Protein AF-A0AAN8TDJ2-F1 (afdb_monomer_lite)

Organism: Solanum bulbocastanum (NCBI:txid147425)

Structure (mmCIF, N/CA/C/O backbone):
data_AF-A0AAN8TDJ2-F1
#
_entry.id   AF-A0AAN8TDJ2-F1
#
loop_
_atom_site.group_PDB
_atom_site.id
_atom_site.type_symbol
_atom_site.label_atom_id
_atom_site.label_alt_id
_atom_site.label_comp_id
_atom_site.label_asym_id
_atom_site.label_entity_id
_atom_site.label_seq_id
_atom_site.pdbx_PDB_ins_code
_atom_site.Cartn_x
_atom_site.Cartn_y
_atom_site.Cartn_z
_atom_site.occupancy
_atom_site.B_iso_or_equiv
_atom_site.auth_seq_id
_atom_site.auth_comp_id
_atom_site.auth_asym_id
_atom_site.auth_atom_id
_atom_site.pdbx_PDB_model_num
ATOM 1 N N . MET A 1 1 ? -3.466 -28.073 26.979 1.00 55.12 1 MET A N 1
ATOM 2 C CA . MET A 1 1 ? -4.035 -28.440 25.653 1.00 55.12 1 MET A CA 1
ATOM 3 C C . MET A 1 1 ? -2.978 -29.235 24.890 1.00 55.12 1 MET A C 1
ATOM 5 O O . MET A 1 1 ? -1.844 -28.772 24.885 1.00 55.12 1 MET A O 1
ATOM 9 N N . PRO A 1 2 ? -3.258 -30.414 24.308 1.00 76.38 2 PRO A N 1
ATOM 10 C CA . PRO A 1 2 ? -2.240 -31.095 23.515 1.00 76.38 2 PRO A CA 1
ATOM 11 C C . PRO A 1 2 ? -1.930 -30.268 22.259 1.00 76.38 2 PRO A C 1
ATOM 13 O O . PRO A 1 2 ? -2.853 -29.804 21.584 1.00 76.38 2 PRO A O 1
ATOM 16 N N . CYS A 1 3 ? -0.644 -30.079 21.960 1.00 87.62 3 CYS A N 1
ATOM 17 C CA . CYS A 1 3 ? -0.206 -29.550 20.671 1.00 87.62 3 CYS A CA 1
ATOM 18 C C . CYS A 1 3 ? -0.767 -30.402 19.519 1.00 87.62 3 CYS A C 1
ATOM 20 O O . CYS A 1 3 ? -1.090 -31.581 19.679 1.00 87.62 3 CYS A O 1
ATOM 22 N N . ASN A 1 4 ? -0.879 -29.799 18.341 1.00 92.19 4 ASN A N 1
ATOM 23 C CA . ASN A 1 4 ? -1.311 -30.450 17.110 1.00 92.19 4 ASN A CA 1
ATOM 24 C C . ASN A 1 4 ? -0.548 -29.864 15.909 1.00 92.19 4 ASN A C 1
ATOM 26 O O . ASN A 1 4 ? 0.346 -29.041 16.072 1.00 92.19 4 ASN A O 1
ATOM 30 N N . ASN A 1 5 ? -0.934 -30.232 14.685 1.00 91.75 5 ASN A N 1
ATOM 31 C CA . ASN A 1 5 ? -0.284 -29.744 13.459 1.00 91.75 5 ASN A CA 1
ATOM 32 C C . ASN A 1 5 ? -0.527 -28.250 13.160 1.00 91.75 5 ASN A C 1
ATOM 34 O O . ASN A 1 5 ? -0.135 -27.763 12.107 1.00 91.75 5 ASN A O 1
ATOM 38 N N . LYS A 1 6 ? -1.223 -27.521 14.038 1.00 93.44 6 LYS A N 1
ATOM 39 C CA . LYS A 1 6 ? -1.426 -26.075 13.944 1.00 93.44 6 LYS A CA 1
ATOM 40 C C . LYS A 1 6 ? -0.721 -25.347 15.082 1.00 93.44 6 LYS A C 1
ATOM 42 O O . LYS A 1 6 ? 0.087 -24.468 14.812 1.00 93.44 6 LYS A O 1
ATOM 47 N N . LEU A 1 7 ? -1.034 -25.707 16.325 1.00 94.19 7 LEU A N 1
ATOM 48 C CA . LEU A 1 7 ? -0.336 -25.263 17.529 1.00 94.19 7 LEU A CA 1
ATOM 49 C C . LEU A 1 7 ? 0.739 -26.301 17.854 1.00 94.19 7 LEU A C 1
ATOM 51 O O . LEU A 1 7 ? 0.450 -27.296 18.515 1.00 94.19 7 LEU A O 1
ATOM 55 N N . ILE A 1 8 ? 1.949 -26.094 17.341 1.00 95.81 8 ILE A N 1
ATOM 56 C CA . ILE A 1 8 ? 3.032 -27.088 17.386 1.00 95.81 8 ILE A CA 1
ATOM 57 C C . ILE A 1 8 ? 3.870 -26.998 18.667 1.00 95.81 8 ILE A C 1
ATOM 59 O O . ILE A 1 8 ? 4.519 -27.969 19.046 1.00 95.81 8 ILE A O 1
ATOM 63 N N . GLY A 1 9 ? 3.818 -25.864 19.366 1.00 92.94 9 GLY A N 1
ATOM 64 C CA . GLY A 1 9 ? 4.548 -25.633 20.610 1.00 92.94 9 GLY A CA 1
ATOM 65 C C . GLY A 1 9 ? 3.781 -24.715 21.554 1.00 92.94 9 GLY A C 1
ATOM 66 O O . GLY A 1 9 ? 3.108 -23.783 21.114 1.00 92.94 9 GLY A O 1
ATOM 67 N N . ALA A 1 10 ? 3.881 -24.977 22.854 1.00 92.56 10 ALA A N 1
ATOM 68 C CA . ALA A 1 10 ? 3.325 -24.127 23.900 1.00 92.56 10 ALA A CA 1
ATOM 69 C C . ALA A 1 10 ? 4.236 -24.172 25.134 1.00 92.56 10 ALA A C 1
ATOM 71 O O . ALA A 1 10 ? 4.507 -25.248 25.668 1.00 92.56 10 ALA A O 1
ATOM 72 N N . ARG A 1 11 ? 4.725 -23.012 25.576 1.00 90.81 11 ARG A N 1
ATOM 73 C CA . ARG A 1 11 ? 5.632 -22.854 26.724 1.00 90.81 11 ARG A CA 1
ATOM 74 C C . ARG A 1 11 ? 5.194 -21.671 27.594 1.00 90.81 11 ARG A C 1
ATOM 76 O O . ARG A 1 11 ? 4.566 -20.740 27.091 1.00 90.81 11 ARG A O 1
ATOM 83 N N . VAL A 1 12 ? 5.540 -21.694 28.882 1.00 90.31 12 VAL A N 1
ATOM 84 C CA . VAL A 1 12 ? 5.234 -20.630 29.858 1.00 90.31 12 VAL A CA 1
ATOM 85 C C . VAL A 1 12 ? 6.494 -20.182 30.601 1.00 90.31 12 VAL A C 1
ATOM 87 O O . VAL A 1 12 ? 7.366 -21.004 30.896 1.00 90.31 12 VAL A O 1
ATOM 90 N N . PHE A 1 13 ? 6.582 -18.887 30.903 1.00 89.06 13 PHE A N 1
ATOM 91 C CA . PHE A 1 13 ? 7.725 -18.247 31.550 1.00 89.06 13 PHE A CA 1
ATOM 92 C C . PHE A 1 13 ? 7.243 -17.339 32.699 1.00 89.06 13 PHE A C 1
ATOM 94 O O . PHE A 1 13 ? 6.367 -16.506 32.457 1.00 89.06 13 PHE A O 1
ATOM 101 N N . PRO A 1 14 ? 7.776 -17.503 33.931 1.00 80.88 14 PRO A N 1
ATOM 102 C CA . PRO A 1 14 ? 8.751 -18.515 34.338 1.00 80.88 14 PRO A CA 1
ATOM 103 C C . PRO A 1 14 ? 8.125 -19.918 34.359 1.00 80.88 14 PRO A C 1
ATOM 105 O O . PRO A 1 14 ? 6.919 -20.078 34.570 1.00 80.88 14 PRO A O 1
ATOM 108 N N . ASN A 1 15 ? 8.952 -20.947 34.156 1.00 70.81 15 ASN A N 1
ATOM 109 C CA . ASN A 1 15 ? 8.496 -22.335 34.197 1.00 70.81 15 ASN A CA 1
ATOM 110 C C . ASN A 1 15 ? 8.088 -22.710 35.633 1.00 70.81 15 ASN A C 1
ATOM 112 O O . ASN A 1 15 ? 8.917 -23.087 36.458 1.00 70.81 15 ASN A O 1
ATOM 116 N N . SER A 1 16 ? 6.803 -22.543 35.930 1.00 65.38 16 SER A N 1
ATOM 117 C CA . SER A 1 16 ? 6.200 -22.670 37.262 1.00 65.38 16 SER A CA 1
ATOM 118 C C . SER A 1 16 ? 5.351 -23.938 37.410 1.00 65.38 16 SER A C 1
ATOM 120 O O . SER A 1 16 ? 4.666 -24.105 38.415 1.00 65.38 16 SER A O 1
ATOM 122 N N . GLY A 1 17 ? 5.371 -24.835 36.415 1.00 62.50 17 GLY A N 1
ATOM 123 C CA . GLY A 1 17 ? 4.481 -26.001 36.363 1.00 62.50 17 GLY A CA 1
ATOM 124 C C . GLY A 1 17 ? 3.017 -25.654 36.059 1.00 62.50 17 GLY A C 1
ATOM 125 O O . GLY A 1 17 ? 2.156 -26.525 36.156 1.00 62.50 17 GLY A O 1
ATOM 126 N N . ILE A 1 18 ? 2.737 -24.397 35.699 1.00 66.06 18 ILE A N 1
ATOM 127 C CA . ILE A 1 18 ? 1.418 -23.922 35.276 1.00 66.06 18 ILE A CA 1
ATOM 128 C C . ILE A 1 18 ? 1.216 -24.247 33.795 1.00 66.06 18 ILE A C 1
ATOM 130 O O . ILE A 1 18 ? 2.132 -24.181 32.977 1.00 66.06 18 ILE A O 1
ATOM 134 N N . ASP A 1 19 ? -0.008 -24.615 33.461 1.00 73.31 19 ASP A N 1
ATOM 135 C CA . ASP A 1 19 ? -0.418 -25.016 32.125 1.00 73.31 19 ASP A CA 1
ATOM 136 C C . ASP A 1 19 ? -0.459 -23.758 31.208 1.00 73.31 19 ASP A C 1
ATOM 138 O O . ASP A 1 19 ? -0.897 -22.695 31.658 1.00 73.31 19 ASP A O 1
ATOM 142 N N . PRO A 1 20 ? 0.002 -23.796 29.939 1.00 80.56 20 PRO A N 1
ATOM 143 C CA . PRO A 1 20 ? 0.210 -22.598 29.103 1.00 80.56 20 PRO A CA 1
ATOM 144 C C . PRO A 1 20 ? -1.097 -21.994 28.546 1.00 80.56 20 PRO A C 1
ATOM 146 O O . PRO A 1 20 ? -1.116 -21.434 27.451 1.00 80.56 20 PRO A O 1
ATOM 149 N N . TRP A 1 21 ? -2.205 -22.131 29.274 1.00 84.56 21 TRP A N 1
ATOM 150 C CA . TRP A 1 21 ? -3.518 -21.637 28.876 1.00 84.56 21 TRP A CA 1
ATOM 151 C C . TRP A 1 21 ? -3.586 -20.116 28.912 1.00 84.56 21 TRP A C 1
ATOM 153 O O . TRP A 1 21 ? -3.010 -19.460 29.783 1.00 84.56 21 TRP A O 1
ATOM 163 N N . ASP A 1 22 ? -4.315 -19.568 27.948 1.00 88.00 22 ASP A N 1
ATOM 164 C CA . ASP A 1 22 ? -4.668 -18.159 27.921 1.00 88.00 22 ASP A CA 1
ATOM 165 C C . ASP A 1 22 ? -5.945 -17.935 28.738 1.00 88.00 22 ASP A C 1
ATOM 167 O O . ASP A 1 22 ? -7.011 -18.451 28.399 1.00 88.00 22 ASP A O 1
ATOM 171 N N . GLU A 1 23 ? -5.803 -17.194 29.832 1.00 86.19 23 GLU A N 1
ATOM 172 C CA . GLU A 1 23 ? -6.876 -16.851 30.775 1.00 86.19 23 GLU A CA 1
ATOM 173 C C . GLU A 1 23 ? -7.343 -15.397 30.603 1.00 86.19 23 GLU A C 1
ATOM 175 O O . GLU A 1 23 ? -8.301 -14.981 31.244 1.00 86.19 23 GLU A O 1
ATOM 180 N N . ASP A 1 24 ? -6.668 -14.631 29.741 1.00 87.44 24 ASP A N 1
ATOM 181 C CA . ASP A 1 24 ? -6.963 -13.225 29.459 1.00 87.44 24 ASP A CA 1
ATOM 182 C C . ASP A 1 24 ? -7.689 -13.078 28.110 1.00 87.44 24 ASP A C 1
ATOM 184 O O . ASP A 1 24 ? -8.724 -12.419 27.998 1.00 87.44 24 ASP A O 1
ATOM 188 N N . GLY A 1 25 ? -7.202 -13.775 27.082 1.00 90.62 25 GLY A N 1
ATOM 189 C CA . GLY A 1 25 ? -7.736 -13.762 25.722 1.00 90.62 25 GLY A CA 1
ATOM 190 C C . GLY A 1 25 ? -6.860 -13.019 24.715 1.00 90.62 25 GLY A C 1
ATOM 191 O O . GLY A 1 25 ? -6.967 -13.297 23.516 1.00 90.62 25 GLY A O 1
ATOM 192 N N . HIS A 1 26 ? -5.975 -12.114 25.148 1.00 92.81 26 HIS A N 1
ATOM 193 C CA . HIS A 1 26 ? -5.108 -11.340 24.249 1.00 92.81 26 HIS A CA 1
ATOM 194 C C . HIS A 1 26 ? -4.184 -12.227 23.407 1.00 92.81 26 HIS A C 1
ATOM 196 O O . HIS A 1 26 ? -4.068 -12.030 22.193 1.00 92.81 26 HIS A O 1
ATOM 202 N N . GLY A 1 27 ? -3.585 -13.258 24.010 1.00 94.06 27 GLY A N 1
ATOM 203 C CA . GLY A 1 27 ? -2.731 -14.214 23.300 1.00 94.06 27 GLY A CA 1
ATOM 204 C C . GLY A 1 27 ? -3.499 -14.997 22.230 1.00 94.06 27 GLY A C 1
ATOM 205 O O . GLY A 1 27 ? -3.040 -15.133 21.096 1.00 94.06 27 GLY A O 1
ATOM 206 N N . THR A 1 28 ? -4.708 -15.452 22.556 1.00 95.19 28 THR A N 1
ATOM 207 C CA . THR A 1 28 ? -5.609 -16.159 21.633 1.00 95.19 28 THR A CA 1
ATOM 208 C C . THR A 1 28 ? -6.032 -15.259 20.471 1.00 95.19 28 THR A C 1
ATOM 210 O O . THR A 1 28 ? -6.020 -15.682 19.308 1.00 95.19 28 THR A O 1
ATOM 213 N N . HIS A 1 29 ? -6.362 -14.000 20.759 1.00 96.62 29 HIS A N 1
ATOM 214 C CA . HIS A 1 29 ? -6.791 -13.020 19.760 1.00 96.62 29 HIS A CA 1
ATOM 215 C C . HIS A 1 29 ? -5.660 -12.676 18.785 1.00 96.62 29 HIS A C 1
ATOM 217 O O . HIS A 1 29 ? -5.823 -12.765 17.566 1.00 96.62 29 HIS A O 1
ATOM 223 N N . THR A 1 30 ? -4.469 -12.386 19.308 1.00 97.81 30 THR A N 1
ATOM 224 C CA . THR A 1 30 ? -3.296 -12.048 18.489 1.00 97.81 30 THR A CA 1
ATOM 225 C C . THR A 1 30 ? -2.797 -13.237 17.664 1.00 97.81 30 THR A C 1
ATOM 227 O O . THR A 1 30 ? -2.572 -13.091 16.461 1.00 97.81 30 THR A O 1
ATOM 230 N N . ALA A 1 31 ? -2.705 -14.436 18.248 1.00 97.38 31 ALA A N 1
ATOM 231 C CA . ALA A 1 31 ? -2.293 -15.641 17.526 1.00 97.38 31 ALA A CA 1
ATOM 232 C C . ALA A 1 31 ? -3.275 -16.009 16.400 1.00 97.38 31 ALA A C 1
ATOM 234 O O . ALA A 1 31 ? -2.857 -16.358 15.292 1.00 97.38 31 ALA A O 1
ATOM 235 N N . SER A 1 32 ? -4.584 -15.893 16.652 1.00 97.44 32 SER A N 1
ATOM 236 C CA . SER A 1 32 ? -5.606 -16.148 15.630 1.00 97.44 32 SER A CA 1
ATOM 237 C C . SER A 1 32 ? -5.664 -15.063 14.550 1.00 97.44 32 SER A C 1
ATOM 239 O O . SER A 1 32 ? -5.959 -15.384 13.402 1.00 97.44 32 SER A O 1
ATOM 241 N N . THR A 1 33 ? -5.297 -13.818 14.858 1.00 98.31 33 THR A N 1
ATOM 242 C CA . THR A 1 33 ? -5.145 -12.751 13.852 1.00 98.31 33 THR A CA 1
ATOM 243 C C . THR A 1 33 ? -3.961 -13.016 12.915 1.00 98.31 33 THR A C 1
ATOM 245 O O . THR A 1 33 ? -4.073 -12.857 11.701 1.00 98.31 33 THR A O 1
ATOM 248 N N . ALA A 1 34 ? -2.823 -13.472 13.447 1.00 98.00 34 ALA A N 1
ATOM 249 C CA . ALA A 1 34 ? -1.651 -13.775 12.625 1.00 98.00 34 ALA A CA 1
ATOM 250 C C . ALA A 1 34 ? -1.865 -15.030 11.769 1.00 98.00 34 ALA A C 1
ATOM 252 O O . ALA A 1 34 ? -1.608 -15.021 10.565 1.00 98.00 34 ALA A O 1
ATOM 253 N N . ALA A 1 35 ? -2.350 -16.108 12.388 1.00 97.56 35 ALA A N 1
ATOM 254 C CA . ALA A 1 35 ? -2.364 -17.430 11.778 1.00 97.56 35 ALA A CA 1
ATOM 255 C C . ALA A 1 35 ? -3.585 -18.273 12.180 1.00 97.56 35 ALA A C 1
ATOM 257 O O . ALA A 1 35 ? -3.498 -19.490 12.217 1.00 97.56 35 ALA A O 1
ATOM 258 N N . GLY A 1 36 ? -4.746 -17.707 12.492 1.00 94.31 36 GLY A N 1
ATOM 259 C CA . GLY A 1 36 ? -5.968 -18.493 12.704 1.00 94.31 36 GLY A CA 1
ATOM 260 C C . GLY A 1 36 ? -6.357 -19.300 11.459 1.00 94.31 36 GLY A C 1
ATOM 261 O O . GLY A 1 36 ? -6.170 -18.842 10.334 1.00 94.31 36 GLY A O 1
ATOM 262 N N . ARG A 1 37 ? -6.900 -20.511 11.639 1.00 90.75 37 ARG A N 1
ATOM 263 C CA . ARG A 1 37 ? -7.517 -21.255 10.522 1.00 90.75 37 ARG A CA 1
ATOM 264 C C . ARG A 1 37 ? -8.856 -20.614 10.145 1.00 90.75 37 ARG A C 1
ATOM 266 O O . ARG A 1 37 ? -9.408 -19.839 10.918 1.00 90.75 37 ARG A O 1
ATOM 273 N N . PHE A 1 38 ? -9.394 -21.006 8.995 1.00 87.81 38 PHE A N 1
ATOM 274 C CA . PHE A 1 38 ? -10.742 -20.635 8.579 1.00 87.81 38 PHE A CA 1
ATOM 275 C C . PHE A 1 38 ? -11.792 -21.161 9.569 1.00 87.81 38 PHE A C 1
ATOM 277 O O . PHE A 1 38 ? -11.887 -22.370 9.791 1.00 87.81 38 PHE A O 1
ATOM 284 N N . VAL A 1 39 ? -12.590 -20.259 10.138 1.00 88.06 39 VAL A N 1
ATOM 285 C CA . VAL A 1 39 ? -13.716 -20.575 11.026 1.00 88.06 39 VAL A CA 1
ATOM 286 C C . VAL A 1 39 ? -14.962 -19.868 10.508 1.00 88.06 39 VAL A C 1
ATOM 288 O O . VAL A 1 39 ? -15.050 -18.642 10.546 1.00 88.06 39 VAL A O 1
ATOM 291 N N . GLN A 1 40 ? -15.915 -20.645 9.997 1.00 87.19 40 GLN A N 1
ATOM 292 C CA . GLN A 1 40 ? -17.191 -20.134 9.492 1.00 87.19 40 GLN A CA 1
ATOM 293 C C . GLN A 1 40 ? -18.125 -19.721 10.636 1.00 87.19 40 GLN A C 1
ATOM 295 O O . GLN A 1 40 ? -18.081 -20.301 11.720 1.00 87.19 40 GLN A O 1
ATOM 300 N N . GLY A 1 41 ? -18.997 -18.746 10.371 1.00 83.75 41 GLY A N 1
ATOM 301 C CA . GLY A 1 41 ? -19.978 -18.250 11.340 1.00 83.75 41 GLY A CA 1
ATOM 302 C C . GLY A 1 41 ? -19.363 -17.420 12.468 1.00 83.75 41 GLY A C 1
ATOM 303 O O . GLY A 1 41 ? -19.991 -17.245 13.511 1.00 83.75 41 GLY A O 1
ATOM 304 N N . ALA A 1 42 ? -18.139 -16.922 12.284 1.00 90.31 42 ALA A N 1
ATOM 305 C CA . ALA A 1 42 ? -17.484 -16.048 13.243 1.00 90.31 42 ALA A CA 1
ATOM 306 C C . ALA A 1 42 ? -18.203 -14.698 13.286 1.00 90.31 42 ALA A C 1
ATOM 308 O O . ALA A 1 42 ? -18.409 -14.074 12.247 1.00 90.31 42 ALA A O 1
ATOM 309 N N . ASN A 1 43 ? -18.599 -14.267 14.482 1.00 91.12 43 ASN A N 1
ATOM 310 C CA . ASN A 1 43 ? -19.332 -13.026 14.707 1.00 91.12 43 ASN A CA 1
ATOM 311 C C . ASN A 1 43 ? -19.220 -12.596 16.179 1.00 91.12 43 ASN A C 1
ATOM 313 O O . ASN A 1 43 ? -18.917 -13.422 17.043 1.00 91.12 43 ASN A O 1
ATOM 317 N N . ILE A 1 44 ? -19.516 -11.327 16.457 1.00 88.75 44 ILE A N 1
ATOM 318 C CA . ILE A 1 44 ? -19.731 -10.802 17.811 1.00 88.75 44 ILE A CA 1
ATOM 319 C C . ILE A 1 44 ? -21.180 -10.315 17.923 1.00 88.75 44 ILE A C 1
ATOM 321 O O . ILE A 1 44 ? -21.561 -9.378 17.229 1.00 88.75 44 ILE A O 1
ATOM 325 N N . PHE A 1 45 ? -22.013 -10.971 18.737 1.00 87.44 45 PHE A N 1
ATOM 326 C CA . PHE A 1 45 ? -23.452 -10.672 18.852 1.00 87.44 45 PHE A CA 1
ATOM 327 C C . PHE A 1 45 ? -24.193 -10.582 17.495 1.00 87.44 45 PHE A C 1
ATOM 329 O O . PHE A 1 45 ? -25.061 -9.734 17.303 1.00 87.44 45 PHE A O 1
ATOM 336 N N . GLY A 1 46 ? -23.821 -11.411 16.514 1.00 87.81 46 GLY A N 1
ATOM 337 C CA . GLY A 1 46 ? -24.359 -11.385 15.146 1.00 87.81 46 GLY A CA 1
ATOM 338 C C . GLY A 1 46 ? -23.712 -10.359 14.203 1.00 87.81 46 GLY A C 1
ATOM 339 O O . GLY A 1 46 ? -23.899 -10.446 12.989 1.00 87.81 46 GLY A O 1
ATOM 340 N N . ASN A 1 47 ? -22.901 -9.434 14.721 1.00 91.06 47 ASN A N 1
ATOM 341 C CA . ASN A 1 47 ? -22.153 -8.454 13.937 1.00 91.06 47 ASN A CA 1
ATOM 342 C C . ASN A 1 47 ? -20.837 -9.020 13.388 1.00 91.06 47 ASN A C 1
ATOM 344 O O . ASN A 1 47 ? -20.251 -9.950 13.943 1.00 91.06 47 ASN A O 1
ATOM 348 N N . ALA A 1 48 ? -20.363 -8.431 12.287 1.00 90.62 48 ALA A N 1
ATOM 349 C CA . ALA A 1 48 ? -19.192 -8.865 11.528 1.00 90.62 48 ALA A CA 1
ATOM 350 C C . ALA A 1 48 ? -19.242 -10.354 11.131 1.00 90.62 48 ALA A C 1
ATOM 352 O O . ALA A 1 48 ? -18.205 -11.011 11.064 1.00 90.62 48 ALA A O 1
ATOM 353 N N . ASN A 1 49 ? -20.450 -10.871 10.875 1.00 90.25 49 ASN A N 1
ATOM 354 C CA . ASN A 1 49 ? -20.670 -12.276 10.564 1.00 90.25 49 ASN A CA 1
ATOM 355 C C . ASN A 1 49 ? -19.959 -12.687 9.268 1.00 90.25 49 ASN A C 1
ATOM 357 O O . ASN A 1 49 ? -20.141 -12.064 8.220 1.00 90.25 49 ASN A O 1
ATOM 361 N N . GLY A 1 50 ? -19.172 -13.757 9.331 1.00 89.38 50 GLY A N 1
ATOM 362 C CA . GLY A 1 50 ? -18.451 -14.273 8.178 1.00 89.38 50 GLY A CA 1
ATOM 363 C C . GLY A 1 50 ? -17.530 -15.438 8.517 1.00 89.38 50 GLY A C 1
ATOM 364 O O . GLY A 1 50 ? -17.792 -16.229 9.423 1.00 89.38 50 GLY A O 1
ATOM 365 N N . THR A 1 51 ? -16.445 -15.559 7.752 1.00 87.75 51 THR A N 1
ATOM 366 C CA . THR A 1 51 ? -15.378 -16.528 8.025 1.00 87.75 51 THR A CA 1
ATOM 367 C C . THR A 1 51 ? -14.185 -15.795 8.622 1.00 87.75 51 THR A C 1
ATOM 369 O O . THR A 1 51 ? -13.565 -14.983 7.938 1.00 87.75 51 THR A O 1
ATOM 372 N N . ALA A 1 52 ? -13.850 -16.082 9.879 1.00 89.88 52 ALA A N 1
ATOM 373 C CA . ALA A 1 52 ? -12.619 -15.582 10.481 1.00 89.88 52 ALA A CA 1
ATOM 374 C C . ALA A 1 52 ? -11.424 -16.405 9.993 1.00 89.88 52 ALA A C 1
ATOM 376 O O . ALA A 1 52 ? -11.508 -17.627 9.866 1.00 89.88 52 ALA A O 1
ATOM 377 N N . THR A 1 53 ? -10.308 -15.733 9.733 1.00 94.75 53 THR A N 1
ATOM 378 C CA . THR A 1 53 ? -9.027 -16.349 9.383 1.00 94.75 53 THR A CA 1
ATOM 379 C C . THR A 1 53 ? -7.901 -15.436 9.839 1.00 94.75 53 THR A C 1
ATOM 381 O O . THR A 1 53 ? -8.066 -14.216 9.857 1.00 94.75 53 THR A O 1
ATOM 384 N N . GLY A 1 54 ? -6.754 -16.018 10.177 1.00 92.50 54 GLY A N 1
ATOM 385 C CA . GLY A 1 54 ? -5.530 -15.238 10.276 1.00 92.50 54 GLY A CA 1
ATOM 386 C C . GLY A 1 54 ? -5.012 -14.862 8.895 1.00 92.50 54 GLY A C 1
ATOM 387 O O . GLY A 1 54 ? -5.429 -15.445 7.890 1.00 92.50 54 GLY A O 1
ATOM 388 N N . VAL A 1 55 ? -4.071 -13.924 8.857 1.00 94.44 55 VAL A N 1
ATOM 389 C CA . VAL A 1 55 ? -3.411 -13.504 7.611 1.00 94.44 55 VAL A CA 1
ATOM 390 C C . VAL A 1 55 ? -2.645 -14.667 6.964 1.00 94.44 55 VAL A C 1
ATOM 392 O O . VAL A 1 55 ? -2.713 -14.835 5.751 1.00 94.44 55 VAL A O 1
ATOM 395 N N . ALA A 1 56 ? -1.992 -15.522 7.758 1.00 94.81 56 ALA A N 1
ATOM 396 C CA . ALA A 1 56 ? -1.287 -16.723 7.302 1.00 94.81 56 ALA A CA 1
ATOM 397 C C . ALA A 1 56 ? -1.961 -18.014 7.833 1.00 94.81 56 ALA A C 1
ATOM 399 O O . ALA A 1 56 ? -1.460 -18.655 8.764 1.00 94.81 56 ALA A O 1
ATOM 400 N N . PRO A 1 57 ? -3.106 -18.447 7.270 1.00 90.88 57 PRO A N 1
ATOM 401 C CA . PRO A 1 57 ? -3.927 -19.518 7.850 1.00 90.88 57 PRO A CA 1
ATOM 402 C C . PRO A 1 57 ? -3.260 -20.896 7.880 1.00 90.88 57 PRO A C 1
ATOM 404 O O . PRO A 1 57 ? -3.663 -21.759 8.669 1.00 90.88 57 PRO A O 1
ATOM 407 N N . LEU A 1 58 ? -2.238 -21.114 7.050 1.00 91.25 58 LEU A N 1
ATOM 408 C CA . LEU A 1 58 ? -1.488 -22.369 6.974 1.00 91.25 58 LEU A CA 1
ATOM 409 C C . LEU A 1 58 ? -0.189 -22.363 7.795 1.00 91.25 58 LEU A C 1
ATOM 411 O O . LEU A 1 58 ? 0.398 -23.423 7.972 1.00 91.25 58 LEU A O 1
ATOM 415 N N . ALA A 1 59 ? 0.232 -21.220 8.348 1.00 95.69 59 ALA A N 1
ATOM 416 C CA . ALA A 1 59 ? 1.435 -21.149 9.177 1.00 95.69 59 ALA A CA 1
ATOM 417 C C . ALA A 1 59 ? 1.270 -21.943 10.483 1.00 95.69 59 ALA A C 1
ATOM 419 O O . ALA A 1 59 ? 0.187 -21.958 11.075 1.00 95.69 59 ALA A O 1
ATOM 420 N N . HIS A 1 60 ? 2.331 -22.585 10.964 1.00 97.44 60 HIS A N 1
ATOM 421 C CA . HIS A 1 60 ? 2.328 -23.162 12.306 1.00 97.44 60 HIS A CA 1
ATOM 422 C C . HIS A 1 60 ? 2.411 -22.061 13.371 1.00 97.44 60 HIS A C 1
ATOM 424 O O . HIS A 1 60 ? 2.940 -20.980 13.130 1.00 97.44 60 HIS A O 1
ATOM 430 N N . VAL A 1 61 ? 1.880 -22.341 14.559 1.00 97.38 61 VAL A N 1
ATOM 431 C CA . VAL A 1 61 ? 1.902 -21.440 15.712 1.00 97.38 61 VAL A CA 1
ATOM 432 C C . VAL A 1 61 ? 2.649 -22.120 16.851 1.00 97.38 61 VAL A C 1
ATOM 434 O O . VAL A 1 61 ? 2.336 -23.255 17.214 1.00 97.38 61 VAL A O 1
ATOM 437 N N . ALA A 1 62 ? 3.608 -21.409 17.435 1.00 96.81 62 ALA A N 1
ATOM 438 C CA . ALA A 1 62 ? 4.228 -21.753 18.706 1.00 96.81 62 ALA A CA 1
ATOM 439 C C . ALA A 1 62 ? 3.960 -20.615 19.700 1.00 96.81 62 ALA A C 1
ATOM 441 O O . ALA A 1 62 ? 4.195 -19.447 19.392 1.00 96.81 62 ALA A O 1
ATOM 442 N N . VAL A 1 63 ? 3.408 -20.946 20.867 1.00 95.12 63 VAL A N 1
ATOM 443 C CA . VAL A 1 63 ? 3.015 -19.970 21.891 1.00 95.12 63 VAL A CA 1
ATOM 444 C C . VAL A 1 63 ? 4.041 -19.952 23.015 1.00 95.12 63 VAL A C 1
ATOM 446 O O . VAL A 1 63 ? 4.346 -20.985 23.608 1.00 95.12 63 VAL A O 1
ATOM 449 N N . TYR A 1 64 ? 4.512 -18.754 23.350 1.00 94.62 64 TYR A N 1
ATOM 450 C CA . TYR A 1 64 ? 5.432 -18.508 24.457 1.00 94.62 64 TYR A CA 1
ATOM 451 C C . TYR A 1 64 ? 4.774 -17.510 25.415 1.00 94.62 64 TYR A C 1
ATOM 453 O O . TYR A 1 64 ? 4.815 -16.299 25.204 1.00 94.62 64 TYR A O 1
ATOM 461 N N . LYS A 1 65 ? 4.100 -18.022 26.449 1.00 92.62 65 LYS A N 1
ATOM 462 C CA . LYS A 1 65 ? 3.387 -17.208 27.441 1.00 92.62 65 LYS A CA 1
ATOM 463 C C . LYS A 1 65 ? 4.395 -16.576 28.403 1.00 92.62 65 LYS A C 1
ATOM 465 O O . LYS A 1 65 ? 4.918 -17.261 29.274 1.00 92.62 65 LYS A O 1
ATOM 470 N N . ALA A 1 66 ? 4.641 -15.279 28.238 1.00 91.69 66 ALA A N 1
ATOM 471 C CA . ALA A 1 66 ? 5.533 -14.471 29.082 1.00 91.69 66 ALA A CA 1
ATOM 472 C C . ALA A 1 66 ? 4.789 -13.457 29.976 1.00 91.69 66 ALA A C 1
ATOM 474 O O . ALA A 1 66 ? 5.409 -12.621 30.632 1.00 91.69 66 ALA A O 1
ATOM 475 N N . CYS A 1 67 ? 3.456 -13.498 29.957 1.00 85.81 67 CYS A N 1
ATOM 476 C CA . CYS A 1 67 ? 2.585 -12.612 30.719 1.00 85.81 67 CYS A CA 1
ATOM 477 C C . CYS A 1 67 ? 1.668 -13.430 31.631 1.00 85.81 67 CYS A C 1
ATOM 479 O O . CYS A 1 67 ? 1.142 -14.474 31.225 1.00 85.81 67 CYS A O 1
ATOM 481 N N . SER A 1 68 ? 1.463 -12.935 32.848 1.00 77.88 68 SER A N 1
ATOM 482 C CA . SER A 1 68 ? 0.342 -13.306 33.711 1.00 77.88 68 SER A CA 1
ATOM 483 C C . SER A 1 68 ? -0.841 -12.355 33.475 1.00 77.88 68 SER A C 1
ATOM 485 O O . SER A 1 68 ? -0.744 -11.451 32.646 1.00 77.88 68 SER A O 1
ATOM 487 N N . ALA A 1 69 ? -1.947 -12.552 34.201 1.00 68.88 69 ALA A N 1
ATOM 488 C CA . ALA A 1 69 ? -3.134 -11.696 34.103 1.00 68.88 69 ALA A CA 1
ATOM 489 C C . ALA A 1 69 ? -2.835 -10.203 34.362 1.00 68.88 69 ALA A C 1
ATOM 491 O O . ALA A 1 69 ? -3.461 -9.341 33.757 1.00 68.88 69 ALA A O 1
ATOM 492 N N . ASP A 1 70 ? -1.844 -9.902 35.209 1.00 66.31 70 ASP A N 1
ATOM 493 C CA . ASP A 1 70 ? -1.593 -8.532 35.675 1.00 66.31 70 ASP A CA 1
ATOM 494 C C . ASP A 1 70 ? -0.247 -7.951 35.212 1.00 66.31 70 ASP A C 1
ATOM 496 O O . ASP A 1 70 ? -0.008 -6.749 35.352 1.00 66.31 70 ASP A O 1
ATOM 500 N N . PHE A 1 71 ? 0.679 -8.781 34.711 1.00 79.50 71 PHE A N 1
ATOM 501 C CA . PHE A 1 71 ? 2.055 -8.341 34.483 1.00 79.50 71 PHE A CA 1
ATOM 502 C C . PHE A 1 71 ? 2.820 -9.183 33.456 1.00 79.50 71 PHE A C 1
ATOM 504 O O . PHE A 1 71 ? 2.735 -10.409 33.429 1.00 79.50 71 PHE A O 1
ATOM 511 N N . CYS A 1 72 ? 3.661 -8.513 32.666 1.00 86.62 72 CYS A N 1
ATOM 512 C CA . CYS A 1 72 ? 4.651 -9.148 31.799 1.00 86.62 72 CYS A CA 1
ATOM 513 C C . CYS A 1 72 ? 6.052 -8.722 32.252 1.00 86.62 72 CYS A C 1
ATOM 515 O O . CYS A 1 72 ? 6.438 -7.563 32.069 1.00 86.62 72 CYS A O 1
ATOM 517 N N . SER A 1 73 ? 6.829 -9.635 32.839 1.00 90.19 73 SER A N 1
ATOM 518 C CA . SER A 1 73 ? 8.195 -9.315 33.262 1.00 90.19 73 SER A CA 1
ATOM 519 C C . SER A 1 73 ? 9.131 -9.212 32.063 1.00 90.19 73 SER A C 1
ATOM 521 O O . SER A 1 73 ? 9.141 -10.079 31.191 1.00 90.19 73 SER A O 1
ATOM 523 N N . GLY A 1 74 ? 10.010 -8.206 32.057 1.00 89.75 74 GLY A N 1
ATOM 524 C CA . GLY A 1 74 ? 11.069 -8.100 31.051 1.00 89.75 74 GLY A CA 1
ATOM 525 C C . GLY A 1 74 ? 12.009 -9.314 31.032 1.00 89.75 74 GLY A C 1
ATOM 526 O O . GLY A 1 74 ? 12.545 -9.636 29.973 1.00 89.75 74 GLY A O 1
ATOM 527 N N . SER A 1 75 ? 12.196 -10.001 32.166 1.00 91.75 75 SER A N 1
ATOM 528 C CA . SER A 1 75 ? 12.980 -11.244 32.231 1.00 91.75 75 SER A CA 1
ATOM 529 C C . SER A 1 75 ? 12.281 -12.404 31.528 1.00 91.75 75 SER A C 1
ATOM 531 O O . SER A 1 75 ? 12.923 -13.143 30.789 1.00 91.75 75 SER A O 1
ATOM 533 N N . ASP A 1 76 ? 10.969 -12.536 31.723 1.00 93.06 76 ASP A N 1
ATOM 534 C CA . ASP A 1 76 ? 10.180 -13.641 31.174 1.00 93.06 76 ASP A CA 1
ATOM 535 C C . ASP A 1 76 ? 9.960 -13.455 29.674 1.00 93.06 76 ASP A C 1
ATOM 537 O O . ASP A 1 76 ? 10.029 -14.420 28.919 1.00 93.06 76 ASP A O 1
ATOM 541 N N . ILE A 1 77 ? 9.788 -12.204 29.226 1.00 94.19 77 ILE A N 1
ATOM 542 C CA . ILE A 1 77 ? 9.763 -11.854 27.801 1.00 94.19 77 ILE A CA 1
ATOM 543 C C . ILE A 1 77 ? 11.091 -12.234 27.143 1.00 94.19 77 ILE A C 1
ATOM 545 O O . ILE A 1 77 ? 11.086 -12.877 26.098 1.00 94.19 77 ILE A O 1
ATOM 549 N N . LEU A 1 78 ? 12.226 -11.867 27.747 1.00 94.81 78 LEU A N 1
ATOM 550 C CA . LEU A 1 78 ? 13.534 -12.194 27.181 1.00 94.81 78 LEU A CA 1
ATOM 551 C C . LEU A 1 78 ? 13.770 -13.711 27.148 1.00 94.81 78 LEU A C 1
ATOM 553 O O . LEU A 1 78 ? 14.173 -14.231 26.114 1.00 94.81 78 LEU A O 1
ATOM 557 N N . ALA A 1 79 ? 13.430 -14.429 28.223 1.00 95.00 79 ALA A N 1
ATOM 558 C CA . ALA A 1 79 ? 13.533 -15.889 28.279 1.00 95.00 79 ALA A CA 1
ATOM 559 C C . ALA A 1 79 ? 12.630 -16.587 27.245 1.00 95.00 79 ALA A C 1
ATOM 561 O O . ALA A 1 79 ? 13.037 -17.568 26.622 1.00 95.00 79 ALA A O 1
ATOM 562 N N . ALA A 1 80 ? 11.419 -16.067 27.030 1.00 95.62 80 ALA A N 1
ATOM 563 C CA . ALA A 1 80 ? 10.512 -16.544 25.994 1.00 95.62 80 ALA A CA 1
ATOM 564 C C . ALA A 1 80 ? 11.084 -16.327 24.587 1.00 95.62 80 ALA A C 1
ATOM 566 O O . ALA A 1 80 ? 11.000 -17.226 23.753 1.00 95.62 80 ALA A O 1
ATOM 567 N N . MET A 1 81 ? 11.687 -15.161 24.328 1.00 97.50 81 MET A N 1
ATOM 568 C CA . MET A 1 81 ? 12.342 -14.869 23.051 1.00 97.50 81 MET A CA 1
ATOM 569 C C . MET A 1 81 ? 13.559 -15.767 22.820 1.00 97.50 81 MET A C 1
ATOM 571 O O . MET A 1 81 ? 13.680 -16.321 21.732 1.00 97.50 81 MET A O 1
ATOM 575 N N . ASP A 1 82 ? 14.416 -15.957 23.824 1.00 96.94 82 ASP A N 1
ATOM 576 C CA . ASP A 1 82 ? 15.583 -16.841 23.723 1.00 96.94 82 ASP A CA 1
ATOM 577 C C . ASP A 1 82 ? 15.157 -18.279 23.395 1.00 96.94 82 ASP A C 1
ATOM 579 O O . ASP A 1 82 ? 15.666 -18.871 22.444 1.00 96.94 82 ASP A O 1
ATOM 583 N N . MET A 1 83 ? 14.146 -18.806 24.093 1.00 96.38 83 MET A N 1
ATOM 584 C CA . MET A 1 83 ? 13.617 -20.142 23.810 1.00 96.38 83 MET A CA 1
ATOM 585 C C . MET A 1 83 ? 12.977 -20.238 22.419 1.00 96.38 83 MET A C 1
ATOM 587 O O . MET A 1 83 ? 13.138 -21.245 21.739 1.00 96.38 83 MET A O 1
ATOM 591 N N . ALA A 1 84 ? 12.267 -19.203 21.964 1.00 97.56 84 ALA A N 1
ATOM 592 C CA . ALA A 1 84 ? 11.695 -19.192 20.619 1.00 97.56 84 ALA A CA 1
ATOM 593 C C . ALA A 1 84 ? 12.779 -19.185 19.527 1.00 97.56 84 ALA A C 1
ATOM 595 O O . ALA A 1 84 ? 12.643 -19.863 18.509 1.00 97.56 84 ALA A O 1
ATOM 596 N N . ILE A 1 85 ? 13.878 -18.460 19.750 1.00 97.81 85 ILE A N 1
ATOM 597 C CA . ILE A 1 85 ? 15.042 -18.457 18.856 1.00 97.81 85 ILE A CA 1
ATOM 598 C C . ILE A 1 85 ? 15.695 -19.847 18.815 1.00 97.81 85 ILE A C 1
ATOM 600 O O . ILE A 1 85 ? 16.064 -20.310 17.737 1.00 97.81 85 ILE A O 1
ATOM 604 N N . GLU A 1 86 ? 15.833 -20.514 19.962 1.00 97.31 86 GLU A N 1
ATOM 605 C CA . GLU A 1 86 ? 16.379 -21.877 20.055 1.00 97.31 86 GLU A CA 1
ATOM 606 C C . GLU A 1 86 ? 15.480 -22.924 19.389 1.00 97.31 86 GLU A C 1
ATOM 608 O O . GLU A 1 86 ? 15.983 -23.804 18.690 1.00 97.31 86 GLU A O 1
ATOM 613 N N . ASP A 1 87 ? 14.161 -22.798 19.549 1.00 97.31 87 ASP A N 1
ATOM 614 C CA . ASP A 1 87 ? 13.164 -23.651 18.895 1.00 97.31 87 ASP A CA 1
ATOM 615 C C . ASP A 1 87 ? 13.122 -23.441 17.362 1.00 97.31 87 ASP A C 1
ATOM 617 O O . ASP A 1 87 ? 12.521 -24.245 16.649 1.00 97.31 87 ASP A O 1
ATOM 621 N N . GLY A 1 88 ? 13.774 -22.393 16.841 1.00 95.94 88 GLY A N 1
ATOM 622 C CA . GLY A 1 88 ? 13.933 -22.156 15.406 1.00 95.94 88 GLY A CA 1
ATOM 623 C C . GLY A 1 88 ? 12.710 -21.538 14.730 1.00 95.94 88 GLY A C 1
ATOM 624 O O . GLY A 1 88 ? 12.422 -21.871 13.583 1.00 95.94 88 GLY A O 1
ATOM 625 N N . VAL A 1 89 ? 11.976 -20.660 15.421 1.00 97.88 89 VAL A N 1
ATOM 626 C CA . VAL A 1 89 ? 10.840 -19.942 14.814 1.00 97.88 89 VAL A CA 1
ATOM 627 C C . VAL A 1 89 ? 11.292 -19.024 13.672 1.00 97.88 89 VAL A C 1
ATOM 629 O O . VAL A 1 89 ? 12.348 -18.405 13.747 1.00 97.88 89 VAL A O 1
ATOM 632 N N . ASP A 1 90 ? 10.462 -18.859 12.641 1.00 97.62 90 ASP A N 1
ATOM 633 C CA . ASP A 1 90 ? 10.766 -17.959 11.517 1.00 97.62 90 ASP A CA 1
ATOM 634 C C . ASP A 1 90 ? 10.455 -16.484 11.823 1.00 97.62 90 ASP A C 1
ATOM 636 O O . ASP A 1 90 ? 11.177 -15.571 11.408 1.00 97.62 90 ASP A O 1
ATOM 640 N N . ILE A 1 91 ? 9.355 -16.251 12.547 1.00 98.31 91 ILE A N 1
ATOM 641 C CA . ILE A 1 91 ? 8.773 -14.934 12.819 1.00 98.31 91 ILE A CA 1
ATOM 642 C C . ILE A 1 91 ? 8.365 -14.850 14.296 1.00 98.31 91 ILE A C 1
ATOM 644 O O . ILE A 1 91 ? 7.675 -15.730 14.809 1.00 98.31 91 ILE A O 1
ATOM 648 N N . LEU A 1 92 ? 8.718 -13.752 14.963 1.00 98.56 92 LEU A N 1
ATOM 649 C CA . LEU A 1 92 ? 8.231 -13.377 16.290 1.00 98.56 92 LEU A CA 1
ATOM 650 C C . LEU A 1 92 ? 7.183 -12.264 16.171 1.00 98.56 92 LEU A C 1
ATOM 652 O O . LEU A 1 92 ? 7.476 -11.168 15.692 1.00 98.56 92 LEU A O 1
ATOM 656 N N . SER A 1 93 ? 5.969 -12.547 16.646 1.00 98.44 93 SER A N 1
ATOM 657 C CA . SER A 1 93 ? 4.856 -11.594 16.748 1.00 98.44 93 SER A CA 1
ATOM 658 C C . SER A 1 93 ? 4.681 -11.164 18.202 1.00 98.44 93 SER A C 1
ATOM 660 O O . SER A 1 93 ? 4.107 -11.907 18.998 1.00 98.44 93 SER A O 1
ATOM 662 N N . ILE A 1 94 ? 5.158 -9.973 18.564 1.00 97.44 94 ILE A N 1
ATOM 663 C CA . ILE A 1 94 ? 5.202 -9.516 19.959 1.00 97.44 94 ILE A CA 1
ATOM 664 C C . ILE A 1 94 ? 4.297 -8.301 20.134 1.00 97.44 94 ILE A C 1
ATOM 666 O O . ILE A 1 94 ? 4.642 -7.161 19.838 1.00 97.44 94 ILE A O 1
ATOM 670 N N . SER A 1 95 ? 3.103 -8.543 20.661 1.00 96.56 95 SER A N 1
ATOM 671 C CA . SER A 1 95 ? 2.107 -7.496 20.927 1.00 96.56 95 SER A CA 1
ATOM 672 C C . SER A 1 95 ? 2.233 -6.911 22.335 1.00 96.56 95 SER A C 1
ATOM 674 O O . SER A 1 95 ? 1.230 -6.650 22.998 1.00 96.56 95 SER A O 1
ATOM 676 N N . LEU A 1 96 ? 3.480 -6.744 22.777 1.00 92.25 96 LEU A N 1
ATOM 677 C CA . LEU A 1 96 ? 3.894 -6.244 24.084 1.00 92.25 96 LEU A CA 1
ATOM 678 C C . LEU A 1 96 ? 4.851 -5.068 23.886 1.00 92.25 96 LEU A C 1
ATOM 680 O O . LEU A 1 96 ? 5.516 -4.960 22.856 1.00 92.25 96 LEU A O 1
ATOM 684 N N . GLY A 1 97 ? 4.963 -4.197 24.880 1.00 84.56 97 GLY A N 1
ATOM 685 C CA . GLY A 1 97 ? 5.907 -3.089 24.850 1.00 84.56 97 GLY A CA 1
ATOM 686 C C . GLY A 1 97 ? 6.026 -2.426 26.212 1.00 84.56 97 GLY A C 1
ATOM 687 O O . GLY A 1 97 ? 5.102 -2.471 27.020 1.00 84.56 97 GLY A O 1
ATOM 688 N N . SER A 1 98 ? 7.176 -1.812 26.459 1.00 81.69 98 SER A N 1
ATOM 689 C CA . SER A 1 98 ? 7.407 -0.951 27.617 1.00 81.69 98 SER A CA 1
ATOM 690 C C . SER A 1 98 ? 7.559 0.499 27.169 1.00 81.69 98 SER A C 1
ATOM 692 O O . SER A 1 98 ? 7.682 0.785 25.974 1.00 81.69 98 SER A O 1
ATOM 694 N N . LEU A 1 99 ? 7.636 1.415 28.135 1.00 79.44 99 LEU A N 1
ATOM 695 C CA . LEU A 1 99 ? 8.135 2.763 27.873 1.00 79.44 99 LEU A CA 1
ATOM 696 C C . LEU A 1 99 ? 9.508 2.702 27.187 1.00 79.44 99 LEU A C 1
ATOM 698 O O . LEU A 1 99 ? 10.299 1.776 27.425 1.00 79.44 99 LEU A O 1
ATOM 702 N N . SER A 1 100 ? 9.766 3.685 26.329 1.00 80.56 100 SER A N 1
ATOM 703 C CA . SER A 1 100 ? 11.034 3.804 25.620 1.00 80.56 100 SER A CA 1
ATOM 704 C C . SER A 1 100 ? 12.186 4.055 26.582 1.00 80.56 100 SER A C 1
ATOM 706 O O . SER A 1 100 ? 12.130 4.921 27.447 1.00 80.56 100 SER A O 1
ATOM 708 N N . ASN A 1 101 ? 13.242 3.267 26.401 1.00 83.38 101 ASN A N 1
ATOM 709 C CA . ASN A 1 101 ? 14.492 3.301 27.148 1.00 83.38 101 ASN A CA 1
ATOM 710 C C . ASN A 1 101 ? 15.642 3.083 26.157 1.00 83.38 101 ASN A C 1
ATOM 712 O O . ASN A 1 101 ? 15.419 2.653 25.022 1.00 83.38 101 ASN A O 1
ATOM 716 N N . ALA A 1 102 ? 16.880 3.324 26.587 1.00 86.62 102 ALA A N 1
ATOM 717 C CA . ALA A 1 102 ? 18.042 2.945 25.789 1.00 86.62 102 ALA A CA 1
ATOM 718 C C . ALA A 1 102 ? 17.999 1.442 25.446 1.00 86.62 102 ALA A C 1
ATOM 720 O O . ALA A 1 102 ? 17.642 0.621 26.293 1.00 86.62 102 ALA A O 1
ATOM 721 N N . PHE A 1 103 ? 18.375 1.069 24.216 1.00 89.69 103 PHE A N 1
ATOM 722 C CA . PHE A 1 103 ? 18.155 -0.292 23.700 1.00 89.69 103 PHE A CA 1
ATOM 723 C C . PHE A 1 103 ? 18.805 -1.395 24.546 1.00 89.69 103 PHE A C 1
ATOM 725 O O . PHE A 1 103 ? 18.231 -2.470 24.680 1.00 89.69 103 PHE A O 1
ATOM 732 N N . TYR A 1 104 ? 19.956 -1.126 25.167 1.00 88.06 104 TYR A N 1
ATOM 733 C CA . TYR A 1 104 ? 20.635 -2.085 26.046 1.00 88.06 104 TYR A CA 1
ATOM 734 C C . TYR A 1 104 ? 19.886 -2.361 27.362 1.00 88.06 104 TYR A C 1
ATOM 736 O O . TYR A 1 104 ? 20.196 -3.331 28.043 1.00 88.06 104 TYR A O 1
ATOM 744 N N . GLY A 1 105 ? 18.933 -1.506 27.739 1.00 88.25 105 GLY A N 1
ATOM 745 C CA . GLY A 1 105 ? 18.080 -1.667 28.918 1.00 88.25 105 GLY A CA 1
ATOM 746 C C . GLY A 1 105 ? 16.666 -2.147 28.587 1.00 88.25 105 GLY A C 1
ATOM 747 O O . GLY A 1 105 ? 15.814 -2.163 29.471 1.00 88.25 105 GLY A O 1
ATOM 748 N N . ASN A 1 106 ? 16.385 -2.497 27.327 1.00 90.75 106 ASN A N 1
ATOM 749 C CA . ASN A 1 106 ? 15.068 -2.940 26.883 1.00 90.75 106 ASN A CA 1
ATOM 750 C C . ASN A 1 106 ? 15.112 -4.417 26.459 1.00 90.75 106 ASN A C 1
ATOM 752 O O . ASN A 1 106 ? 15.737 -4.763 25.457 1.00 90.75 106 ASN A O 1
ATOM 756 N N . SER A 1 107 ? 14.412 -5.281 27.201 1.00 93.19 107 SER A N 1
ATOM 757 C CA . SER A 1 107 ? 14.386 -6.729 26.955 1.00 93.19 107 SER A CA 1
ATOM 758 C C . SER A 1 107 ? 13.908 -7.108 25.554 1.00 93.19 107 SER A C 1
ATOM 760 O O . SER A 1 107 ? 14.512 -7.970 24.923 1.00 93.19 107 SER A O 1
ATOM 762 N N . VAL A 1 108 ? 12.864 -6.447 25.038 1.00 95.00 108 VAL A N 1
ATOM 763 C CA . VAL A 1 108 ? 12.346 -6.718 23.686 1.00 95.00 108 VAL A CA 1
ATOM 764 C C . VAL A 1 108 ? 13.384 -6.321 22.638 1.00 95.00 108 VAL A C 1
ATOM 766 O O . VAL A 1 108 ? 13.620 -7.071 21.697 1.00 95.00 108 VAL A O 1
ATOM 769 N N . ALA A 1 109 ? 14.058 -5.180 22.811 1.00 94.44 109 ALA A N 1
ATOM 770 C CA . ALA A 1 109 ? 15.111 -4.745 21.896 1.00 94.44 109 ALA A CA 1
ATOM 771 C C . ALA A 1 109 ? 16.303 -5.716 21.886 1.00 94.44 109 ALA A C 1
ATOM 773 O O . ALA A 1 109 ? 16.781 -6.067 20.806 1.00 94.44 109 ALA A O 1
ATOM 774 N N . LEU A 1 110 ? 16.749 -6.178 23.060 1.00 95.12 110 LEU A N 1
ATOM 775 C CA . LEU A 1 110 ? 17.831 -7.158 23.196 1.00 95.12 110 LEU A CA 1
ATOM 776 C C . LEU A 1 110 ? 17.469 -8.505 22.560 1.00 95.12 110 LEU A C 1
ATOM 778 O O . LEU A 1 110 ? 18.208 -8.988 21.702 1.00 95.12 110 LEU A O 1
ATOM 782 N N . GLY A 1 111 ? 16.314 -9.072 22.917 1.00 96.19 111 GLY A N 1
ATOM 783 C CA . GLY A 1 111 ? 15.839 -10.328 22.336 1.00 96.19 111 GLY A CA 1
ATOM 784 C C . GLY A 1 111 ? 15.651 -10.216 20.822 1.00 96.19 111 GLY A C 1
ATOM 785 O O . GLY A 1 111 ? 16.058 -11.101 20.073 1.00 96.19 111 GLY A O 1
ATOM 786 N N . ALA A 1 112 ? 15.116 -9.090 20.337 1.00 96.69 112 ALA A N 1
ATOM 787 C CA . ALA A 1 112 ? 14.905 -8.876 18.908 1.00 96.69 112 ALA A CA 1
ATOM 788 C C . ALA A 1 112 ? 16.224 -8.749 18.139 1.00 96.69 112 ALA A C 1
ATOM 790 O O . ALA A 1 112 ? 16.312 -9.161 16.985 1.00 96.69 112 ALA A O 1
ATOM 791 N N . PHE A 1 113 ? 17.268 -8.210 18.772 1.00 94.62 113 PHE A N 1
ATOM 792 C CA . PHE A 1 113 ? 18.600 -8.155 18.179 1.00 94.62 113 PHE A CA 1
ATOM 793 C C . PHE A 1 113 ? 19.215 -9.556 18.050 1.00 94.62 113 PHE A C 1
ATOM 795 O O . PHE A 1 113 ? 19.826 -9.872 17.027 1.00 94.62 113 PHE A O 1
ATOM 802 N N . SER A 1 114 ? 19.020 -10.416 19.055 1.00 96.62 114 SER A N 1
ATOM 803 C CA . SER A 1 114 ? 19.417 -11.830 18.997 1.00 96.62 114 SER A CA 1
ATOM 804 C C . SER A 1 114 ? 18.658 -12.593 17.907 1.00 96.62 114 SER A C 1
ATOM 806 O O . SER A 1 114 ? 19.283 -13.314 17.128 1.00 96.62 114 SER A O 1
ATOM 808 N N . ALA A 1 115 ? 17.345 -12.375 17.787 1.00 97.06 115 ALA A N 1
ATOM 809 C CA . ALA A 1 115 ? 16.508 -12.954 16.737 1.00 97.06 115 ALA A CA 1
ATOM 810 C C . ALA A 1 115 ? 16.978 -12.531 15.333 1.00 97.06 115 ALA A C 1
ATOM 812 O O . ALA A 1 115 ? 17.208 -13.380 14.469 1.00 97.06 115 ALA A O 1
ATOM 813 N N . LEU A 1 116 ? 17.243 -11.234 15.130 1.00 91.75 116 LEU A N 1
ATOM 814 C CA . LEU A 1 116 ? 17.754 -10.700 13.864 1.00 91.75 116 LEU A CA 1
ATOM 815 C C . LEU A 1 116 ? 19.045 -11.403 13.421 1.00 91.75 116 LEU A C 1
ATOM 817 O O . LEU A 1 116 ? 19.175 -11.778 12.256 1.00 91.75 116 LEU A O 1
ATOM 821 N N . LYS A 1 117 ? 19.995 -11.614 14.344 1.00 92.50 117 LYS A N 1
ATOM 822 C CA . LYS A 1 117 ? 21.270 -12.302 14.061 1.00 92.50 117 LYS A CA 1
ATOM 823 C C . LYS A 1 117 ? 21.091 -13.747 13.597 1.00 92.50 117 LYS A C 1
ATOM 825 O O . LYS A 1 117 ? 21.991 -14.290 12.963 1.00 92.50 117 LYS A O 1
ATOM 830 N N . ARG A 1 118 ? 19.956 -14.368 13.922 1.00 94.88 118 ARG A N 1
ATOM 831 C CA . ARG A 1 118 ? 19.576 -15.718 13.490 1.00 94.88 118 ARG A CA 1
ATOM 832 C C . ARG A 1 118 ? 18.666 -15.715 12.257 1.00 94.88 118 ARG A C 1
ATOM 834 O O . ARG A 1 118 ? 18.224 -16.776 11.843 1.00 94.88 118 ARG A O 1
ATOM 841 N N . GLY A 1 119 ? 18.415 -14.551 11.652 1.00 91.06 119 GLY A N 1
ATOM 842 C CA . GLY A 1 119 ? 17.554 -14.424 10.475 1.00 91.06 119 GLY A CA 1
ATOM 843 C C . GLY A 1 119 ? 16.055 -14.479 10.785 1.00 91.06 119 GLY A C 1
ATOM 844 O O . GLY A 1 119 ? 15.266 -14.651 9.859 1.00 91.06 119 GLY A O 1
ATOM 845 N N . ILE A 1 120 ? 15.671 -14.307 12.053 1.00 98.12 120 ILE A N 1
ATOM 846 C CA . ILE A 1 120 ? 14.284 -14.353 12.529 1.00 98.12 120 ILE A CA 1
ATOM 847 C C . ILE A 1 120 ? 13.689 -12.946 12.471 1.00 98.12 120 ILE A C 1
ATOM 849 O O . ILE A 1 120 ? 14.280 -11.984 12.973 1.00 98.12 120 ILE A O 1
ATOM 853 N N . PHE A 1 121 ? 12.524 -12.807 11.842 1.00 98.06 121 PHE A N 1
ATOM 854 C CA . PHE A 1 121 ? 11.830 -11.523 11.741 1.00 98.06 121 PHE A CA 1
ATOM 855 C C . PHE A 1 121 ? 11.106 -11.186 13.040 1.00 98.06 121 PHE A C 1
ATOM 857 O O . PHE A 1 121 ? 10.480 -12.058 13.634 1.00 98.06 121 PHE A O 1
ATOM 864 N N . VAL A 1 122 ? 11.126 -9.919 13.459 1.00 98.50 122 VAL A N 1
ATOM 865 C CA . VAL A 1 122 ? 10.426 -9.476 14.674 1.00 98.50 122 VAL A CA 1
ATOM 866 C C . VAL A 1 122 ? 9.486 -8.322 14.354 1.00 98.50 122 VAL A C 1
ATOM 868 O O . VAL A 1 122 ? 9.923 -7.238 13.963 1.00 98.50 122 VAL A O 1
ATOM 871 N N . SER A 1 123 ? 8.194 -8.563 14.557 1.00 98.25 123 SER A N 1
ATOM 872 C CA . SER A 1 123 ? 7.138 -7.555 14.507 1.00 98.25 123 SER A CA 1
ATOM 873 C C . SER A 1 123 ? 6.707 -7.213 15.926 1.00 98.25 123 SER A C 1
ATOM 875 O O . SER A 1 123 ? 6.416 -8.115 16.719 1.00 98.25 123 SER A O 1
ATOM 877 N N . CYS A 1 124 ? 6.640 -5.922 16.241 1.00 98.06 124 CYS A N 1
ATOM 878 C CA . CYS A 1 124 ? 6.135 -5.449 17.520 1.00 98.06 124 CYS A CA 1
ATOM 879 C C . CYS A 1 124 ? 5.093 -4.342 17.358 1.00 98.06 124 CYS A C 1
ATOM 881 O O . CYS A 1 124 ? 5.163 -3.497 16.465 1.00 98.06 124 CYS A O 1
ATOM 883 N N . SER A 1 125 ? 4.153 -4.292 18.296 1.00 97.56 125 SER A N 1
ATOM 884 C CA . SER A 1 125 ? 3.180 -3.203 18.410 1.00 97.56 125 SER A CA 1
ATOM 885 C C . SER A 1 125 ? 3.854 -1.872 18.775 1.00 97.56 125 SER A C 1
ATOM 887 O O . SER A 1 125 ? 4.729 -1.847 19.642 1.00 97.56 125 SER A O 1
ATOM 889 N N . GLY A 1 126 ? 3.425 -0.761 18.170 1.00 95.62 126 GLY A N 1
ATOM 890 C CA . GLY A 1 126 ? 3.949 0.585 18.447 1.00 95.62 126 GLY A CA 1
ATOM 891 C C . GLY A 1 126 ? 3.506 1.208 19.776 1.00 95.62 126 GLY A C 1
ATOM 892 O O . GLY A 1 126 ? 4.092 2.198 20.198 1.00 95.62 126 GLY A O 1
ATOM 893 N N . GLY A 1 127 ? 2.518 0.635 20.465 1.00 95.69 127 GLY A N 1
ATOM 894 C CA . GLY A 1 127 ? 1.978 1.167 21.720 1.00 95.69 127 GLY A CA 1
ATOM 895 C C . GLY A 1 127 ? 0.654 1.914 21.536 1.00 95.69 127 GLY A C 1
ATOM 896 O O . GLY A 1 127 ? 0.278 2.294 20.426 1.00 95.69 127 GLY A O 1
ATOM 897 N N . ASN A 1 128 ? -0.080 2.078 22.641 1.00 95.44 128 ASN A N 1
ATOM 898 C CA . ASN A 1 128 ? -1.446 2.619 22.656 1.00 95.44 128 ASN A CA 1
ATOM 899 C C . ASN A 1 128 ? -1.561 3.931 23.468 1.00 95.44 128 ASN A C 1
ATOM 901 O O . ASN A 1 128 ? -2.611 4.216 24.046 1.00 95.44 128 ASN A O 1
ATOM 905 N N . SER A 1 129 ? -0.475 4.705 23.544 1.00 94.25 129 SER A N 1
ATOM 906 C CA . SER A 1 129 ? -0.362 5.937 24.348 1.00 94.25 129 SER A CA 1
ATOM 907 C C . SER A 1 129 ? -0.433 7.221 23.509 1.00 94.25 129 SER A C 1
ATOM 909 O O . SER A 1 129 ? -0.076 8.297 23.992 1.00 94.25 129 SER A O 1
ATOM 911 N N . GLY A 1 130 ? -0.874 7.117 22.253 1.00 93.94 130 GLY A N 1
ATOM 912 C CA . GLY A 1 130 ? -1.127 8.259 21.379 1.00 93.94 130 GLY A CA 1
ATOM 913 C C . GLY A 1 130 ? -2.256 9.176 21.885 1.00 93.94 130 GLY A C 1
ATOM 914 O O . GLY A 1 130 ? -2.928 8.868 22.879 1.00 93.94 130 GLY A O 1
ATOM 915 N N . PRO A 1 131 ? -2.480 10.321 21.216 1.00 94.69 131 PRO A N 1
ATOM 916 C CA . PRO A 1 131 ? -1.889 10.728 19.932 1.00 94.69 131 PRO A CA 1
ATOM 917 C C . PRO A 1 131 ? -0.643 11.622 20.069 1.00 94.69 131 PRO A C 1
ATOM 919 O O . PRO A 1 131 ? -0.156 12.174 19.087 1.00 94.69 131 PRO A O 1
ATOM 922 N N . TYR A 1 132 ? -0.122 11.807 21.283 1.00 90.75 132 TYR A N 1
ATOM 923 C CA . TYR A 1 132 ? 0.992 12.725 21.531 1.00 90.75 132 TYR A CA 1
ATOM 924 C C . TYR A 1 132 ? 2.312 12.214 20.937 1.00 90.75 132 TYR A C 1
ATOM 926 O O . TYR A 1 132 ? 2.562 11.007 20.920 1.00 90.75 132 TYR A O 1
ATOM 934 N N . SER A 1 133 ? 3.181 13.124 20.491 1.00 89.81 133 SER A N 1
ATOM 935 C CA . SER A 1 133 ? 4.542 12.789 20.046 1.00 89.81 133 SER A CA 1
ATOM 936 C C . SER A 1 133 ? 5.353 12.105 21.153 1.00 89.81 133 SER A C 1
ATOM 938 O O . SER A 1 133 ? 5.120 12.356 22.335 1.00 89.81 133 SER A O 1
ATOM 940 N N . PHE A 1 134 ? 6.339 11.288 20.769 1.00 87.38 134 PHE A N 1
ATOM 941 C CA . PHE A 1 134 ? 7.210 10.535 21.693 1.00 87.38 134 PHE A CA 1
ATOM 942 C C . PHE A 1 134 ? 6.459 9.562 22.620 1.00 87.38 134 PHE A C 1
ATOM 944 O O . PHE A 1 134 ? 6.870 9.321 23.753 1.00 87.38 134 PHE A O 1
ATOM 951 N N . SER A 1 135 ? 5.344 9.000 22.154 1.00 92.19 135 SER A N 1
ATOM 952 C CA . SER A 1 135 ? 4.519 8.066 22.937 1.00 92.19 135 SER A CA 1
ATOM 953 C C . SER A 1 135 ? 4.737 6.598 22.568 1.00 92.19 135 SER A C 1
ATOM 955 O O . SER A 1 135 ? 4.037 5.719 23.075 1.00 92.19 135 SER A O 1
ATOM 957 N N . MET A 1 136 ? 5.654 6.323 21.644 1.00 89.44 136 MET A N 1
ATOM 958 C CA . MET A 1 136 ? 5.854 5.005 21.049 1.00 89.44 136 MET A CA 1
ATOM 959 C C . MET A 1 136 ? 6.713 4.078 21.887 1.00 89.44 136 MET A C 1
ATOM 961 O O . MET A 1 136 ? 7.496 4.502 22.725 1.00 89.44 136 MET A O 1
ATOM 965 N N . SER A 1 137 ? 6.528 2.789 21.631 1.00 91.50 137 SER A N 1
ATOM 966 C CA . SER A 1 137 ? 7.282 1.679 22.194 1.00 91.50 137 SER A CA 1
ATOM 967 C C . SER A 1 137 ? 7.957 0.883 21.075 1.00 91.50 137 SER A C 1
ATOM 969 O O . SER A 1 137 ? 7.630 1.026 19.897 1.00 91.50 137 SER A O 1
ATOM 971 N N . ASN A 1 138 ? 8.883 -0.005 21.452 1.00 94.56 138 ASN A N 1
ATOM 972 C CA . ASN A 1 138 ? 9.549 -0.938 20.532 1.00 94.56 138 ASN A CA 1
ATOM 973 C C . ASN A 1 138 ? 10.269 -0.245 19.367 1.00 94.56 138 ASN A C 1
ATOM 975 O O . ASN A 1 138 ? 10.202 -0.681 18.224 1.00 94.56 138 ASN A O 1
ATOM 979 N N . GLU A 1 139 ? 10.979 0.840 19.659 1.00 91.00 139 GLU A N 1
ATOM 980 C CA . GLU A 1 139 ? 11.560 1.748 18.664 1.00 91.00 139 GLU A CA 1
ATOM 981 C C . GLU A 1 139 ? 12.860 1.241 18.014 1.00 91.00 139 GLU A C 1
ATOM 983 O O . GLU A 1 139 ? 13.489 1.968 17.245 1.00 91.00 139 GLU A O 1
ATOM 988 N N . ALA A 1 140 ? 13.306 0.022 18.332 1.00 92.44 140 ALA A N 1
ATOM 989 C CA . ALA A 1 140 ? 14.586 -0.479 17.849 1.00 92.44 140 ALA A CA 1
ATOM 990 C C . ALA A 1 140 ? 14.600 -0.586 16.306 1.00 92.44 140 ALA A C 1
ATOM 992 O O . ALA A 1 140 ? 13.613 -1.036 15.708 1.00 92.44 140 ALA A O 1
ATOM 993 N N . PRO A 1 141 ? 15.706 -0.223 15.627 1.00 86.50 141 PRO A N 1
ATOM 994 C CA . PRO A 1 141 ? 15.763 -0.216 14.159 1.00 86.50 141 PRO A CA 1
ATOM 995 C C . PRO A 1 141 ? 15.510 -1.583 13.515 1.00 86.50 141 PRO A C 1
ATOM 997 O O . PRO A 1 141 ? 14.926 -1.669 12.433 1.00 86.50 141 PRO A O 1
ATOM 1000 N N . TRP A 1 142 ? 15.923 -2.649 14.203 1.00 91.69 142 TRP A N 1
ATOM 1001 C CA . TRP A 1 142 ? 15.790 -4.040 13.765 1.00 91.69 142 TRP A CA 1
ATOM 1002 C C . TRP A 1 142 ? 14.416 -4.669 14.035 1.00 91.69 142 TRP A C 1
ATOM 1004 O O . TRP A 1 142 ? 14.193 -5.812 13.650 1.00 91.69 142 TRP A O 1
ATOM 1014 N N . ILE A 1 143 ? 13.499 -3.939 14.670 1.00 96.19 143 ILE A N 1
ATOM 1015 C CA . ILE A 1 143 ? 12.104 -4.349 14.869 1.00 96.19 143 ILE A CA 1
ATOM 1016 C C . ILE A 1 143 ? 11.243 -3.688 13.790 1.00 96.19 143 ILE A C 1
ATOM 1018 O O . ILE A 1 143 ? 11.465 -2.515 13.473 1.00 96.19 143 ILE A O 1
ATOM 1022 N N . LEU A 1 144 ? 10.259 -4.403 13.241 1.00 97.62 144 LEU A N 1
ATOM 1023 C CA . LEU A 1 144 ? 9.133 -3.781 12.540 1.00 97.62 144 LEU A CA 1
ATOM 1024 C C . LEU A 1 144 ? 8.124 -3.280 13.586 1.00 97.62 144 LEU A C 1
ATOM 1026 O O . LEU A 1 144 ? 7.436 -4.074 14.219 1.00 97.62 144 LEU A O 1
ATOM 1030 N N . THR A 1 145 ? 8.049 -1.968 13.783 1.00 97.44 145 THR A N 1
ATOM 1031 C CA . THR A 1 145 ? 7.151 -1.311 14.741 1.00 97.44 145 THR A CA 1
ATOM 1032 C C . THR A 1 145 ? 5.875 -0.880 14.037 1.00 97.44 145 THR A C 1
ATOM 1034 O O . THR A 1 145 ? 5.918 -0.031 13.143 1.00 97.44 145 THR A O 1
ATOM 1037 N N . VAL A 1 146 ? 4.746 -1.442 14.461 1.00 98.31 146 VAL A N 1
ATOM 1038 C CA . VAL A 1 146 ? 3.467 -1.324 13.753 1.00 98.31 146 VAL A CA 1
ATOM 1039 C C . VAL A 1 146 ? 2.494 -0.418 14.509 1.00 98.31 146 VAL A C 1
ATOM 1041 O O . VAL A 1 146 ? 2.108 -0.716 15.642 1.00 98.31 146 VAL A O 1
ATOM 1044 N N . GLY A 1 147 ? 2.074 0.681 13.880 1.00 98.00 147 GLY A N 1
ATOM 1045 C CA . GLY A 1 147 ? 0.975 1.525 14.360 1.00 98.00 147 GLY A CA 1
ATOM 1046 C C . GLY A 1 147 ? -0.405 0.943 14.016 1.00 98.00 147 GLY A C 1
ATOM 1047 O O . GLY A 1 147 ? -0.520 -0.036 13.275 1.00 98.00 147 GLY A O 1
ATOM 1048 N N . ALA A 1 148 ? -1.470 1.509 14.580 1.00 98.19 148 ALA A N 1
ATOM 1049 C CA . ALA A 1 148 ? -2.837 1.012 14.422 1.00 98.19 148 ALA A CA 1
ATOM 1050 C C . ALA A 1 148 ? -3.696 1.976 13.607 1.00 98.19 148 ALA A C 1
ATOM 1052 O O . ALA A 1 148 ? -3.688 3.188 13.828 1.00 98.19 148 ALA A O 1
ATOM 1053 N N . SER A 1 149 ? -4.490 1.409 12.709 1.00 97.81 149 SER A N 1
ATOM 1054 C CA . SER A 1 149 ? -5.426 2.150 11.873 1.00 97.81 149 SER A CA 1
ATOM 1055 C C . SER A 1 149 ? -6.754 1.422 11.706 1.00 97.81 149 SER A C 1
ATOM 1057 O O . SER A 1 149 ? -6.872 0.228 12.013 1.00 97.81 149 SER A O 1
ATOM 1059 N N . THR A 1 150 ? -7.766 2.175 11.283 1.00 97.50 150 THR A N 1
ATOM 1060 C CA . THR A 1 150 ? -9.113 1.673 11.012 1.00 97.50 150 THR A CA 1
ATOM 1061 C C . THR A 1 150 ? -9.176 0.849 9.730 1.00 97.50 150 THR A C 1
ATOM 1063 O O . THR A 1 150 ? -8.305 0.915 8.866 1.00 97.50 150 THR A O 1
ATOM 1066 N N . ILE A 1 151 ? -10.247 0.067 9.612 1.00 95.19 151 ILE A N 1
ATOM 1067 C CA . ILE A 1 151 ? -10.657 -0.609 8.379 1.00 95.19 151 ILE A CA 1
ATOM 1068 C C . ILE A 1 151 ? -11.964 0.007 7.878 1.00 95.19 151 ILE A C 1
ATOM 1070 O O . ILE A 1 151 ? -12.637 0.726 8.611 1.00 95.19 151 ILE A O 1
ATOM 1074 N N . ASN A 1 152 ? -12.368 -0.314 6.651 1.00 94.50 152 ASN A N 1
ATOM 1075 C CA . ASN A 1 152 ? -13.573 0.241 6.024 1.00 94.50 152 ASN A CA 1
ATOM 1076 C C . ASN A 1 152 ? -14.905 -0.311 6.575 1.00 94.50 152 ASN A C 1
ATOM 1078 O O . ASN A 1 152 ? -15.947 -0.140 5.939 1.00 94.50 152 ASN A O 1
ATOM 1082 N N . ARG A 1 153 ? -14.870 -1.008 7.717 1.00 95.44 153 ARG A N 1
ATOM 1083 C CA . ARG A 1 153 ? -16.022 -1.614 8.386 1.00 95.44 153 ARG A CA 1
ATOM 1084 C C . ARG A 1 153 ? -16.337 -0.856 9.668 1.00 95.44 153 ARG A C 1
ATOM 1086 O O . ARG A 1 153 ? -15.441 -0.650 10.483 1.00 95.44 153 ARG A O 1
ATOM 1093 N N . LYS A 1 154 ? -17.620 -0.579 9.889 1.00 95.25 154 LYS A N 1
ATOM 1094 C CA . LYS A 1 154 ? -18.173 -0.034 11.134 1.00 95.25 154 LYS A CA 1
ATOM 1095 C C . LYS A 1 154 ? -19.300 -0.913 11.662 1.00 95.25 154 LYS A C 1
ATOM 1097 O O . LYS A 1 154 ? -20.031 -1.518 10.875 1.00 95.25 154 LYS A O 1
ATOM 1102 N N . ILE A 1 155 ? -19.455 -0.981 12.982 1.00 95.50 155 ILE A N 1
ATOM 1103 C CA . ILE A 1 155 ? -20.605 -1.636 13.625 1.00 95.50 155 ILE A CA 1
ATOM 1104 C C . ILE A 1 155 ? -21.564 -0.545 14.106 1.00 95.50 155 ILE A C 1
ATOM 1106 O O . ILE A 1 155 ? -21.527 -0.131 15.263 1.00 95.50 155 ILE A O 1
ATOM 1110 N N . GLN A 1 156 ? -22.366 -0.016 13.184 1.00 95.62 156 GLN A N 1
ATOM 1111 C CA . GLN A 1 156 ? -23.018 1.282 13.338 1.00 95.62 156 GLN A CA 1
ATOM 1112 C C . GLN A 1 156 ? -24.198 1.246 14.325 1.00 95.62 156 GLN A C 1
ATOM 1114 O O . GLN A 1 156 ? -25.088 0.394 14.241 1.00 95.62 156 GLN A O 1
ATOM 1119 N N . ALA A 1 157 ? -24.209 2.223 15.235 1.00 95.25 157 ALA A N 1
ATOM 1120 C CA . ALA A 1 157 ? -25.280 2.503 16.186 1.00 95.25 157 ALA A CA 1
ATOM 1121 C C . ALA A 1 157 ? -25.475 4.025 16.311 1.00 95.25 157 ALA A C 1
ATOM 1123 O O . ALA A 1 157 ? -24.648 4.725 16.897 1.00 95.25 157 ALA A O 1
ATOM 1124 N N . THR A 1 158 ? -26.563 4.547 15.753 1.00 96.94 158 THR A N 1
ATOM 1125 C CA . THR A 1 158 ? -26.813 5.990 15.627 1.00 96.94 158 THR A CA 1
ATOM 1126 C C . THR A 1 158 ? -27.623 6.504 16.818 1.00 96.94 158 THR A C 1
ATOM 1128 O O . THR A 1 158 ? -28.694 5.976 17.114 1.00 96.94 158 THR A O 1
ATOM 1131 N N . VAL A 1 159 ? -27.143 7.546 17.497 1.00 97.88 159 VAL A N 1
ATOM 1132 C CA . VAL A 1 159 ? -27.941 8.307 18.471 1.00 97.88 159 VAL A CA 1
ATOM 1133 C C . VAL A 1 159 ? -28.934 9.169 17.706 1.00 97.88 159 VAL A C 1
ATOM 1135 O O . VAL A 1 159 ? -28.517 9.957 16.863 1.00 97.88 159 VAL A O 1
ATOM 1138 N N . VAL A 1 160 ? -30.218 9.075 18.041 1.00 98.00 160 VAL A N 1
ATOM 1139 C CA . VAL A 1 160 ? -31.263 9.970 17.526 1.00 98.00 160 VAL A CA 1
ATOM 1140 C C . VAL A 1 160 ? -31.831 10.764 18.694 1.00 98.00 160 VAL A C 1
ATOM 1142 O O . VAL A 1 160 ? -32.389 10.189 19.630 1.00 98.00 160 VAL A O 1
ATOM 1145 N N . LEU A 1 161 ? -31.657 12.081 18.668 1.00 98.00 161 LEU A N 1
ATOM 1146 C CA . LEU A 1 161 ? -32.141 12.988 19.709 1.00 98.00 161 LEU A CA 1
ATOM 1147 C C . LEU A 1 161 ? -33.608 13.375 19.474 1.00 98.00 161 LEU A C 1
ATOM 1149 O O . LEU A 1 161 ? -34.113 13.308 18.355 1.00 98.00 161 LEU A O 1
ATOM 1153 N N . GLY A 1 162 ? -34.297 13.859 20.509 1.00 97.06 162 GLY A N 1
ATOM 1154 C CA . GLY A 1 162 ? -35.693 14.306 20.401 1.00 97.06 162 GLY A CA 1
ATOM 1155 C C . GLY A 1 162 ? -35.914 15.523 19.490 1.00 97.06 162 GLY A C 1
ATOM 1156 O O . GLY A 1 162 ? -37.053 15.840 19.163 1.00 97.06 162 GLY A O 1
ATOM 1157 N N . ASN A 1 163 ? -34.843 16.205 19.068 1.00 96.00 163 ASN A N 1
ATOM 1158 C CA . ASN A 1 163 ? -34.866 17.251 18.038 1.00 96.00 163 ASN A CA 1
ATOM 1159 C C . ASN A 1 163 ? -34.562 16.719 16.618 1.00 96.00 163 ASN A C 1
ATOM 1161 O O . ASN A 1 163 ? -34.358 17.519 15.707 1.00 96.00 163 ASN A O 1
ATOM 1165 N N . ASN A 1 164 ? -34.529 15.395 16.431 1.00 95.94 164 ASN A N 1
ATOM 1166 C CA . ASN A 1 164 ? -34.199 14.681 15.191 1.00 95.94 164 ASN A CA 1
ATOM 1167 C C . ASN A 1 164 ? -32.752 14.837 14.694 1.00 95.94 164 ASN A C 1
ATOM 1169 O O . ASN A 1 164 ? -32.465 14.482 13.553 1.00 95.94 164 ASN A O 1
ATOM 1173 N N . GLN A 1 165 ? -31.829 15.358 15.506 1.00 97.88 165 GLN A N 1
ATOM 1174 C CA . GLN A 1 165 ? -30.409 15.277 15.164 1.00 97.88 165 GLN A CA 1
ATOM 1175 C C . GLN A 1 165 ? -29.906 13.843 15.333 1.00 97.88 165 GLN A C 1
ATOM 1177 O O . GLN A 1 165 ? -30.221 13.177 16.323 1.00 97.88 165 GLN A O 1
ATOM 1182 N N . GLU A 1 166 ? -29.100 13.401 14.370 1.00 97.94 166 GLU A N 1
ATOM 1183 C CA . GLU A 1 166 ? -28.511 12.067 14.340 1.00 97.94 166 GLU A CA 1
ATOM 1184 C C . GLU A 1 166 ? -26.990 12.142 14.476 1.00 97.94 166 GLU A C 1
ATOM 1186 O O . GLU A 1 166 ? -26.339 12.964 13.825 1.00 97.94 166 GLU A O 1
ATOM 1191 N N . PHE A 1 167 ? -26.426 11.266 15.306 1.00 97.88 167 PHE A N 1
ATOM 1192 C CA . PHE A 1 167 ? -24.984 11.145 15.511 1.00 97.88 167 PHE A CA 1
ATOM 1193 C C . PHE A 1 167 ? -24.563 9.689 15.414 1.00 97.88 167 PHE A C 1
ATOM 1195 O O . PHE A 1 167 ? -25.012 8.844 16.191 1.00 97.88 167 PHE A O 1
ATOM 1202 N N . ASP A 1 168 ? -23.695 9.393 14.455 1.00 95.69 168 ASP A N 1
ATOM 1203 C CA . ASP A 1 168 ? -23.223 8.036 14.238 1.00 95.69 168 ASP A CA 1
ATOM 1204 C C . ASP A 1 168 ? -22.168 7.651 15.276 1.00 95.69 168 ASP A C 1
ATOM 1206 O O . ASP A 1 168 ? -21.152 8.322 15.453 1.00 95.69 168 ASP A O 1
ATOM 1210 N N . GLY A 1 169 ? -22.415 6.532 15.947 1.00 95.31 169 GLY A N 1
ATOM 1211 C CA . GLY A 1 169 ? -21.451 5.861 16.802 1.00 95.31 169 GLY A CA 1
ATOM 1212 C C . GLY A 1 169 ? -21.331 4.386 16.445 1.00 95.31 169 GLY A C 1
ATOM 1213 O O . GLY A 1 169 ? -21.869 3.917 15.435 1.00 95.31 169 GLY A O 1
ATOM 1214 N N . GLU A 1 170 ? -20.632 3.640 17.293 1.00 95.19 170 GLU A N 1
ATOM 1215 C CA . GLU A 1 170 ? -20.462 2.198 17.129 1.00 95.19 170 GLU A CA 1
ATOM 1216 C C . GLU A 1 170 ? -20.843 1.409 18.384 1.00 95.19 170 GLU A C 1
ATOM 1218 O O . GLU A 1 170 ? -20.718 1.893 19.512 1.00 95.19 170 GLU A O 1
ATOM 1223 N N . SER A 1 171 ? -21.323 0.180 18.181 1.00 92.88 171 SER A N 1
ATOM 1224 C CA . SER A 1 171 ? -21.741 -0.712 19.263 1.00 92.88 171 SER A CA 1
ATOM 1225 C C . SER A 1 171 ? -21.680 -2.184 18.881 1.00 92.88 171 SER A C 1
ATOM 1227 O O . SER A 1 171 ? -22.264 -2.577 17.872 1.00 92.88 171 SER A O 1
ATOM 1229 N N . ALA A 1 172 ? -21.053 -3.009 19.725 1.00 89.38 172 ALA A N 1
ATOM 1230 C CA . ALA A 1 172 ? -21.037 -4.461 19.543 1.00 89.38 172 ALA A CA 1
ATOM 1231 C C . ALA A 1 172 ? -22.423 -5.077 19.784 1.00 89.38 172 ALA A C 1
ATOM 1233 O O . ALA A 1 172 ? -22.891 -5.896 18.993 1.00 89.38 172 ALA A O 1
ATOM 1234 N N . LEU A 1 173 ? -23.057 -4.691 20.898 1.00 88.81 173 LEU A N 1
ATOM 1235 C CA . LEU A 1 173 ? -24.325 -5.243 21.363 1.00 88.81 173 LEU A CA 1
ATOM 1236 C C . LEU A 1 173 ? -25.487 -4.457 20.754 1.00 88.81 173 LEU A C 1
ATOM 1238 O O . LEU A 1 173 ? -25.728 -3.309 21.124 1.00 88.81 173 LEU A O 1
ATOM 1242 N N . GLN A 1 174 ? -26.234 -5.110 19.867 1.00 90.56 174 GLN A N 1
ATOM 1243 C CA . GLN A 1 174 ? -27.382 -4.532 19.168 1.00 90.56 174 GLN A CA 1
ATOM 1244 C C . GLN A 1 174 ? -28.638 -5.384 19.433 1.00 90.56 174 GLN A C 1
ATOM 1246 O O . GLN A 1 174 ? -28.941 -6.287 18.653 1.00 90.56 174 GLN A O 1
ATOM 1251 N N . PRO A 1 175 ? -29.336 -5.177 20.566 1.00 87.94 175 PRO A N 1
ATOM 1252 C CA . PRO A 1 175 ? -30.507 -5.968 20.925 1.00 87.94 175 PRO A CA 1
ATOM 1253 C C . PRO A 1 175 ? -31.687 -5.688 19.988 1.00 87.94 175 PRO A C 1
ATOM 1255 O O . PRO A 1 175 ? -32.067 -4.535 19.789 1.00 87.94 175 PRO A O 1
ATOM 1258 N N . ASN A 1 176 ? -32.315 -6.748 19.472 1.00 82.56 176 ASN A N 1
ATOM 1259 C CA . ASN A 1 176 ? -33.517 -6.646 18.631 1.00 82.56 176 ASN A CA 1
ATOM 1260 C C . ASN A 1 176 ? -34.747 -6.125 19.398 1.00 82.56 176 ASN A C 1
ATOM 1262 O O . ASN A 1 176 ? -35.706 -5.657 18.792 1.00 82.56 176 ASN A O 1
ATOM 1266 N N . ASP A 1 177 ? -34.739 -6.254 20.722 1.00 83.88 177 ASP A N 1
ATOM 1267 C CA . ASP A 1 177 ? -35.813 -5.881 21.638 1.00 83.88 177 ASP A CA 1
ATOM 1268 C C . ASP A 1 177 ? -35.626 -4.489 22.255 1.00 83.88 177 ASP A C 1
ATOM 1270 O O . ASP A 1 177 ? -36.403 -4.110 23.127 1.00 83.88 177 ASP A O 1
ATOM 1274 N N . PHE A 1 178 ? -34.634 -3.712 21.807 1.00 87.62 178 PHE A N 1
ATOM 1275 C CA . PHE A 1 178 ? -34.497 -2.307 22.181 1.00 87.62 178 PHE A CA 1
ATOM 1276 C C . PHE A 1 178 ? -35.302 -1.436 21.203 1.00 87.62 178 PHE A C 1
ATOM 1278 O O . PHE A 1 178 ? -34.828 -1.164 20.095 1.00 87.62 178 PHE A O 1
ATOM 1285 N N . PRO A 1 179 ? -36.538 -1.019 21.545 1.00 81.38 179 PRO A N 1
ATOM 1286 C CA . PRO A 1 179 ? -37.367 -0.267 20.617 1.00 81.38 179 PRO A CA 1
ATOM 1287 C C . PRO A 1 179 ? -36.759 1.122 20.363 1.00 81.38 179 PRO A C 1
ATOM 1289 O O . PRO A 1 179 ? -36.244 1.744 21.297 1.00 81.38 179 PRO A O 1
ATOM 1292 N N . PRO A 1 180 ? -36.894 1.680 19.146 1.00 82.56 180 PRO A N 1
ATOM 1293 C CA . PRO A 1 180 ? -36.423 3.025 18.812 1.00 82.56 180 PRO A CA 1
ATOM 1294 C C . PRO A 1 180 ? -37.339 4.117 19.404 1.00 82.56 180 PRO A C 1
ATOM 1296 O O . PRO A 1 180 ? -37.657 5.115 18.764 1.00 82.56 180 PRO A O 1
ATOM 1299 N N . THR A 1 181 ? -37.827 3.921 20.628 1.00 92.62 181 THR A N 1
ATOM 1300 C CA . THR A 1 181 ? -38.626 4.898 21.368 1.00 92.62 181 THR A CA 1
ATOM 1301 C C . THR A 1 181 ? -37.711 5.910 22.035 1.00 92.62 181 THR A C 1
ATOM 1303 O O . THR A 1 181 ? -36.715 5.528 22.649 1.00 92.62 181 THR A O 1
ATOM 1306 N N . LEU A 1 182 ? -38.068 7.192 21.951 1.00 96.38 182 LEU A N 1
ATOM 1307 C CA . LEU A 1 182 ? -37.375 8.255 22.671 1.00 96.38 182 LEU A CA 1
ATOM 1308 C C . LEU A 1 182 ? -37.542 8.061 24.182 1.00 96.38 182 LEU A C 1
ATOM 1310 O O . LEU A 1 182 ? -38.652 8.116 24.713 1.00 96.38 182 LEU A O 1
ATOM 1314 N N . LEU A 1 183 ? -36.425 7.844 24.867 1.00 96.81 183 LEU A N 1
ATOM 1315 C CA . LEU A 1 183 ? -36.335 7.757 26.319 1.00 96.81 183 LEU A CA 1
ATOM 1316 C C . LEU A 1 183 ? -35.750 9.059 26.878 1.00 96.81 183 LEU A C 1
ATOM 1318 O O . LEU A 1 183 ? -35.007 9.744 26.169 1.00 96.81 183 LEU A O 1
ATOM 1322 N N . PRO A 1 184 ? -36.028 9.414 28.145 1.00 97.38 184 PRO A N 1
ATOM 1323 C CA . PRO A 1 184 ? -35.370 10.550 28.777 1.00 97.38 184 PRO A CA 1
ATOM 1324 C C . PRO A 1 184 ? -33.846 10.383 28.750 1.00 97.38 184 PRO A C 1
ATOM 1326 O O . PRO A 1 184 ? -33.324 9.316 29.080 1.00 97.38 184 PRO A O 1
ATOM 1329 N N . LEU A 1 185 ? -33.141 11.442 28.369 1.00 97.00 185 LEU A N 1
ATOM 1330 C CA . LEU A 1 185 ? -31.684 11.508 28.317 1.00 97.00 185 LEU A CA 1
ATOM 1331 C C . LEU A 1 185 ? -31.172 12.222 29.574 1.00 97.00 185 LEU A C 1
ATOM 1333 O O . LEU A 1 185 ? -31.715 13.244 29.983 1.00 97.00 185 LEU A O 1
ATOM 1337 N N . ALA A 1 186 ? -30.142 11.681 30.214 1.00 94.25 186 ALA A N 1
ATOM 1338 C CA . ALA A 1 186 ? -29.534 12.262 31.403 1.00 94.25 186 ALA A CA 1
ATOM 1339 C C . ALA A 1 186 ? -28.023 12.403 31.231 1.00 94.25 186 ALA A C 1
ATOM 1341 O O . ALA A 1 186 ? -27.350 11.484 30.768 1.00 94.25 186 ALA A O 1
ATOM 1342 N N . TYR A 1 187 ? -27.486 13.535 31.680 1.00 94.62 187 TYR A N 1
ATOM 1343 C CA . TYR A 1 187 ? -26.052 13.758 31.800 1.00 94.62 187 TYR A CA 1
ATOM 1344 C C . TYR A 1 187 ? -25.709 14.046 33.268 1.00 94.62 187 TYR A C 1
ATOM 1346 O O . TYR A 1 187 ? -25.928 15.159 33.750 1.00 94.62 187 TYR A O 1
ATOM 1354 N N . PRO A 1 188 ? -25.185 13.055 34.014 1.00 90.69 188 PRO A N 1
ATOM 1355 C CA . PRO A 1 188 ? -24.832 13.232 35.424 1.00 90.69 188 PRO A CA 1
ATOM 1356 C C . PRO A 1 188 ? -23.804 14.347 35.658 1.00 90.69 188 PRO A C 1
ATOM 1358 O O . PRO A 1 188 ? -23.789 14.959 36.721 1.00 90.69 188 PRO A O 1
ATOM 1361 N N . GLY A 1 189 ? -22.979 14.658 34.652 1.00 86.31 189 GLY A N 1
ATOM 1362 C CA . GLY A 1 189 ? -21.994 15.736 34.716 1.00 86.31 189 GLY A CA 1
ATOM 1363 C C . GLY A 1 189 ? -22.572 17.153 34.790 1.00 86.31 189 GLY A C 1
ATOM 1364 O O . GLY A 1 189 ? -21.809 18.080 35.043 1.00 86.31 189 GLY A O 1
ATOM 1365 N N . SER A 1 190 ? -23.886 17.344 34.617 1.00 83.06 190 SER A N 1
ATOM 1366 C CA . SER A 1 190 ? -24.550 18.621 34.929 1.00 83.06 190 SER A CA 1
ATOM 1367 C C . SER A 1 190 ? -24.592 18.904 36.438 1.00 83.06 190 SER A C 1
ATOM 1369 O O . SER A 1 190 ? -24.870 20.032 36.846 1.00 83.06 190 SER A O 1
ATOM 1371 N N . ASN A 1 191 ? -24.318 17.906 37.288 1.00 74.25 191 ASN A N 1
ATOM 1372 C CA . ASN A 1 191 ? -24.269 18.094 38.730 1.00 74.25 191 ASN A CA 1
ATOM 1373 C C . ASN A 1 191 ? -22.956 18.766 39.171 1.00 74.25 191 ASN A C 1
ATOM 1375 O O . ASN A 1 191 ? -21.929 18.112 39.343 1.00 74.25 191 ASN A O 1
ATOM 1379 N N . ALA A 1 192 ? -23.005 20.075 39.423 1.00 67.12 192 ALA A N 1
ATOM 1380 C CA . ALA A 1 192 ? -21.840 20.860 39.836 1.00 67.12 192 ALA A CA 1
ATOM 1381 C C . ALA A 1 192 ? -21.231 20.442 41.193 1.00 67.12 192 ALA A C 1
ATOM 1383 O O . ALA A 1 192 ? -20.100 20.828 41.485 1.00 67.12 192 ALA A O 1
ATOM 1384 N N . SER A 1 193 ? -21.947 19.673 42.028 1.00 76.88 193 SER A N 1
ATOM 1385 C CA . SER A 1 193 ? -21.434 19.225 43.332 1.00 76.88 193 SER A CA 1
ATOM 1386 C C . SER A 1 193 ? -20.499 18.015 43.253 1.00 76.88 193 SER A C 1
ATOM 1388 O O . SER A 1 193 ? -19.826 17.721 44.238 1.00 76.88 193 SER A O 1
ATOM 1390 N N . ASP A 1 194 ? -20.470 17.300 42.125 1.00 82.12 194 ASP A N 1
ATOM 1391 C CA . ASP A 1 194 ? -19.621 16.124 41.915 1.00 82.12 194 ASP A CA 1
ATOM 1392 C C . ASP A 1 194 ? -18.968 16.178 40.528 1.00 82.12 194 ASP A C 1
ATOM 1394 O O . ASP A 1 194 ? -19.558 15.823 39.507 1.00 82.12 194 ASP A O 1
ATOM 1398 N N . SER A 1 195 ? -17.710 16.617 40.494 1.00 81.56 195 SER A N 1
ATOM 1399 C CA . SER A 1 195 ? -16.938 16.746 39.256 1.00 81.56 195 SER A CA 1
ATOM 1400 C C . SER A 1 195 ? -16.621 15.404 38.585 1.00 81.56 195 SER A C 1
ATOM 1402 O O . SER A 1 195 ? -16.295 15.388 37.393 1.00 81.56 195 SER A O 1
ATOM 1404 N N . ASP A 1 196 ? -16.746 14.287 39.310 1.00 86.38 196 ASP A N 1
ATOM 1405 C CA . ASP A 1 196 ? -16.536 12.943 38.781 1.00 86.38 196 ASP A CA 1
ATOM 1406 C C . ASP A 1 196 ? -17.823 12.325 38.200 1.00 86.38 196 ASP A C 1
ATOM 1408 O O . ASP A 1 196 ? -17.748 11.318 37.487 1.00 86.38 196 ASP A O 1
ATOM 1412 N N . ALA A 1 197 ? -18.988 12.962 38.383 1.00 88.88 197 ALA A N 1
ATOM 1413 C CA . ALA A 1 197 ? -20.272 12.475 37.871 1.00 88.88 197 ALA A CA 1
ATOM 1414 C C . ALA A 1 197 ? -20.308 12.321 36.350 1.00 88.88 197 ALA A C 1
ATOM 1416 O O . ALA A 1 197 ? -20.869 11.353 35.835 1.00 88.88 197 ALA A O 1
ATOM 1417 N N . LYS A 1 198 ? -19.615 13.194 35.612 1.00 91.19 198 LYS A N 1
ATOM 1418 C CA . LYS A 1 198 ? -19.489 13.089 34.148 1.00 91.19 198 LYS A CA 1
ATOM 1419 C C . LYS A 1 198 ? -18.858 11.777 33.674 1.00 91.19 198 LYS A C 1
ATOM 1421 O O . LYS A 1 198 ? -19.074 11.368 32.538 1.00 91.19 198 LYS A O 1
ATOM 1426 N N . TYR A 1 199 ? -18.092 11.101 34.532 1.00 92.94 199 TYR A N 1
ATOM 1427 C CA . TYR A 1 199 ? -17.470 9.819 34.218 1.00 92.94 199 TYR A CA 1
ATOM 1428 C C . TYR A 1 199 ? -18.357 8.618 34.560 1.00 92.94 199 TYR A C 1
ATOM 1430 O O . TYR A 1 199 ? -17.922 7.496 34.303 1.00 92.94 199 TYR A O 1
ATOM 1438 N N . CYS A 1 200 ? -19.559 8.812 35.114 1.00 94.06 200 CYS A N 1
ATOM 1439 C CA . CYS A 1 200 ? -20.486 7.734 35.470 1.00 94.06 200 CYS A CA 1
ATOM 1440 C C . CYS A 1 200 ? -19.858 6.674 36.388 1.00 94.06 200 CYS A C 1
ATOM 1442 O O . CYS A 1 200 ? -20.006 5.472 36.173 1.00 94.06 200 CYS A O 1
ATOM 1444 N N . THR A 1 201 ? -19.115 7.114 37.405 1.00 92.06 201 THR A N 1
ATOM 1445 C CA . THR A 1 201 ? -18.564 6.192 38.405 1.00 92.06 201 THR A CA 1
ATOM 1446 C C . THR A 1 201 ? -19.683 5.619 39.283 1.00 92.06 201 THR A C 1
ATOM 1448 O O . THR A 1 201 ? -20.684 6.314 39.505 1.00 92.06 201 THR A O 1
ATOM 1451 N N . PRO A 1 202 ? -19.525 4.403 39.844 1.00 90.06 202 PRO A N 1
ATOM 1452 C CA . PRO A 1 202 ? -20.533 3.814 40.726 1.00 90.06 202 PRO A CA 1
ATOM 1453 C C . PRO A 1 202 ? -20.967 4.755 41.859 1.00 90.06 202 PRO A C 1
ATOM 1455 O O . PRO A 1 202 ? -22.157 4.938 42.094 1.00 90.06 202 PRO A O 1
ATOM 1458 N N . ALA A 1 203 ? -20.008 5.422 42.511 1.00 87.00 203 ALA A N 1
ATOM 1459 C CA . ALA A 1 203 ? -20.291 6.348 43.606 1.00 87.00 203 ALA A CA 1
ATOM 1460 C C . ALA A 1 203 ? -21.084 7.584 43.145 1.00 87.00 203 ALA A C 1
ATOM 1462 O O . ALA A 1 203 ? -22.037 7.980 43.814 1.00 87.00 203 ALA A O 1
ATOM 1463 N N . SER A 1 204 ? -20.738 8.152 41.985 1.00 87.06 204 SER A N 1
ATOM 1464 C CA . SER A 1 204 ? -21.392 9.364 41.471 1.00 87.06 204 SER A CA 1
ATOM 1465 C C . SER A 1 204 ? -22.832 9.144 40.991 1.00 87.06 204 SER A C 1
ATOM 1467 O O . SER A 1 204 ? -23.645 10.070 40.968 1.00 87.06 204 SER A O 1
ATOM 1469 N N . LEU A 1 205 ? -23.184 7.910 40.616 1.00 88.75 205 LEU A N 1
ATOM 1470 C CA . LEU A 1 205 ? -24.528 7.593 40.129 1.00 88.75 205 LEU A CA 1
ATOM 1471 C C . LEU A 1 205 ? -25.535 7.336 41.259 1.00 88.75 205 LEU A C 1
ATOM 1473 O O . LEU A 1 205 ? -26.731 7.480 41.023 1.00 88.75 205 LEU A O 1
ATOM 1477 N N . ASN A 1 206 ? -25.085 7.053 42.488 1.00 78.75 206 ASN A N 1
ATOM 1478 C CA . ASN A 1 206 ? -25.969 6.746 43.624 1.00 78.75 206 ASN A CA 1
ATOM 1479 C C . ASN A 1 206 ? -26.971 7.865 43.961 1.00 78.75 206 ASN A C 1
ATOM 1481 O O . ASN A 1 206 ? -28.068 7.582 44.432 1.00 78.75 206 ASN A O 1
ATOM 1485 N N . ASN A 1 207 ? -26.606 9.124 43.706 1.00 72.62 207 ASN A N 1
ATOM 1486 C CA . ASN A 1 207 ? -27.444 10.293 43.994 1.00 72.62 207 ASN A CA 1
ATOM 1487 C C . ASN A 1 207 ? -28.017 10.951 42.726 1.00 72.62 207 ASN A C 1
ATOM 1489 O O . ASN A 1 207 ? -28.579 12.043 42.800 1.00 72.62 207 ASN A O 1
ATOM 1493 N N . THR A 1 208 ? -27.882 10.310 41.561 1.00 79.06 208 THR A N 1
ATOM 1494 C CA . THR A 1 208 ? -28.346 10.852 40.278 1.00 79.06 208 THR A CA 1
ATOM 1495 C C . THR A 1 208 ? -29.529 10.032 39.768 1.00 79.06 208 THR A C 1
ATOM 1497 O O . THR A 1 208 ? -29.432 8.819 39.611 1.00 79.06 208 THR A O 1
ATOM 1500 N N . ASN A 1 209 ? -30.663 10.674 39.467 1.00 85.88 209 ASN A N 1
ATOM 1501 C CA . ASN A 1 209 ? -31.835 9.973 38.930 1.00 85.88 209 ASN A CA 1
ATOM 1502 C C . ASN A 1 209 ? -31.620 9.566 37.457 1.00 85.88 209 ASN A C 1
ATOM 1504 O O . ASN A 1 209 ? -31.998 10.309 36.543 1.00 85.88 209 ASN A O 1
ATOM 1508 N N . VAL A 1 210 ? -31.023 8.390 37.247 1.00 91.94 210 VAL A N 1
ATOM 1509 C CA . VAL A 1 210 ? -30.745 7.780 35.932 1.00 91.94 210 VAL A CA 1
ATOM 1510 C C . VAL A 1 210 ? -31.628 6.567 35.612 1.00 91.94 210 VAL A C 1
ATOM 1512 O O . VAL A 1 210 ? -31.527 6.002 34.525 1.00 91.94 210 VAL A O 1
ATOM 1515 N N . MET A 1 211 ? -32.521 6.183 36.525 1.00 94.00 211 MET A N 1
ATOM 1516 C CA . MET A 1 211 ? -33.379 5.009 36.372 1.00 94.00 211 MET A CA 1
ATOM 1517 C C . MET A 1 211 ? -34.306 5.142 35.152 1.00 94.00 211 MET A C 1
ATOM 1519 O O . MET A 1 211 ? -35.046 6.118 35.032 1.00 94.00 211 MET A O 1
ATOM 1523 N N . GLY A 1 212 ? -34.259 4.163 34.243 1.00 93.94 212 GLY A N 1
ATOM 1524 C CA . GLY A 1 212 ? -35.044 4.131 33.004 1.00 93.94 212 GLY A CA 1
ATOM 1525 C C . GLY A 1 212 ? -34.598 5.126 31.925 1.00 93.94 212 GLY A C 1
ATOM 1526 O O . GLY A 1 212 ? -35.308 5.302 30.937 1.00 93.94 212 GLY A O 1
ATOM 1527 N N . LYS A 1 213 ? -33.448 5.792 32.100 1.00 96.00 213 LYS A N 1
ATOM 1528 C CA . LYS A 1 213 ? -32.944 6.835 31.193 1.00 96.00 213 LYS A CA 1
ATOM 1529 C C . LYS A 1 213 ? -31.783 6.347 30.335 1.00 96.00 213 LYS A C 1
ATOM 1531 O O . LYS A 1 213 ? -31.086 5.402 30.704 1.00 96.00 213 LYS A O 1
ATOM 1536 N N . ILE A 1 214 ? -31.539 7.032 29.222 1.00 97.00 214 ILE A N 1
ATOM 1537 C CA . ILE A 1 214 ? -30.263 6.941 28.503 1.00 97.00 214 ILE A CA 1
ATOM 1538 C C . ILE A 1 214 ? -29.269 7.864 29.203 1.00 97.00 214 ILE A C 1
ATOM 1540 O O . ILE A 1 214 ? -29.601 9.014 29.486 1.00 97.00 214 ILE A O 1
ATOM 1544 N N . VAL A 1 215 ? -28.069 7.376 29.506 1.00 96.94 215 VAL A N 1
ATOM 1545 C CA . VAL A 1 215 ? -27.066 8.130 30.271 1.00 96.94 215 VAL A CA 1
ATOM 1546 C C . VAL A 1 215 ? -25.877 8.485 29.385 1.00 96.94 215 VAL A C 1
ATOM 1548 O O . VAL A 1 215 ? -25.246 7.597 28.817 1.00 96.94 215 VAL A O 1
ATOM 1551 N N . LEU A 1 216 ? -25.556 9.774 29.277 1.00 97.12 216 LEU A N 1
ATOM 1552 C CA . LEU A 1 216 ? -24.337 10.247 28.620 1.00 97.12 216 LEU A CA 1
ATOM 1553 C C . LEU A 1 216 ? -23.157 10.201 29.602 1.00 97.12 216 LEU A C 1
ATOM 1555 O O . LEU A 1 216 ? -23.212 10.815 30.667 1.00 97.12 216 LEU A O 1
ATOM 1559 N N . CYS A 1 217 ? -22.084 9.513 29.219 1.00 95.75 217 CYS A N 1
ATOM 1560 C CA . CYS A 1 217 ? -20.877 9.330 30.022 1.00 95.75 217 CYS A CA 1
ATOM 1561 C C . CYS A 1 217 ? -19.621 9.731 29.236 1.00 95.75 217 CYS A C 1
ATOM 1563 O O . CYS A 1 217 ? -19.438 9.323 28.089 1.00 95.75 217 CYS A O 1
ATOM 1565 N N . GLU A 1 218 ? -18.719 10.483 29.867 1.00 95.31 218 GLU A N 1
ATOM 1566 C CA . GLU A 1 218 ? -17.438 10.892 29.281 1.00 95.31 218 GLU A CA 1
ATOM 1567 C C . GLU A 1 218 ? -16.334 9.845 29.507 1.00 95.31 218 GLU A C 1
ATOM 1569 O O . GLU A 1 218 ? -16.272 9.159 30.541 1.00 95.31 218 GLU A O 1
ATOM 1574 N N . ALA A 1 219 ? -15.399 9.760 28.560 1.00 92.75 219 ALA A N 1
ATOM 1575 C CA . ALA A 1 219 ? -14.171 8.985 28.701 1.00 92.75 219 ALA A CA 1
ATOM 1576 C C . ALA A 1 219 ? -13.283 9.483 29.863 1.00 92.75 219 ALA A C 1
ATOM 1578 O O . ALA A 1 219 ? -12.993 10.673 29.971 1.00 92.75 219 ALA A O 1
ATOM 1579 N N . GLY A 1 220 ? -12.793 8.561 30.706 1.00 90.25 220 GLY A N 1
ATOM 1580 C CA . GLY A 1 220 ? -11.859 8.853 31.808 1.00 90.25 220 GLY A CA 1
ATOM 1581 C C . GLY A 1 220 ? -12.196 8.157 33.135 1.00 90.25 220 GLY A C 1
ATOM 1582 O O . GLY A 1 220 ? -13.246 7.529 33.255 1.00 90.25 220 GLY A O 1
ATOM 1583 N N . LYS A 1 221 ? -11.312 8.310 34.134 1.00 89.62 221 LYS A N 1
ATOM 1584 C CA . LYS A 1 221 ? -11.354 7.772 35.519 1.00 89.62 221 LYS A CA 1
ATOM 1585 C C . LYS A 1 221 ? -11.428 6.248 35.685 1.00 89.62 221 LYS A C 1
ATOM 1587 O O . LYS A 1 221 ? -10.571 5.697 36.361 1.00 89.62 221 LYS A O 1
ATOM 1592 N N . ILE A 1 222 ? -12.424 5.591 35.102 1.00 90.44 222 ILE A N 1
ATOM 1593 C CA . ILE A 1 222 ? -12.637 4.136 35.161 1.00 90.44 222 ILE A CA 1
ATOM 1594 C C . ILE A 1 222 ? -12.709 3.556 33.746 1.00 90.44 222 ILE A C 1
ATOM 1596 O O . ILE A 1 222 ? -12.841 4.308 32.771 1.00 90.44 222 ILE A O 1
ATOM 1600 N N . THR A 1 223 ? -12.613 2.230 33.620 1.00 87.38 223 THR A N 1
ATOM 1601 C CA . THR A 1 223 ? -12.694 1.570 32.311 1.00 87.38 223 THR A CA 1
ATOM 1602 C C . THR A 1 223 ? -14.068 1.787 31.676 1.00 87.38 223 THR A C 1
ATOM 1604 O O . THR A 1 223 ? -15.055 2.085 32.352 1.00 87.38 223 THR A O 1
ATOM 1607 N N . ARG A 1 224 ? -14.154 1.661 30.349 1.00 88.00 224 ARG A N 1
ATOM 1608 C CA . ARG A 1 224 ? -15.428 1.833 29.638 1.00 88.00 224 ARG A CA 1
ATOM 1609 C C . ARG A 1 224 ? -16.444 0.762 30.043 1.00 88.00 224 ARG A C 1
ATOM 1611 O O . ARG A 1 224 ? -17.611 1.089 30.253 1.00 88.00 224 ARG A O 1
ATOM 1618 N N . ALA A 1 225 ? -15.993 -0.482 30.208 1.00 85.50 225 ALA A N 1
ATOM 1619 C CA . ALA A 1 225 ? -16.820 -1.585 30.685 1.00 85.50 225 ALA A CA 1
ATOM 1620 C C . ALA A 1 225 ? -17.408 -1.296 32.079 1.00 85.50 225 ALA A C 1
ATOM 1622 O O . ALA A 1 225 ? -18.619 -1.432 32.268 1.00 85.50 225 ALA A O 1
ATOM 1623 N N . ASP A 1 226 ? -16.593 -0.794 33.015 1.00 90.50 226 ASP A N 1
ATOM 1624 C CA . ASP A 1 226 ? -17.045 -0.455 34.373 1.00 90.50 226 ASP A CA 1
ATOM 1625 C C . ASP A 1 226 ? -18.113 0.643 34.381 1.00 90.50 226 ASP A C 1
ATOM 1627 O O . ASP A 1 226 ? -19.038 0.596 35.192 1.00 90.50 226 ASP A O 1
ATOM 1631 N N . LYS A 1 227 ? -18.043 1.612 33.454 1.00 92.50 227 LYS A N 1
ATOM 1632 C CA . LYS A 1 227 ? -19.097 2.634 33.294 1.00 92.50 227 LYS A CA 1
ATOM 1633 C C . LYS A 1 227 ? -20.421 1.999 32.905 1.00 92.50 227 LYS A C 1
ATOM 1635 O O . LYS A 1 227 ? -21.446 2.325 33.493 1.00 92.50 227 LYS A O 1
ATOM 1640 N N . GLY A 1 228 ? -20.401 1.066 31.953 1.00 92.12 228 GLY A N 1
ATOM 1641 C CA . GLY A 1 228 ? -21.603 0.337 31.557 1.00 92.12 228 GLY A CA 1
ATOM 1642 C C . GLY A 1 228 ? -22.199 -0.456 32.725 1.00 92.12 228 GLY A C 1
ATOM 1643 O O . GLY A 1 228 ? -23.408 -0.407 32.957 1.00 92.12 228 GLY A O 1
ATOM 1644 N N . ILE A 1 229 ? -21.353 -1.123 33.516 1.00 92.44 229 ILE A N 1
ATOM 1645 C CA . ILE A 1 229 ? -21.773 -1.834 34.733 1.00 92.44 229 ILE A CA 1
ATOM 1646 C C . ILE A 1 229 ? -22.406 -0.868 35.738 1.00 92.44 229 ILE A C 1
ATOM 1648 O O . ILE A 1 229 ? -23.492 -1.150 36.243 1.00 92.44 229 ILE A O 1
ATOM 1652 N N . ALA A 1 230 ? -21.781 0.283 35.984 1.00 93.75 230 ALA A N 1
ATOM 1653 C CA . ALA A 1 230 ? -22.285 1.297 36.905 1.00 93.75 230 ALA A CA 1
ATOM 1654 C C . ALA A 1 230 ? -23.642 1.867 36.458 1.00 93.75 230 ALA A C 1
ATOM 1656 O O . ALA A 1 230 ? -24.572 1.942 37.261 1.00 93.75 230 ALA A O 1
ATOM 1657 N N . VAL A 1 231 ? -23.789 2.214 35.174 1.00 94.81 231 VAL A N 1
ATOM 1658 C CA . VAL A 1 231 ? -25.048 2.729 34.611 1.00 94.81 231 VAL A CA 1
ATOM 1659 C C . VAL A 1 231 ? -26.157 1.684 34.711 1.00 94.81 231 VAL A C 1
ATOM 1661 O O . VAL A 1 231 ? -27.262 2.005 35.150 1.00 94.81 231 VAL A O 1
ATOM 1664 N N . LYS A 1 232 ? -25.866 0.424 34.370 1.00 93.56 232 LYS A N 1
ATOM 1665 C CA . LYS A 1 232 ? -26.831 -0.675 34.491 1.00 93.56 232 LYS A CA 1
ATOM 1666 C C . LYS A 1 232 ? -27.241 -0.913 35.945 1.00 93.56 232 LYS A C 1
ATOM 1668 O O . LYS A 1 232 ? -28.427 -1.073 36.218 1.00 93.56 232 LYS A O 1
ATOM 1673 N N . ALA A 1 233 ? -26.288 -0.904 36.878 1.00 93.50 233 ALA A N 1
ATOM 1674 C CA . ALA A 1 233 ? -26.552 -1.075 38.308 1.00 93.50 233 ALA A CA 1
ATOM 1675 C C . ALA A 1 233 ? -27.408 0.064 38.889 1.00 93.50 233 ALA A C 1
ATOM 1677 O O . ALA A 1 233 ? -28.258 -0.183 39.739 1.00 93.50 233 ALA A O 1
ATOM 1678 N N . ALA A 1 234 ? -27.243 1.289 38.383 1.00 93.75 234 ALA A N 1
ATOM 1679 C CA . ALA A 1 234 ? -28.077 2.440 38.730 1.00 93.75 234 ALA A CA 1
ATOM 1680 C C . ALA A 1 234 ? -29.463 2.439 38.038 1.00 93.75 234 ALA A C 1
ATOM 1682 O O . ALA A 1 234 ? -30.252 3.367 38.220 1.00 93.75 234 ALA A O 1
ATOM 1683 N N . GLY A 1 235 ? -29.779 1.406 37.246 1.00 93.81 235 GLY A N 1
ATOM 1684 C CA . GLY A 1 235 ? -31.064 1.241 36.564 1.00 93.81 235 GLY A CA 1
ATOM 1685 C C . GLY A 1 235 ? -31.194 1.999 35.240 1.00 93.81 235 GLY A C 1
ATOM 1686 O O . GLY A 1 235 ? -32.316 2.183 34.769 1.00 93.81 235 GLY A O 1
ATOM 1687 N N . GLY A 1 236 ? -30.091 2.462 34.643 1.00 94.94 236 GLY A N 1
ATOM 1688 C CA . GLY A 1 236 ? -30.089 3.094 33.321 1.00 94.94 236 GLY A CA 1
ATOM 1689 C C . GLY A 1 236 ? -30.516 2.129 32.211 1.00 94.94 236 GLY A C 1
ATOM 1690 O O . GLY A 1 236 ? -30.183 0.945 32.239 1.00 94.94 236 GLY A O 1
ATOM 1691 N N . ALA A 1 237 ? -31.254 2.640 31.224 1.00 94.25 237 ALA A N 1
ATOM 1692 C CA . ALA A 1 237 ? -31.777 1.857 30.103 1.00 94.25 237 ALA A CA 1
ATOM 1693 C C . ALA A 1 237 ? -30.743 1.655 28.981 1.00 94.25 237 ALA A C 1
ATOM 1695 O O . ALA A 1 237 ? -30.705 0.597 28.358 1.00 94.25 237 ALA A O 1
ATOM 1696 N N . ALA A 1 238 ? -29.904 2.663 28.730 1.00 95.12 238 ALA A N 1
ATOM 1697 C CA . ALA A 1 238 ? -28.822 2.624 27.747 1.00 95.12 238 ALA A CA 1
ATOM 1698 C C . ALA A 1 238 ? -27.732 3.649 28.098 1.00 95.12 238 ALA A C 1
ATOM 1700 O O . ALA A 1 238 ? -27.938 4.523 28.945 1.00 95.12 238 ALA A O 1
ATOM 1701 N N . MET A 1 239 ? -26.583 3.572 27.428 1.00 96.12 239 MET A N 1
ATOM 1702 C CA . MET A 1 239 ? -25.469 4.505 27.609 1.00 96.12 239 MET A CA 1
ATOM 1703 C C . MET A 1 239 ? -25.031 5.130 26.276 1.00 96.12 239 MET A C 1
ATOM 1705 O O . MET A 1 239 ? -24.867 4.447 25.270 1.00 96.12 239 MET A O 1
ATOM 1709 N N . ILE A 1 240 ? -24.789 6.437 26.269 1.00 97.25 240 ILE A N 1
ATOM 1710 C CA . ILE A 1 240 ? -24.019 7.101 25.215 1.00 97.25 240 ILE A CA 1
ATOM 1711 C C . ILE A 1 240 ? -22.637 7.351 25.804 1.00 97.25 240 ILE A C 1
ATOM 1713 O O . ILE A 1 240 ? -22.500 8.066 26.796 1.00 97.25 240 ILE A O 1
ATOM 1717 N N . PHE A 1 241 ? -21.613 6.738 25.228 1.00 96.06 241 PHE A N 1
ATOM 1718 C CA . PHE A 1 241 ? -20.236 6.947 25.644 1.00 96.06 241 PHE A CA 1
ATOM 1719 C C . PHE A 1 241 ? -19.568 7.928 24.684 1.00 96.06 241 PHE A C 1
ATOM 1721 O O . PHE A 1 241 ? -19.465 7.651 23.490 1.00 96.06 241 PHE A O 1
ATOM 1728 N N . MET A 1 242 ? -19.113 9.072 25.191 1.00 95.75 242 MET A N 1
ATOM 1729 C CA . MET A 1 242 ? -18.438 10.077 24.372 1.00 95.75 242 MET A CA 1
ATOM 1730 C C . MET A 1 242 ? -16.932 10.111 24.617 1.00 95.75 242 MET A C 1
ATOM 1732 O O . MET A 1 242 ? -16.447 10.000 25.750 1.00 95.75 242 MET A O 1
ATOM 1736 N N . ASN A 1 243 ? -16.188 10.314 23.532 1.00 94.94 243 ASN A N 1
ATOM 1737 C CA . ASN A 1 243 ? -14.748 10.534 23.574 1.00 94.94 243 ASN A CA 1
ATOM 1738 C C . ASN A 1 243 ? -14.355 11.769 24.394 1.00 94.94 243 ASN A C 1
ATOM 1740 O O . ASN A 1 243 ? -15.151 12.675 24.623 1.00 94.94 243 ASN A O 1
ATOM 1744 N N . ARG A 1 244 ? -13.080 11.816 24.788 1.00 93.19 244 ARG A N 1
ATOM 1745 C CA . ARG A 1 244 ? -12.397 13.058 25.183 1.00 93.19 244 ARG A CA 1
ATOM 1746 C C . ARG A 1 244 ? -11.754 13.703 23.959 1.00 93.19 244 ARG A C 1
ATOM 1748 O O . ARG A 1 244 ? -11.512 13.014 22.971 1.00 93.19 244 ARG A O 1
ATOM 1755 N N . GLU A 1 245 ? -11.380 14.972 24.067 1.00 93.44 245 GLU A N 1
ATOM 1756 C CA . GLU A 1 245 ? -10.763 15.741 22.978 1.00 93.44 245 GLU A CA 1
ATOM 1757 C C . GLU A 1 245 ? -9.608 15.002 22.284 1.00 93.44 245 GLU A C 1
ATOM 1759 O O . GLU A 1 245 ? -9.651 14.794 21.077 1.00 93.44 245 GLU A O 1
ATOM 1764 N N . ALA A 1 246 ? -8.652 14.473 23.055 1.00 90.81 246 ALA A N 1
ATOM 1765 C CA . ALA A 1 246 ? -7.500 13.735 22.526 1.00 90.81 246 ALA A CA 1
ATOM 1766 C C . ALA A 1 246 ? -7.840 12.414 21.800 1.00 90.81 246 ALA A C 1
ATOM 1768 O O . ALA A 1 246 ? -6.963 11.804 21.203 1.00 90.81 246 ALA A O 1
ATOM 1769 N N . MET A 1 247 ? -9.073 11.910 21.902 1.00 92.81 247 MET A N 1
ATOM 1770 C CA . MET A 1 247 ? -9.523 10.717 21.167 1.00 92.81 247 MET A CA 1
ATOM 1771 C C . MET A 1 247 ? -10.300 11.065 19.890 1.00 92.81 247 MET A C 1
ATOM 1773 O O . MET A 1 247 ? -10.508 10.189 19.049 1.00 92.81 247 MET A O 1
ATOM 1777 N N . ALA A 1 248 ? -10.720 12.328 19.753 1.00 94.94 248 ALA A N 1
ATOM 1778 C CA . ALA A 1 248 ? -11.430 12.876 18.603 1.00 94.94 248 ALA A CA 1
ATOM 1779 C C . ALA A 1 248 ? -12.500 11.911 18.052 1.00 94.94 248 ALA A C 1
ATOM 1781 O O . ALA A 1 248 ? -13.482 11.625 18.750 1.00 94.94 248 ALA A O 1
ATOM 1782 N N . ASN A 1 249 ? -12.315 11.394 16.833 1.00 95.00 249 ASN A N 1
ATOM 1783 C CA . ASN A 1 249 ? -13.297 10.571 16.121 1.00 95.00 249 ASN A CA 1
ATOM 1784 C C . ASN A 1 249 ? -13.048 9.056 16.210 1.00 95.00 249 ASN A C 1
ATOM 1786 O O . ASN A 1 249 ? -13.784 8.289 15.599 1.00 95.00 249 ASN A O 1
ATOM 1790 N N . THR A 1 250 ? -12.033 8.594 16.950 1.00 94.25 250 THR A N 1
ATOM 1791 C CA . THR A 1 250 ? -11.766 7.149 17.071 1.00 94.25 250 THR A CA 1
ATOM 1792 C C . THR A 1 250 ? -12.808 6.481 17.969 1.00 94.25 250 THR A C 1
ATOM 1794 O O . THR A 1 250 ? -12.812 6.697 19.182 1.00 94.25 250 THR A O 1
ATOM 1797 N N . THR A 1 251 ? -13.667 5.649 17.386 1.00 93.69 251 THR A N 1
ATOM 1798 C CA . THR A 1 251 ? -14.705 4.867 18.074 1.00 93.69 251 THR A CA 1
ATOM 1799 C C . THR A 1 251 ? -14.277 3.413 18.238 1.00 93.69 251 THR A C 1
ATOM 1801 O O . THR A 1 251 ? -13.696 2.816 17.331 1.00 93.69 251 THR A O 1
ATOM 1804 N N . LEU A 1 252 ? -14.537 2.834 19.415 1.00 91.75 252 LEU A N 1
ATOM 1805 C CA . LEU A 1 252 ? -14.171 1.449 19.720 1.00 91.75 252 LEU A CA 1
ATOM 1806 C C . LEU A 1 252 ? -15.421 0.602 19.935 1.00 91.75 252 LEU A C 1
ATOM 1808 O O . LEU A 1 252 ? -16.338 0.988 20.656 1.00 91.75 252 LEU A O 1
ATOM 1812 N N . VAL A 1 253 ? -15.428 -0.580 19.339 1.00 86.06 253 VAL A N 1
ATOM 1813 C CA . VAL A 1 253 ? -16.465 -1.584 19.532 1.00 86.06 253 VAL A CA 1
ATOM 1814 C C . VAL A 1 253 ? -16.051 -2.453 20.712 1.00 86.06 253 VAL A C 1
ATOM 1816 O O . VAL A 1 253 ? -15.138 -3.264 20.599 1.00 86.06 253 VAL A O 1
ATOM 1819 N N . GLU A 1 254 ? -16.718 -2.266 21.850 1.00 78.50 254 GLU A N 1
ATOM 1820 C CA . GLU A 1 254 ? -16.557 -3.093 23.049 1.00 78.50 254 GLU A CA 1
ATOM 1821 C C . GLU A 1 254 ? -17.898 -3.747 23.426 1.00 78.50 254 GLU A C 1
ATOM 1823 O O . GLU A 1 254 ? -18.981 -3.216 23.154 1.00 78.50 254 GLU A O 1
ATOM 1828 N N . ALA A 1 255 ? -17.827 -4.920 24.057 1.00 74.12 255 ALA A N 1
ATOM 1829 C CA . ALA A 1 255 ? -18.989 -5.618 24.590 1.00 74.12 255 ALA A CA 1
ATOM 1830 C C . ALA A 1 255 ? -19.423 -4.983 25.924 1.00 74.12 255 ALA A C 1
ATOM 1832 O O . ALA A 1 255 ? -18.792 -5.191 26.959 1.00 74.12 255 ALA A O 1
ATOM 1833 N N . TYR A 1 256 ? -20.505 -4.205 25.903 1.00 80.31 256 TYR A N 1
ATOM 1834 C CA . TYR A 1 256 ? -21.095 -3.606 27.104 1.00 80.31 256 TYR A CA 1
ATOM 1835 C C . TYR A 1 256 ? -22.213 -4.478 27.684 1.00 80.31 256 TYR A C 1
ATOM 1837 O O . TYR A 1 256 ? -22.893 -5.209 26.972 1.00 80.31 256 TYR A O 1
ATOM 1845 N N . VAL A 1 257 ? -22.460 -4.350 28.991 1.00 86.06 257 VAL A N 1
ATOM 1846 C CA . VAL A 1 257 ? -23.528 -5.088 29.695 1.00 86.06 257 VAL A CA 1
ATOM 1847 C C . VAL A 1 257 ? -24.944 -4.545 29.440 1.00 86.06 257 VAL A C 1
ATOM 1849 O O . VAL A 1 257 ? -25.919 -5.147 29.903 1.00 86.06 257 VAL A O 1
ATOM 1852 N N . LEU A 1 258 ? -25.060 -3.405 28.756 1.00 90.50 258 LEU A N 1
ATOM 1853 C CA . LEU A 1 258 ? -26.302 -2.729 28.373 1.00 90.50 258 LEU A CA 1
ATOM 1854 C C . LEU A 1 258 ? -26.153 -2.090 26.976 1.00 90.50 258 LEU A C 1
ATOM 1856 O O . LEU A 1 258 ? -25.015 -1.849 26.555 1.00 90.50 258 LEU A O 1
ATOM 1860 N N . PRO A 1 259 ? -27.262 -1.762 26.282 1.00 92.12 259 PRO A N 1
ATOM 1861 C CA . PRO A 1 259 ? -27.225 -1.063 24.998 1.00 92.12 259 PRO A CA 1
ATOM 1862 C C . PRO A 1 259 ? -26.402 0.222 25.115 1.00 92.12 259 PRO A C 1
ATOM 1864 O O . PRO A 1 259 ? -26.693 1.084 25.944 1.00 92.12 259 PRO A O 1
ATOM 1867 N N . THR A 1 260 ? -25.338 0.326 24.326 1.00 93.12 260 THR A N 1
ATOM 1868 C CA . THR A 1 260 ? -24.384 1.436 24.418 1.00 93.12 260 THR A CA 1
ATOM 1869 C C . THR A 1 260 ? -23.969 1.868 23.027 1.00 93.12 260 THR A C 1
ATOM 1871 O O . THR A 1 260 ? -23.713 0.998 22.208 1.00 93.12 260 THR A O 1
ATOM 1874 N N . THR A 1 261 ? -23.848 3.163 22.750 1.00 94.94 261 THR A N 1
ATOM 1875 C CA . THR A 1 261 ? -23.197 3.655 21.523 1.00 94.94 261 THR A CA 1
ATOM 1876 C C . THR A 1 261 ? -22.011 4.546 21.862 1.00 94.94 261 THR A C 1
ATOM 1878 O O . THR A 1 261 ? -22.094 5.392 22.757 1.00 94.94 261 THR A O 1
ATOM 1881 N N . TYR A 1 262 ? -20.891 4.316 21.179 1.00 95.19 262 TYR A N 1
ATOM 1882 C CA . TYR A 1 262 ? -19.659 5.080 21.322 1.00 95.19 262 TYR A CA 1
ATOM 1883 C C . TYR A 1 262 ? -19.603 6.152 20.229 1.00 95.19 262 TYR A C 1
ATOM 1885 O O . TYR A 1 262 ? -19.459 5.819 19.056 1.00 95.19 262 TYR A O 1
ATOM 1893 N N . VAL A 1 263 ? -19.663 7.429 20.616 1.00 97.19 263 VAL A N 1
ATOM 1894 C CA . VAL A 1 263 ? -19.590 8.591 19.713 1.00 97.19 263 VAL A CA 1
ATOM 1895 C C . VAL A 1 263 ? -18.276 9.379 19.833 1.00 97.19 263 VAL A C 1
ATOM 1897 O O . VAL A 1 263 ? -17.604 9.382 20.873 1.00 97.19 263 VAL A O 1
ATOM 1900 N N . GLY A 1 264 ? -17.921 10.089 18.758 1.00 96.75 264 GLY A N 1
ATOM 1901 C CA . GLY A 1 264 ? -16.778 11.004 18.718 1.00 96.75 264 GLY A CA 1
ATOM 1902 C C . GLY A 1 264 ? -16.940 12.221 19.640 1.00 96.75 264 GLY A C 1
ATOM 1903 O O . GLY A 1 264 ? -18.035 12.536 20.108 1.00 96.75 264 GLY A O 1
ATOM 1904 N N . TYR A 1 265 ? -15.840 12.930 19.909 1.00 96.62 265 TYR A N 1
ATOM 1905 C CA . TYR A 1 265 ? -15.834 14.061 20.849 1.00 96.62 265 TYR A CA 1
ATOM 1906 C C . TYR A 1 265 ? -16.737 15.212 20.388 1.00 96.62 265 TYR A C 1
ATOM 1908 O O . TYR A 1 265 ? -17.554 15.701 21.165 1.00 96.62 265 TYR A O 1
ATOM 1916 N N . ALA A 1 266 ? -16.626 15.612 19.116 1.00 96.69 266 ALA A N 1
ATOM 1917 C CA . ALA A 1 266 ? -17.404 16.717 18.557 1.00 96.69 266 ALA A CA 1
ATOM 1918 C C . ALA A 1 266 ? -18.916 16.441 18.586 1.00 96.69 266 ALA A C 1
ATOM 1920 O O . ALA A 1 266 ? -19.702 17.338 18.884 1.00 96.69 266 ALA A O 1
ATOM 1921 N N . ASP A 1 267 ? -19.324 15.199 18.332 1.00 97.56 267 ASP A N 1
ATOM 1922 C CA . ASP A 1 267 ? -20.733 14.812 18.388 1.00 97.56 267 ASP A CA 1
ATOM 1923 C C . ASP A 1 267 ? -21.230 14.695 19.830 1.00 97.56 267 ASP A C 1
ATOM 1925 O O . ASP A 1 267 ? -22.316 15.176 20.143 1.00 97.56 267 ASP A O 1
ATOM 1929 N N . GLY A 1 268 ? -20.400 14.189 20.747 1.00 96.94 268 GLY A N 1
ATOM 1930 C CA . GLY A 1 268 ? -20.688 14.235 22.180 1.00 96.94 268 GLY A CA 1
ATOM 1931 C C . GLY A 1 268 ? -20.925 15.659 22.700 1.00 96.94 268 GLY A C 1
ATOM 1932 O O . GLY A 1 268 ? -21.839 15.873 23.493 1.00 96.94 268 GLY A O 1
ATOM 1933 N N . LEU A 1 269 ? -20.168 16.654 22.219 1.00 97.12 269 LEU A N 1
ATOM 1934 C CA . LEU A 1 269 ? -20.398 18.063 22.564 1.00 97.12 269 LEU A CA 1
ATOM 1935 C C . LEU A 1 269 ? -21.753 18.582 22.065 1.00 97.12 269 LEU A C 1
ATOM 1937 O O . LEU A 1 269 ? -22.444 19.257 22.822 1.00 97.12 269 LEU A O 1
ATOM 1941 N N . LYS A 1 270 ? -22.170 18.227 20.845 1.00 98.00 270 LYS A N 1
ATOM 1942 C CA . LYS A 1 270 ? -23.496 18.597 20.315 1.00 98.00 270 LYS A CA 1
ATOM 1943 C C . LYS A 1 270 ? -24.630 17.924 21.092 1.00 98.00 270 LYS A C 1
ATOM 1945 O O . LYS A 1 270 ? -25.661 18.540 21.339 1.00 98.00 270 LYS A O 1
ATOM 1950 N N . ILE A 1 271 ? -24.433 16.677 21.531 1.00 98.06 271 ILE A N 1
ATOM 1951 C CA . ILE A 1 271 ? -25.391 15.984 22.406 1.00 98.06 271 ILE A CA 1
ATOM 1952 C C . ILE A 1 271 ? -25.499 16.714 23.753 1.00 98.06 271 ILE A C 1
ATOM 1954 O O . ILE A 1 271 ? -26.608 16.899 24.249 1.00 98.06 271 ILE A O 1
ATOM 1958 N N . LYS A 1 272 ? -24.382 17.175 24.333 1.00 96.44 272 LYS A N 1
ATOM 1959 C CA . LYS A 1 272 ? -24.396 17.989 25.564 1.00 96.44 272 LYS A CA 1
ATOM 1960 C C . LYS A 1 272 ? -25.129 19.314 25.365 1.00 96.44 272 LYS A C 1
ATOM 1962 O O . LYS A 1 272 ? -25.990 19.646 26.169 1.00 96.44 272 LYS A O 1
ATOM 1967 N N . GLU A 1 273 ? -24.848 20.018 24.274 1.00 96.62 273 GLU A N 1
ATOM 1968 C CA . GLU A 1 273 ? -25.546 21.259 23.920 1.00 96.62 273 GLU A CA 1
ATOM 1969 C C . GLU A 1 273 ? -27.063 21.040 23.800 1.00 96.62 273 GLU A C 1
ATOM 1971 O O . GLU A 1 273 ? -27.851 21.824 24.328 1.00 96.62 273 GLU A O 1
ATOM 1976 N N . TYR A 1 274 ? -27.491 19.931 23.188 1.00 97.69 274 TYR A N 1
ATOM 1977 C CA . TYR A 1 274 ? -28.903 19.560 23.148 1.00 97.69 274 TYR A CA 1
ATOM 1978 C C . TYR A 1 274 ? -29.490 19.317 24.544 1.00 97.69 274 TYR A C 1
ATOM 1980 O O . TYR A 1 274 ? -30.585 19.809 24.821 1.00 97.69 274 TYR A O 1
ATOM 1988 N N . ILE A 1 275 ? -28.784 18.593 25.419 1.00 96.12 275 ILE A N 1
ATOM 1989 C CA . ILE A 1 275 ? -29.233 18.339 26.798 1.00 96.12 275 ILE A CA 1
ATOM 1990 C C . ILE A 1 275 ? -29.488 19.658 27.536 1.00 96.12 275 ILE A C 1
ATOM 1992 O O . ILE A 1 275 ? -30.506 19.778 28.212 1.00 96.12 275 ILE A O 1
ATOM 1996 N N . ASP A 1 276 ? -28.619 20.652 27.353 1.00 94.81 276 ASP A N 1
ATOM 1997 C CA . ASP A 1 276 ? -28.748 21.967 27.988 1.00 94.81 276 ASP A CA 1
ATOM 1998 C C . ASP A 1 276 ? -29.824 22.855 27.322 1.00 94.81 276 ASP A C 1
ATOM 2000 O O . ASP A 1 276 ? -30.326 23.799 27.935 1.00 94.81 276 ASP A O 1
ATOM 2004 N N . SER A 1 277 ? -30.222 22.552 26.081 1.00 95.69 277 SER A N 1
ATOM 2005 C CA . SER A 1 277 ? -31.190 23.348 25.308 1.00 95.69 277 SER A CA 1
ATOM 2006 C C . SER A 1 277 ? -32.663 23.119 25.678 1.00 95.69 277 SER A C 1
ATOM 2008 O O . SER A 1 277 ? -33.526 23.908 25.284 1.00 95.69 277 SER A O 1
ATOM 2010 N N . THR A 1 278 ? -32.989 22.046 26.405 1.00 95.31 278 THR A N 1
ATOM 2011 C CA . THR A 1 278 ? -34.373 21.670 26.736 1.00 95.31 278 THR A CA 1
ATOM 2012 C C . THR A 1 278 ? -34.486 21.116 28.158 1.00 95.31 278 THR A C 1
ATOM 2014 O O . THR A 1 278 ? -33.623 20.360 28.590 1.00 95.31 278 THR A O 1
ATOM 2017 N N . PRO A 1 279 ? -35.571 21.413 28.900 1.00 92.75 279 PRO A N 1
ATOM 2018 C CA . PRO A 1 279 ? -35.782 20.845 30.234 1.00 92.75 279 PRO A CA 1
ATOM 2019 C C . PRO A 1 279 ? -36.106 19.341 30.219 1.00 92.75 279 PRO A C 1
ATOM 2021 O O . PRO A 1 279 ? -36.001 18.690 31.255 1.00 92.75 279 PRO A O 1
ATOM 2024 N N . ASN A 1 280 ? -36.517 18.786 29.072 1.00 95.50 280 ASN A N 1
ATOM 2025 C CA . ASN A 1 280 ? -36.892 17.376 28.920 1.00 95.50 280 ASN A CA 1
ATOM 2026 C C . ASN A 1 280 ? -36.147 16.740 27.731 1.00 95.50 280 ASN A C 1
ATOM 2028 O O . ASN A 1 280 ? -36.774 16.419 26.715 1.00 95.50 280 ASN A O 1
ATOM 2032 N N . PRO A 1 281 ? -34.814 16.591 27.808 1.00 97.06 281 PRO A N 1
ATOM 2033 C CA . PRO A 1 281 ? -34.040 15.998 26.728 1.00 97.06 281 PRO A CA 1
ATOM 2034 C C . PRO A 1 281 ? -34.391 14.518 26.582 1.00 97.06 281 PRO A C 1
ATOM 2036 O O . PRO A 1 281 ? -34.550 13.792 27.566 1.00 97.06 281 PRO A O 1
ATOM 2039 N N . THR A 1 282 ? -34.515 14.062 25.339 1.00 98.12 282 THR A N 1
ATOM 2040 C CA . THR A 1 282 ? -34.802 12.660 25.019 1.00 98.12 282 THR A CA 1
ATOM 2041 C C . THR A 1 282 ? -33.894 12.166 23.903 1.00 98.12 282 THR A C 1
ATOM 2043 O O . THR A 1 282 ? -33.421 12.953 23.082 1.00 98.12 282 THR A O 1
ATOM 2046 N N . ALA A 1 283 ? -33.629 10.865 23.881 1.00 97.88 283 ALA A N 1
ATOM 2047 C CA . ALA A 1 283 ? -32.857 10.219 22.831 1.00 97.88 283 ALA A CA 1
ATOM 2048 C C . ALA A 1 283 ? -33.252 8.749 22.675 1.00 97.88 283 ALA A C 1
ATOM 2050 O O . ALA A 1 283 ? -33.897 8.160 23.543 1.00 97.88 283 ALA A O 1
ATOM 2051 N N . THR A 1 284 ? -32.831 8.149 21.572 1.00 97.19 284 THR A N 1
ATOM 2052 C CA . THR A 1 284 ? -32.834 6.704 21.349 1.00 97.19 284 THR A CA 1
ATOM 2053 C C . THR A 1 284 ? -31.565 6.286 20.601 1.00 97.19 284 THR A C 1
ATOM 2055 O O . THR A 1 284 ? -30.797 7.138 20.147 1.00 97.19 284 THR A O 1
ATOM 2058 N N . ILE A 1 285 ? -31.324 4.980 20.500 1.00 96.19 285 ILE A N 1
ATOM 2059 C CA . ILE A 1 285 ? -30.215 4.400 19.739 1.00 96.19 285 ILE A CA 1
ATOM 2060 C C . ILE A 1 285 ? -30.814 3.523 18.643 1.00 96.19 285 ILE A C 1
ATOM 2062 O O . ILE A 1 285 ? -31.564 2.591 18.925 1.00 96.19 285 ILE A O 1
ATOM 2066 N N . VAL A 1 286 ? -30.466 3.818 17.394 1.00 95.75 286 VAL A N 1
ATOM 2067 C CA . VAL A 1 286 ? -30.855 3.037 16.221 1.00 95.75 286 VAL A CA 1
ATOM 2068 C C . VAL A 1 286 ? -29.684 2.157 15.804 1.00 95.75 286 VAL A C 1
ATOM 2070 O O . VAL A 1 286 ? -28.636 2.639 15.373 1.00 95.75 286 VAL A O 1
ATOM 2073 N N . PHE A 1 287 ? -29.872 0.849 15.928 1.00 94.81 287 PHE A N 1
ATOM 2074 C CA . PHE A 1 287 ? -28.884 -0.163 15.580 1.00 94.81 287 PHE A CA 1
ATOM 2075 C C . PHE A 1 287 ? -28.965 -0.520 14.092 1.00 94.81 287 PHE A C 1
ATOM 2077 O O . PHE A 1 287 ? -30.021 -0.921 13.605 1.00 94.81 287 PHE A O 1
ATOM 2084 N N . LYS A 1 288 ? -27.857 -0.351 13.362 1.00 94.19 288 LYS A N 1
ATOM 2085 C CA . LYS A 1 288 ? -27.784 -0.542 11.899 1.00 94.19 288 LYS A CA 1
ATOM 2086 C C . LYS A 1 288 ? -26.930 -1.749 11.487 1.00 94.19 288 LYS A C 1
ATOM 2088 O O . LYS A 1 288 ? -26.806 -2.039 10.300 1.00 94.19 288 LYS A O 1
ATOM 2093 N N . GLY A 1 289 ? -26.361 -2.469 12.450 1.00 93.69 289 GLY A N 1
ATOM 2094 C CA . GLY A 1 289 ? -25.525 -3.638 12.218 1.00 93.69 289 GLY A CA 1
ATOM 2095 C C . GLY A 1 289 ? -24.161 -3.304 11.617 1.00 93.69 289 GLY A C 1
ATOM 2096 O O . GLY A 1 289 ? -23.574 -2.248 11.855 1.00 93.69 289 GLY A O 1
ATOM 2097 N N . THR A 1 290 ? -23.631 -4.246 10.840 1.00 95.00 290 THR A N 1
ATOM 2098 C CA . THR A 1 290 ? -22.325 -4.116 10.184 1.00 95.00 290 THR A CA 1
ATOM 2099 C C . THR A 1 290 ? -22.451 -3.396 8.851 1.00 95.00 290 THR A C 1
ATOM 2101 O O . THR A 1 290 ? -23.152 -3.863 7.957 1.00 95.00 290 THR A O 1
ATOM 2104 N N . ILE A 1 291 ? -21.701 -2.309 8.691 1.00 94.25 291 ILE A N 1
ATOM 2105 C CA . ILE A 1 291 ? -21.612 -1.537 7.451 1.00 94.25 291 ILE A CA 1
ATOM 2106 C C . ILE A 1 291 ? -20.178 -1.600 6.942 1.00 94.25 291 ILE A C 1
ATOM 2108 O O . ILE A 1 291 ? -19.229 -1.515 7.719 1.00 94.25 291 ILE A O 1
ATOM 2112 N N . ILE A 1 292 ? -20.025 -1.769 5.632 1.00 91.69 292 ILE A N 1
ATOM 2113 C CA . ILE A 1 292 ? -18.737 -1.819 4.937 1.00 91.69 292 ILE A CA 1
ATOM 2114 C C . ILE A 1 292 ? -18.762 -0.761 3.836 1.00 91.69 292 ILE A C 1
ATOM 2116 O O . ILE A 1 292 ? -19.784 -0.592 3.175 1.00 91.69 292 ILE A O 1
ATOM 2120 N N . GLY A 1 293 ? -17.635 -0.084 3.625 1.00 88.00 293 GLY A N 1
ATOM 2121 C CA . GLY A 1 293 ? -17.478 0.919 2.571 1.00 88.00 293 GLY A CA 1
ATOM 2122 C C . GLY A 1 293 ? -17.138 2.316 3.076 1.00 88.00 293 GLY A C 1
ATOM 2123 O O . GLY A 1 293 ? -17.372 3.272 2.349 1.00 88.00 293 GLY A O 1
ATOM 2124 N N . ASP A 1 294 ? -16.597 2.446 4.292 1.00 90.88 294 ASP A N 1
ATOM 2125 C CA . ASP A 1 294 ? -16.015 3.716 4.735 1.00 90.88 294 ASP A CA 1
ATOM 2126 C C . ASP A 1 294 ? -14.760 4.021 3.903 1.00 90.88 294 ASP A C 1
ATOM 2128 O O . ASP A 1 294 ? -13.731 3.349 4.032 1.00 90.88 294 ASP A O 1
ATOM 2132 N N . ASP A 1 295 ? -14.868 5.004 3.013 1.00 90.81 295 ASP A N 1
ATOM 2133 C CA . ASP A 1 295 ? -13.808 5.414 2.098 1.00 90.81 295 ASP A CA 1
ATOM 2134 C C . ASP A 1 295 ? -12.691 6.198 2.802 1.00 90.81 295 ASP A C 1
ATOM 2136 O O . ASP A 1 295 ? -11.576 6.285 2.287 1.00 90.81 295 ASP A O 1
ATOM 2140 N N . ARG A 1 296 ? -12.917 6.693 4.022 1.00 93.25 296 ARG A N 1
ATOM 2141 C CA . ARG A 1 296 ? -11.860 7.334 4.815 1.00 93.25 296 ARG A CA 1
ATOM 2142 C C . ARG A 1 296 ? -10.847 6.343 5.357 1.00 93.25 296 ARG A C 1
ATOM 2144 O O . ARG A 1 296 ? -9.746 6.748 5.720 1.00 93.25 296 ARG A O 1
ATOM 2151 N N . ALA A 1 297 ? -11.188 5.058 5.414 1.00 94.75 297 ALA A N 1
ATOM 2152 C CA . ALA A 1 297 ? -10.271 4.041 5.894 1.00 94.75 297 ALA A CA 1
ATOM 2153 C C . ALA A 1 297 ? -9.082 3.838 4.929 1.00 94.75 297 ALA A C 1
ATOM 2155 O O . ALA A 1 297 ? -9.276 3.838 3.713 1.00 94.75 297 ALA A O 1
ATOM 2156 N N . PRO A 1 298 ? -7.868 3.578 5.443 1.00 96.81 298 PRO A N 1
ATOM 2157 C CA . PRO A 1 298 ? -7.494 3.626 6.856 1.00 96.81 298 PRO A CA 1
ATOM 2158 C C . PRO A 1 298 ? -7.338 5.059 7.395 1.00 96.81 298 PRO A C 1
ATOM 2160 O O . PRO A 1 298 ? -6.819 5.943 6.719 1.00 96.81 298 PRO A O 1
ATOM 2163 N N . VAL A 1 299 ? -7.713 5.235 8.663 1.00 97.88 299 VAL A N 1
ATOM 2164 C CA . VAL A 1 299 ? -7.433 6.414 9.500 1.00 97.88 299 VAL A CA 1
ATOM 2165 C C . VAL A 1 299 ? -6.571 5.965 10.679 1.00 97.88 299 VAL A C 1
ATOM 2167 O O . VAL A 1 299 ? -6.845 4.918 11.276 1.00 97.88 299 VAL A O 1
ATOM 2170 N N . VAL A 1 300 ? -5.526 6.717 11.031 1.00 98.06 300 VAL A N 1
ATOM 2171 C CA . VAL A 1 300 ? -4.684 6.403 12.196 1.00 98.06 300 VAL A CA 1
ATOM 2172 C C . VAL A 1 300 ? -5.511 6.542 13.471 1.00 98.06 300 VAL A C 1
ATOM 2174 O O . VAL A 1 300 ? -6.137 7.570 13.719 1.00 98.06 300 VAL A O 1
ATOM 2177 N N . ALA A 1 301 ? -5.503 5.504 14.305 1.00 97.69 301 ALA A N 1
ATOM 2178 C CA . ALA A 1 301 ? -6.260 5.511 15.548 1.00 97.69 301 ALA A CA 1
ATOM 2179 C C . ALA A 1 301 ? -5.680 6.525 16.546 1.00 97.69 301 ALA A C 1
ATOM 2181 O O . ALA A 1 301 ? -4.457 6.648 16.680 1.00 97.69 301 ALA A O 1
ATOM 2182 N N . SER A 1 302 ? -6.542 7.176 17.330 1.00 97.06 302 SER A N 1
ATOM 2183 C CA . SER A 1 302 ? -6.115 8.167 18.326 1.00 97.06 302 SER A CA 1
ATOM 2184 C C . SER A 1 302 ? -5.150 7.581 19.356 1.00 97.06 302 SER A C 1
ATOM 2186 O O . SER A 1 302 ? -4.202 8.231 19.774 1.00 97.06 302 SER A O 1
ATOM 2188 N N . PHE A 1 303 ? -5.376 6.328 19.764 1.00 96.12 303 PHE A N 1
ATOM 2189 C CA . PHE A 1 303 ? -4.517 5.652 20.730 1.00 96.12 303 PHE A CA 1
ATOM 2190 C C . PHE A 1 303 ? -3.183 5.215 20.118 1.00 96.12 303 PHE A C 1
ATOM 2192 O O . PHE A 1 303 ? -2.255 4.957 20.874 1.00 96.12 303 PHE A O 1
ATOM 2199 N N . SER A 1 304 ? -3.058 5.103 18.789 1.00 97.88 304 SER A N 1
ATOM 2200 C CA . SER A 1 304 ? -1.819 4.634 18.165 1.00 97.88 304 SER A CA 1
ATOM 2201 C C . SER A 1 304 ? -0.692 5.596 18.512 1.00 97.88 304 SER A C 1
ATOM 2203 O O . SER A 1 304 ? -0.735 6.769 18.129 1.00 97.88 304 SER A O 1
ATOM 2205 N N . SER A 1 305 ? 0.304 5.100 19.243 1.00 96.88 305 SER A N 1
ATOM 2206 C CA . SER A 1 305 ? 1.445 5.903 19.658 1.00 96.88 305 SER A CA 1
ATOM 2207 C C . SER A 1 305 ? 2.194 6.505 18.466 1.00 96.88 305 SER A C 1
ATOM 2209 O O . SER A 1 305 ? 2.219 5.934 17.374 1.00 96.88 305 SER A O 1
ATOM 2211 N N . ARG A 1 306 ? 2.810 7.668 18.690 1.00 94.12 306 ARG A N 1
ATOM 2212 C CA . ARG A 1 306 ? 3.470 8.481 17.663 1.00 94.12 306 ARG A CA 1
ATOM 2213 C C . ARG A 1 306 ? 4.962 8.621 17.925 1.00 94.12 306 ARG A C 1
ATOM 2215 O O . ARG A 1 306 ? 5.407 8.652 19.076 1.00 94.12 306 ARG A O 1
ATOM 2222 N N . GLY A 1 307 ? 5.721 8.741 16.842 1.00 86.06 307 GLY A N 1
ATOM 2223 C CA . GLY A 1 307 ? 7.123 9.142 16.880 1.00 86.06 307 GLY A CA 1
ATOM 2224 C C . GLY A 1 307 ? 7.314 10.613 17.263 1.00 86.06 307 GLY A C 1
ATOM 2225 O O . GLY A 1 307 ? 6.349 11.301 17.608 1.00 86.06 307 GLY A O 1
ATOM 2226 N N . PRO A 1 308 ? 8.553 11.120 17.198 1.00 88.38 308 PRO A N 1
ATOM 2227 C CA . PRO A 1 308 ? 9.791 10.406 16.858 1.00 88.38 308 PRO A CA 1
ATOM 2228 C C . PRO A 1 308 ? 10.180 9.314 17.868 1.00 88.38 308 PRO A C 1
ATOM 2230 O O . PRO A 1 308 ? 9.664 9.279 18.983 1.00 88.38 308 PRO A O 1
ATOM 2233 N N . SER A 1 309 ? 11.110 8.438 17.477 1.00 79.44 309 SER A N 1
ATOM 2234 C CA . SER A 1 309 ? 11.775 7.509 18.401 1.00 79.44 309 SER A CA 1
ATOM 2235 C C . SER A 1 309 ? 12.533 8.301 19.473 1.00 79.44 309 SER A C 1
ATOM 2237 O O . SER A 1 309 ? 13.319 9.190 19.142 1.00 79.44 309 SER A O 1
ATOM 2239 N N . TYR A 1 310 ? 12.311 7.990 20.749 1.00 82.00 310 TYR A N 1
ATOM 2240 C CA . TYR A 1 310 ? 13.052 8.584 21.859 1.00 82.00 310 TYR A CA 1
ATOM 2241 C C . TYR A 1 310 ? 14.498 8.072 21.901 1.00 82.00 310 TYR A C 1
ATOM 2243 O O . TYR A 1 310 ? 15.435 8.843 22.108 1.00 82.00 310 TYR A O 1
ATOM 2251 N N . ALA A 1 311 ? 14.698 6.769 21.683 1.00 78.62 311 ALA A N 1
ATOM 2252 C CA . ALA A 1 311 ? 16.012 6.134 21.778 1.00 78.62 311 ALA A CA 1
ATOM 2253 C C . ALA A 1 311 ? 16.905 6.385 20.548 1.00 78.62 311 ALA A C 1
ATOM 2255 O O . ALA A 1 311 ? 18.131 6.365 20.660 1.00 78.62 311 ALA A O 1
ATOM 2256 N N . SER A 1 312 ? 16.312 6.611 19.373 1.00 76.38 312 SER A N 1
ATOM 2257 C CA . SER A 1 312 ? 17.037 6.904 18.133 1.00 76.38 312 SER A CA 1
ATOM 2258 C C . SER A 1 312 ? 16.249 7.873 17.239 1.00 76.38 312 SER A C 1
ATOM 2260 O O . SER A 1 312 ? 15.677 7.461 16.230 1.00 76.38 312 SER A O 1
ATOM 2262 N N . PRO A 1 313 ? 16.247 9.183 17.552 1.00 70.00 313 PRO A N 1
ATOM 2263 C CA . PRO A 1 313 ? 15.454 10.174 16.816 1.00 70.00 313 PRO A CA 1
ATOM 2264 C C . PRO A 1 313 ? 15.766 10.267 15.313 1.00 70.00 313 PRO A C 1
ATOM 2266 O O . PRO A 1 313 ? 14.942 10.755 14.547 1.00 70.00 313 PRO A O 1
ATOM 2269 N N . GLY A 1 314 ? 16.949 9.805 14.885 1.00 60.72 314 GLY A N 1
ATOM 2270 C CA . GLY A 1 314 ? 17.357 9.771 13.477 1.00 60.72 314 GLY A CA 1
ATOM 2271 C C . GLY A 1 314 ? 16.718 8.653 12.645 1.00 60.72 314 GLY A C 1
ATOM 2272 O O . GLY A 1 314 ? 16.901 8.637 11.431 1.00 60.72 314 GLY A O 1
ATOM 2273 N N . ILE A 1 315 ? 15.989 7.720 13.265 1.00 73.19 315 ILE A N 1
ATOM 2274 C CA . ILE A 1 315 ? 15.308 6.616 12.582 1.00 73.19 315 ILE A CA 1
ATOM 2275 C C . ILE A 1 315 ? 13.802 6.789 12.767 1.00 73.19 315 ILE A C 1
ATOM 2277 O O . ILE A 1 315 ? 13.290 6.806 13.888 1.00 73.19 315 ILE A O 1
ATOM 2281 N N . LEU A 1 316 ? 13.094 6.935 11.644 1.00 77.19 316 LEU A N 1
ATOM 2282 C CA . LEU A 1 316 ? 11.652 7.148 11.633 1.00 77.19 316 LEU A CA 1
ATOM 2283 C C . LEU A 1 316 ? 10.924 5.967 12.279 1.00 77.19 316 LEU A C 1
ATOM 2285 O O . LEU A 1 316 ? 11.202 4.807 11.974 1.00 77.19 316 LEU A O 1
ATOM 2289 N N . LYS A 1 317 ? 9.961 6.291 13.141 1.00 86.00 317 LYS A N 1
ATOM 2290 C CA . LYS A 1 317 ? 9.004 5.346 13.704 1.00 86.00 317 LYS A CA 1
ATOM 2291 C C . LYS A 1 317 ? 7.602 6.002 13.762 1.00 86.00 317 LYS A C 1
ATOM 2293 O O . LYS A 1 317 ? 7.549 7.231 13.907 1.00 86.00 317 LYS A O 1
ATOM 2298 N N . PRO A 1 318 ? 6.498 5.223 13.742 1.00 95.31 318 PRO A N 1
ATOM 2299 C CA . PRO A 1 318 ? 6.464 3.777 13.495 1.00 95.31 318 PRO A CA 1
ATOM 2300 C C . PRO A 1 318 ? 6.990 3.464 12.091 1.00 95.31 318 PRO A C 1
ATOM 2302 O O . PRO A 1 318 ? 7.171 4.368 11.281 1.00 95.31 318 PRO A O 1
ATOM 2305 N N . ASP A 1 319 ? 7.309 2.204 11.810 1.00 94.88 319 ASP A N 1
ATOM 2306 C CA . ASP A 1 319 ? 7.776 1.851 10.464 1.00 94.88 319 ASP A CA 1
ATOM 2307 C C . ASP A 1 319 ? 6.614 1.882 9.464 1.00 94.88 319 ASP A C 1
ATOM 2309 O O . ASP A 1 319 ? 6.798 2.251 8.308 1.00 94.88 319 ASP A O 1
ATOM 2313 N N . ILE A 1 320 ? 5.421 1.482 9.910 1.00 97.31 320 ILE A N 1
ATOM 2314 C CA . ILE A 1 320 ? 4.224 1.298 9.084 1.00 97.31 320 ILE A CA 1
ATOM 2315 C C . ILE A 1 320 ? 2.976 1.215 9.986 1.00 97.31 320 ILE A C 1
ATOM 2317 O O . ILE A 1 320 ? 3.091 0.938 11.185 1.00 97.31 320 ILE A O 1
ATOM 2321 N N . ILE A 1 321 ? 1.779 1.401 9.428 1.00 97.62 321 ILE A N 1
ATOM 2322 C CA . ILE A 1 321 ? 0.495 1.126 10.093 1.00 97.62 321 ILE A CA 1
ATOM 2323 C C . ILE A 1 321 ? -0.216 -0.087 9.476 1.00 97.62 321 ILE A C 1
ATOM 2325 O O . ILE A 1 321 ? -0.014 -0.445 8.314 1.00 97.62 321 ILE A O 1
ATOM 2329 N N . GLY A 1 322 ? -1.078 -0.724 10.268 1.00 96.69 322 GLY A N 1
ATOM 2330 C CA . GLY A 1 322 ? -1.954 -1.797 9.800 1.00 96.69 322 GLY A CA 1
ATOM 2331 C C . GLY A 1 322 ? -3.294 -1.844 10.541 1.00 96.69 322 GLY A C 1
ATOM 2332 O O . GLY A 1 322 ? -3.524 -1.027 11.445 1.00 96.69 322 GLY A O 1
ATOM 2333 N N . PRO A 1 323 ? -4.172 -2.803 10.192 1.00 97.81 323 PRO A N 1
ATOM 2334 C CA . PRO A 1 323 ? -5.488 -2.954 10.806 1.00 97.81 323 PRO A CA 1
ATOM 2335 C C . PRO A 1 323 ? -5.386 -3.224 12.308 1.00 97.81 323 PRO A C 1
ATOM 2337 O O . PRO A 1 323 ? -4.881 -4.261 12.734 1.00 97.81 323 PRO A O 1
ATOM 2340 N N . GLY A 1 324 ? -5.857 -2.286 13.126 1.00 97.44 324 GLY A N 1
ATOM 2341 C CA . GLY A 1 324 ? -5.742 -2.372 14.585 1.00 97.44 324 GLY A CA 1
ATOM 2342 C C . GLY A 1 324 ? -6.964 -1.879 15.347 1.00 97.44 324 GLY A C 1
ATOM 2343 O O . GLY A 1 324 ? -6.940 -1.874 16.572 1.00 97.44 324 GLY A O 1
ATOM 2344 N N . VAL A 1 325 ? -8.023 -1.454 14.658 1.00 97.56 325 VAL A N 1
ATOM 2345 C CA . VAL A 1 325 ? -9.254 -0.953 15.284 1.00 97.56 325 VAL A CA 1
ATOM 2346 C C . VAL A 1 325 ? -10.401 -1.902 14.967 1.00 97.56 325 VAL A C 1
ATOM 2348 O O . VAL A 1 325 ? -10.627 -2.246 13.808 1.00 97.56 325 VAL A O 1
ATOM 2351 N N . ASN A 1 326 ? -11.122 -2.308 16.009 1.00 96.19 326 ASN A N 1
ATOM 2352 C CA . ASN A 1 326 ? -12.328 -3.127 15.951 1.00 96.19 326 ASN A CA 1
ATOM 2353 C C . ASN A 1 326 ? -12.094 -4.448 15.199 1.00 96.19 326 ASN A C 1
ATOM 2355 O O . ASN A 1 326 ? -12.853 -4.817 14.302 1.00 96.19 326 ASN A O 1
ATOM 2359 N N . ILE A 1 327 ? -11.027 -5.171 15.556 1.00 97.06 327 ILE A N 1
ATOM 2360 C CA . ILE A 1 327 ? -10.623 -6.428 14.912 1.00 97.06 327 ILE A CA 1
ATOM 2361 C C . ILE A 1 327 ? -11.305 -7.615 15.592 1.00 97.06 327 ILE A C 1
ATOM 2363 O O . ILE A 1 327 ? -11.158 -7.819 16.796 1.00 97.06 327 ILE A O 1
ATOM 2367 N N . LEU A 1 328 ? -12.021 -8.416 14.798 1.00 95.31 328 LEU A N 1
ATOM 2368 C CA . LEU A 1 328 ? -12.670 -9.652 15.236 1.00 95.31 328 LEU A CA 1
ATOM 2369 C C . LEU A 1 328 ? -11.667 -10.810 15.162 1.00 95.31 328 LEU A C 1
ATOM 2371 O O . LEU A 1 328 ? -11.174 -11.106 14.076 1.00 95.31 328 LEU A O 1
ATOM 2375 N N . ALA A 1 329 ? -11.406 -11.486 16.278 1.00 95.75 329 ALA A N 1
ATOM 2376 C CA . ALA A 1 329 ? -10.595 -12.704 16.301 1.00 95.75 329 ALA A CA 1
ATOM 2377 C C . ALA A 1 329 ? -11.020 -13.632 17.449 1.00 95.75 329 ALA A C 1
ATOM 2379 O O . ALA A 1 329 ? -11.956 -13.322 18.194 1.00 95.75 329 ALA A O 1
ATOM 2380 N N . ALA A 1 330 ? -10.388 -14.804 17.544 1.00 94.69 330 ALA A N 1
ATOM 2381 C CA . ALA A 1 330 ? -10.770 -15.823 18.515 1.00 94.69 330 ALA A CA 1
ATOM 2382 C C . ALA A 1 330 ? -10.580 -15.325 19.956 1.00 94.69 330 ALA A C 1
ATOM 2384 O O . ALA A 1 330 ? -9.672 -14.546 20.247 1.00 94.69 330 ALA A O 1
ATOM 2385 N N . TRP A 1 331 ? -11.429 -15.807 20.859 1.00 92.88 331 TRP A N 1
ATOM 2386 C CA . TRP A 1 331 ? -11.413 -15.462 22.276 1.00 92.88 331 TRP A CA 1
ATOM 2387 C C . TRP A 1 331 ? -11.508 -16.712 23.152 1.00 92.88 331 TRP A C 1
ATOM 2389 O O . TRP A 1 331 ? -12.014 -17.751 22.723 1.00 92.88 331 TRP A O 1
ATOM 2399 N N . HIS A 1 332 ? -11.004 -16.632 24.382 1.00 86.88 332 HIS A N 1
ATOM 2400 C CA . HIS A 1 332 ? -10.902 -17.798 25.264 1.00 86.88 332 HIS A CA 1
ATOM 2401 C C . HIS A 1 332 ? -12.281 -18.257 25.799 1.00 86.88 332 HIS A C 1
ATOM 2403 O O . HIS A 1 332 ? -12.557 -19.462 25.875 1.00 86.88 332 HIS A O 1
ATOM 2409 N N . ILE A 1 333 ? -13.185 -17.306 26.060 1.00 85.94 333 ILE A N 1
ATOM 2410 C CA . ILE A 1 333 ? -14.580 -17.523 26.484 1.00 85.94 333 ILE A CA 1
ATOM 2411 C C . ILE A 1 333 ? -15.587 -17.008 25.448 1.00 85.94 333 ILE A C 1
ATOM 2413 O O . ILE A 1 333 ? -15.249 -16.201 24.582 1.00 85.94 333 ILE A O 1
ATOM 2417 N N . SER A 1 334 ? -16.836 -17.471 25.538 1.00 83.12 334 SER A N 1
ATOM 2418 C CA . SER A 1 334 ? -17.941 -16.825 24.822 1.00 83.12 334 SER A CA 1
ATOM 2419 C C . SER A 1 334 ? -18.375 -15.566 25.571 1.00 83.12 334 SER A C 1
ATOM 2421 O O . SER A 1 334 ? -18.396 -15.558 26.802 1.00 83.12 334 SER A O 1
ATOM 2423 N N . LEU A 1 335 ? -18.704 -14.515 24.822 1.00 79.69 335 LEU A N 1
ATOM 2424 C CA . LEU A 1 335 ? -19.237 -13.262 25.362 1.00 79.69 335 LEU A CA 1
ATOM 2425 C C . LEU A 1 335 ? -20.771 -13.215 25.329 1.00 79.69 335 LEU A C 1
ATOM 2427 O O . LEU A 1 335 ? -21.372 -12.323 25.925 1.00 79.69 335 LEU A O 1
ATOM 2431 N N . ASP A 1 336 ? -21.405 -14.177 24.657 1.00 70.06 336 ASP A N 1
ATOM 2432 C CA . ASP A 1 336 ? -22.855 -14.289 24.596 1.00 70.06 336 ASP A CA 1
ATOM 2433 C C . ASP A 1 336 ? -23.361 -15.045 25.834 1.00 70.06 336 ASP A C 1
ATOM 2435 O O . ASP A 1 336 ? -22.872 -16.122 26.167 1.00 70.06 336 ASP A O 1
ATOM 2439 N N . ASN A 1 337 ? -24.426 -14.550 26.471 1.00 60.81 337 ASN A N 1
ATOM 2440 C CA . ASN A 1 337 ? -25.158 -15.313 27.497 1.00 60.81 337 ASN A CA 1
ATOM 2441 C C . ASN A 1 337 ? -26.057 -16.418 26.896 1.00 60.81 337 ASN A C 1
ATOM 2443 O O . ASN A 1 337 ? -26.832 -17.052 27.614 1.00 60.81 337 ASN A O 1
ATOM 2447 N N . ASN A 1 338 ? -26.001 -16.633 25.579 1.00 58.38 338 ASN A N 1
ATOM 2448 C CA . ASN A 1 338 ? -26.813 -17.619 24.883 1.00 58.38 338 ASN A CA 1
ATOM 2449 C C . ASN A 1 338 ? -26.068 -18.956 24.803 1.00 58.38 338 ASN A C 1
ATOM 2451 O O . ASN A 1 338 ? -25.159 -19.135 24.000 1.00 58.38 338 ASN A O 1
ATOM 2455 N N . THR A 1 339 ? -26.507 -19.935 25.591 1.00 52.66 339 THR A N 1
ATOM 2456 C CA . THR A 1 339 ? -25.937 -21.292 25.601 1.00 52.66 339 THR A CA 1
ATOM 2457 C C . THR A 1 339 ? -26.105 -22.048 24.275 1.00 52.66 339 THR A C 1
ATOM 2459 O O . THR A 1 339 ? -25.491 -23.099 24.101 1.00 52.66 339 THR A O 1
ATOM 2462 N N . ASN A 1 340 ? -26.900 -21.527 23.328 1.00 50.16 340 ASN A N 1
ATOM 2463 C CA . ASN A 1 340 ? -27.068 -22.092 21.987 1.00 50.16 340 ASN A CA 1
ATOM 2464 C C . ASN A 1 340 ? -26.054 -21.557 20.957 1.00 50.16 340 ASN A C 1
ATOM 2466 O O . ASN A 1 340 ? -25.965 -22.119 19.864 1.00 50.16 340 ASN A O 1
ATOM 2470 N N . THR A 1 341 ? -25.293 -20.497 21.262 1.00 56.00 341 THR A N 1
ATOM 2471 C CA . THR A 1 341 ? -24.246 -19.964 20.377 1.00 56.00 341 THR A CA 1
ATOM 2472 C C . THR A 1 341 ? -22.866 -20.230 20.977 1.00 56.00 341 THR A C 1
ATOM 2474 O O . THR A 1 341 ? -22.425 -19.589 21.919 1.00 56.00 341 THR A O 1
ATOM 2477 N N . ASN A 1 342 ? -22.115 -21.166 20.390 1.00 57.31 342 ASN A N 1
ATOM 2478 C CA . ASN A 1 342 ? -20.715 -21.420 20.762 1.00 57.31 342 ASN A CA 1
ATOM 2479 C C . ASN A 1 342 ? -19.738 -20.389 20.145 1.00 57.31 342 ASN A C 1
ATOM 2481 O O . ASN A 1 342 ? -18.573 -20.718 19.910 1.00 57.31 342 ASN A O 1
ATOM 2485 N N . SER A 1 343 ? -20.184 -19.160 19.840 1.00 67.94 343 SER A N 1
ATOM 2486 C CA . SER A 1 343 ? -19.311 -18.147 19.232 1.00 67.94 343 SER A CA 1
ATOM 2487 C C . SER A 1 343 ? -18.289 -17.669 20.264 1.00 67.94 343 SER A C 1
ATOM 2489 O O . SER A 1 343 ? -18.640 -17.071 21.283 1.00 67.94 343 SER A O 1
ATOM 2491 N N . ARG A 1 344 ? -17.013 -17.982 20.022 1.00 87.19 344 ARG A N 1
ATOM 2492 C CA . ARG A 1 344 ? -15.868 -17.587 20.856 1.00 87.19 344 ARG A CA 1
ATOM 2493 C C . ARG A 1 344 ? -15.007 -16.577 20.113 1.00 87.19 344 ARG A C 1
ATOM 2495 O O . ARG A 1 344 ? -13.856 -16.847 19.774 1.00 87.19 344 ARG A O 1
ATOM 2502 N N . PHE A 1 345 ? -15.607 -15.436 19.808 1.00 91.06 345 PHE A N 1
ATOM 2503 C CA . PHE A 1 345 ? -14.949 -14.330 19.130 1.00 91.06 345 PHE A CA 1
ATOM 2504 C C . PHE A 1 345 ? -15.152 -13.046 19.917 1.00 91.06 345 PHE A C 1
ATOM 2506 O O . PHE A 1 345 ? -16.199 -12.834 20.524 1.00 91.06 345 PHE A O 1
ATOM 2513 N N . ASN A 1 346 ? -14.140 -12.189 19.881 1.00 91.88 346 ASN A N 1
ATOM 2514 C CA . ASN A 1 346 ? -14.199 -10.862 20.466 1.00 91.88 346 ASN A CA 1
ATOM 2515 C C . ASN A 1 346 ? -13.682 -9.831 19.464 1.00 91.88 346 ASN A C 1
ATOM 2517 O O . ASN A 1 346 ? -12.859 -10.137 18.594 1.00 91.88 346 ASN A O 1
ATOM 2521 N N . MET A 1 347 ? -14.173 -8.608 19.602 1.00 92.12 347 MET A N 1
ATOM 2522 C CA . MET A 1 347 ? -13.737 -7.454 18.845 1.00 92.12 347 MET A CA 1
ATOM 2523 C C . MET A 1 347 ? -12.983 -6.521 19.784 1.00 92.12 347 MET A C 1
ATOM 2525 O O . MET A 1 347 ? -13.558 -6.009 20.737 1.00 92.12 347 MET A O 1
ATOM 2529 N N . ILE A 1 348 ? -11.690 -6.328 19.528 1.00 93.38 348 ILE A N 1
ATOM 2530 C CA . ILE A 1 348 ? -10.841 -5.436 20.324 1.00 93.38 348 ILE A CA 1
ATOM 2531 C C . ILE A 1 348 ? -9.969 -4.565 19.424 1.00 93.38 348 ILE A C 1
ATOM 2533 O O . ILE A 1 348 ? -9.851 -4.794 18.216 1.00 93.38 348 ILE A O 1
ATOM 2537 N N . SER A 1 349 ? -9.383 -3.534 20.028 1.00 96.06 349 SER A N 1
ATOM 2538 C CA . SER A 1 349 ? -8.573 -2.530 19.347 1.00 96.06 349 SER A CA 1
ATOM 2539 C C . SER A 1 349 ? -7.232 -2.340 20.041 1.00 96.06 349 SER A C 1
ATOM 2541 O O . SER A 1 349 ? -7.142 -2.366 21.266 1.00 96.06 349 SER A O 1
ATOM 2543 N N . GLY A 1 350 ? -6.193 -2.096 19.253 1.00 96.50 350 GLY A N 1
ATOM 2544 C CA . GLY A 1 350 ? -4.845 -1.835 19.728 1.00 96.50 350 GLY A CA 1
ATOM 2545 C C . GLY A 1 350 ? -3.810 -2.005 18.621 1.00 96.50 350 GLY A C 1
ATOM 2546 O O . GLY A 1 350 ? -4.018 -2.726 17.646 1.00 96.50 350 GLY A O 1
ATOM 2547 N N . THR A 1 351 ? -2.628 -1.426 18.819 1.00 97.75 351 THR A N 1
ATOM 2548 C CA . THR A 1 351 ? -1.429 -1.807 18.047 1.00 97.75 351 THR A CA 1
ATOM 2549 C C . THR A 1 351 ? -1.066 -3.281 18.246 1.00 97.75 351 THR A C 1
ATOM 2551 O O . THR A 1 351 ? -0.427 -3.894 17.394 1.00 97.75 351 THR A O 1
ATOM 2554 N N . SER A 1 352 ? -1.546 -3.887 19.335 1.00 96.69 352 SER A N 1
ATOM 2555 C CA . SER A 1 352 ? -1.530 -5.333 19.547 1.00 96.69 352 SER A CA 1
ATOM 2556 C C . SER A 1 352 ? -2.293 -6.119 18.483 1.00 96.69 352 SER A C 1
ATOM 2558 O O . SER A 1 352 ? -1.982 -7.280 18.281 1.00 96.69 352 SER A O 1
ATOM 2560 N N . MET A 1 353 ? -3.279 -5.535 17.800 1.00 97.81 353 MET A N 1
ATOM 2561 C CA . MET A 1 353 ? -4.010 -6.211 16.724 1.00 97.81 353 MET A CA 1
ATOM 2562 C C . MET A 1 353 ? -3.354 -5.953 15.365 1.00 97.81 353 MET A C 1
ATOM 2564 O O . MET A 1 353 ? -3.371 -6.835 14.512 1.00 97.81 353 MET A O 1
ATOM 2568 N N . SER A 1 354 ? -2.705 -4.803 15.156 1.00 98.00 354 SER A N 1
ATOM 2569 C CA . SER A 1 354 ? -1.985 -4.533 13.903 1.00 98.00 354 SER A CA 1
ATOM 2570 C C . SER A 1 354 ? -0.658 -5.293 13.794 1.00 98.00 354 SER A C 1
ATOM 2572 O O . SER A 1 354 ? -0.322 -5.790 12.720 1.00 98.00 354 SER A O 1
ATOM 2574 N N . CYS A 1 355 ? 0.058 -5.480 14.905 1.00 98.31 355 CYS A N 1
ATOM 2575 C CA . CYS A 1 355 ? 1.273 -6.300 14.980 1.00 98.31 355 CYS A CA 1
ATOM 2576 C C . CYS A 1 355 ? 1.117 -7.729 14.397 1.00 98.31 355 CYS A C 1
ATOM 2578 O O . CYS A 1 355 ? 1.912 -8.103 13.523 1.00 98.31 355 CYS A O 1
ATOM 2580 N N . PRO A 1 356 ? 0.119 -8.543 14.802 1.00 98.38 356 PRO A N 1
ATOM 2581 C CA . PRO A 1 356 ? -0.065 -9.893 14.279 1.00 98.38 356 PRO A CA 1
ATOM 2582 C C . PRO A 1 356 ? -0.531 -9.915 12.821 1.00 98.38 356 PRO A C 1
ATOM 2584 O O . PRO A 1 356 ? -0.153 -10.842 12.108 1.00 98.38 356 PRO A O 1
ATOM 2587 N N . HIS A 1 357 ? -1.258 -8.898 12.331 1.00 98.19 357 HIS A N 1
ATOM 2588 C CA . HIS A 1 357 ? -1.550 -8.799 10.894 1.00 98.19 357 HIS A CA 1
ATOM 2589 C C . HIS A 1 357 ? -0.252 -8.772 10.080 1.00 98.19 357 HIS A C 1
ATOM 2591 O O . HIS A 1 357 ? -0.070 -9.578 9.169 1.00 98.19 357 HIS A O 1
ATOM 2597 N N . LEU A 1 358 ? 0.686 -7.892 10.443 1.00 97.31 358 LEU A N 1
ATOM 2598 C CA . LEU A 1 358 ? 1.945 -7.746 9.708 1.00 97.31 358 LEU A CA 1
ATOM 2599 C C . LEU A 1 358 ? 2.931 -8.881 9.994 1.00 97.31 358 LEU A C 1
ATOM 2601 O O . LEU A 1 358 ? 3.752 -9.200 9.141 1.00 97.31 358 LEU A O 1
ATOM 2605 N N . SER A 1 359 ? 2.805 -9.553 11.138 1.00 98.38 359 SER A N 1
ATOM 2606 C CA . SER A 1 359 ? 3.514 -10.813 11.389 1.00 98.38 359 SER A CA 1
ATOM 2607 C C . SER A 1 359 ? 3.046 -11.917 10.443 1.00 98.38 359 SER A C 1
ATOM 2609 O O . SER A 1 359 ? 3.866 -12.667 9.922 1.00 98.38 359 SER A O 1
ATOM 2611 N N . GLY A 1 360 ? 1.740 -11.995 10.173 1.00 96.88 360 GLY A N 1
ATOM 2612 C CA . GLY A 1 360 ? 1.197 -12.912 9.177 1.00 96.88 360 GLY A CA 1
ATOM 2613 C C . GLY A 1 360 ? 1.633 -12.557 7.752 1.00 96.88 360 GLY A C 1
ATOM 2614 O O . GLY A 1 360 ? 2.027 -13.452 7.012 1.00 96.88 360 GLY A O 1
ATOM 2615 N N . VAL A 1 361 ? 1.667 -11.268 7.384 1.00 95.06 361 VAL A N 1
ATOM 2616 C CA . VAL A 1 361 ? 2.245 -10.825 6.095 1.00 95.06 361 VAL A CA 1
ATOM 2617 C C . VAL A 1 361 ? 3.718 -11.227 5.995 1.00 95.06 361 VAL A C 1
ATOM 2619 O O . VAL A 1 361 ? 4.135 -11.786 4.984 1.00 95.06 361 VAL A O 1
ATOM 2622 N N . ALA A 1 362 ? 4.503 -11.012 7.053 1.00 96.06 362 ALA A N 1
ATOM 2623 C CA . ALA A 1 362 ? 5.904 -11.418 7.100 1.00 96.06 362 ALA A CA 1
ATOM 2624 C C . ALA A 1 362 ? 6.072 -12.942 6.971 1.00 96.06 362 ALA A C 1
ATOM 2626 O O . ALA A 1 362 ? 6.983 -13.389 6.280 1.00 96.06 362 ALA A O 1
ATOM 2627 N N . ALA A 1 363 ? 5.180 -13.739 7.570 1.00 95.56 363 ALA A N 1
ATOM 2628 C CA . ALA A 1 363 ? 5.175 -15.194 7.420 1.00 95.56 363 ALA A CA 1
ATOM 2629 C C . ALA A 1 363 ? 4.877 -15.632 5.975 1.00 95.56 363 ALA A C 1
ATOM 2631 O O . ALA A 1 363 ? 5.554 -16.520 5.465 1.00 95.56 363 ALA A O 1
ATOM 2632 N N . LEU A 1 364 ? 3.921 -14.986 5.294 1.00 89.50 364 LEU A N 1
ATOM 2633 C CA . LEU A 1 364 ? 3.645 -15.235 3.872 1.00 89.50 364 LEU A CA 1
ATOM 2634 C C . LEU A 1 364 ? 4.843 -14.852 2.989 1.00 89.50 364 LEU A C 1
ATOM 2636 O O . LEU A 1 364 ? 5.251 -15.621 2.121 1.00 89.50 364 LEU A O 1
ATOM 2640 N N . LEU A 1 365 ? 5.461 -13.695 3.241 1.00 85.56 365 LEU A N 1
ATOM 2641 C CA . LEU A 1 365 ? 6.664 -13.278 2.518 1.00 85.56 365 LEU A CA 1
ATOM 2642 C C . LEU A 1 365 ? 7.823 -14.250 2.754 1.00 85.56 365 LEU A C 1
ATOM 2644 O O . LEU A 1 365 ? 8.513 -14.599 1.805 1.00 85.56 365 LEU A O 1
ATOM 2648 N N . LYS A 1 366 ? 8.014 -14.735 3.986 1.00 89.44 366 LYS A N 1
ATOM 2649 C CA . LYS A 1 366 ? 9.045 -15.728 4.315 1.00 89.44 366 LYS A CA 1
ATOM 2650 C C . LYS A 1 366 ? 8.762 -17.092 3.685 1.00 89.44 366 LYS A C 1
ATOM 2652 O O . LYS A 1 366 ? 9.710 -17.766 3.299 1.00 89.44 366 LYS A O 1
ATOM 2657 N N . SER A 1 367 ? 7.497 -17.496 3.532 1.00 87.44 367 SER A N 1
ATOM 2658 C CA . SER A 1 367 ? 7.167 -18.761 2.863 1.00 87.44 367 SER A CA 1
ATOM 2659 C C . SER A 1 367 ? 7.451 -18.714 1.361 1.00 87.44 367 SER A C 1
ATOM 2661 O O . SER A 1 367 ? 7.872 -19.716 0.794 1.00 87.44 367 SER A O 1
ATOM 2663 N N . VAL A 1 368 ? 7.240 -17.560 0.719 1.00 82.38 368 VAL A N 1
ATOM 2664 C CA . VAL A 1 368 ? 7.561 -17.351 -0.706 1.00 82.38 368 VAL A CA 1
ATOM 2665 C C . VAL A 1 368 ? 9.059 -17.077 -0.904 1.00 82.38 368 VAL A C 1
ATOM 2667 O O . VAL A 1 368 ? 9.654 -17.540 -1.879 1.00 82.38 368 VAL A O 1
ATOM 2670 N N . HIS A 1 369 ? 9.699 -16.394 0.046 1.00 81.31 369 HIS A N 1
ATOM 2671 C CA . HIS A 1 369 ? 11.112 -16.012 0.015 1.00 81.31 369 HIS A CA 1
ATOM 2672 C C . HIS A 1 369 ? 11.884 -16.509 1.259 1.00 81.31 369 HIS A C 1
ATOM 2674 O O . HIS A 1 369 ? 12.243 -15.710 2.134 1.00 81.31 369 HIS A O 1
ATOM 2680 N N . PRO A 1 370 ? 12.173 -17.823 1.372 1.00 86.50 370 PRO A N 1
ATOM 2681 C CA . PRO A 1 370 ? 12.799 -18.398 2.569 1.00 86.50 370 PRO A CA 1
ATOM 2682 C C . PRO A 1 370 ? 14.207 -17.867 2.863 1.00 86.50 370 PRO A C 1
ATOM 2684 O O . PRO A 1 370 ? 14.639 -17.844 4.015 1.00 86.50 370 PRO A O 1
ATOM 2687 N N . ASP A 1 371 ? 14.924 -17.412 1.840 1.00 84.31 371 ASP A N 1
ATOM 2688 C CA . ASP A 1 371 ? 16.282 -16.868 1.905 1.00 84.31 371 ASP A CA 1
ATOM 2689 C C . ASP A 1 371 ? 16.327 -15.382 2.290 1.00 84.31 371 ASP A C 1
ATOM 2691 O O . ASP A 1 371 ? 17.388 -14.862 2.645 1.00 84.31 371 ASP A O 1
ATOM 2695 N N . TRP A 1 372 ? 15.185 -14.687 2.277 1.00 85.75 372 TRP A N 1
ATOM 2696 C CA . TRP A 1 372 ? 15.145 -13.278 2.641 1.00 85.75 372 TRP A CA 1
ATOM 2697 C C . TRP A 1 372 ? 15.520 -13.056 4.103 1.00 85.75 372 TRP A C 1
ATOM 2699 O O . TRP A 1 372 ? 15.015 -13.704 5.030 1.00 85.75 372 TRP A O 1
ATOM 2709 N N . SER A 1 373 ? 16.394 -12.068 4.300 1.00 86.56 373 SER A N 1
ATOM 2710 C CA . SER A 1 373 ? 16.713 -11.553 5.626 1.00 86.56 373 SER A CA 1
ATOM 2711 C C . SER A 1 373 ? 15.504 -10.825 6.230 1.00 86.56 373 SER A C 1
ATOM 2713 O O . SER A 1 373 ? 14.671 -10.285 5.492 1.00 86.56 373 SER A O 1
ATOM 2715 N N . PRO A 1 374 ? 15.429 -10.701 7.566 1.00 89.50 374 PRO A N 1
ATOM 2716 C CA . PRO A 1 374 ? 14.392 -9.899 8.204 1.00 89.50 374 PRO A CA 1
ATOM 2717 C C . PRO A 1 374 ? 14.315 -8.455 7.691 1.00 89.50 374 PRO A C 1
ATOM 2719 O O . PRO A 1 374 ? 13.230 -7.898 7.551 1.00 89.50 374 PRO A O 1
ATOM 2722 N N . ALA A 1 375 ? 15.465 -7.856 7.366 1.00 79.00 375 ALA A N 1
ATOM 2723 C CA . ALA A 1 375 ? 15.532 -6.506 6.820 1.00 79.00 375 ALA A CA 1
ATOM 2724 C C . ALA A 1 375 ? 14.921 -6.416 5.411 1.00 79.00 375 ALA A C 1
ATOM 2726 O O . ALA A 1 375 ? 14.255 -5.429 5.108 1.00 79.00 375 ALA A O 1
ATOM 2727 N N . ALA A 1 376 ? 15.092 -7.446 4.574 1.00 74.56 376 ALA A N 1
ATOM 2728 C CA . ALA A 1 376 ? 14.477 -7.506 3.247 1.00 74.56 376 ALA A CA 1
ATOM 2729 C C . ALA A 1 376 ? 12.947 -7.610 3.342 1.00 74.56 376 ALA A C 1
ATOM 2731 O O . ALA A 1 376 ? 12.246 -6.845 2.684 1.00 74.56 376 ALA A O 1
ATOM 2732 N N . ILE A 1 377 ? 12.429 -8.464 4.234 1.00 83.19 377 ILE A N 1
ATOM 2733 C CA . ILE A 1 377 ? 10.983 -8.573 4.503 1.00 83.19 377 ILE A CA 1
ATOM 2734 C C . ILE A 1 377 ? 10.430 -7.238 5.014 1.00 83.19 377 ILE A C 1
ATOM 2736 O O . ILE A 1 377 ? 9.420 -6.749 4.510 1.00 83.19 377 ILE A O 1
ATOM 2740 N N . LYS A 1 378 ? 11.122 -6.609 5.974 1.00 88.06 378 LYS A N 1
ATOM 2741 C CA . LYS A 1 378 ? 10.747 -5.294 6.514 1.00 88.06 378 LYS A CA 1
ATOM 2742 C C . LYS A 1 378 ? 10.707 -4.239 5.404 1.00 88.06 378 LYS A C 1
ATOM 2744 O O . LYS A 1 378 ? 9.738 -3.493 5.311 1.00 88.06 378 LYS A O 1
ATOM 2749 N N . SER A 1 379 ? 11.728 -4.209 4.549 1.00 77.06 379 SER A N 1
ATOM 2750 C CA . SER A 1 379 ? 11.817 -3.288 3.414 1.00 77.06 379 SER A CA 1
ATOM 2751 C C . SER A 1 379 ? 10.678 -3.494 2.415 1.00 77.06 379 SER A C 1
ATOM 2753 O O . SER A 1 379 ? 10.033 -2.522 2.026 1.00 77.06 379 SER A O 1
ATOM 2755 N N . ALA A 1 380 ? 10.373 -4.741 2.047 1.00 77.25 380 ALA A N 1
ATOM 2756 C CA . ALA A 1 380 ? 9.282 -5.060 1.129 1.00 77.25 380 ALA A CA 1
ATOM 2757 C C . ALA A 1 380 ? 7.929 -4.569 1.664 1.00 77.25 380 ALA A C 1
ATOM 2759 O O . ALA A 1 380 ? 7.178 -3.936 0.930 1.00 77.25 380 ALA A O 1
ATOM 2760 N N . ILE A 1 381 ? 7.655 -4.776 2.957 1.00 86.44 381 ILE A N 1
ATOM 2761 C CA . ILE A 1 381 ? 6.431 -4.296 3.616 1.00 86.44 381 ILE A CA 1
ATOM 2762 C C . ILE A 1 381 ? 6.356 -2.759 3.612 1.00 86.44 381 ILE A C 1
ATOM 2764 O O . ILE A 1 381 ? 5.307 -2.196 3.315 1.00 86.44 381 ILE A O 1
ATOM 2768 N N . MET A 1 382 ? 7.455 -2.071 3.935 1.00 85.81 382 MET A N 1
ATOM 2769 C CA . MET A 1 382 ? 7.472 -0.607 4.055 1.00 85.81 382 MET A CA 1
ATOM 2770 C C . MET A 1 382 ? 7.430 0.103 2.699 1.00 85.81 382 MET A C 1
ATOM 2772 O O . MET A 1 382 ? 6.642 1.018 2.502 1.00 85.81 382 MET A O 1
ATOM 2776 N N . THR A 1 383 ? 8.275 -0.301 1.752 1.00 75.69 383 THR A N 1
ATOM 2777 C CA . THR A 1 383 ? 8.440 0.402 0.464 1.00 75.69 383 THR A CA 1
ATOM 2778 C C . THR A 1 383 ? 7.261 0.223 -0.486 1.00 75.69 383 THR A C 1
ATOM 2780 O O . THR A 1 383 ? 7.141 0.964 -1.459 1.00 75.69 383 THR A O 1
ATOM 2783 N N . THR A 1 384 ? 6.382 -0.737 -0.198 1.00 75.81 384 THR A N 1
ATOM 2784 C CA . THR A 1 384 ? 5.157 -0.985 -0.961 1.00 75.81 384 THR A CA 1
ATOM 2785 C C . THR A 1 384 ? 3.914 -0.419 -0.287 1.00 75.81 384 THR A C 1
ATOM 2787 O O . THR A 1 384 ? 2.846 -0.504 -0.880 1.00 75.81 384 THR A O 1
ATOM 2790 N N . ALA A 1 385 ? 4.028 0.156 0.915 1.00 84.75 385 ALA A N 1
ATOM 2791 C CA . ALA A 1 385 ? 2.893 0.656 1.679 1.00 84.75 385 ALA A CA 1
ATOM 2792 C C . ALA A 1 385 ? 2.118 1.765 0.943 1.00 84.75 385 ALA A C 1
ATOM 2794 O O . ALA A 1 385 ? 2.676 2.575 0.202 1.00 84.75 385 ALA A O 1
ATOM 2795 N N . ASP A 1 386 ? 0.811 1.817 1.184 1.00 85.38 386 ASP A N 1
ATOM 2796 C CA . ASP A 1 386 ? -0.068 2.854 0.663 1.00 85.38 386 ASP A CA 1
ATOM 2797 C C . ASP A 1 386 ? -0.025 4.102 1.538 1.00 85.38 386 ASP A C 1
ATOM 2799 O O . ASP A 1 386 ? -0.211 4.034 2.748 1.00 85.38 386 ASP A O 1
ATOM 2803 N N . VAL A 1 387 ? 0.134 5.268 0.921 1.00 87.19 387 VAL A N 1
ATOM 2804 C CA . VAL A 1 387 ? 0.050 6.566 1.618 1.00 87.19 387 VAL A CA 1
ATOM 2805 C C . VAL A 1 387 ? -1.342 7.199 1.539 1.00 87.19 387 VAL A C 1
ATOM 2807 O O . VAL A 1 387 ? -1.581 8.247 2.140 1.00 87.19 387 VAL A O 1
ATOM 2810 N N . LEU A 1 388 ? -2.252 6.575 0.784 1.00 87.69 388 LEU A N 1
ATOM 2811 C CA . LEU A 1 388 ? -3.605 7.061 0.535 1.00 87.69 388 LEU A CA 1
ATOM 2812 C C . LEU A 1 388 ? -4.652 6.161 1.196 1.00 87.69 388 LEU A C 1
ATOM 2814 O O . LEU A 1 388 ? -4.470 4.945 1.278 1.00 87.69 388 LEU A O 1
ATOM 2818 N N . ASN A 1 389 ? -5.767 6.759 1.611 1.00 88.62 389 ASN A N 1
ATOM 2819 C CA . ASN A 1 389 ? -6.966 6.036 2.008 1.00 88.62 389 ASN A CA 1
ATOM 2820 C C . ASN A 1 389 ? -7.798 5.576 0.796 1.00 88.62 389 ASN A C 1
ATOM 2822 O O . ASN A 1 389 ? -7.462 5.854 -0.359 1.00 88.62 389 ASN A O 1
ATOM 2826 N N . LEU A 1 390 ? -8.877 4.829 1.039 1.00 85.81 390 LEU A N 1
ATOM 2827 C CA . LEU A 1 390 ? -9.740 4.291 -0.021 1.00 85.81 390 LEU A CA 1
ATOM 2828 C C . LEU A 1 390 ? -10.431 5.392 -0.845 1.00 85.81 390 LEU A C 1
ATOM 2830 O O . LEU A 1 390 ? -10.685 5.193 -2.032 1.00 85.81 390 LEU A O 1
ATOM 2834 N N . GLY A 1 391 ? -10.654 6.566 -0.255 1.00 85.69 391 GLY A N 1
ATOM 2835 C CA . GLY A 1 391 ? -11.138 7.788 -0.896 1.00 85.69 391 GLY A CA 1
ATOM 2836 C C . GLY A 1 391 ? -10.067 8.540 -1.692 1.00 85.69 391 GLY A C 1
ATOM 2837 O O . GLY A 1 391 ? -10.335 9.626 -2.197 1.00 85.69 391 GLY A O 1
ATOM 2838 N N . SER A 1 392 ? -8.862 7.974 -1.834 1.00 83.94 392 SER A N 1
ATOM 2839 C CA . SER A 1 392 ? -7.715 8.558 -2.549 1.00 83.94 392 SER A CA 1
ATOM 2840 C C . SER A 1 392 ? -7.168 9.863 -1.951 1.00 83.94 392 SER A C 1
ATOM 2842 O O . SER A 1 392 ? -6.432 10.584 -2.624 1.00 83.94 392 SER A O 1
ATOM 2844 N N . ASN A 1 393 ? -7.479 10.158 -0.688 1.00 86.00 393 ASN A N 1
ATOM 2845 C CA . ASN A 1 393 ? -6.850 11.235 0.076 1.00 86.00 393 ASN A CA 1
ATOM 2846 C C . ASN A 1 393 ? -5.631 10.698 0.830 1.00 86.00 393 ASN A C 1
ATOM 2848 O O . ASN A 1 393 ? -5.510 9.491 1.023 1.00 86.00 393 ASN A O 1
ATOM 2852 N N . LEU A 1 394 ? -4.731 11.579 1.281 1.00 85.62 394 LEU A N 1
ATOM 2853 C CA . LEU A 1 394 ? -3.692 11.176 2.236 1.00 85.62 394 LEU A CA 1
ATOM 2854 C C . LEU A 1 394 ? -4.343 10.525 3.459 1.00 85.62 394 LEU A C 1
ATOM 2856 O O . LEU A 1 394 ? -5.403 10.970 3.899 1.00 85.62 394 LEU A O 1
ATOM 2860 N N . ILE A 1 395 ? -3.701 9.490 4.001 1.00 93.38 395 ILE A N 1
ATOM 2861 C CA . ILE A 1 395 ? -4.161 8.840 5.233 1.00 93.38 395 ILE A CA 1
ATOM 2862 C C . ILE A 1 395 ? -4.327 9.896 6.325 1.00 93.38 395 ILE A C 1
ATOM 2864 O O . ILE A 1 395 ? -3.423 10.692 6.576 1.00 93.38 395 ILE A O 1
ATOM 2868 N N . GLU A 1 396 ? -5.496 9.900 6.954 1.00 97.06 396 GLU A N 1
ATOM 2869 C CA . GLU A 1 396 ? -5.866 10.874 7.976 1.00 97.06 396 GLU A CA 1
ATOM 2870 C C . GLU A 1 396 ? -5.530 10.357 9.383 1.00 97.06 396 GLU A C 1
ATOM 2872 O O . GLU A 1 396 ? -5.353 9.155 9.603 1.00 97.06 396 GLU A O 1
ATOM 2877 N N . ASP A 1 397 ? -5.447 11.264 10.352 1.00 95.31 397 ASP A N 1
ATOM 2878 C CA . ASP A 1 397 ? -5.391 10.954 11.778 1.00 95.31 397 ASP A CA 1
ATOM 2879 C C . ASP A 1 397 ? -6.782 11.014 12.432 1.00 95.31 397 ASP A C 1
ATOM 2881 O O . ASP A 1 397 ? -7.807 11.217 11.777 1.00 95.31 397 ASP A O 1
ATOM 2885 N N . GLU A 1 398 ? -6.842 10.836 13.751 1.00 95.12 398 GLU A N 1
ATOM 2886 C CA . GLU A 1 398 ? -8.088 10.805 14.514 1.00 95.12 398 GLU A CA 1
ATOM 2887 C C . GLU A 1 398 ? -8.928 12.087 14.413 1.00 95.12 398 GLU A C 1
ATOM 2889 O O . GLU A 1 398 ? -10.127 12.066 14.718 1.00 95.12 398 GLU A O 1
ATOM 2894 N N . THR A 1 399 ? -8.314 13.199 14.007 1.00 95.06 399 THR A N 1
ATOM 2895 C CA . THR A 1 399 ? -8.965 14.498 13.813 1.00 95.06 399 THR A CA 1
ATOM 2896 C C . THR A 1 399 ? -9.478 14.696 12.387 1.00 95.06 399 THR A C 1
ATOM 2898 O O . THR A 1 399 ? -10.094 15.723 12.107 1.00 95.06 399 THR A O 1
ATOM 2901 N N . TYR A 1 400 ? -9.294 13.699 11.513 1.00 94.25 400 TYR A N 1
ATOM 2902 C CA . TYR A 1 400 ? -9.575 13.759 10.077 1.00 94.25 400 TYR A CA 1
ATOM 2903 C C . TYR A 1 400 ? -8.745 14.807 9.330 1.00 94.25 400 TYR A C 1
ATOM 2905 O O . TYR A 1 400 ? -9.196 15.411 8.356 1.00 94.25 400 TYR A O 1
ATOM 2913 N N . LEU A 1 401 ? -7.521 15.031 9.801 1.00 92.81 401 LEU A N 1
ATOM 2914 C CA . LEU A 1 401 ? -6.503 15.805 9.103 1.00 92.81 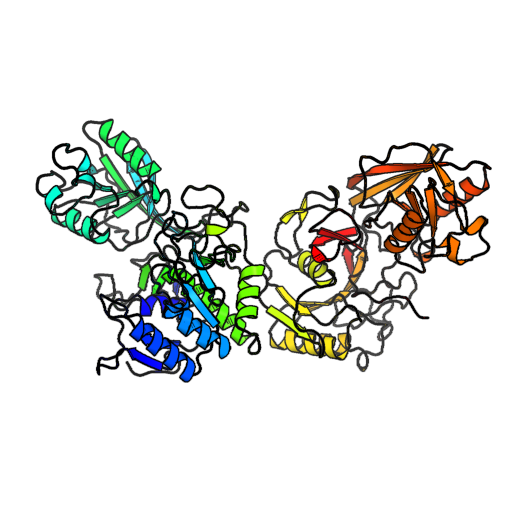401 LEU A CA 1
ATOM 2915 C C . LEU A 1 401 ? -5.429 14.852 8.565 1.00 92.81 401 LEU A C 1
ATOM 2917 O O . LEU A 1 401 ? -5.262 13.769 9.125 1.00 92.81 401 LEU A O 1
ATOM 2921 N N . PRO A 1 402 ? -4.681 15.213 7.505 1.00 91.94 402 PRO A N 1
ATOM 2922 C CA . PRO A 1 402 ? -3.605 14.369 6.993 1.00 91.94 402 PRO A CA 1
ATOM 2923 C C . PRO A 1 402 ? -2.609 13.979 8.092 1.00 91.94 402 PRO A C 1
ATOM 2925 O O . PRO A 1 402 ? -1.979 14.838 8.715 1.00 91.94 402 PRO A O 1
ATOM 2928 N N . ALA A 1 403 ? -2.452 12.676 8.312 1.00 91.50 403 ALA A N 1
ATOM 2929 C CA . ALA A 1 403 ? -1.541 12.136 9.300 1.00 91.50 403 ALA A CA 1
ATOM 2930 C C . ALA A 1 403 ? -0.090 12.365 8.861 1.00 91.50 403 ALA A C 1
ATOM 2932 O O . ALA A 1 403 ? 0.281 12.184 7.701 1.00 91.50 403 ALA A O 1
ATOM 2933 N N . ASN A 1 404 ? 0.759 12.753 9.809 1.00 84.75 404 ASN A N 1
ATOM 2934 C CA . ASN A 1 404 ? 2.181 12.923 9.537 1.00 84.75 404 ASN A CA 1
ATOM 2935 C C . ASN A 1 404 ? 2.939 11.580 9.563 1.00 84.75 404 ASN A C 1
ATOM 2937 O O . ASN A 1 404 ? 2.451 10.560 10.051 1.00 84.75 404 ASN A O 1
ATOM 2941 N N . VAL A 1 405 ? 4.193 11.603 9.106 1.00 83.00 405 VAL A N 1
ATOM 2942 C CA . VAL A 1 405 ? 5.057 10.411 9.034 1.00 83.00 405 VAL A CA 1
ATOM 2943 C C . VAL A 1 405 ? 5.354 9.769 10.395 1.00 83.00 405 VAL A C 1
ATOM 2945 O O . VAL A 1 405 ? 5.617 8.573 10.457 1.00 83.00 405 VAL A O 1
ATOM 2948 N N . PHE A 1 406 ? 5.268 10.521 11.499 1.00 87.81 406 PHE A N 1
ATOM 2949 C CA . PHE A 1 406 ? 5.407 9.981 12.859 1.00 87.81 406 PHE A CA 1
ATOM 2950 C C . PHE A 1 406 ? 4.144 9.260 13.348 1.00 87.81 406 PHE A C 1
ATOM 2952 O O . PHE A 1 406 ? 4.152 8.680 14.433 1.00 87.81 406 PHE A O 1
ATOM 2959 N N . ALA A 1 407 ? 3.068 9.287 12.563 1.00 92.88 407 ALA A N 1
ATOM 2960 C CA . ALA A 1 407 ? 1.845 8.531 12.778 1.00 92.88 407 ALA A CA 1
ATOM 2961 C C . ALA A 1 407 ? 1.742 7.332 11.827 1.00 92.88 407 ALA A C 1
ATOM 2963 O O . ALA A 1 407 ? 1.420 6.230 12.266 1.00 92.88 407 ALA A O 1
ATOM 2964 N N . THR A 1 408 ? 2.037 7.536 10.541 1.00 90.69 408 THR A N 1
ATOM 2965 C CA . THR A 1 408 ? 1.843 6.524 9.490 1.00 90.69 408 THR A CA 1
ATOM 2966 C C . THR A 1 408 ? 3.067 5.650 9.236 1.00 90.69 408 THR A C 1
ATOM 2968 O O . THR A 1 408 ? 2.933 4.560 8.681 1.00 90.69 408 THR A O 1
ATOM 2971 N N . GLY A 1 409 ? 4.268 6.124 9.580 1.00 92.12 409 GLY A N 1
ATOM 2972 C CA . GLY A 1 409 ? 5.497 5.549 9.045 1.00 92.12 409 GLY A CA 1
ATOM 2973 C C . GLY A 1 409 ? 5.495 5.615 7.519 1.00 92.12 409 GLY A C 1
ATOM 2974 O O . GLY A 1 409 ? 5.157 6.648 6.937 1.00 92.12 409 GLY A O 1
ATOM 2975 N N . ALA A 1 410 ? 5.807 4.493 6.874 1.00 81.75 410 ALA A N 1
ATOM 2976 C CA . ALA A 1 410 ? 5.772 4.350 5.422 1.00 81.75 410 ALA A CA 1
ATOM 2977 C C . ALA A 1 410 ? 4.354 4.392 4.814 1.00 81.75 410 ALA A C 1
ATOM 2979 O O . ALA A 1 410 ? 4.226 4.617 3.615 1.00 81.75 410 ALA A O 1
ATOM 2980 N N . GLY A 1 411 ? 3.299 4.198 5.613 1.00 92.44 411 GLY A N 1
ATOM 2981 C CA . GLY A 1 411 ? 1.914 4.132 5.140 1.00 92.44 411 GLY A CA 1
ATOM 2982 C C . GLY A 1 411 ? 1.176 2.909 5.677 1.00 92.44 411 GLY A C 1
ATOM 2983 O O . GLY A 1 411 ? 1.592 2.300 6.660 1.00 92.44 411 GLY A O 1
ATOM 2984 N N . HIS A 1 412 ? 0.073 2.538 5.038 1.00 91.75 412 HIS A N 1
ATOM 2985 C CA . HIS A 1 412 ? -0.697 1.342 5.346 1.00 91.75 412 HIS A CA 1
ATOM 2986 C C . HIS A 1 412 ? -0.220 0.144 4.529 1.00 91.75 412 HIS A C 1
ATOM 2988 O O . HIS A 1 412 ? -0.048 0.236 3.316 1.00 91.75 412 HIS A O 1
ATOM 2994 N N . CYS A 1 413 ? -0.034 -1.004 5.178 1.00 82.25 413 CYS A N 1
ATOM 2995 C CA . CYS A 1 413 ? 0.332 -2.239 4.484 1.00 82.25 413 CYS A CA 1
ATOM 2996 C C . CYS A 1 413 ? -0.677 -2.568 3.363 1.00 82.25 413 CYS A C 1
ATOM 2998 O O . CYS A 1 413 ? -1.890 -2.449 3.564 1.00 82.25 413 CYS A O 1
ATOM 3000 N N . ASN A 1 414 ? -0.187 -2.976 2.189 1.00 73.75 414 ASN A N 1
ATOM 3001 C CA . ASN A 1 414 ? -1.028 -3.353 1.053 1.00 73.75 414 ASN A CA 1
ATOM 3002 C C . ASN A 1 414 ? -0.673 -4.748 0.517 1.00 73.75 414 ASN A C 1
ATOM 3004 O O . ASN A 1 414 ? 0.228 -5.421 1.013 1.00 73.75 414 ASN A O 1
ATOM 3008 N N . ASN A 1 415 ? -1.419 -5.184 -0.495 1.00 67.56 415 ASN A N 1
ATOM 3009 C CA . ASN A 1 415 ? -1.215 -6.441 -1.209 1.00 67.56 415 ASN A CA 1
ATOM 3010 C C . ASN A 1 415 ? -0.907 -6.202 -2.695 1.00 67.56 415 ASN A C 1
ATOM 3012 O O . ASN A 1 415 ? -1.267 -7.027 -3.524 1.00 67.56 415 ASN A O 1
ATOM 3016 N N . LYS A 1 416 ? -0.320 -5.057 -3.076 1.00 75.31 416 LYS A N 1
ATOM 3017 C CA . LYS A 1 416 ? -0.164 -4.715 -4.498 1.00 75.31 416 LYS A CA 1
ATOM 3018 C C . LYS A 1 416 ? 0.998 -5.459 -5.151 1.00 75.31 416 LYS A C 1
ATOM 3020 O O . LYS A 1 416 ? 0.808 -6.063 -6.203 1.00 75.31 416 LYS A O 1
ATOM 3025 N N . LEU A 1 417 ? 2.181 -5.397 -4.541 1.00 73.50 417 LEU A N 1
ATOM 3026 C CA . LEU A 1 417 ? 3.363 -6.156 -4.948 1.00 73.50 417 LEU A CA 1
ATOM 3027 C C . LEU A 1 417 ? 3.482 -7.370 -4.021 1.00 73.50 417 LEU A C 1
ATOM 3029 O O . LEU A 1 417 ? 3.933 -7.241 -2.887 1.00 73.50 417 LEU A O 1
ATOM 3033 N N . ILE A 1 418 ? 3.027 -8.530 -4.488 1.00 68.56 418 ILE A N 1
ATOM 3034 C CA . ILE A 1 418 ? 2.891 -9.748 -3.671 1.00 68.56 418 ILE A CA 1
ATOM 3035 C C . ILE A 1 418 ? 4.089 -10.694 -3.782 1.00 68.56 418 ILE A C 1
ATOM 3037 O O . ILE A 1 418 ? 4.193 -11.638 -3.007 1.00 68.56 418 ILE A O 1
ATOM 3041 N N . GLY A 1 419 ? 4.997 -10.441 -4.728 1.00 66.00 419 GLY A N 1
ATOM 3042 C CA . GLY A 1 419 ? 6.221 -11.216 -4.904 1.00 66.00 419 GLY A CA 1
ATOM 3043 C C . GLY A 1 419 ? 7.293 -10.420 -5.640 1.00 66.00 419 GLY A C 1
ATOM 3044 O O . GLY A 1 419 ? 6.997 -9.651 -6.556 1.00 66.00 419 GLY A O 1
ATOM 3045 N N . ALA A 1 420 ? 8.552 -10.593 -5.248 1.00 75.38 420 ALA A N 1
ATOM 3046 C CA . ALA A 1 420 ? 9.688 -10.020 -5.960 1.00 75.38 420 ALA A CA 1
ATOM 3047 C C . ALA A 1 420 ? 10.870 -10.992 -5.914 1.00 75.38 420 ALA A C 1
ATOM 3049 O O . ALA A 1 420 ? 11.421 -11.280 -4.860 1.00 75.38 420 ALA A O 1
ATOM 3050 N N . ARG A 1 421 ? 11.278 -11.524 -7.060 1.00 72.00 421 ARG A N 1
ATOM 3051 C CA . ARG A 1 421 ? 12.420 -12.430 -7.197 1.00 72.00 421 ARG A CA 1
ATOM 3052 C C . ARG A 1 421 ? 13.434 -11.841 -8.163 1.00 72.00 421 ARG A C 1
ATOM 3054 O O . ARG A 1 421 ? 13.093 -11.041 -9.034 1.00 72.00 421 ARG A O 1
ATOM 3061 N N . TYR A 1 422 ? 14.683 -12.260 -8.030 1.00 81.19 422 TYR A N 1
ATOM 3062 C CA . TYR A 1 422 ? 15.734 -11.945 -8.986 1.00 81.19 422 TYR A CA 1
ATOM 3063 C C . TYR A 1 422 ? 16.513 -13.213 -9.323 1.00 81.19 422 TYR A C 1
ATOM 3065 O O . TYR A 1 422 ? 16.674 -14.100 -8.489 1.00 81.19 422 TYR A O 1
ATOM 3073 N N . PHE A 1 423 ? 16.981 -13.298 -10.561 1.00 73.31 423 PHE A N 1
ATOM 3074 C CA . PHE A 1 423 ? 17.624 -14.484 -11.109 1.00 73.31 423 PHE A CA 1
ATOM 3075 C C . PHE A 1 423 ? 18.956 -14.027 -11.686 1.00 73.31 423 PHE A C 1
ATOM 3077 O O . PHE A 1 423 ? 19.025 -13.592 -12.830 1.00 73.31 423 PHE A O 1
ATOM 3084 N N . ARG A 1 424 ? 19.995 -13.984 -10.841 1.00 65.00 424 ARG A N 1
ATOM 3085 C CA . ARG A 1 424 ? 21.378 -13.708 -11.257 1.00 65.00 424 ARG A CA 1
ATOM 3086 C C . ARG A 1 424 ? 22.378 -14.130 -10.182 1.00 65.00 424 ARG A C 1
ATOM 3088 O O . ARG A 1 424 ? 22.156 -13.890 -9.005 1.00 65.00 424 ARG A O 1
ATOM 3095 N N . TYR A 1 425 ? 23.545 -14.613 -10.608 1.00 47.44 425 TYR A N 1
ATOM 3096 C CA . TYR A 1 425 ? 24.681 -14.939 -9.731 1.00 47.44 425 TYR A CA 1
ATOM 3097 C C . TYR A 1 425 ? 25.401 -13.709 -9.119 1.00 47.44 425 TYR A C 1
ATOM 3099 O O . TYR A 1 425 ? 26.212 -13.866 -8.215 1.00 47.44 425 TYR A O 1
ATOM 3107 N N . THR A 1 426 ? 25.162 -12.482 -9.616 1.00 46.34 426 THR A N 1
ATOM 3108 C CA . THR A 1 426 ? 25.941 -11.277 -9.228 1.00 46.34 426 THR A CA 1
ATOM 3109 C C . THR A 1 426 ? 25.102 -10.054 -8.829 1.00 46.34 426 THR A C 1
ATOM 3111 O O . THR A 1 426 ? 25.654 -8.961 -8.731 1.00 46.34 426 THR A O 1
ATOM 3114 N N . GLY A 1 427 ? 23.779 -10.188 -8.709 1.00 47.94 427 GLY A N 1
ATOM 3115 C CA . GLY A 1 427 ? 22.901 -9.142 -8.163 1.00 47.94 427 GLY A CA 1
ATOM 3116 C C . GLY A 1 427 ? 22.499 -9.511 -6.738 1.00 47.94 427 GLY A C 1
ATOM 3117 O O . GLY A 1 427 ? 22.485 -10.696 -6.427 1.00 47.94 427 GLY A O 1
ATOM 3118 N N . ASN A 1 428 ? 22.186 -8.531 -5.888 1.00 58.56 428 ASN A N 1
ATOM 3119 C CA . ASN A 1 428 ? 21.854 -8.797 -4.482 1.00 58.56 428 ASN A CA 1
ATOM 3120 C C . ASN A 1 428 ? 20.356 -8.634 -4.164 1.00 58.56 428 ASN A C 1
ATOM 3122 O O . ASN A 1 428 ? 19.943 -8.959 -3.053 1.00 58.56 428 ASN A O 1
ATOM 3126 N N . ASP A 1 429 ? 19.547 -8.119 -5.100 1.00 67.31 429 ASP A N 1
ATOM 3127 C CA . ASP A 1 429 ? 18.152 -7.757 -4.837 1.00 67.31 429 ASP A CA 1
ATOM 3128 C C . ASP A 1 429 ? 17.288 -7.636 -6.123 1.00 67.31 429 ASP A C 1
ATOM 3130 O O . ASP A 1 429 ? 17.810 -7.541 -7.247 1.0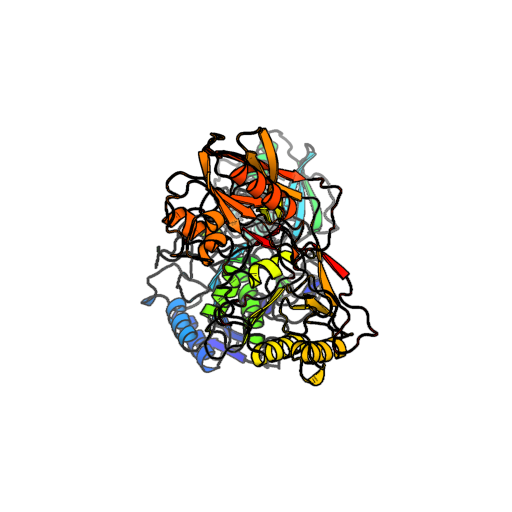0 67.31 429 ASP A O 1
ATOM 3134 N N . PRO A 1 430 ? 15.946 -7.641 -5.972 1.00 69.19 430 PRO A N 1
ATOM 3135 C CA . PRO A 1 430 ? 14.995 -7.416 -7.059 1.00 69.19 430 PRO A CA 1
ATOM 3136 C C . PRO A 1 430 ? 14.737 -5.928 -7.371 1.00 69.19 430 PRO A C 1
ATOM 3138 O O . PRO A 1 430 ? 13.772 -5.629 -8.076 1.00 69.19 430 PRO A O 1
ATOM 3141 N N . TRP A 1 431 ? 15.553 -4.992 -6.866 1.00 74.06 431 TRP A N 1
ATOM 3142 C CA . TRP A 1 431 ? 15.386 -3.558 -7.127 1.00 74.06 431 TRP A CA 1
ATOM 3143 C C . TRP A 1 431 ? 15.538 -3.245 -8.619 1.00 74.06 431 TRP A C 1
ATOM 3145 O O . TRP A 1 431 ? 16.267 -3.934 -9.327 1.00 74.06 431 TRP A O 1
ATOM 3155 N N . ASP A 1 432 ? 14.864 -2.209 -9.116 1.00 75.62 432 ASP A N 1
ATOM 3156 C CA . ASP A 1 432 ? 14.995 -1.778 -10.510 1.00 75.62 432 ASP A CA 1
ATOM 3157 C C . ASP A 1 432 ? 15.951 -0.585 -10.642 1.00 75.62 432 ASP A C 1
ATOM 3159 O O . ASP A 1 432 ? 15.570 0.574 -10.483 1.00 75.62 432 ASP A O 1
ATOM 3163 N N . GLU A 1 433 ? 17.210 -0.869 -10.972 1.00 72.06 433 GLU A N 1
ATOM 3164 C CA . GLU A 1 433 ? 18.235 0.129 -11.292 1.00 72.06 433 GLU A CA 1
ATOM 3165 C C . GLU A 1 433 ? 18.200 0.637 -12.744 1.00 72.06 433 GLU A C 1
ATOM 3167 O O . GLU A 1 433 ? 19.087 1.384 -13.150 1.00 72.06 433 GLU A O 1
ATOM 3172 N N . ASN A 1 434 ? 17.233 0.221 -13.566 1.00 78.94 434 ASN A N 1
ATOM 3173 C CA . ASN A 1 434 ? 17.139 0.635 -14.971 1.00 78.94 434 ASN A CA 1
ATOM 3174 C C . ASN A 1 434 ? 15.899 1.487 -15.262 1.00 78.94 434 ASN A C 1
ATOM 3176 O O . ASN A 1 434 ? 15.960 2.390 -16.093 1.00 78.94 434 ASN A O 1
ATOM 3180 N N . GLY A 1 435 ? 14.787 1.186 -14.597 1.00 80.69 435 GLY A N 1
ATOM 3181 C CA . GLY A 1 435 ? 13.485 1.826 -14.758 1.00 80.69 435 GLY A CA 1
ATOM 3182 C C . GLY A 1 435 ? 12.545 1.105 -15.723 1.00 80.69 435 GLY A C 1
ATOM 3183 O O . GLY A 1 435 ? 11.330 1.277 -15.633 1.00 80.69 435 GLY A O 1
ATOM 3184 N N . HIS A 1 436 ? 13.055 0.251 -16.618 1.00 86.56 436 HIS A N 1
ATOM 3185 C CA . HIS A 1 436 ? 12.218 -0.491 -17.569 1.00 86.56 436 HIS A CA 1
ATOM 3186 C C . HIS A 1 436 ? 11.228 -1.447 -16.877 1.00 86.56 436 HIS A C 1
ATOM 3188 O O . HIS A 1 436 ? 10.083 -1.577 -17.318 1.00 86.56 436 HIS A O 1
ATOM 3194 N N . GLY A 1 437 ? 11.641 -2.115 -15.794 1.00 87.94 437 GLY A N 1
ATOM 3195 C CA . GLY A 1 437 ? 10.764 -3.012 -15.034 1.00 87.94 437 GLY A CA 1
ATOM 3196 C C . GLY A 1 437 ? 9.621 -2.247 -14.368 1.00 87.94 437 GLY A C 1
ATOM 3197 O O . GLY A 1 437 ? 8.457 -2.612 -14.506 1.00 87.94 437 GLY A O 1
ATOM 3198 N N . THR A 1 438 ? 9.945 -1.122 -13.736 1.00 86.88 438 THR A N 1
ATOM 3199 C CA . THR A 1 438 ? 8.995 -0.214 -13.082 1.00 86.88 438 THR A CA 1
ATOM 3200 C C . THR A 1 438 ? 7.998 0.372 -14.084 1.00 86.88 438 THR A C 1
ATOM 3202 O O . THR A 1 438 ? 6.788 0.370 -13.841 1.00 86.88 438 THR A O 1
ATOM 3205 N N . HIS A 1 439 ? 8.483 0.817 -15.247 1.00 91.50 439 HIS A N 1
ATOM 3206 C CA . HIS A 1 439 ? 7.659 1.403 -16.309 1.00 91.50 439 HIS A CA 1
ATOM 3207 C C . HIS A 1 439 ? 6.659 0.386 -16.877 1.00 91.50 439 HIS A C 1
ATOM 3209 O O . HIS A 1 439 ? 5.458 0.652 -16.961 1.00 91.50 439 HIS A O 1
ATOM 3215 N N . THR A 1 440 ? 7.126 -0.828 -17.178 1.00 93.38 440 THR A N 1
ATOM 3216 C CA . THR A 1 440 ? 6.273 -1.899 -17.720 1.00 93.38 440 THR A CA 1
ATOM 3217 C C . THR A 1 440 ? 5.279 -2.442 -16.692 1.00 93.38 440 THR A C 1
ATOM 3219 O O . THR A 1 440 ? 4.098 -2.582 -17.011 1.00 93.38 440 THR A O 1
ATOM 3222 N N . ALA A 1 441 ? 5.702 -2.671 -15.445 1.00 90.62 441 ALA A N 1
ATOM 3223 C CA . ALA A 1 441 ? 4.822 -3.142 -14.374 1.00 90.62 441 ALA A CA 1
ATOM 3224 C C . ALA A 1 441 ? 3.713 -2.128 -14.050 1.00 90.62 441 ALA A C 1
ATOM 3226 O O . ALA A 1 441 ? 2.545 -2.501 -13.923 1.00 90.62 441 ALA A O 1
ATOM 3227 N N . SER A 1 442 ? 4.052 -0.836 -13.978 1.00 89.12 442 SER A N 1
ATOM 3228 C CA . SER A 1 442 ? 3.064 0.224 -13.745 1.00 89.12 442 SER A CA 1
ATOM 3229 C C . SER A 1 442 ? 2.132 0.454 -14.941 1.00 89.12 442 SER A C 1
ATOM 3231 O O . SER A 1 442 ? 0.968 0.786 -14.740 1.00 89.12 442 SER A O 1
ATOM 3233 N N . THR A 1 443 ? 2.575 0.192 -16.173 1.00 93.81 443 THR A N 1
ATOM 3234 C CA . THR A 1 443 ? 1.694 0.209 -17.357 1.00 93.81 443 THR A CA 1
ATOM 3235 C C . THR A 1 443 ? 0.690 -0.948 -17.335 1.00 93.81 443 THR A C 1
ATOM 3237 O O . THR A 1 443 ? -0.486 -0.766 -17.650 1.00 93.81 443 THR A O 1
ATOM 3240 N N . ALA A 1 444 ? 1.122 -2.148 -16.940 1.00 91.94 444 ALA A N 1
ATOM 3241 C CA . ALA A 1 444 ? 0.244 -3.314 -16.881 1.00 91.94 444 ALA A CA 1
ATOM 3242 C C . ALA A 1 444 ? -0.752 -3.219 -15.716 1.00 91.94 444 ALA A C 1
ATOM 3244 O O . ALA A 1 444 ? -1.953 -3.411 -15.902 1.00 91.94 444 ALA A O 1
ATOM 3245 N N . ALA A 1 445 ? -0.259 -2.891 -14.522 1.00 89.31 445 ALA A N 1
ATOM 3246 C CA . ALA A 1 445 ? -1.025 -2.984 -13.289 1.00 89.31 445 ALA A CA 1
ATOM 3247 C C . ALA A 1 445 ? -0.703 -1.865 -12.287 1.00 89.31 445 ALA A C 1
ATOM 3249 O O . ALA A 1 445 ? -0.879 -2.052 -11.094 1.00 89.31 445 ALA A O 1
ATOM 3250 N N . GLY A 1 446 ? -0.238 -0.687 -12.696 1.00 84.00 446 GLY A N 1
ATOM 3251 C CA . GLY A 1 446 ? -0.071 0.449 -11.781 1.00 84.00 446 GLY A CA 1
ATOM 3252 C C . GLY A 1 446 ? -1.391 0.870 -11.126 1.00 84.00 446 GLY A C 1
ATOM 3253 O O . GLY A 1 446 ? -2.452 0.801 -11.749 1.00 84.00 446 GLY A O 1
ATOM 3254 N N . ARG A 1 447 ? -1.339 1.311 -9.863 1.00 82.44 447 ARG A N 1
ATOM 3255 C CA . ARG A 1 447 ? -2.497 1.939 -9.201 1.00 82.44 447 ARG A CA 1
ATOM 3256 C C . ARG A 1 447 ? -2.765 3.329 -9.787 1.00 82.44 447 ARG A C 1
ATOM 3258 O O . ARG A 1 447 ? -1.954 3.856 -10.541 1.00 82.44 447 ARG A O 1
ATOM 3265 N N . PHE A 1 448 ? -3.903 3.912 -9.421 1.00 81.88 448 PHE A N 1
ATOM 3266 C CA . PHE A 1 448 ? -4.234 5.294 -9.754 1.00 81.88 448 PHE A CA 1
ATOM 3267 C C . PHE A 1 448 ? -3.258 6.253 -9.063 1.00 81.88 448 PHE A C 1
ATOM 3269 O O . PHE A 1 448 ? -3.164 6.257 -7.837 1.00 81.88 448 PHE A O 1
ATOM 3276 N N . VAL A 1 449 ? -2.552 7.069 -9.844 1.00 80.12 449 VAL A N 1
ATOM 3277 C CA . VAL A 1 449 ? -1.653 8.116 -9.345 1.00 80.12 449 VAL A CA 1
ATOM 3278 C C . VAL A 1 449 ? -2.058 9.457 -9.963 1.00 80.12 449 VAL A C 1
ATOM 3280 O O . VAL A 1 449 ? -1.725 9.711 -11.126 1.00 80.12 449 VAL A O 1
ATOM 3283 N N . PRO A 1 450 ? -2.816 10.304 -9.241 1.00 78.56 450 PRO A N 1
ATOM 3284 C CA . PRO A 1 450 ? -3.219 11.617 -9.735 1.00 78.56 450 PRO A CA 1
ATOM 3285 C C . PRO A 1 450 ? -2.022 12.573 -9.838 1.00 78.56 450 PRO A C 1
ATOM 3287 O O . PRO A 1 450 ? -1.066 12.476 -9.072 1.00 78.56 450 PRO A O 1
ATOM 3290 N N . GLY A 1 451 ? -2.083 13.514 -10.784 1.00 81.88 451 GLY A N 1
ATOM 3291 C CA . GLY A 1 451 ? -1.026 14.510 -11.008 1.00 81.88 451 GLY A CA 1
ATOM 3292 C C . GLY A 1 451 ? 0.246 13.953 -11.657 1.00 81.88 451 GLY A C 1
ATOM 3293 O O . GLY A 1 451 ? 1.280 14.624 -11.667 1.00 81.88 451 GLY A O 1
ATOM 3294 N N . ALA A 1 452 ? 0.187 12.737 -12.203 1.00 86.62 452 ALA A N 1
ATOM 3295 C CA . ALA A 1 452 ? 1.278 12.137 -12.951 1.00 86.62 452 ALA A CA 1
ATOM 3296 C C . ALA A 1 452 ? 1.560 12.948 -14.220 1.00 86.62 452 ALA A C 1
ATOM 3298 O O . ALA A 1 452 ? 0.661 13.217 -15.016 1.00 86.62 452 ALA A O 1
ATOM 3299 N N . ASN A 1 453 ? 2.817 13.343 -14.402 1.00 90.06 453 ASN A N 1
ATOM 3300 C CA . ASN A 1 453 ? 3.271 14.146 -15.531 1.00 90.06 453 ASN A CA 1
ATOM 3301 C C . ASN A 1 453 ? 4.779 13.949 -15.745 1.00 90.06 453 ASN A C 1
ATOM 3303 O O . ASN A 1 453 ? 5.476 13.487 -14.846 1.00 90.06 453 ASN A O 1
ATOM 3307 N N . ILE A 1 454 ? 5.279 14.336 -16.918 1.00 86.50 454 ILE A N 1
ATOM 3308 C CA . ILE A 1 454 ? 6.713 14.486 -17.184 1.00 86.50 454 ILE A CA 1
ATOM 3309 C C . ILE A 1 454 ? 6.995 15.949 -17.529 1.00 86.50 454 ILE A C 1
ATOM 3311 O O . ILE A 1 454 ? 6.561 16.444 -18.566 1.00 86.50 454 ILE A O 1
ATOM 3315 N N . PHE A 1 455 ? 7.666 16.675 -16.632 1.00 85.12 455 PHE A N 1
ATOM 3316 C CA . PHE A 1 455 ? 7.945 18.117 -16.775 1.00 85.12 455 PHE A CA 1
ATOM 3317 C C . PHE A 1 455 ? 6.699 18.963 -17.111 1.00 85.12 455 PHE A C 1
ATOM 3319 O O . PHE A 1 455 ? 6.744 19.861 -17.948 1.00 85.12 455 PHE A O 1
ATOM 3326 N N . GLY A 1 456 ? 5.557 18.640 -16.499 1.00 86.75 456 GLY A N 1
ATOM 3327 C CA . GLY A 1 456 ? 4.266 19.285 -16.755 1.00 86.75 456 GLY A CA 1
ATOM 3328 C C . GLY A 1 456 ? 3.522 18.778 -17.998 1.00 86.75 456 GLY A C 1
ATOM 3329 O O . GLY A 1 456 ? 2.339 19.075 -18.160 1.00 86.75 456 GLY A O 1
ATOM 3330 N N . ASN A 1 457 ? 4.158 17.970 -18.850 1.00 90.75 457 ASN A N 1
ATOM 3331 C CA . ASN A 1 457 ? 3.525 17.334 -20.002 1.00 90.75 457 ASN A CA 1
ATOM 3332 C C . ASN A 1 457 ? 2.815 16.029 -19.625 1.00 90.75 457 ASN A C 1
ATOM 3334 O O . ASN A 1 457 ? 3.176 15.352 -18.663 1.00 90.75 457 ASN A O 1
ATOM 3338 N N . ALA A 1 458 ? 1.806 15.664 -20.420 1.00 90.81 458 ALA A N 1
ATOM 3339 C CA . ALA A 1 458 ? 0.947 14.501 -20.218 1.00 90.81 458 ALA A CA 1
ATOM 3340 C C . ALA A 1 458 ? 0.295 14.446 -18.822 1.00 90.81 458 ALA A C 1
ATOM 3342 O O . ALA A 1 458 ? 0.057 13.359 -18.304 1.00 90.81 458 ALA A O 1
ATOM 3343 N N . ASN A 1 459 ? 0.008 15.615 -18.237 1.00 92.81 459 ASN A N 1
ATOM 3344 C CA . ASN A 1 459 ? -0.549 15.726 -16.895 1.00 92.81 459 ASN A CA 1
ATOM 3345 C C . ASN A 1 459 ? -1.931 15.062 -16.793 1.00 92.81 459 ASN A C 1
ATOM 3347 O O . ASN A 1 459 ? -2.832 15.358 -17.581 1.00 92.81 459 ASN A O 1
ATOM 3351 N N . GLY A 1 460 ? -2.096 14.180 -15.813 1.00 90.44 460 GLY A N 1
ATOM 3352 C CA . GLY A 1 460 ? -3.346 13.484 -15.542 1.00 90.44 460 GLY A CA 1
ATOM 3353 C C . GLY A 1 460 ? -3.197 12.446 -14.434 1.00 90.44 460 GLY A C 1
ATOM 3354 O O . GLY A 1 460 ? -2.301 12.530 -13.599 1.00 90.44 460 GLY A O 1
ATOM 3355 N N . THR A 1 461 ? -4.084 11.454 -14.422 1.00 88.19 461 THR A N 1
ATOM 3356 C CA . THR A 1 461 ? -3.965 10.295 -13.530 1.00 88.19 461 THR A CA 1
ATOM 3357 C C . THR A 1 461 ? -3.306 9.150 -14.287 1.00 88.19 461 THR A C 1
ATOM 3359 O O . THR A 1 461 ? -3.889 8.629 -15.238 1.00 88.19 461 THR A O 1
ATOM 3362 N N . ALA A 1 462 ? -2.106 8.743 -13.872 1.00 88.50 462 ALA A N 1
ATOM 3363 C CA . ALA A 1 462 ? -1.491 7.523 -14.385 1.00 88.50 462 ALA A CA 1
ATOM 3364 C C . ALA A 1 462 ? -2.166 6.304 -13.753 1.00 88.50 462 ALA A C 1
ATOM 3366 O O . ALA A 1 462 ? -2.450 6.294 -12.556 1.00 88.50 462 ALA A O 1
ATOM 3367 N N . VAL A 1 463 ? -2.436 5.281 -14.558 1.00 87.69 463 VAL A N 1
ATOM 3368 C CA . VAL A 1 463 ? -3.055 4.036 -14.106 1.00 87.69 463 VAL A CA 1
ATOM 3369 C C . VAL A 1 463 ? -2.659 2.908 -15.053 1.00 87.69 463 VAL A C 1
ATOM 3371 O O . VAL A 1 463 ? -2.540 3.126 -16.260 1.00 87.69 463 VAL A O 1
ATOM 3374 N N . GLY A 1 464 ? -2.430 1.713 -14.509 1.00 88.81 464 GLY A N 1
ATOM 3375 C CA . GLY A 1 464 ? -2.220 0.525 -15.326 1.00 88.81 464 GLY A CA 1
ATOM 3376 C C . GLY A 1 464 ? -3.521 0.020 -15.940 1.00 88.81 464 GLY A C 1
ATOM 3377 O O . GLY A 1 464 ? -4.611 0.361 -15.485 1.00 88.81 464 GLY A O 1
ATOM 3378 N N . VAL A 1 465 ? -3.420 -0.844 -16.947 1.00 90.75 465 VAL A N 1
ATOM 3379 C CA . VAL A 1 465 ? -4.599 -1.454 -17.591 1.00 90.75 465 VAL A CA 1
ATOM 3380 C C . VAL A 1 465 ? -5.440 -2.261 -16.587 1.00 90.75 465 VAL A C 1
ATOM 3382 O O . VAL A 1 465 ? -6.667 -2.235 -16.653 1.00 90.75 465 VAL A O 1
ATOM 3385 N N . ALA A 1 466 ? -4.795 -2.929 -15.624 1.00 85.62 466 ALA A N 1
ATOM 3386 C CA . ALA A 1 466 ? -5.435 -3.693 -14.553 1.00 85.62 466 ALA A CA 1
ATOM 3387 C C . ALA A 1 466 ? -5.029 -3.161 -13.157 1.00 85.62 466 ALA A C 1
ATOM 3389 O O . ALA A 1 466 ? -4.205 -3.765 -12.464 1.00 85.62 466 ALA A O 1
ATOM 3390 N N . PRO A 1 467 ? -5.597 -2.033 -12.687 1.00 77.00 467 PRO A N 1
ATOM 3391 C CA . PRO A 1 467 ? -5.119 -1.345 -11.482 1.00 77.00 467 PRO A CA 1
ATOM 3392 C C . PRO A 1 467 ? -5.335 -2.115 -10.176 1.00 77.00 467 PRO A C 1
ATOM 3394 O O . PRO A 1 467 ? -4.675 -1.821 -9.177 1.00 77.00 467 PRO A O 1
ATOM 3397 N N . LEU A 1 468 ? -6.218 -3.116 -10.175 1.00 76.00 468 LEU A N 1
ATOM 3398 C CA . LEU A 1 468 ? -6.501 -3.971 -9.018 1.00 76.00 468 LEU A CA 1
ATOM 3399 C C . LEU A 1 468 ? -5.764 -5.319 -9.053 1.00 76.00 468 LEU A C 1
ATOM 3401 O O . LEU A 1 468 ? -5.809 -6.043 -8.066 1.00 76.00 468 LEU A O 1
ATOM 3405 N N . ALA A 1 469 ? -5.073 -5.654 -10.149 1.00 77.25 469 ALA A N 1
ATOM 3406 C CA . ALA A 1 469 ? -4.306 -6.895 -10.233 1.00 77.25 469 ALA A CA 1
ATOM 3407 C C . ALA A 1 469 ? -3.108 -6.866 -9.276 1.00 77.25 469 ALA A C 1
ATOM 3409 O O . ALA A 1 469 ? -2.478 -5.820 -9.097 1.00 77.25 469 ALA A O 1
ATOM 3410 N N . HIS A 1 470 ? -2.767 -8.002 -8.675 1.00 82.94 470 HIS A N 1
ATOM 3411 C CA . HIS A 1 470 ? -1.512 -8.130 -7.940 1.00 82.94 470 HIS A CA 1
ATOM 3412 C C . HIS A 1 470 ? -0.327 -8.193 -8.904 1.00 82.94 470 HIS A C 1
ATOM 3414 O O . HIS A 1 470 ? -0.465 -8.587 -10.061 1.00 82.94 470 HIS A O 1
ATOM 3420 N N . VAL A 1 471 ? 0.842 -7.772 -8.432 1.00 85.69 471 VAL A N 1
ATOM 3421 C CA . VAL A 1 471 ? 2.083 -7.767 -9.205 1.00 85.69 471 VAL A CA 1
ATOM 3422 C C . VAL A 1 471 ? 3.083 -8.692 -8.528 1.00 85.69 471 VAL A C 1
ATOM 3424 O O . VAL A 1 471 ? 3.328 -8.569 -7.329 1.00 85.69 471 VAL A O 1
ATOM 3427 N N . ALA A 1 472 ? 3.681 -9.590 -9.306 1.00 82.62 472 ALA A N 1
ATOM 3428 C CA . ALA A 1 472 ? 4.862 -10.348 -8.924 1.00 82.62 472 ALA A CA 1
ATOM 3429 C C . ALA A 1 472 ? 5.993 -10.013 -9.909 1.00 82.62 472 ALA A C 1
ATOM 3431 O O . ALA A 1 472 ? 5.813 -10.095 -11.125 1.00 82.62 472 ALA A O 1
ATOM 3432 N N . ILE A 1 473 ? 7.140 -9.570 -9.398 1.00 87.69 473 ILE A N 1
ATOM 3433 C CA . ILE A 1 473 ? 8.278 -9.130 -10.213 1.00 87.69 473 ILE A CA 1
ATOM 3434 C C . ILE A 1 473 ? 9.333 -10.226 -10.264 1.00 87.69 473 ILE A C 1
ATOM 3436 O O . ILE A 1 473 ? 9.781 -10.708 -9.231 1.00 87.69 473 ILE A O 1
ATOM 3440 N N . TYR A 1 474 ? 9.785 -10.560 -11.471 1.00 86.81 474 TYR A N 1
ATOM 3441 C CA . TYR A 1 474 ? 10.855 -11.526 -11.711 1.00 86.81 474 TYR A CA 1
ATOM 3442 C C . TYR A 1 474 ? 11.986 -10.838 -12.480 1.00 86.81 474 TYR A C 1
ATOM 3444 O O . TYR A 1 474 ? 11.959 -10.716 -13.706 1.00 86.81 474 TYR A O 1
ATOM 3452 N N . LYS A 1 475 ? 12.981 -10.324 -11.753 1.00 85.25 475 LYS A N 1
ATOM 3453 C CA . LYS A 1 475 ? 14.103 -9.574 -12.324 1.00 85.25 475 LYS A CA 1
ATOM 3454 C C . LYS A 1 475 ? 15.131 -10.518 -12.951 1.00 85.25 475 LYS A C 1
ATOM 3456 O O . LYS A 1 475 ? 15.816 -11.261 -12.255 1.00 85.25 475 LYS A O 1
ATOM 3461 N N . THR A 1 476 ? 15.280 -10.430 -14.269 1.00 86.81 476 THR A N 1
ATOM 3462 C CA . THR A 1 476 ? 16.199 -11.263 -15.079 1.00 86.81 476 THR A CA 1
ATOM 3463 C C . THR A 1 476 ? 17.241 -10.449 -15.844 1.00 86.81 476 THR A C 1
ATOM 3465 O O . THR A 1 476 ? 18.166 -10.992 -16.450 1.00 86.81 476 THR A O 1
ATOM 3468 N N . CYS A 1 477 ? 17.093 -9.125 -15.832 1.00 82.25 477 CYS A N 1
ATOM 3469 C CA . CYS A 1 477 ? 17.938 -8.186 -16.553 1.00 82.25 477 CYS A CA 1
ATOM 3470 C C . CYS A 1 477 ? 18.748 -7.331 -15.579 1.00 82.25 477 CYS A C 1
ATOM 3472 O O . CYS A 1 477 ? 18.268 -6.978 -14.504 1.00 82.25 477 CYS A O 1
ATOM 3474 N N . SER A 1 478 ? 19.958 -6.956 -15.989 1.00 73.06 478 SER A N 1
ATOM 3475 C CA . SER A 1 478 ? 20.754 -5.904 -15.346 1.00 73.06 478 SER A CA 1
ATOM 3476 C C . SER A 1 478 ? 21.326 -4.943 -16.391 1.00 73.06 478 SER A C 1
ATOM 3478 O O . SER A 1 478 ? 21.071 -5.098 -17.588 1.00 73.06 478 SER A O 1
ATOM 3480 N N . ALA A 1 479 ? 22.175 -4.003 -15.964 1.00 65.94 479 ALA A N 1
ATOM 3481 C CA . ALA A 1 479 ? 22.933 -3.114 -16.851 1.00 65.94 479 ALA A CA 1
ATOM 3482 C C . ALA A 1 479 ? 23.728 -3.838 -17.964 1.00 65.94 479 ALA A C 1
ATOM 3484 O O . ALA A 1 479 ? 23.979 -3.260 -19.016 1.00 65.94 479 ALA A O 1
ATOM 3485 N N . ILE A 1 480 ? 24.103 -5.109 -17.767 1.00 66.81 480 ILE A N 1
ATOM 3486 C CA . ILE A 1 480 ? 24.879 -5.905 -18.741 1.00 66.81 480 ILE A CA 1
ATOM 3487 C C . ILE A 1 480 ? 23.951 -6.651 -19.731 1.00 66.81 480 ILE A C 1
ATOM 3489 O O . ILE A 1 480 ? 24.401 -7.199 -20.738 1.00 66.81 480 ILE A O 1
ATOM 3493 N N . GLY A 1 481 ? 22.639 -6.655 -19.477 1.00 74.62 481 GLY A N 1
ATOM 3494 C CA . GLY A 1 481 ? 21.615 -7.330 -20.273 1.00 74.62 481 GLY A CA 1
ATOM 3495 C C . GLY A 1 481 ? 20.907 -8.453 -19.513 1.00 74.62 481 GLY A C 1
ATOM 3496 O O . GLY A 1 481 ? 21.056 -8.599 -18.298 1.00 74.62 481 GLY A O 1
ATOM 3497 N N . CYS A 1 482 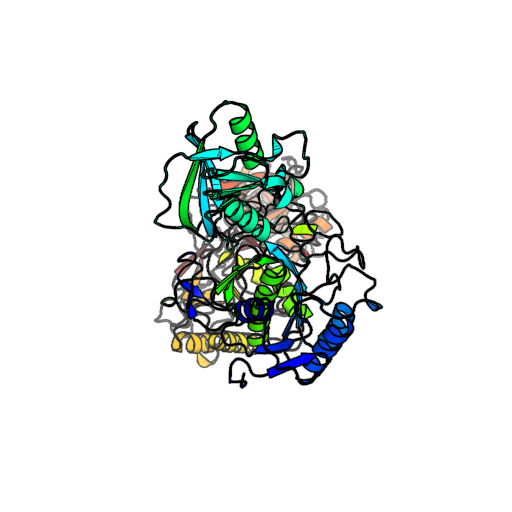? 20.127 -9.242 -20.252 1.00 83.94 482 CYS A N 1
ATOM 3498 C CA . CYS A 1 482 ? 19.304 -10.333 -19.728 1.00 83.94 482 CYS A CA 1
ATOM 3499 C C . CYS A 1 482 ? 19.882 -11.676 -20.192 1.00 83.94 482 CYS A C 1
ATOM 3501 O O . CYS A 1 482 ? 20.001 -11.902 -21.403 1.00 83.94 482 CYS A O 1
ATOM 3503 N N . SER A 1 483 ? 20.276 -12.540 -19.252 1.00 85.50 483 SER A N 1
ATOM 3504 C CA . SER A 1 483 ? 20.776 -13.878 -19.583 1.00 85.50 483 SER A CA 1
ATOM 3505 C C . SER A 1 483 ? 19.624 -14.789 -19.971 1.00 85.50 483 SER A C 1
ATOM 3507 O O . SER A 1 483 ? 18.545 -14.729 -19.386 1.00 85.50 483 SER A O 1
ATOM 3509 N N . GLY A 1 484 ? 19.869 -15.675 -20.932 1.00 85.62 484 GLY A N 1
ATOM 3510 C CA . GLY A 1 484 ? 18.843 -16.607 -21.355 1.00 85.62 484 GLY A CA 1
ATOM 3511 C C . GLY A 1 484 ? 18.458 -17.641 -20.296 1.00 85.62 484 GLY A C 1
ATOM 3512 O O . GLY A 1 484 ? 17.286 -17.971 -20.150 1.00 85.62 484 GLY A O 1
ATOM 3513 N N . SER A 1 485 ? 19.443 -18.094 -19.517 1.00 86.88 485 SER A N 1
ATOM 3514 C CA . SER A 1 485 ? 19.225 -18.984 -18.372 1.00 86.88 485 SER A CA 1
ATOM 3515 C C . SER A 1 485 ? 18.327 -18.347 -17.317 1.00 86.88 485 SER A C 1
ATOM 3517 O O . SER A 1 485 ? 17.427 -18.995 -16.801 1.00 86.88 485 SER A O 1
ATOM 3519 N N . ASP A 1 486 ? 18.559 -17.066 -17.033 1.00 87.25 486 ASP A N 1
ATOM 3520 C CA . ASP A 1 486 ? 17.879 -16.335 -15.966 1.00 87.25 486 ASP A CA 1
ATOM 3521 C C . ASP A 1 486 ? 16.427 -16.055 -16.357 1.00 87.25 486 ASP A C 1
ATOM 3523 O O . ASP A 1 486 ? 15.527 -16.178 -15.533 1.00 87.25 486 ASP A O 1
ATOM 3527 N N . VAL A 1 487 ? 16.190 -15.739 -17.637 1.00 90.25 487 VAL A N 1
ATOM 3528 C CA . VAL A 1 487 ? 14.838 -15.599 -18.193 1.00 90.25 487 VAL A CA 1
ATOM 3529 C C . VAL A 1 487 ? 14.062 -16.909 -18.094 1.00 90.25 487 VAL A C 1
ATOM 3531 O O . VAL A 1 487 ? 12.916 -16.884 -17.658 1.00 90.25 487 VAL A O 1
ATOM 3534 N N . LEU A 1 488 ? 14.669 -18.043 -18.453 1.00 91.50 488 LEU A N 1
ATOM 3535 C CA . LEU A 1 488 ? 13.995 -19.337 -18.354 1.00 91.50 488 LEU A CA 1
ATOM 3536 C C . LEU A 1 488 ? 13.704 -19.712 -16.891 1.00 91.50 488 LEU A C 1
ATOM 3538 O O . LEU A 1 488 ? 12.568 -20.041 -16.574 1.00 91.50 488 LEU A O 1
ATOM 3542 N N . ALA A 1 489 ? 14.684 -19.561 -15.993 1.00 86.06 489 ALA A N 1
ATOM 3543 C CA . ALA A 1 489 ? 14.510 -19.831 -14.563 1.00 86.06 489 ALA A CA 1
ATOM 3544 C C . ALA A 1 489 ? 13.422 -18.953 -13.922 1.00 86.06 489 ALA A C 1
ATOM 3546 O O . ALA A 1 489 ? 12.669 -19.414 -13.069 1.00 86.06 489 ALA A O 1
ATOM 3547 N N . ALA A 1 490 ? 13.318 -17.693 -14.345 1.00 87.06 490 ALA A N 1
ATOM 3548 C CA . ALA A 1 490 ? 12.261 -16.799 -13.897 1.00 87.06 490 ALA A CA 1
ATOM 3549 C C . ALA A 1 490 ? 10.878 -17.220 -14.385 1.00 87.06 490 ALA A C 1
ATOM 3551 O O . ALA A 1 490 ? 9.924 -17.113 -13.622 1.00 87.06 490 ALA A O 1
ATOM 3552 N N . ILE A 1 491 ? 10.761 -17.685 -15.634 1.00 91.38 491 ILE A N 1
ATOM 3553 C CA . ILE A 1 491 ? 9.494 -18.205 -16.154 1.00 91.38 491 ILE A CA 1
ATOM 3554 C C . ILE A 1 491 ? 9.102 -19.465 -15.380 1.00 91.38 491 ILE A C 1
ATOM 3556 O O . ILE A 1 491 ? 7.978 -19.530 -14.898 1.00 91.38 491 ILE A O 1
ATOM 3560 N N . ASP A 1 492 ? 10.024 -20.411 -15.185 1.00 87.25 492 ASP A N 1
ATOM 3561 C CA . ASP A 1 492 ? 9.760 -21.632 -14.414 1.00 87.25 492 ASP A CA 1
ATOM 3562 C C . ASP A 1 492 ? 9.294 -21.309 -12.990 1.00 87.25 492 ASP A C 1
ATOM 3564 O O . ASP A 1 492 ? 8.253 -21.799 -12.555 1.00 87.25 492 ASP A O 1
ATOM 3568 N N . MET A 1 493 ? 9.996 -20.406 -12.302 1.00 81.81 493 MET A N 1
ATOM 3569 C CA . MET A 1 493 ? 9.626 -19.977 -10.954 1.00 81.81 493 MET A CA 1
ATOM 3570 C C . MET A 1 493 ? 8.290 -19.229 -10.919 1.00 81.81 493 MET A C 1
ATOM 3572 O O . MET A 1 493 ? 7.504 -19.427 -10.003 1.00 81.81 493 MET A O 1
ATOM 3576 N N . ALA A 1 494 ? 7.991 -18.391 -11.913 1.00 79.19 494 ALA A N 1
ATOM 3577 C CA . ALA A 1 494 ? 6.697 -17.718 -11.987 1.00 79.19 494 ALA A CA 1
ATOM 3578 C C . ALA A 1 494 ? 5.547 -18.712 -12.185 1.00 79.19 494 ALA A C 1
ATOM 3580 O O . ALA A 1 494 ? 4.471 -18.549 -11.611 1.00 79.19 494 ALA A O 1
ATOM 3581 N N . ILE A 1 495 ? 5.780 -19.771 -12.960 1.00 84.81 495 ILE A N 1
ATOM 3582 C CA . ILE A 1 495 ? 4.807 -20.843 -13.118 1.00 84.81 495 ILE A CA 1
ATOM 3583 C C . ILE A 1 495 ? 4.616 -21.615 -11.798 1.00 84.81 495 ILE A C 1
ATOM 3585 O O . ILE A 1 495 ? 3.484 -21.942 -11.448 1.00 84.81 495 ILE A O 1
ATOM 3589 N N . GLU A 1 496 ? 5.692 -21.896 -11.059 1.00 76.44 496 GLU A N 1
ATOM 3590 C CA . GLU A 1 496 ? 5.627 -22.545 -9.738 1.00 76.44 496 GLU A CA 1
ATOM 3591 C C . GLU A 1 496 ? 4.920 -21.682 -8.686 1.00 76.44 496 GLU A C 1
ATOM 3593 O O . GLU A 1 496 ? 4.118 -22.197 -7.908 1.00 76.44 496 GLU A O 1
ATOM 3598 N N . ASP A 1 497 ? 5.163 -20.371 -8.705 1.00 69.00 497 ASP A N 1
ATOM 3599 C CA . ASP A 1 497 ? 4.492 -19.389 -7.848 1.00 69.00 497 ASP A CA 1
ATOM 3600 C C . ASP A 1 497 ? 2.992 -19.235 -8.192 1.00 69.00 497 ASP A C 1
ATOM 3602 O O . ASP A 1 497 ? 2.245 -18.629 -7.423 1.00 69.00 497 ASP A O 1
ATOM 3606 N N . GLY A 1 498 ? 2.533 -19.794 -9.320 1.00 78.62 498 GLY A N 1
ATOM 3607 C CA . GLY A 1 498 ? 1.121 -19.837 -9.700 1.00 78.62 498 GLY A CA 1
ATOM 3608 C C . GLY A 1 498 ? 0.582 -18.523 -10.266 1.00 78.62 498 GLY A C 1
ATOM 3609 O O . GLY A 1 498 ? -0.565 -18.176 -9.994 1.00 78.62 498 GLY A O 1
ATOM 3610 N N . VAL A 1 499 ? 1.389 -17.778 -11.031 1.00 84.62 499 VAL A N 1
ATOM 3611 C CA . VAL A 1 499 ? 0.925 -16.541 -11.687 1.00 84.62 499 VAL A CA 1
ATOM 3612 C C . VAL A 1 499 ? -0.164 -16.818 -12.730 1.00 84.62 499 VAL A C 1
ATOM 3614 O O . VAL A 1 499 ? -0.091 -17.798 -13.464 1.00 84.62 499 VAL A O 1
ATOM 3617 N N . ASP A 1 500 ? -1.134 -15.912 -12.869 1.00 86.19 500 ASP A N 1
ATOM 3618 C CA . ASP A 1 500 ? -2.199 -16.047 -13.877 1.00 86.19 500 ASP A CA 1
ATOM 3619 C C . ASP A 1 500 ? -1.749 -15.615 -15.287 1.00 86.19 500 ASP A C 1
ATOM 3621 O O . ASP A 1 500 ? -2.177 -16.166 -16.306 1.00 86.19 500 ASP A O 1
ATOM 3625 N N . VAL A 1 501 ? -0.893 -14.587 -15.355 1.00 95.06 501 VAL A N 1
ATOM 3626 C CA . VAL A 1 501 ? -0.453 -13.942 -16.600 1.00 95.06 501 VAL A CA 1
ATOM 3627 C C . VAL A 1 501 ? 1.023 -13.562 -16.51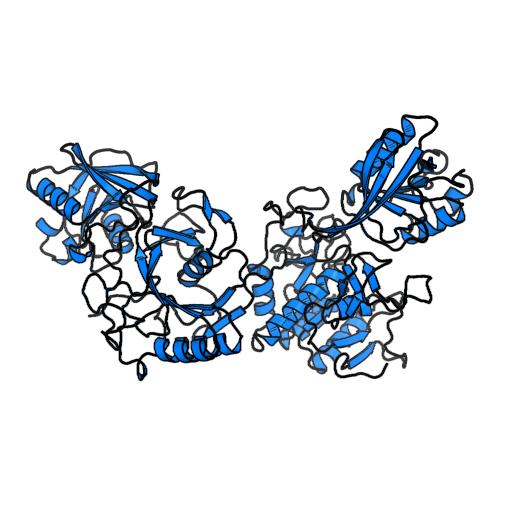5 1.00 95.06 501 VAL A C 1
ATOM 3629 O O . VAL A 1 501 ? 1.460 -12.920 -15.562 1.00 95.06 501 VAL A O 1
ATOM 3632 N N . LEU A 1 502 ? 1.780 -13.875 -17.567 1.00 95.81 502 LEU A N 1
ATOM 3633 C CA . LEU A 1 502 ? 3.152 -13.421 -17.770 1.00 95.81 502 LEU A CA 1
ATOM 3634 C C . LEU A 1 502 ? 3.198 -12.264 -18.771 1.00 95.81 502 LEU A C 1
ATOM 3636 O O . LEU A 1 502 ? 2.761 -12.386 -19.915 1.00 95.81 502 LEU A O 1
ATOM 3640 N N . SER A 1 503 ? 3.789 -11.146 -18.350 1.00 97.00 503 SER A N 1
ATOM 3641 C CA . SER A 1 503 ? 4.078 -9.992 -19.205 1.00 97.00 503 SER A CA 1
ATOM 3642 C C . SER A 1 503 ? 5.587 -9.871 -19.411 1.00 97.00 503 SER A C 1
ATOM 3644 O O . SER A 1 503 ? 6.306 -9.377 -18.542 1.00 97.00 503 SER A O 1
ATOM 3646 N N . ILE A 1 504 ? 6.079 -10.318 -20.567 1.00 94.75 504 ILE A N 1
ATOM 3647 C CA . ILE A 1 504 ? 7.511 -10.435 -20.859 1.00 94.75 504 ILE A CA 1
ATOM 3648 C C . ILE A 1 504 ? 7.905 -9.423 -21.932 1.00 94.75 504 ILE A C 1
ATOM 3650 O O . ILE A 1 504 ? 7.769 -9.617 -23.138 1.00 94.75 504 ILE A O 1
ATOM 3654 N N . SER A 1 505 ? 8.473 -8.317 -21.472 1.00 93.44 505 SER A N 1
ATOM 3655 C CA . SER A 1 505 ? 8.961 -7.231 -22.324 1.00 93.44 505 SER A CA 1
ATOM 3656 C C . SER A 1 505 ? 10.419 -7.444 -22.752 1.00 93.44 505 SER A C 1
ATOM 3658 O O . SER A 1 505 ? 11.281 -6.574 -22.597 1.00 93.44 505 SER A O 1
ATOM 3660 N N . LEU A 1 506 ? 10.716 -8.652 -23.232 1.00 89.94 506 LEU A N 1
ATOM 3661 C CA . LEU A 1 506 ? 12.042 -9.119 -23.634 1.00 89.94 506 LEU A CA 1
ATOM 3662 C C . LEU A 1 506 ? 11.932 -9.887 -24.951 1.00 89.94 506 LEU A C 1
ATOM 3664 O O . LEU A 1 506 ? 10.895 -10.460 -25.265 1.00 89.94 506 LEU A O 1
ATOM 3668 N N . GLY A 1 507 ? 13.012 -9.910 -25.728 1.00 85.69 507 GLY A N 1
ATOM 3669 C CA . GLY A 1 507 ? 13.025 -10.620 -27.002 1.00 85.69 507 GLY A CA 1
ATOM 3670 C C . GLY A 1 507 ? 14.409 -10.669 -27.634 1.00 85.69 507 GLY A C 1
ATOM 3671 O O . GLY A 1 507 ? 15.200 -9.717 -27.557 1.00 85.69 507 GLY A O 1
ATOM 3672 N N . SER A 1 508 ? 14.698 -11.797 -28.276 1.00 83.50 508 SER A N 1
ATOM 3673 C CA . SER A 1 508 ? 15.902 -12.012 -29.078 1.00 83.50 508 SER A CA 1
ATOM 3674 C C . SER A 1 508 ? 15.533 -12.173 -30.558 1.00 83.50 508 SER A C 1
ATOM 3676 O O . SER A 1 508 ? 14.365 -12.081 -30.915 1.00 83.50 508 SER A O 1
ATOM 3678 N N . ARG A 1 509 ? 16.502 -12.325 -31.464 1.00 84.94 509 ARG A N 1
ATOM 3679 C CA . ARG A 1 509 ? 16.168 -12.611 -32.870 1.00 84.94 509 ARG A CA 1
ATOM 3680 C C . ARG A 1 509 ? 15.433 -13.954 -32.930 1.00 84.94 509 ARG A C 1
ATOM 3682 O O . ARG A 1 509 ? 15.956 -14.891 -32.338 1.00 84.94 509 ARG A O 1
ATOM 3689 N N . ALA A 1 510 ? 14.311 -14.037 -33.651 1.00 86.31 510 ALA A N 1
ATOM 3690 C CA . ALA A 1 510 ? 13.557 -15.284 -33.788 1.00 86.31 510 ALA A CA 1
ATOM 3691 C C . ALA A 1 510 ? 14.448 -16.444 -34.267 1.00 86.31 510 ALA A C 1
ATOM 3693 O O . ALA A 1 510 ? 15.323 -16.268 -35.127 1.00 86.31 510 ALA A O 1
ATOM 3694 N N . ARG A 1 511 ? 14.227 -17.622 -33.682 1.00 90.56 511 ARG A N 1
ATOM 3695 C CA . ARG A 1 511 ? 14.922 -18.889 -33.961 1.00 90.56 511 ARG A CA 1
ATOM 3696 C C . ARG A 1 511 ? 13.897 -20.010 -34.082 1.00 90.56 511 ARG A C 1
ATOM 3698 O O . ARG A 1 511 ? 12.703 -19.781 -33.930 1.00 90.56 511 ARG A O 1
ATOM 3705 N N . GLN A 1 512 ? 14.360 -21.228 -34.349 1.00 93.19 512 GLN A N 1
ATOM 3706 C CA . GLN A 1 512 ? 13.506 -22.402 -34.175 1.00 93.19 512 GLN A CA 1
ATOM 3707 C C . GLN A 1 512 ? 13.058 -22.504 -32.709 1.00 93.19 512 GLN A C 1
ATOM 3709 O O . GLN A 1 512 ? 13.848 -22.214 -31.812 1.00 93.19 512 GLN A O 1
ATOM 3714 N N . PHE A 1 513 ? 11.812 -22.916 -32.453 1.00 93.69 513 PHE A N 1
ATOM 3715 C CA . PHE A 1 513 ? 11.210 -22.826 -31.111 1.00 93.69 513 PHE A CA 1
ATOM 3716 C C . PHE A 1 513 ? 11.990 -23.580 -30.027 1.00 93.69 513 PHE A C 1
ATOM 3718 O O . PHE A 1 513 ? 12.051 -23.124 -28.893 1.00 93.69 513 PHE A O 1
ATOM 3725 N N . TYR A 1 514 ? 12.641 -24.689 -30.378 1.00 90.94 514 TYR A N 1
ATOM 3726 C CA . TYR A 1 514 ? 13.465 -25.470 -29.450 1.00 90.94 514 TYR A CA 1
ATOM 3727 C C . TYR A 1 514 ? 14.816 -24.807 -29.100 1.00 90.94 514 TYR A C 1
ATOM 3729 O O . TYR A 1 514 ? 15.520 -25.285 -28.216 1.00 90.94 514 TYR A O 1
ATOM 3737 N N . GLU A 1 515 ? 15.193 -23.719 -29.779 1.00 91.50 515 GLU A N 1
ATOM 3738 C CA . GLU A 1 515 ? 16.380 -22.896 -29.488 1.00 91.50 515 GLU A CA 1
ATOM 3739 C C . GLU A 1 515 ? 16.022 -21.540 -28.859 1.00 91.50 515 GLU A C 1
ATOM 3741 O O . GLU A 1 515 ? 16.920 -20.768 -28.502 1.00 91.50 515 GLU A O 1
ATOM 3746 N N . ASP A 1 516 ? 14.729 -21.221 -28.760 1.00 91.12 516 ASP A N 1
ATOM 3747 C CA . ASP A 1 516 ? 14.238 -19.978 -28.178 1.00 91.12 516 ASP A CA 1
ATOM 3748 C C . ASP A 1 516 ? 13.717 -20.233 -26.760 1.00 91.12 516 ASP A C 1
ATOM 3750 O O . ASP A 1 516 ? 12.664 -20.819 -26.538 1.00 91.12 516 ASP A O 1
ATOM 3754 N N . ILE A 1 517 ? 14.481 -19.758 -25.784 1.00 91.81 517 ILE A N 1
ATOM 3755 C CA . ILE A 1 517 ? 14.185 -19.869 -24.352 1.00 91.81 517 ILE A CA 1
ATOM 3756 C C . ILE A 1 517 ? 12.841 -19.250 -23.943 1.00 91.81 517 ILE A C 1
ATOM 3758 O O . ILE A 1 517 ? 12.205 -19.758 -23.024 1.00 91.81 517 ILE A O 1
ATOM 3762 N N . ILE A 1 518 ? 12.403 -18.167 -24.600 1.00 93.62 518 ILE A N 1
ATOM 3763 C CA . ILE A 1 518 ? 11.128 -17.518 -24.288 1.00 93.62 518 ILE A CA 1
ATOM 3764 C C . ILE A 1 518 ? 10.022 -18.379 -24.884 1.00 93.62 518 ILE A C 1
ATOM 3766 O O . ILE A 1 518 ? 9.018 -18.597 -24.218 1.00 93.62 518 ILE A O 1
ATOM 3770 N N . ALA A 1 519 ? 10.221 -18.936 -26.085 1.00 95.25 519 ALA A N 1
ATOM 3771 C CA . ALA A 1 519 ? 9.284 -19.899 -26.656 1.00 95.25 519 ALA A CA 1
ATOM 3772 C C . ALA A 1 519 ? 9.151 -21.154 -25.778 1.00 95.25 519 ALA A C 1
ATOM 3774 O O . ALA A 1 519 ? 8.028 -21.559 -25.493 1.00 95.25 519 ALA A O 1
ATOM 3775 N N . LEU A 1 520 ? 10.260 -21.729 -25.305 1.00 95.00 520 LEU A N 1
ATOM 3776 C CA . LEU A 1 520 ? 10.258 -22.893 -24.412 1.00 95.00 520 LEU A CA 1
ATOM 3777 C C . LEU A 1 520 ? 9.553 -22.600 -23.082 1.00 95.00 520 LEU A C 1
ATOM 3779 O O . LEU A 1 520 ? 8.619 -23.311 -22.723 1.00 95.00 520 LEU A O 1
ATOM 3783 N N . GLY A 1 521 ? 9.941 -21.530 -22.382 1.00 94.12 521 GLY A N 1
ATOM 3784 C CA . GLY A 1 521 ? 9.305 -21.156 -21.117 1.00 94.12 521 GLY A CA 1
ATOM 3785 C C . GLY A 1 521 ? 7.821 -20.816 -21.289 1.00 94.12 521 GLY A C 1
ATOM 3786 O O . GLY A 1 521 ? 6.986 -21.241 -20.494 1.00 94.12 521 GLY A O 1
ATOM 3787 N N . ALA A 1 522 ? 7.461 -20.105 -22.361 1.00 95.94 522 ALA A N 1
ATOM 3788 C CA . ALA A 1 522 ? 6.068 -19.778 -22.649 1.00 95.94 522 ALA A CA 1
ATOM 3789 C C . ALA A 1 522 ? 5.226 -21.010 -23.003 1.00 95.94 522 ALA A C 1
ATOM 3791 O O . ALA A 1 522 ? 4.032 -21.025 -22.718 1.00 95.94 522 ALA A O 1
ATOM 3792 N N . PHE A 1 523 ? 5.830 -22.040 -23.602 1.00 96.88 523 PHE A N 1
ATOM 3793 C CA . PHE A 1 523 ? 5.151 -23.309 -23.847 1.00 96.88 523 PHE A CA 1
ATOM 3794 C C . PHE A 1 523 ? 4.792 -23.980 -22.516 1.00 96.88 523 PHE A C 1
ATOM 3796 O O . PHE A 1 523 ? 3.624 -24.293 -22.296 1.00 96.88 523 PHE A O 1
ATOM 3803 N N . SER A 1 524 ? 5.755 -24.081 -21.591 1.00 94.81 524 SER A N 1
ATOM 3804 C CA . SER A 1 524 ? 5.528 -24.605 -20.235 1.00 94.81 524 SER A CA 1
ATOM 3805 C C . SER A 1 524 ? 4.466 -23.812 -19.465 1.00 94.81 524 SER A C 1
ATOM 3807 O O . SER A 1 524 ? 3.663 -24.391 -18.735 1.00 94.81 524 SER A O 1
ATOM 3809 N N . ALA A 1 525 ? 4.439 -22.485 -19.621 1.00 91.38 525 ALA A N 1
ATOM 3810 C CA . ALA A 1 525 ? 3.422 -21.629 -19.012 1.00 91.38 525 ALA A CA 1
ATOM 3811 C C . ALA A 1 525 ? 2.026 -21.915 -19.591 1.00 91.38 525 ALA A C 1
ATOM 3813 O O . ALA A 1 525 ? 1.078 -22.153 -18.840 1.00 91.38 525 ALA A O 1
ATOM 3814 N N . MET A 1 526 ? 1.910 -21.975 -20.922 1.00 95.69 526 MET A N 1
ATOM 3815 C CA . MET A 1 526 ? 0.655 -22.285 -21.610 1.00 95.69 526 MET A CA 1
ATOM 3816 C C . MET A 1 526 ? 0.113 -23.666 -21.213 1.00 95.69 526 MET A C 1
ATOM 3818 O O . MET A 1 526 ? -1.088 -23.795 -20.981 1.00 95.69 526 MET A O 1
ATOM 3822 N N . GLU A 1 527 ? 0.966 -24.690 -21.092 1.00 96.31 527 GLU A N 1
ATOM 3823 C CA . GLU A 1 527 ? 0.550 -26.035 -20.654 1.00 96.31 527 GLU A CA 1
ATOM 3824 C C . GLU A 1 527 ? -0.083 -26.038 -19.255 1.00 96.31 527 GLU A C 1
ATOM 3826 O O . GLU A 1 527 ? -0.923 -26.888 -18.959 1.00 96.31 527 GLU A O 1
ATOM 3831 N N . ARG A 1 528 ? 0.271 -25.063 -18.408 1.00 91.44 528 ARG A N 1
ATOM 3832 C CA . ARG A 1 528 ? -0.324 -24.861 -17.080 1.00 91.44 528 ARG A CA 1
ATOM 3833 C C . ARG A 1 528 ? -1.454 -23.824 -17.061 1.00 91.44 528 ARG A C 1
ATOM 3835 O O . ARG A 1 528 ? -1.911 -23.444 -15.990 1.00 91.44 528 ARG A O 1
ATOM 3842 N N . GLY A 1 529 ? -1.935 -23.394 -18.230 1.00 90.94 529 GLY A N 1
ATOM 3843 C CA . GLY A 1 529 ? -3.041 -22.443 -18.366 1.00 90.94 529 GLY A CA 1
ATOM 3844 C C . GLY A 1 529 ? -2.658 -20.978 -18.143 1.00 90.94 529 GLY A C 1
ATOM 3845 O O . GLY A 1 529 ? -3.548 -20.143 -18.008 1.00 90.94 529 GLY A O 1
ATOM 3846 N N . ILE A 1 530 ? -1.362 -20.655 -18.121 1.00 93.88 530 ILE A N 1
ATOM 3847 C CA . ILE A 1 530 ? -0.856 -19.301 -17.875 1.00 93.88 530 ILE A CA 1
ATOM 3848 C C . ILE A 1 530 ? -0.728 -18.561 -19.204 1.00 93.88 530 ILE A C 1
ATOM 3850 O O . ILE A 1 530 ? -0.064 -19.021 -20.137 1.00 93.88 530 ILE A O 1
ATOM 3854 N N . PHE A 1 531 ? -1.352 -17.388 -19.294 1.00 92.94 531 PHE A N 1
ATOM 3855 C CA . PHE A 1 531 ? -1.318 -16.572 -20.505 1.00 92.94 531 PHE A CA 1
ATOM 3856 C C . PHE A 1 531 ? 0.006 -15.808 -20.624 1.00 92.94 531 PHE A C 1
ATOM 3858 O O . PHE A 1 531 ? 0.429 -15.162 -19.667 1.00 92.94 531 PHE A O 1
ATOM 3865 N N . VAL A 1 532 ? 0.643 -15.817 -21.800 1.00 97.12 532 VAL A N 1
ATOM 3866 C CA . VAL A 1 532 ? 1.938 -15.147 -22.016 1.00 97.12 532 VAL A CA 1
ATOM 3867 C C . VAL A 1 532 ? 1.827 -14.056 -23.078 1.00 97.12 532 VAL A C 1
ATOM 3869 O O . VAL A 1 532 ? 1.557 -14.331 -24.247 1.00 97.12 532 VAL A O 1
ATOM 3872 N N . SER A 1 533 ? 2.084 -12.814 -22.670 1.00 97.50 533 SER A N 1
ATOM 3873 C CA . SER A 1 533 ? 2.165 -11.640 -23.541 1.00 97.50 533 SER A CA 1
ATOM 3874 C C . SER A 1 533 ? 3.615 -11.194 -23.696 1.00 97.50 533 SER A C 1
ATOM 3876 O O . SER A 1 533 ? 4.290 -10.905 -22.704 1.00 97.50 533 SER A O 1
ATOM 3878 N N . CYS A 1 534 ? 4.091 -11.109 -24.939 1.00 96.44 534 CYS A N 1
ATOM 3879 C CA . CYS A 1 534 ? 5.452 -10.697 -25.264 1.00 96.44 534 CYS A CA 1
ATOM 3880 C C . CYS A 1 534 ? 5.495 -9.578 -26.311 1.00 96.44 534 CYS A C 1
ATOM 3882 O O . CYS A 1 534 ? 4.651 -9.476 -27.203 1.00 96.44 534 CYS A O 1
ATOM 3884 N N . SER A 1 535 ? 6.549 -8.764 -26.265 1.00 95.12 535 SER A N 1
ATOM 3885 C CA . SER A 1 535 ? 6.801 -7.726 -27.270 1.00 95.12 535 SER A CA 1
ATOM 3886 C C . SER A 1 535 ? 7.206 -8.308 -28.635 1.00 95.12 535 SER A C 1
ATOM 3888 O O . SER A 1 535 ? 7.933 -9.297 -28.721 1.00 95.12 535 SER A O 1
ATOM 3890 N N . ALA A 1 536 ? 6.776 -7.687 -29.740 1.00 94.88 536 ALA A N 1
ATOM 3891 C CA . ALA A 1 536 ? 7.166 -8.112 -31.091 1.00 94.88 536 ALA A CA 1
ATOM 3892 C C . ALA A 1 536 ? 8.637 -7.803 -31.432 1.00 94.88 536 ALA A C 1
ATOM 3894 O O . ALA A 1 536 ? 9.219 -8.473 -32.287 1.00 94.88 536 ALA A O 1
ATOM 3895 N N . GLY A 1 537 ? 9.235 -6.806 -30.773 1.00 90.69 537 GLY A N 1
ATOM 3896 C CA . GLY A 1 537 ? 10.586 -6.310 -31.029 1.00 90.69 537 GLY A CA 1
ATOM 3897 C C . GLY A 1 537 ? 10.602 -4.912 -31.662 1.00 90.69 537 GLY A C 1
ATOM 3898 O O . GLY A 1 537 ? 9.600 -4.431 -32.194 1.00 90.69 537 GLY A O 1
ATOM 3899 N N . ASN A 1 538 ? 11.768 -4.258 -31.599 1.00 89.75 538 ASN A N 1
ATOM 3900 C CA . ASN A 1 538 ? 11.990 -2.884 -32.082 1.00 89.75 538 ASN A CA 1
ATOM 3901 C C . ASN A 1 538 ? 12.969 -2.829 -33.273 1.00 89.75 538 ASN A C 1
ATOM 3903 O O . ASN A 1 538 ? 13.770 -1.903 -33.384 1.00 89.75 538 ASN A O 1
ATOM 3907 N N . SER A 1 539 ? 12.970 -3.859 -34.124 1.00 89.25 539 SER A N 1
ATOM 3908 C CA . SER A 1 539 ? 13.883 -3.998 -35.273 1.00 89.25 539 SER A CA 1
ATOM 3909 C C . SER A 1 539 ? 13.174 -3.866 -36.627 1.00 89.25 539 SER A C 1
ATOM 3911 O O . SER A 1 539 ? 13.712 -4.279 -37.656 1.00 89.25 539 SER A O 1
ATOM 3913 N N . GLY A 1 540 ? 11.971 -3.290 -36.633 1.00 88.44 540 GLY A N 1
ATOM 3914 C CA . GLY A 1 540 ? 11.251 -2.911 -37.843 1.00 88.44 540 GLY A CA 1
ATOM 3915 C C . GLY A 1 540 ? 11.947 -1.793 -38.635 1.00 88.44 540 GLY A C 1
ATOM 3916 O O . GLY A 1 540 ? 12.944 -1.220 -38.182 1.00 88.44 540 GLY A O 1
ATOM 3917 N N . PRO A 1 541 ? 11.445 -1.470 -39.839 1.00 90.94 541 PRO A N 1
ATOM 3918 C CA . PRO A 1 541 ? 10.169 -1.910 -40.421 1.00 90.94 541 PRO A CA 1
ATOM 3919 C C . PRO A 1 541 ? 10.288 -3.137 -41.343 1.00 90.94 541 PRO A C 1
ATOM 3921 O O . PRO A 1 541 ? 9.303 -3.535 -41.961 1.00 90.94 541 PRO A O 1
ATOM 3924 N N . ASN A 1 542 ? 11.484 -3.708 -41.491 1.00 90.69 542 ASN A N 1
ATOM 3925 C CA . ASN A 1 542 ? 11.730 -4.779 -42.456 1.00 90.69 542 ASN A CA 1
ATOM 3926 C C . ASN A 1 542 ? 10.951 -6.055 -42.100 1.00 90.69 542 ASN A C 1
ATOM 3928 O O . ASN A 1 542 ? 10.767 -6.369 -40.922 1.00 90.69 542 ASN A O 1
ATOM 3932 N N . THR A 1 543 ? 10.534 -6.815 -43.114 1.00 91.81 543 THR A N 1
ATOM 3933 C CA . THR A 1 543 ? 9.935 -8.149 -42.932 1.00 91.81 543 THR A CA 1
ATOM 3934 C C . THR A 1 543 ? 10.901 -9.095 -42.213 1.00 91.81 543 THR A C 1
ATOM 3936 O O . THR A 1 543 ? 12.114 -8.958 -42.378 1.00 91.81 543 THR A O 1
ATOM 3939 N N . PHE A 1 544 ? 10.378 -10.077 -41.472 1.00 90.38 544 PHE A N 1
ATOM 3940 C CA . PHE A 1 544 ? 11.158 -11.048 -40.679 1.00 90.38 544 PHE A CA 1
ATOM 3941 C C . PHE A 1 544 ? 12.017 -10.421 -39.563 1.00 90.38 544 PHE A C 1
ATOM 3943 O O . PHE A 1 544 ? 13.070 -10.947 -39.202 1.00 90.38 544 PHE A O 1
ATOM 3950 N N . SER A 1 545 ? 11.583 -9.289 -39.005 1.00 92.25 545 SER A N 1
ATOM 3951 C CA . SER A 1 545 ? 12.257 -8.625 -37.876 1.00 92.25 545 SER A CA 1
ATOM 3952 C C . SER A 1 545 ? 11.653 -8.971 -36.510 1.00 92.25 545 SER A C 1
ATOM 3954 O O . SER A 1 545 ? 12.131 -8.474 -35.488 1.00 92.25 545 SER A O 1
ATOM 3956 N N . ILE A 1 546 ? 10.596 -9.787 -36.484 1.00 93.19 546 ILE A N 1
ATOM 3957 C CA . ILE A 1 546 ? 9.895 -10.218 -35.270 1.00 93.19 546 ILE A CA 1
ATOM 3958 C C . ILE A 1 546 ? 10.751 -11.133 -34.383 1.00 93.19 546 ILE A C 1
ATOM 3960 O O . ILE A 1 546 ? 11.599 -11.877 -34.874 1.00 93.19 546 ILE A O 1
ATOM 3964 N N . SER A 1 547 ? 10.539 -11.039 -33.069 1.00 90.31 547 SER A N 1
ATOM 3965 C CA . SER A 1 547 ? 11.263 -11.795 -32.041 1.00 90.31 547 SER A CA 1
ATOM 3966 C C . SER A 1 547 ? 10.458 -12.974 -31.493 1.00 90.31 547 SER A C 1
ATOM 3968 O O . SER A 1 547 ? 10.778 -14.119 -31.780 1.00 90.31 547 SER A O 1
ATOM 3970 N N . ASN A 1 548 ? 9.411 -12.695 -30.714 1.00 94.19 548 ASN A N 1
ATOM 3971 C CA . ASN A 1 548 ? 8.650 -13.699 -29.972 1.00 94.19 548 ASN A CA 1
ATOM 3972 C C . ASN A 1 548 ? 7.535 -14.287 -30.844 1.00 94.19 548 ASN A C 1
ATOM 3974 O O . ASN A 1 548 ? 6.370 -13.962 -30.650 1.00 94.19 548 ASN A O 1
ATOM 3978 N N . ASP A 1 549 ? 7.882 -15.073 -31.859 1.00 94.69 549 ASP A N 1
ATOM 3979 C CA . ASP A 1 549 ? 6.966 -15.488 -32.930 1.00 94.69 549 ASP A CA 1
ATOM 3980 C C . ASP A 1 549 ? 6.288 -16.853 -32.711 1.00 94.69 549 ASP A C 1
ATOM 3982 O O . ASP A 1 549 ? 5.600 -17.348 -33.607 1.00 94.69 549 ASP A O 1
ATOM 3986 N N . ALA A 1 550 ? 6.435 -17.442 -31.522 1.00 96.06 550 ALA A N 1
ATOM 3987 C CA . ALA A 1 550 ? 5.820 -18.720 -31.188 1.00 96.06 550 ALA A CA 1
ATOM 3988 C C . ALA A 1 550 ? 4.275 -18.645 -31.183 1.00 96.06 550 ALA A C 1
ATOM 3990 O O . ALA A 1 550 ? 3.706 -17.648 -30.725 1.00 96.06 550 ALA A O 1
ATOM 3991 N N . PRO A 1 551 ? 3.563 -19.693 -31.646 1.00 96.12 551 PRO A N 1
ATOM 3992 C CA . PRO A 1 551 ? 2.099 -19.677 -31.742 1.00 96.12 551 PRO A CA 1
ATOM 3993 C C . PRO A 1 551 ? 1.371 -19.522 -30.403 1.00 96.12 551 PRO A C 1
ATOM 3995 O O . PRO A 1 551 ? 0.272 -18.984 -30.372 1.00 96.12 551 PRO A O 1
ATOM 3998 N N . TRP A 1 552 ? 1.980 -19.988 -29.312 1.00 96.12 552 TRP A N 1
ATOM 3999 C CA . TRP A 1 552 ? 1.425 -19.953 -27.954 1.00 96.12 552 TRP A CA 1
ATOM 4000 C C . TRP A 1 552 ? 1.734 -18.664 -27.180 1.00 96.12 552 TRP A C 1
ATOM 4002 O O . TRP A 1 552 ? 1.380 -18.542 -26.012 1.00 96.12 552 TRP A O 1
ATOM 4012 N N . ILE A 1 553 ? 2.397 -17.699 -27.817 1.00 96.56 553 ILE A N 1
ATOM 4013 C CA . ILE A 1 553 ? 2.675 -16.378 -27.251 1.00 96.56 553 ILE A CA 1
ATOM 4014 C C . ILE A 1 553 ? 1.734 -15.363 -27.896 1.00 96.56 553 ILE A C 1
ATOM 4016 O O . ILE A 1 553 ? 1.607 -15.355 -29.119 1.00 96.56 553 ILE A O 1
ATOM 4020 N N . LEU A 1 554 ? 1.140 -14.456 -27.115 1.00 97.50 554 LEU A N 1
ATOM 4021 C CA . LEU A 1 554 ? 0.558 -13.230 -27.663 1.00 97.50 554 LEU A CA 1
ATOM 4022 C C . LEU A 1 554 ? 1.685 -12.233 -27.958 1.00 97.50 554 LEU A C 1
ATOM 4024 O O . LEU A 1 554 ? 2.292 -11.674 -27.048 1.00 97.50 554 LEU A O 1
ATOM 4028 N N . THR A 1 555 ? 1.953 -11.986 -29.231 1.00 96.94 555 THR A N 1
ATOM 4029 C CA . THR A 1 555 ? 3.029 -11.123 -29.716 1.00 96.94 555 THR A CA 1
ATOM 4030 C C . THR A 1 555 ? 2.481 -9.748 -30.087 1.00 96.94 555 THR A C 1
ATOM 4032 O O . THR A 1 555 ? 1.720 -9.606 -31.047 1.00 96.94 555 THR A O 1
ATOM 4035 N N . VAL A 1 556 ? 2.901 -8.713 -29.357 1.00 97.44 556 VAL A N 1
ATOM 4036 C CA . VAL A 1 556 ? 2.312 -7.366 -29.433 1.00 97.44 556 VAL A CA 1
ATOM 4037 C C . VAL A 1 556 ? 3.238 -6.374 -30.145 1.00 97.44 556 VAL A C 1
ATOM 4039 O O . VAL A 1 556 ? 4.370 -6.131 -29.716 1.00 97.44 556 VAL A O 1
ATOM 4042 N N . GLY A 1 557 ? 2.759 -5.781 -31.241 1.00 95.25 557 GLY A N 1
ATOM 4043 C CA . GLY A 1 557 ? 3.401 -4.660 -31.938 1.00 95.25 557 GLY A CA 1
ATOM 4044 C C . GLY A 1 557 ? 3.080 -3.300 -31.304 1.00 95.25 557 GLY A C 1
ATOM 4045 O O . GLY A 1 557 ? 2.093 -3.158 -30.589 1.00 95.25 557 GLY A O 1
ATOM 4046 N N . ALA A 1 558 ? 3.896 -2.281 -31.582 1.00 95.19 558 ALA A N 1
ATOM 4047 C CA . ALA A 1 558 ? 3.725 -0.939 -31.018 1.00 95.19 558 ALA A CA 1
ATOM 4048 C C . ALA A 1 558 ? 3.042 0.013 -32.006 1.00 95.19 558 ALA A C 1
ATOM 4050 O O . ALA A 1 558 ? 3.438 0.106 -33.173 1.00 95.19 558 ALA A O 1
ATOM 4051 N N . SER A 1 559 ? 2.067 0.779 -31.523 1.00 94.00 559 SER A N 1
ATOM 4052 C CA . SER A 1 559 ? 1.410 1.850 -32.271 1.00 94.00 559 SER A CA 1
ATOM 4053 C C . SER A 1 559 ? 1.385 3.175 -31.514 1.00 94.00 559 SER A C 1
ATOM 4055 O O . SER A 1 559 ? 1.547 3.226 -30.291 1.00 94.00 559 SER A O 1
ATOM 4057 N N . THR A 1 560 ? 1.178 4.257 -32.260 1.00 93.31 560 THR A N 1
ATOM 4058 C CA . THR A 1 560 ? 0.938 5.594 -31.711 1.00 93.31 560 THR A CA 1
ATOM 4059 C C . THR A 1 560 ? -0.429 5.700 -31.040 1.00 93.31 560 THR A C 1
ATOM 4061 O O . THR A 1 560 ? -1.327 4.894 -31.293 1.00 93.31 560 THR A O 1
ATOM 4064 N N . ILE A 1 561 ? -0.575 6.735 -30.215 1.00 93.88 561 ILE A N 1
ATOM 4065 C CA . ILE A 1 561 ? -1.846 7.220 -29.668 1.00 93.88 561 ILE A CA 1
ATOM 4066 C C . ILE A 1 561 ? -2.171 8.598 -30.260 1.00 93.88 561 ILE A C 1
ATOM 4068 O O . ILE A 1 561 ? -1.357 9.176 -30.981 1.00 93.88 561 ILE A O 1
ATOM 4072 N N . ASP A 1 562 ? -3.366 9.108 -29.985 1.00 94.44 562 ASP A N 1
ATOM 4073 C CA . ASP A 1 562 ? -3.862 10.410 -30.450 1.00 94.44 562 ASP A CA 1
ATOM 4074 C C . ASP A 1 562 ? -3.231 11.609 -29.716 1.00 94.44 562 ASP A C 1
ATOM 4076 O O . ASP A 1 562 ? -3.383 12.754 -30.154 1.00 94.44 562 ASP A O 1
ATOM 4080 N N . ARG A 1 563 ? -2.516 11.354 -28.614 1.00 94.81 563 ARG A N 1
ATOM 4081 C CA . ARG A 1 563 ? -1.731 12.338 -27.862 1.00 94.81 563 ARG A CA 1
ATOM 4082 C C . ARG A 1 563 ? -0.365 12.594 -28.502 1.00 94.81 563 ARG A C 1
ATOM 4084 O O . ARG A 1 563 ? 0.367 11.654 -28.803 1.00 94.81 563 ARG A O 1
ATOM 4091 N N . LYS A 1 564 ? 0.028 13.870 -28.564 1.00 93.81 564 LYS A N 1
ATOM 4092 C CA . LYS A 1 564 ? 1.369 14.342 -28.943 1.00 93.81 564 LYS A CA 1
ATOM 4093 C C . LYS A 1 564 ? 1.913 15.388 -27.985 1.00 93.81 564 LYS A C 1
ATOM 4095 O O . LYS A 1 564 ? 1.158 16.251 -27.532 1.00 93.81 564 LYS A O 1
ATOM 4100 N N . ILE A 1 565 ? 3.221 15.362 -27.734 1.00 94.25 565 ILE A N 1
ATOM 4101 C CA . ILE A 1 565 ? 3.909 16.389 -26.932 1.00 94.25 565 ILE A CA 1
ATOM 4102 C C . ILE A 1 565 ? 4.626 17.351 -27.875 1.00 94.25 565 ILE A C 1
ATOM 4104 O O . ILE A 1 565 ? 5.794 17.175 -28.212 1.00 94.25 565 ILE A O 1
ATOM 4108 N N . LYS A 1 566 ? 3.880 18.331 -28.380 1.00 95.00 566 LYS A N 1
ATOM 4109 C CA . LYS A 1 566 ? 4.200 19.057 -29.607 1.00 95.00 566 LYS A CA 1
ATOM 4110 C C . LYS A 1 566 ? 5.320 20.083 -29.398 1.00 95.00 566 LYS A C 1
ATOM 4112 O O . LYS A 1 566 ? 5.212 20.963 -28.542 1.00 95.00 566 LYS A O 1
ATOM 4117 N N . ALA A 1 567 ? 6.359 19.993 -30.225 1.00 95.19 567 ALA A N 1
ATOM 4118 C CA . ALA A 1 567 ? 7.469 20.940 -30.310 1.00 95.19 567 ALA A CA 1
ATOM 4119 C C . ALA A 1 567 ? 7.742 21.255 -31.791 1.00 95.19 567 ALA A C 1
ATOM 4121 O O . ALA A 1 567 ? 8.212 20.401 -32.540 1.00 95.19 567 ALA A O 1
ATOM 4122 N N . THR A 1 568 ? 7.408 22.458 -32.248 1.00 96.44 568 THR A N 1
ATOM 4123 C CA . THR A 1 568 ? 7.465 22.824 -33.673 1.00 96.44 568 THR A CA 1
ATOM 4124 C C . THR A 1 568 ? 8.794 23.510 -33.996 1.00 96.44 568 THR A C 1
ATOM 4126 O O . THR A 1 568 ? 9.113 24.534 -33.394 1.00 96.44 568 THR A O 1
ATOM 4129 N N . ALA A 1 569 ? 9.552 22.987 -34.959 1.00 96.94 569 ALA A N 1
ATOM 4130 C CA . ALA A 1 569 ? 10.688 23.696 -35.543 1.00 96.94 569 ALA A CA 1
ATOM 4131 C C . ALA A 1 569 ? 10.172 24.776 -36.503 1.00 96.94 569 ALA A C 1
ATOM 4133 O O . ALA A 1 569 ? 9.439 24.463 -37.442 1.00 96.94 569 ALA A O 1
ATOM 4134 N N . VAL A 1 570 ? 10.558 26.031 -36.281 1.00 97.38 570 VAL A N 1
ATOM 4135 C CA . VAL A 1 570 ? 10.199 27.169 -37.139 1.00 97.38 570 VAL A CA 1
ATOM 4136 C C . VAL A 1 570 ? 11.469 27.701 -37.783 1.00 97.38 570 VAL A C 1
ATOM 4138 O O . VAL A 1 570 ? 12.386 28.131 -37.084 1.00 97.38 570 VAL A O 1
ATOM 4141 N N . LEU A 1 571 ? 11.547 27.641 -39.108 1.00 97.25 571 LEU A N 1
ATOM 4142 C CA . LEU A 1 571 ? 12.709 28.093 -39.873 1.00 97.25 571 LEU A CA 1
ATOM 4143 C C . LEU A 1 571 ? 12.635 29.600 -40.160 1.00 97.25 571 LEU A C 1
ATOM 4145 O O . LEU A 1 571 ? 11.558 30.194 -40.158 1.00 97.25 571 LEU A O 1
ATOM 4149 N N . GLY A 1 572 ? 13.766 30.227 -40.488 1.00 95.50 572 GLY A N 1
ATOM 4150 C CA . GLY A 1 572 ? 13.830 31.656 -40.821 1.00 95.50 572 GLY A CA 1
ATOM 4151 C C . GLY A 1 572 ? 13.045 32.063 -42.076 1.00 95.50 572 GLY A C 1
ATOM 4152 O O . GLY A 1 572 ? 12.833 33.248 -42.306 1.00 95.50 572 GLY A O 1
ATOM 4153 N N . ASN A 1 573 ? 12.596 31.097 -42.886 1.00 94.38 573 ASN A N 1
ATOM 4154 C CA . ASN A 1 573 ? 11.678 31.305 -44.012 1.00 94.38 573 ASN A CA 1
ATOM 4155 C C . ASN A 1 573 ? 10.190 31.099 -43.638 1.00 94.38 573 ASN A C 1
ATOM 4157 O O . ASN A 1 573 ? 9.350 31.011 -44.533 1.00 94.38 573 ASN A O 1
ATOM 4161 N N . ASN A 1 574 ? 9.867 31.009 -42.343 1.00 94.19 574 ASN A N 1
ATOM 4162 C CA . ASN A 1 574 ? 8.534 30.762 -41.778 1.00 94.19 574 ASN A CA 1
ATOM 4163 C C . ASN A 1 574 ? 7.928 29.381 -42.077 1.00 94.19 574 ASN A C 1
ATOM 4165 O O . ASN A 1 574 ? 6.736 29.178 -41.854 1.00 94.19 574 ASN A O 1
ATOM 4169 N N . GLN A 1 575 ? 8.710 28.418 -42.571 1.00 97.00 575 GLN A N 1
ATOM 4170 C CA . GLN A 1 575 ? 8.239 27.036 -42.636 1.00 97.00 575 GLN A CA 1
ATOM 4171 C C . GLN A 1 575 ? 8.208 26.424 -41.234 1.00 97.00 575 GLN A C 1
ATOM 4173 O O . GLN A 1 575 ? 9.169 26.544 -40.472 1.00 97.00 575 GLN A O 1
ATOM 4178 N N . GLU A 1 576 ? 7.102 25.751 -40.918 1.00 97.00 576 GLU A N 1
ATOM 4179 C CA . GLU A 1 576 ? 6.885 25.067 -39.646 1.00 97.00 576 GLU A CA 1
ATOM 4180 C C . GLU A 1 576 ? 6.892 23.550 -39.836 1.00 97.00 576 GLU A C 1
ATOM 4182 O O . GLU A 1 576 ? 6.196 23.016 -40.703 1.00 97.00 576 GLU A O 1
ATOM 4187 N N . PHE A 1 577 ? 7.641 22.855 -38.983 1.00 96.44 577 PHE A N 1
ATOM 4188 C CA . PHE A 1 577 ? 7.725 21.399 -38.958 1.00 96.44 577 PHE A CA 1
ATOM 4189 C C . PHE A 1 577 ? 7.404 20.884 -37.561 1.00 96.44 577 PHE A C 1
ATOM 4191 O O . PHE A 1 577 ? 8.116 21.155 -36.593 1.00 96.44 577 PHE A O 1
ATOM 4198 N N . ASP A 1 578 ? 6.302 20.149 -37.450 1.00 94.06 578 ASP A N 1
ATOM 4199 C CA . ASP A 1 578 ? 5.839 19.611 -36.178 1.00 94.06 578 ASP A CA 1
ATOM 4200 C C . ASP A 1 578 ? 6.652 18.376 -35.777 1.00 94.06 578 ASP A C 1
ATOM 4202 O O . ASP A 1 578 ? 6.630 17.352 -36.460 1.00 94.06 578 ASP A O 1
ATOM 4206 N N . GLY A 1 579 ? 7.327 18.469 -34.633 1.00 94.25 579 GLY A N 1
ATOM 4207 C CA . GLY A 1 579 ? 7.964 17.347 -33.958 1.00 94.25 579 GLY A CA 1
ATOM 4208 C C . GLY A 1 579 ? 7.449 17.170 -32.533 1.00 94.25 579 GLY A C 1
ATOM 4209 O O . GLY A 1 579 ? 6.445 17.770 -32.128 1.00 94.25 579 GLY A O 1
ATOM 4210 N N . GLU A 1 580 ? 8.145 16.337 -31.763 1.00 94.31 580 GLU A N 1
ATOM 4211 C CA . GLU A 1 580 ? 7.817 16.068 -30.362 1.00 94.31 580 GLU A CA 1
ATOM 4212 C C . GLU A 1 580 ? 9.027 16.201 -29.429 1.00 94.31 580 GLU A C 1
ATOM 4214 O O . GLU A 1 580 ? 10.168 15.990 -29.839 1.00 94.31 580 GLU A O 1
ATOM 4219 N N . SER A 1 581 ? 8.768 16.590 -28.176 1.00 92.56 581 SER A N 1
ATOM 4220 C CA . SER A 1 581 ? 9.751 16.632 -27.083 1.00 92.56 581 SER A CA 1
ATOM 4221 C C . SER A 1 581 ? 9.050 16.718 -25.732 1.00 92.56 581 SER A C 1
ATOM 4223 O O . SER A 1 581 ? 8.179 17.574 -25.554 1.00 92.56 581 SER A O 1
ATOM 4225 N N . ALA A 1 582 ? 9.455 15.880 -24.770 1.00 88.94 582 ALA A N 1
ATOM 4226 C CA . ALA A 1 582 ? 8.948 15.960 -23.398 1.00 88.94 582 ALA A CA 1
ATOM 4227 C C . ALA A 1 582 ? 9.563 17.121 -22.605 1.00 88.94 582 ALA A C 1
ATOM 4229 O O . ALA A 1 582 ? 8.905 17.669 -21.720 1.00 88.94 582 ALA A O 1
ATOM 4230 N N . PHE A 1 583 ? 10.801 17.516 -22.920 1.00 89.06 583 PHE A N 1
ATOM 4231 C CA . PHE A 1 583 ? 11.465 18.648 -22.277 1.00 89.06 583 PHE A CA 1
ATOM 4232 C C . PHE A 1 583 ? 11.130 19.950 -23.015 1.00 89.06 583 PHE A C 1
ATOM 4234 O O . PHE A 1 583 ? 11.565 20.161 -24.151 1.00 89.06 583 PHE A O 1
ATOM 4241 N N . GLN A 1 584 ? 10.335 20.806 -22.365 1.00 90.56 584 GLN A N 1
ATOM 4242 C CA . GLN A 1 584 ? 9.828 22.071 -22.910 1.00 90.56 584 GLN A CA 1
ATOM 4243 C C . GLN A 1 584 ? 10.122 23.233 -21.942 1.00 90.56 584 GLN A C 1
ATOM 4245 O O . GLN A 1 584 ? 9.240 23.639 -21.184 1.00 90.56 584 GLN A O 1
ATOM 4250 N N . PRO A 1 585 ? 11.370 23.735 -21.902 1.00 87.81 585 PRO A N 1
ATOM 4251 C CA . PRO A 1 585 ? 11.768 24.809 -20.995 1.00 87.81 585 PRO A CA 1
ATOM 4252 C C . PRO A 1 585 ? 11.029 26.119 -21.296 1.00 87.81 585 PRO A C 1
ATOM 4254 O O . PRO A 1 585 ? 10.978 26.566 -22.442 1.00 87.81 585 PRO A O 1
ATOM 4257 N N . SER A 1 586 ? 10.479 26.755 -20.257 1.00 84.12 586 SER A N 1
ATOM 4258 C CA . SER A 1 586 ? 9.740 28.023 -20.371 1.00 84.12 586 SER A CA 1
ATOM 4259 C C . SER A 1 586 ? 10.633 29.231 -20.666 1.00 84.12 586 SER A C 1
ATOM 4261 O O . SER A 1 586 ? 10.146 30.267 -21.108 1.00 84.12 586 SER A O 1
ATOM 4263 N N . ASP A 1 587 ? 11.928 29.117 -20.386 1.00 84.94 587 ASP A N 1
ATOM 4264 C CA . ASP A 1 587 ? 12.946 30.154 -20.539 1.00 84.94 587 ASP A CA 1
ATOM 4265 C C . ASP A 1 587 ? 13.676 30.099 -21.888 1.00 84.94 587 ASP A C 1
ATOM 4267 O O . ASP A 1 587 ? 14.580 30.899 -22.117 1.00 84.94 587 ASP A O 1
ATOM 4271 N N . PHE A 1 588 ? 13.284 29.203 -22.800 1.00 88.00 588 PHE A N 1
ATOM 4272 C CA . PHE A 1 588 ? 13.803 29.187 -24.166 1.00 88.00 588 PHE A CA 1
ATOM 4273 C C . PHE A 1 588 ? 12.977 30.133 -25.055 1.00 88.00 588 PHE A C 1
ATOM 4275 O O . PHE A 1 588 ? 11.852 29.789 -25.434 1.00 88.00 588 PHE A O 1
ATOM 4282 N N . PRO A 1 589 ? 13.479 31.339 -25.385 1.00 81.56 589 PRO A N 1
ATOM 4283 C CA . PRO A 1 589 ? 12.714 32.290 -26.176 1.00 81.56 589 PRO A CA 1
ATOM 4284 C C . PRO A 1 589 ? 12.582 31.800 -27.628 1.00 81.56 589 PRO A C 1
ATOM 4286 O O . PRO A 1 589 ? 13.521 31.205 -28.160 1.00 81.56 589 PRO A O 1
ATOM 4289 N N . PRO A 1 590 ? 11.474 32.116 -28.325 1.00 82.44 590 PRO A N 1
ATOM 4290 C CA . PRO A 1 590 ? 11.278 31.777 -29.735 1.00 82.44 590 PRO A CA 1
ATOM 4291 C C . PRO A 1 590 ? 12.096 32.701 -30.662 1.00 82.44 590 PRO A C 1
ATOM 4293 O O . PRO A 1 590 ? 11.599 33.212 -31.664 1.00 82.44 590 PRO A O 1
ATOM 4296 N N . THR A 1 591 ? 13.349 32.991 -30.307 1.00 91.75 591 THR A N 1
ATOM 4297 C CA . THR A 1 591 ? 14.266 33.777 -31.131 1.00 91.75 591 THR A CA 1
ATOM 4298 C C . THR A 1 591 ? 14.892 32.886 -32.193 1.00 91.75 591 THR A C 1
ATOM 4300 O O . THR A 1 591 ? 15.270 31.742 -31.932 1.00 91.75 591 THR A O 1
ATOM 4303 N N . LEU A 1 592 ? 15.001 33.413 -33.414 1.00 95.62 592 LEU A N 1
ATOM 4304 C CA . LEU A 1 592 ? 15.703 32.737 -34.498 1.00 95.62 592 LEU A CA 1
ATOM 4305 C C . LEU A 1 592 ? 17.203 32.727 -34.195 1.00 95.62 592 LEU A C 1
ATOM 4307 O O . LEU A 1 592 ? 17.852 33.773 -34.160 1.00 95.62 592 LEU A O 1
ATOM 4311 N N . LEU A 1 593 ? 17.744 31.533 -33.995 1.00 96.44 593 LEU A N 1
ATOM 4312 C CA . LEU A 1 593 ? 19.165 31.281 -33.806 1.00 96.44 593 LEU A CA 1
ATOM 4313 C C . LEU A 1 593 ? 19.757 30.695 -35.093 1.00 96.44 593 LEU A C 1
ATOM 4315 O O . LEU A 1 593 ? 19.027 30.069 -35.866 1.00 96.44 593 LEU A O 1
ATOM 4319 N N . PRO A 1 594 ? 21.067 30.858 -35.349 1.00 96.44 594 PRO A N 1
ATOM 4320 C CA . PRO A 1 594 ? 21.706 30.209 -36.487 1.00 96.44 594 PRO A CA 1
ATOM 4321 C C . PRO A 1 594 ? 21.507 28.689 -36.431 1.00 96.44 594 PRO A C 1
ATOM 4323 O O . PRO A 1 594 ? 21.710 28.071 -35.385 1.00 96.44 594 PRO A O 1
ATOM 4326 N N . LEU A 1 595 ? 21.118 28.097 -37.556 1.00 95.69 595 LEU A N 1
ATOM 4327 C CA . LEU A 1 595 ? 20.898 26.663 -37.724 1.00 95.69 595 LEU A CA 1
ATOM 4328 C C . LEU A 1 595 ? 22.097 26.056 -38.457 1.00 95.69 595 LEU A C 1
ATOM 4330 O O . LEU A 1 595 ? 22.577 26.616 -39.438 1.00 95.69 595 LEU A O 1
ATOM 4334 N N . ILE A 1 596 ? 22.593 24.910 -38.003 1.00 93.19 596 ILE A N 1
ATOM 4335 C CA . ILE A 1 596 ? 23.700 24.206 -38.655 1.00 93.19 596 ILE A CA 1
ATOM 4336 C C . ILE A 1 596 ? 23.410 22.711 -38.752 1.00 93.19 596 ILE A C 1
ATOM 4338 O O . ILE A 1 596 ? 22.878 22.112 -37.822 1.00 93.19 596 ILE A O 1
ATOM 4342 N N . TYR A 1 597 ? 23.801 22.105 -39.870 1.00 92.62 597 TYR A N 1
ATOM 4343 C CA . TYR A 1 597 ? 23.869 20.656 -40.028 1.00 92.62 597 TYR A CA 1
ATOM 4344 C C . TYR A 1 597 ? 25.341 20.268 -40.236 1.00 92.62 597 TYR A C 1
ATOM 4346 O O . TYR A 1 597 ? 25.897 20.548 -41.304 1.00 92.62 597 TYR A O 1
ATOM 4354 N N . PRO A 1 598 ? 26.001 19.672 -39.224 1.00 86.81 598 PRO A N 1
ATOM 4355 C CA . PRO A 1 598 ? 27.422 19.335 -39.299 1.00 86.81 598 PRO A CA 1
ATOM 4356 C C . PRO A 1 598 ? 27.773 18.394 -40.462 1.00 86.81 598 PRO A C 1
ATOM 4358 O O . PRO A 1 598 ? 28.869 18.486 -41.000 1.00 86.81 598 PRO A O 1
ATOM 4361 N N . GLY A 1 599 ? 26.829 17.559 -40.916 1.00 80.75 599 GLY A N 1
ATOM 4362 C CA . GLY A 1 599 ? 27.048 16.595 -42.003 1.00 80.75 599 GLY A CA 1
ATOM 4363 C C . GLY A 1 599 ? 27.380 17.190 -43.380 1.00 80.75 599 GLY A C 1
ATOM 4364 O O . GLY A 1 599 ? 27.859 16.460 -44.238 1.00 80.75 599 GLY A O 1
ATOM 4365 N N . ILE A 1 600 ? 27.165 18.494 -43.613 1.00 75.50 600 ILE A N 1
ATOM 4366 C CA . ILE A 1 600 ? 27.551 19.151 -44.882 1.00 75.50 600 ILE A CA 1
ATOM 4367 C C . ILE A 1 600 ? 29.022 19.600 -44.882 1.00 75.50 600 ILE A C 1
ATOM 4369 O O . ILE A 1 600 ? 29.662 19.597 -45.930 1.00 75.50 600 ILE A O 1
ATOM 4373 N N . ASN A 1 601 ? 29.547 20.027 -43.730 1.00 63.59 601 ASN A N 1
ATOM 4374 C CA . ASN A 1 601 ? 30.779 20.827 -43.654 1.00 63.59 601 ASN A CA 1
ATOM 4375 C C . ASN A 1 601 ? 31.885 20.204 -42.787 1.00 63.59 601 ASN A C 1
ATOM 4377 O O . ASN A 1 601 ? 32.954 20.800 -42.665 1.00 63.59 601 ASN A O 1
ATOM 4381 N N . ASP A 1 602 ? 31.639 19.052 -42.161 1.00 67.31 602 ASP A N 1
ATOM 4382 C CA . ASP A 1 602 ? 32.613 18.366 -41.311 1.00 67.31 602 ASP A CA 1
ATOM 4383 C C . ASP A 1 602 ? 33.258 17.190 -42.060 1.00 67.31 602 ASP A C 1
ATOM 4385 O O . ASP A 1 602 ? 32.592 16.450 -42.784 1.00 67.31 602 ASP A O 1
ATOM 4389 N N . SER A 1 603 ? 34.572 17.018 -41.900 1.00 70.94 603 SER A N 1
ATOM 4390 C CA . SER A 1 603 ? 35.301 15.884 -42.482 1.00 70.94 603 SER A CA 1
ATOM 4391 C C . SER A 1 603 ? 35.017 14.566 -41.757 1.00 70.94 603 SER A C 1
ATOM 4393 O O . SER A 1 603 ? 35.299 13.497 -42.300 1.00 70.94 603 SER A O 1
ATOM 4395 N N . ASP A 1 604 ? 34.493 14.632 -40.529 1.00 81.00 604 ASP A N 1
ATOM 4396 C CA . ASP A 1 604 ? 34.084 13.461 -39.764 1.00 81.00 604 ASP A CA 1
ATOM 4397 C C . ASP A 1 604 ? 32.642 13.058 -40.109 1.00 81.00 604 ASP A C 1
ATOM 4399 O O . ASP A 1 604 ? 31.675 13.746 -39.781 1.00 81.00 604 ASP A O 1
ATOM 4403 N N . ILE A 1 605 ? 32.487 11.884 -40.725 1.00 80.50 605 ILE A N 1
ATOM 4404 C CA . ILE A 1 605 ? 31.183 11.310 -41.084 1.00 80.50 605 ILE A CA 1
ATOM 4405 C C . ILE A 1 605 ? 30.270 11.077 -39.867 1.00 80.50 605 ILE A C 1
ATOM 4407 O O . ILE A 1 605 ? 29.054 10.965 -40.012 1.00 80.50 605 ILE A O 1
ATOM 4411 N N . LEU A 1 606 ? 30.822 11.017 -38.652 1.00 86.69 606 LEU A N 1
ATOM 4412 C CA . LEU A 1 606 ? 30.050 10.874 -37.420 1.00 86.69 606 LEU A CA 1
ATOM 4413 C C . LEU A 1 606 ? 29.380 12.188 -36.980 1.00 86.69 606 LEU A C 1
ATOM 4415 O O . LEU A 1 606 ? 28.419 12.151 -36.205 1.00 86.69 606 LEU A O 1
ATOM 4419 N N . ALA A 1 607 ? 29.807 13.336 -37.519 1.00 86.00 607 ALA A N 1
ATOM 4420 C CA . ALA A 1 607 ? 29.254 14.652 -37.201 1.00 86.00 607 ALA A CA 1
ATOM 4421 C C . ALA A 1 607 ? 27.774 14.785 -37.580 1.00 86.00 607 ALA A C 1
ATOM 4423 O O . ALA A 1 607 ? 27.013 15.403 -36.837 1.00 86.00 607 ALA A O 1
ATOM 4424 N N . GLN A 1 608 ? 27.328 14.133 -38.661 1.00 87.75 608 GLN A N 1
ATOM 4425 C CA . GLN A 1 608 ? 25.911 14.117 -39.055 1.00 87.75 608 GLN A CA 1
ATOM 4426 C C . GLN A 1 608 ? 25.002 13.493 -37.983 1.00 87.75 608 GLN A C 1
ATOM 4428 O O . GLN A 1 608 ? 23.828 13.841 -37.870 1.00 87.75 608 GLN A O 1
ATOM 4433 N N . TYR A 1 609 ? 25.554 12.597 -37.160 1.00 89.12 609 TYR A N 1
ATOM 4434 C CA . TYR A 1 609 ? 24.858 11.960 -36.047 1.00 89.12 609 TYR A CA 1
ATOM 4435 C C . TYR A 1 609 ? 25.052 12.701 -34.723 1.00 89.12 609 TYR A C 1
ATOM 4437 O O . TYR A 1 609 ? 24.529 12.232 -33.711 1.00 89.12 609 TYR A O 1
ATOM 4445 N N . CYS A 1 610 ? 25.799 13.806 -34.701 1.00 90.69 610 CYS A N 1
ATOM 4446 C CA . CYS A 1 610 ? 26.185 14.512 -33.481 1.00 90.69 610 CYS A CA 1
ATOM 4447 C C . CYS A 1 610 ? 26.819 13.565 -32.453 1.00 90.69 610 CYS A C 1
ATOM 4449 O O . CYS A 1 610 ? 26.448 13.544 -31.277 1.00 90.69 610 CYS A O 1
ATOM 4451 N N . TYR A 1 611 ? 27.727 12.713 -32.933 1.00 87.25 611 TYR A N 1
ATOM 4452 C CA . TYR A 1 611 ? 28.426 11.751 -32.099 1.00 87.25 611 TYR A CA 1
ATOM 4453 C C . TYR A 1 611 ? 29.303 12.489 -31.064 1.00 87.25 611 TYR A C 1
ATOM 4455 O O . TYR A 1 611 ? 29.874 13.543 -31.370 1.00 87.25 611 TYR A O 1
ATOM 4463 N N . PRO A 1 612 ? 29.422 11.980 -29.824 1.00 79.56 612 PRO A N 1
ATOM 4464 C CA . PRO A 1 612 ? 30.340 12.559 -28.849 1.00 79.56 612 PRO A CA 1
ATOM 4465 C C . PRO A 1 612 ? 31.749 12.646 -29.447 1.00 79.56 612 PRO A C 1
ATOM 4467 O O . PRO A 1 612 ? 32.230 11.653 -29.967 1.00 79.56 612 PRO A O 1
ATOM 4470 N N . THR A 1 613 ? 32.389 13.818 -29.373 1.00 81.69 613 THR A N 1
ATOM 4471 C CA . THR A 1 613 ? 33.712 14.142 -29.959 1.00 81.69 613 THR A CA 1
ATOM 4472 C C . THR A 1 613 ? 33.789 14.372 -31.475 1.00 81.69 613 THR A C 1
ATOM 4474 O O . THR A 1 613 ? 34.875 14.694 -31.944 1.00 81.69 613 THR A O 1
ATOM 4477 N N . SER A 1 614 ? 32.697 14.262 -32.242 1.00 84.25 614 SER A N 1
ATOM 4478 C CA . SER A 1 614 ? 32.727 14.501 -33.701 1.00 84.25 614 SER A CA 1
ATOM 4479 C C . SER A 1 614 ? 32.301 15.916 -34.118 1.00 84.25 614 SER A C 1
ATOM 4481 O O . SER A 1 614 ? 32.309 16.241 -35.298 1.00 84.25 614 SER A O 1
ATOM 4483 N N . LEU A 1 615 ? 31.845 16.754 -33.180 1.00 84.81 615 LEU A N 1
ATOM 4484 C CA . LEU A 1 615 ? 31.370 18.115 -33.462 1.00 84.81 615 LEU A CA 1
ATOM 4485 C C . LEU A 1 615 ? 32.558 19.094 -33.527 1.00 84.81 615 LEU A C 1
ATOM 4487 O O . LEU A 1 615 ? 32.819 19.813 -32.564 1.00 84.81 615 LEU A O 1
ATOM 4491 N N . ASN A 1 616 ? 33.287 19.107 -34.649 1.00 69.38 616 ASN A N 1
ATOM 4492 C CA . ASN A 1 616 ? 34.459 19.976 -34.862 1.00 69.38 616 ASN A CA 1
ATOM 4493 C C . ASN A 1 616 ? 34.100 21.338 -35.485 1.00 69.38 616 ASN A C 1
ATOM 4495 O O . ASN A 1 616 ? 34.902 22.275 -35.484 1.00 69.38 616 ASN A O 1
ATOM 4499 N N . THR A 1 617 ? 32.887 21.467 -36.019 1.00 66.69 617 THR A N 1
ATOM 4500 C CA . THR A 1 617 ? 32.323 22.719 -36.537 1.00 66.69 617 THR A CA 1
ATOM 4501 C C . THR A 1 617 ? 31.851 23.648 -35.407 1.00 66.69 617 THR A C 1
ATOM 4503 O O . THR A 1 617 ? 31.431 23.200 -34.343 1.00 66.69 617 THR A O 1
ATOM 4506 N N . ASN A 1 618 ? 31.899 24.975 -35.612 1.00 80.56 618 ASN A N 1
ATOM 4507 C CA . ASN A 1 618 ? 31.451 25.941 -34.596 1.00 80.56 618 ASN A CA 1
ATOM 4508 C C . ASN A 1 618 ? 29.923 25.863 -34.392 1.00 80.56 618 ASN A C 1
ATOM 4510 O O . ASN A 1 618 ? 29.166 26.494 -35.141 1.00 80.56 618 ASN A O 1
ATOM 4514 N N . VAL A 1 619 ? 29.492 25.104 -33.378 1.00 89.19 619 VAL A N 1
ATOM 4515 C CA . VAL A 1 619 ? 28.089 24.914 -32.959 1.00 89.19 619 VAL A CA 1
ATOM 4516 C C . VAL A 1 619 ? 27.678 25.796 -31.771 1.00 89.19 619 VAL A C 1
ATOM 4518 O O . VAL A 1 619 ? 26.516 25.773 -31.368 1.00 89.19 619 VAL A O 1
ATOM 4521 N N . ILE A 1 620 ? 28.595 26.605 -31.229 1.00 92.12 620 ILE A N 1
ATOM 4522 C CA . ILE A 1 620 ? 28.354 27.426 -30.035 1.00 92.12 620 ILE A CA 1
ATOM 4523 C C . ILE A 1 620 ? 27.213 28.421 -30.294 1.00 92.12 620 ILE A C 1
ATOM 4525 O O . ILE A 1 620 ? 27.273 29.219 -31.231 1.00 92.12 620 ILE A O 1
ATOM 4529 N N . GLY A 1 621 ? 26.172 28.375 -29.458 1.00 92.12 621 GLY A N 1
ATOM 4530 C CA . GLY A 1 621 ? 24.998 29.251 -29.533 1.00 92.12 621 GLY A CA 1
ATOM 4531 C C . GLY A 1 621 ? 24.040 28.957 -30.695 1.00 92.12 621 GLY A C 1
ATOM 4532 O O . GLY A 1 621 ? 23.153 29.765 -30.965 1.00 92.12 621 GLY A O 1
ATOM 4533 N N . LYS A 1 622 ? 24.210 27.831 -31.398 1.00 94.88 622 LYS A N 1
ATOM 4534 C CA . LYS A 1 622 ? 23.426 27.468 -32.591 1.00 94.88 622 LYS A CA 1
ATOM 4535 C C . LYS A 1 622 ? 22.421 26.356 -32.316 1.00 94.88 622 LYS A C 1
ATOM 4537 O O . LYS A 1 622 ? 22.569 25.597 -31.358 1.00 94.88 622 LYS A O 1
ATOM 4542 N N . ILE A 1 623 ? 21.428 26.232 -33.193 1.00 96.19 623 ILE A N 1
ATOM 4543 C CA . ILE A 1 623 ? 20.579 25.040 -33.277 1.00 96.19 623 ILE A CA 1
ATOM 4544 C C . ILE A 1 623 ? 21.269 24.031 -34.187 1.00 96.19 623 ILE A C 1
ATOM 4546 O O . ILE A 1 623 ? 21.651 24.371 -35.307 1.00 96.19 623 ILE A O 1
ATOM 4550 N N . VAL A 1 624 ? 21.434 22.798 -33.716 1.00 95.38 624 VAL A N 1
ATOM 4551 C CA . VAL A 1 624 ? 22.121 21.739 -34.465 1.00 95.38 624 VAL A CA 1
ATOM 4552 C C . VAL A 1 624 ? 21.102 20.731 -34.988 1.00 95.38 624 VAL A C 1
ATOM 4554 O O . VAL A 1 624 ? 20.343 20.158 -34.209 1.00 95.38 624 VAL A O 1
ATOM 4557 N N . LEU A 1 625 ? 21.074 20.510 -36.302 1.00 95.44 625 LEU A N 1
ATOM 4558 C CA . LEU A 1 625 ? 20.345 19.397 -36.905 1.00 95.44 625 LEU A CA 1
ATOM 4559 C C . LEU A 1 625 ? 21.199 18.129 -36.796 1.00 95.44 625 LEU A C 1
ATOM 4561 O O . LEU A 1 625 ? 22.347 18.118 -37.237 1.00 95.44 625 LEU A O 1
ATOM 4565 N N . CYS A 1 626 ? 20.629 17.069 -36.235 1.00 93.69 626 CYS A N 1
ATOM 4566 C CA . CYS A 1 626 ? 21.276 15.777 -36.045 1.00 93.69 626 CYS A CA 1
ATOM 4567 C C . CYS A 1 626 ? 20.414 14.659 -36.635 1.00 93.69 626 CYS A C 1
ATOM 4569 O O . CYS A 1 626 ? 19.191 14.647 -36.480 1.00 93.69 626 CYS A O 1
ATOM 4571 N N . GLU A 1 627 ? 21.044 13.667 -37.250 1.00 91.62 627 GLU A N 1
ATOM 4572 C CA . GLU A 1 627 ? 20.361 12.450 -37.680 1.00 91.62 627 GLU A CA 1
ATOM 4573 C C . GLU A 1 627 ? 20.252 11.440 -36.531 1.00 91.62 627 GLU A C 1
ATOM 4575 O O . GLU A 1 627 ? 21.205 11.194 -35.776 1.00 91.62 627 GLU A O 1
ATOM 4580 N N . SER A 1 628 ? 19.082 10.816 -36.403 1.00 85.75 628 SER A N 1
ATOM 4581 C CA . SER A 1 628 ? 18.859 9.652 -35.542 1.00 85.75 628 SER A CA 1
ATOM 4582 C C . SER A 1 628 ? 19.704 8.458 -36.012 1.00 85.75 628 SER A C 1
ATOM 4584 O O . SER A 1 628 ? 19.871 8.242 -37.210 1.00 85.75 628 SER A O 1
ATOM 4586 N N . GLY A 1 629 ? 20.254 7.663 -35.083 1.00 80.12 629 GLY A N 1
ATOM 4587 C CA . GLY A 1 629 ? 21.116 6.529 -35.444 1.00 80.12 629 GLY A CA 1
ATOM 4588 C C . GLY A 1 629 ? 22.070 6.083 -34.335 1.00 80.12 629 GLY A C 1
ATOM 4589 O O . GLY A 1 629 ? 21.630 5.769 -33.241 1.00 80.12 629 GLY A O 1
ATOM 4590 N N . ILE A 1 630 ? 23.371 6.063 -34.646 1.00 76.31 630 ILE A N 1
ATOM 4591 C CA . ILE A 1 630 ? 24.496 5.420 -33.924 1.00 76.31 630 ILE A CA 1
ATOM 4592 C C . ILE A 1 630 ? 24.458 5.514 -32.381 1.00 76.31 630 ILE A C 1
ATOM 4594 O O . ILE A 1 630 ? 24.846 4.568 -31.702 1.00 76.31 630 ILE A O 1
ATOM 4598 N N . THR A 1 631 ? 23.999 6.632 -31.819 1.00 79.56 631 THR A N 1
ATOM 4599 C CA . THR A 1 631 ? 23.899 6.887 -30.370 1.00 79.56 631 THR A CA 1
ATOM 4600 C C . THR A 1 631 ? 22.465 7.225 -29.965 1.00 79.56 631 THR A C 1
ATOM 4602 O O . THR A 1 631 ? 21.646 7.603 -30.808 1.00 79.56 631 THR A O 1
ATOM 4605 N N . ARG A 1 632 ? 22.141 7.121 -28.667 1.00 78.25 632 ARG A N 1
ATOM 4606 C CA . ARG A 1 632 ? 20.807 7.489 -28.163 1.00 78.25 632 ARG A CA 1
ATOM 4607 C C . ARG A 1 632 ? 20.544 8.971 -28.419 1.00 78.25 632 ARG A C 1
ATOM 4609 O O . ARG A 1 632 ? 21.462 9.787 -28.360 1.00 78.25 632 ARG A O 1
ATOM 4616 N N . ALA A 1 633 ? 19.283 9.332 -28.638 1.00 83.44 633 ALA A N 1
ATOM 4617 C CA . ALA A 1 633 ? 18.893 10.721 -28.863 1.00 83.44 633 ALA A CA 1
ATOM 4618 C C . ALA A 1 633 ? 19.321 11.633 -27.694 1.00 83.44 633 ALA A C 1
ATOM 4620 O O . ALA A 1 633 ? 19.839 12.729 -27.915 1.00 83.44 633 ALA A O 1
ATOM 4621 N N . VAL A 1 634 ? 19.186 11.158 -26.451 1.00 83.06 634 VAL A N 1
ATOM 4622 C CA . VAL A 1 634 ? 19.649 11.881 -25.254 1.00 83.06 634 VAL A CA 1
ATOM 4623 C C . VAL A 1 634 ? 21.166 12.109 -25.264 1.00 83.06 634 VAL A C 1
ATOM 4625 O O . VAL A 1 634 ? 21.603 13.228 -25.001 1.00 83.06 634 VAL A O 1
ATOM 4628 N N . ASP A 1 635 ? 21.964 11.104 -25.647 1.00 84.38 635 ASP A N 1
ATOM 4629 C CA . ASP A 1 635 ? 23.432 11.211 -25.718 1.00 84.38 635 ASP A CA 1
ATOM 4630 C C . ASP A 1 635 ? 23.877 12.241 -26.768 1.00 84.38 635 ASP A C 1
ATOM 4632 O O . ASP A 1 635 ? 24.820 12.999 -26.537 1.00 84.38 635 ASP A O 1
ATOM 4636 N N . LYS A 1 636 ? 23.161 12.329 -27.899 1.00 88.62 636 LYS A N 1
ATOM 4637 C CA . LYS A 1 636 ? 23.369 13.390 -28.904 1.00 88.62 636 LYS A CA 1
ATOM 4638 C C . LYS A 1 636 ? 23.113 14.765 -28.304 1.00 88.62 636 LYS A C 1
ATOM 4640 O O . LYS A 1 636 ? 23.898 15.684 -28.508 1.00 88.62 636 LYS A O 1
ATOM 4645 N N . GLY A 1 637 ? 22.049 14.898 -27.512 1.00 89.19 637 GLY A N 1
ATOM 4646 C CA . GLY A 1 637 ? 21.760 16.136 -26.799 1.00 89.19 637 GLY A CA 1
ATOM 4647 C C . GLY A 1 637 ? 22.870 16.514 -25.817 1.00 89.19 637 GLY A C 1
ATOM 4648 O O . GLY A 1 637 ? 23.292 17.667 -25.782 1.00 89.19 637 GLY A O 1
ATOM 4649 N N . ILE A 1 638 ? 23.408 15.543 -25.074 1.00 88.44 638 ILE A N 1
ATOM 4650 C CA . ILE A 1 638 ? 24.567 15.755 -24.193 1.00 88.44 638 ILE A CA 1
ATOM 4651 C C . ILE A 1 638 ? 25.772 16.248 -24.996 1.00 88.44 638 ILE A C 1
ATOM 4653 O O . ILE A 1 638 ? 26.390 17.234 -24.600 1.00 88.44 638 ILE A O 1
ATOM 4657 N N . ALA A 1 639 ? 26.072 15.626 -26.139 1.00 89.88 639 ALA A N 1
ATOM 4658 C CA . ALA A 1 639 ? 27.173 16.040 -27.006 1.00 89.88 639 ALA A CA 1
ATOM 4659 C C . ALA A 1 639 ? 26.987 17.469 -27.546 1.00 89.88 639 ALA A C 1
ATOM 4661 O O . ALA A 1 639 ? 27.906 18.281 -27.454 1.00 89.88 639 ALA A O 1
ATOM 4662 N N . VAL A 1 640 ? 25.792 17.808 -28.043 1.00 92.31 640 VAL A N 1
ATOM 4663 C CA . VAL A 1 640 ? 25.477 19.155 -28.548 1.00 92.31 640 VAL A CA 1
ATOM 4664 C C . VAL A 1 640 ? 25.585 20.200 -27.438 1.00 92.31 640 VAL A C 1
ATOM 4666 O O . VAL A 1 640 ? 26.209 21.241 -27.637 1.00 92.31 640 VAL A O 1
ATOM 4669 N N . LYS A 1 641 ? 25.040 19.918 -26.249 1.00 91.00 641 LYS A N 1
ATOM 4670 C CA . LYS A 1 641 ? 25.132 20.814 -25.088 1.00 91.00 641 LYS A CA 1
ATOM 4671 C C . LYS A 1 641 ? 26.578 21.008 -24.635 1.00 91.00 641 LYS A C 1
ATOM 4673 O O . LYS A 1 641 ? 26.981 22.136 -24.372 1.00 91.00 641 LYS A O 1
ATOM 4678 N N . ALA A 1 642 ? 27.365 19.933 -24.575 1.00 89.75 642 ALA A N 1
ATOM 4679 C CA . ALA A 1 642 ? 28.781 19.988 -24.213 1.00 89.75 642 ALA A CA 1
ATOM 4680 C C . ALA A 1 642 ? 29.609 20.801 -25.222 1.00 89.75 642 ALA A C 1
ATOM 4682 O O . ALA A 1 642 ? 30.536 21.502 -24.829 1.00 89.75 642 ALA A O 1
ATOM 4683 N N . ALA A 1 643 ? 29.237 20.765 -26.504 1.00 90.19 643 ALA A N 1
ATOM 4684 C CA . ALA A 1 643 ? 29.836 21.586 -27.554 1.00 90.19 643 ALA A CA 1
ATOM 4685 C C . ALA A 1 643 ? 29.331 23.050 -27.568 1.00 90.19 643 ALA A C 1
ATOM 4687 O O . ALA A 1 643 ? 29.747 23.840 -28.414 1.00 90.19 643 ALA A O 1
ATOM 4688 N N . GLY A 1 644 ? 28.445 23.434 -26.640 1.00 90.81 644 GLY A N 1
ATOM 4689 C CA . GLY A 1 644 ? 27.911 24.792 -26.508 1.00 90.81 644 GLY A CA 1
ATOM 4690 C C . GLY A 1 644 ? 26.707 25.105 -27.403 1.00 90.81 644 GLY A C 1
ATOM 4691 O O . GLY A 1 644 ? 26.357 26.276 -27.550 1.00 90.81 644 GLY A O 1
ATOM 4692 N N . GLY A 1 645 ? 26.077 24.097 -28.014 1.00 93.50 645 GLY A N 1
ATOM 4693 C CA . GLY A 1 645 ? 24.852 24.262 -28.799 1.00 93.50 645 GLY A CA 1
ATOM 4694 C C . GLY A 1 645 ? 23.669 24.735 -27.948 1.00 93.50 645 GLY A C 1
ATOM 4695 O O . GLY A 1 645 ? 23.522 24.344 -26.791 1.00 93.50 645 GLY A O 1
ATOM 4696 N N . ALA A 1 646 ? 22.818 25.581 -28.531 1.00 93.31 646 ALA A N 1
ATOM 4697 C CA . ALA A 1 646 ? 21.670 26.182 -27.850 1.00 93.31 646 ALA A CA 1
ATOM 4698 C C . ALA A 1 646 ? 20.419 25.288 -27.875 1.00 93.31 646 ALA A C 1
ATOM 4700 O O . ALA A 1 646 ? 19.659 25.260 -26.911 1.00 93.31 646 ALA A O 1
ATOM 4701 N N . ALA A 1 647 ? 20.204 24.557 -28.972 1.00 95.06 647 ALA A N 1
ATOM 4702 C CA . ALA A 1 647 ? 19.099 23.615 -29.147 1.00 95.06 647 ALA A CA 1
ATOM 4703 C C . ALA A 1 647 ? 19.467 22.549 -30.189 1.00 95.06 647 ALA A C 1
ATOM 4705 O O . ALA A 1 647 ? 20.465 22.682 -30.904 1.00 95.06 647 ALA A O 1
ATOM 4706 N N . MET A 1 648 ? 18.654 21.501 -30.312 1.00 95.75 648 MET A N 1
ATOM 4707 C CA . MET A 1 648 ? 18.869 20.451 -31.309 1.00 95.75 648 MET A CA 1
ATOM 4708 C C . MET A 1 648 ? 17.566 20.047 -32.009 1.00 95.75 648 MET A C 1
ATOM 4710 O O . MET A 1 648 ? 16.525 19.876 -31.383 1.00 95.75 648 MET A O 1
ATOM 4714 N N . ILE A 1 649 ? 17.632 19.862 -33.325 1.00 96.94 649 ILE A N 1
ATOM 4715 C CA . ILE A 1 649 ? 16.575 19.227 -34.115 1.00 96.94 649 ILE A CA 1
ATOM 4716 C C . ILE A 1 649 ? 17.067 17.824 -34.446 1.00 96.94 649 ILE A C 1
ATOM 4718 O O . ILE A 1 649 ? 18.148 17.672 -35.010 1.00 96.94 649 ILE A O 1
ATOM 4722 N N . ILE A 1 650 ? 16.296 16.798 -34.104 1.00 94.50 650 ILE A N 1
ATOM 4723 C CA . ILE A 1 650 ? 16.615 15.418 -34.475 1.00 94.50 650 ILE A CA 1
ATOM 4724 C C . ILE A 1 650 ? 15.704 15.006 -35.621 1.00 94.50 650 ILE A C 1
ATOM 4726 O O . ILE A 1 650 ? 14.485 15.093 -35.493 1.00 94.50 650 ILE A O 1
ATOM 4730 N N . MET A 1 651 ? 16.275 14.522 -36.721 1.00 93.00 651 MET A N 1
ATOM 4731 C CA . MET A 1 651 ? 15.502 13.917 -37.803 1.00 93.00 651 MET A CA 1
ATOM 4732 C C . MET A 1 651 ? 15.606 12.393 -37.789 1.00 93.00 651 MET A C 1
ATOM 4734 O O . MET A 1 651 ? 16.687 11.820 -37.636 1.00 93.00 651 MET A O 1
ATOM 4738 N N . ASN A 1 652 ? 14.466 11.732 -37.969 1.00 89.56 652 ASN A N 1
ATOM 4739 C CA . ASN A 1 652 ? 14.386 10.277 -38.059 1.00 89.56 652 ASN A CA 1
ATOM 4740 C C . ASN A 1 652 ? 15.146 9.702 -39.262 1.00 89.56 652 ASN A C 1
ATOM 4742 O O . ASN A 1 652 ? 15.241 10.370 -40.289 1.00 89.56 652 ASN A O 1
ATOM 4746 N N . PRO A 1 653 ? 15.593 8.433 -39.211 1.00 86.94 653 PRO A N 1
ATOM 4747 C CA . PRO A 1 653 ? 16.044 7.736 -40.406 1.00 86.94 653 PRO A CA 1
ATOM 4748 C C . PRO A 1 653 ? 14.860 7.423 -41.332 1.00 86.94 653 PRO A C 1
ATOM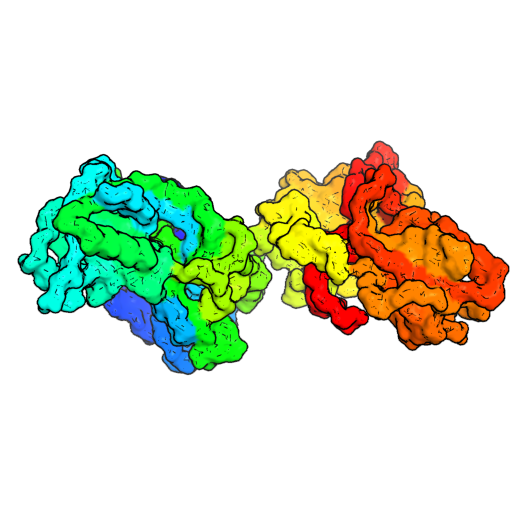 4750 O O . PRO A 1 653 ? 13.717 7.258 -40.892 1.00 86.94 653 PRO A O 1
ATOM 4753 N N . LYS A 1 654 ? 15.147 7.220 -42.623 1.00 86.38 654 LYS A N 1
ATOM 4754 C CA . LYS A 1 654 ? 14.146 6.835 -43.636 1.00 86.38 654 LYS A CA 1
ATOM 4755 C C . LYS A 1 654 ? 13.296 5.628 -43.222 1.00 86.38 654 LYS A C 1
ATOM 4757 O O . LYS A 1 654 ? 12.111 5.576 -43.534 1.00 86.38 654 LYS A O 1
ATOM 4762 N N . SER A 1 655 ? 13.891 4.669 -42.512 1.00 79.88 655 SER A N 1
ATOM 4763 C CA . SER A 1 655 ? 13.227 3.449 -42.038 1.00 79.88 655 SER A CA 1
ATOM 4764 C C . SER A 1 655 ? 12.133 3.703 -40.996 1.00 79.88 655 SER A C 1
ATOM 4766 O O . SER A 1 655 ? 11.229 2.884 -40.868 1.00 79.88 655 SER A O 1
ATOM 4768 N N . TRP A 1 656 ? 12.181 4.805 -40.245 1.00 79.81 656 TRP A N 1
ATOM 4769 C CA . TRP A 1 656 ? 11.204 5.099 -39.187 1.00 79.81 656 TRP A CA 1
ATOM 4770 C C . TRP A 1 656 ? 10.141 6.126 -39.599 1.00 79.81 656 TRP A C 1
ATOM 4772 O O . TRP A 1 656 ? 9.165 6.326 -38.875 1.00 79.81 656 TRP A O 1
ATOM 4782 N N . ALA A 1 657 ? 10.284 6.698 -40.799 1.00 77.62 657 ALA A N 1
ATOM 4783 C CA . ALA A 1 657 ? 9.307 7.545 -41.478 1.00 77.62 657 ALA A CA 1
ATOM 4784 C C . ALA A 1 657 ? 8.676 8.618 -40.563 1.00 77.62 657 ALA A C 1
ATOM 4786 O O . ALA A 1 657 ? 9.327 9.616 -40.249 1.00 77.62 657 ALA A O 1
ATOM 4787 N N . ASN A 1 658 ? 7.417 8.412 -40.155 1.00 83.19 658 ASN A N 1
ATOM 4788 C CA . ASN A 1 658 ? 6.584 9.392 -39.452 1.00 83.19 658 ASN A CA 1
ATOM 4789 C C . ASN A 1 658 ? 6.516 9.192 -37.925 1.00 83.19 658 ASN A C 1
ATOM 4791 O O . ASN A 1 658 ? 5.742 9.884 -37.267 1.00 83.19 658 ASN A O 1
ATOM 4795 N N . THR A 1 659 ? 7.250 8.235 -37.346 1.00 84.62 659 THR A N 1
ATOM 4796 C CA . THR A 1 659 ? 7.213 7.981 -35.893 1.00 84.62 659 THR A CA 1
ATOM 4797 C C . THR A 1 659 ? 8.088 8.978 -35.139 1.00 84.62 659 THR A C 1
ATOM 4799 O O . THR A 1 659 ? 9.304 8.850 -35.143 1.00 84.62 659 THR A O 1
ATOM 4802 N N . THR A 1 660 ? 7.481 9.954 -34.474 1.00 88.00 660 THR A N 1
ATOM 4803 C CA . THR A 1 660 ? 8.162 10.951 -33.632 1.00 88.00 660 THR A CA 1
ATOM 4804 C C . THR A 1 660 ? 8.213 10.518 -32.165 1.00 88.00 660 THR A C 1
ATOM 4806 O O . THR A 1 660 ? 7.349 9.778 -31.693 1.00 88.00 660 THR A O 1
A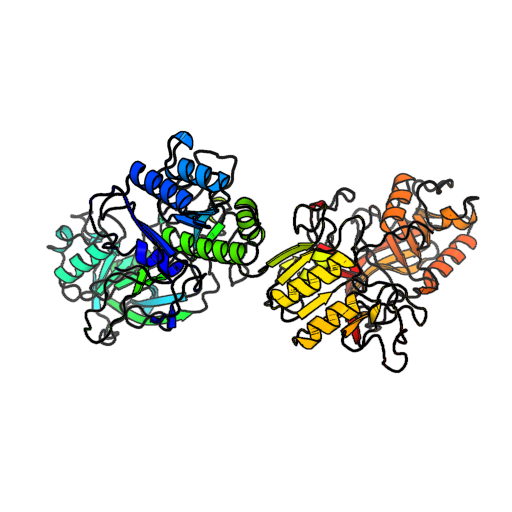TOM 4809 N N . PHE A 1 661 ? 9.239 10.968 -31.438 1.00 88.06 661 PHE A N 1
ATOM 4810 C CA . PHE A 1 661 ? 9.491 10.567 -30.052 1.00 88.06 661 PHE A CA 1
ATOM 4811 C C . PHE A 1 661 ? 9.529 11.787 -29.138 1.00 88.06 661 PHE A C 1
ATOM 4813 O O . PHE A 1 661 ? 10.240 12.749 -29.417 1.00 88.06 661 PHE A O 1
ATOM 4820 N N . ALA A 1 662 ? 8.798 11.723 -28.031 1.00 87.94 662 ALA A N 1
ATOM 4821 C CA . ALA A 1 662 ? 8.768 12.754 -27.002 1.00 87.94 662 ALA A CA 1
ATOM 4822 C C . ALA A 1 662 ? 9.739 12.398 -25.864 1.00 87.94 662 ALA A C 1
ATOM 4824 O O . ALA A 1 662 ? 9.330 12.214 -24.722 1.00 87.94 662 ALA A O 1
ATOM 4825 N N . GLU A 1 663 ? 11.026 12.249 -26.178 1.00 81.75 663 GLU A N 1
ATOM 4826 C CA . GLU A 1 663 ? 12.042 11.945 -25.164 1.00 81.75 663 GLU A CA 1
ATOM 4827 C C . GLU A 1 663 ? 12.395 13.184 -24.324 1.00 81.75 663 GLU A C 1
ATOM 4829 O O . GLU A 1 663 ? 12.270 14.333 -24.761 1.00 81.75 663 GLU A O 1
ATOM 4834 N N . ALA A 1 664 ? 12.835 12.940 -23.090 1.00 80.25 664 ALA A N 1
ATOM 4835 C CA . ALA A 1 664 ? 13.424 13.949 -22.222 1.00 80.25 664 ALA A CA 1
ATOM 4836 C C . ALA A 1 664 ? 14.876 14.224 -22.643 1.00 80.25 664 ALA A C 1
ATOM 4838 O O . ALA A 1 664 ? 15.678 13.298 -22.751 1.00 80.25 664 ALA A O 1
ATOM 4839 N N . HIS A 1 665 ? 15.237 15.492 -22.844 1.00 84.94 665 HIS A N 1
ATOM 4840 C CA . HIS A 1 665 ? 16.583 15.898 -23.256 1.00 84.94 665 HIS A CA 1
ATOM 4841 C C . HIS A 1 665 ? 17.214 16.896 -22.279 1.00 84.94 665 HIS A C 1
ATOM 4843 O O . HIS A 1 665 ? 16.528 17.598 -21.546 1.00 84.94 665 HIS A O 1
ATOM 4849 N N . VAL A 1 666 ? 18.548 16.991 -22.307 1.00 85.56 666 VAL A N 1
ATOM 4850 C CA . VAL A 1 666 ? 19.338 17.909 -21.461 1.00 85.56 666 VAL A CA 1
ATOM 4851 C C . VAL A 1 666 ? 19.356 19.367 -21.952 1.00 85.56 666 VAL A C 1
ATOM 4853 O O . VAL A 1 666 ? 19.917 20.233 -21.273 1.00 85.56 666 VAL A O 1
ATOM 4856 N N . LEU A 1 667 ? 18.804 19.627 -23.138 1.00 90.25 667 LEU A N 1
ATOM 4857 C CA . LEU A 1 667 ? 18.653 20.934 -23.783 1.00 90.25 667 LEU A CA 1
ATOM 4858 C C . LEU A 1 667 ? 17.330 20.963 -24.583 1.00 90.25 667 LEU A C 1
ATOM 4860 O O . LEU A 1 667 ? 16.743 19.897 -24.778 1.00 90.25 667 LEU A O 1
ATOM 4864 N N . PRO A 1 668 ? 16.863 22.130 -25.067 1.00 93.56 668 PRO A N 1
ATOM 4865 C CA . PRO A 1 668 ? 15.711 22.237 -25.966 1.00 93.56 668 PRO A CA 1
ATOM 4866 C C . PRO A 1 668 ? 15.868 21.362 -27.221 1.00 93.56 668 PRO A C 1
ATOM 4868 O O . PRO A 1 668 ? 16.843 21.504 -27.964 1.00 93.56 668 PRO A O 1
ATOM 4871 N N . VAL A 1 669 ? 14.906 20.466 -27.466 1.00 93.31 669 VAL A N 1
ATOM 4872 C CA . VAL A 1 669 ? 14.915 19.549 -28.619 1.00 93.31 669 VAL A CA 1
ATOM 4873 C C . VAL A 1 669 ? 13.551 19.494 -29.300 1.00 93.31 669 VAL A C 1
ATOM 4875 O O . VAL A 1 669 ? 12.520 19.691 -28.663 1.00 93.31 669 VAL A O 1
ATOM 4878 N N . THR A 1 670 ? 13.543 19.210 -30.602 1.00 95.31 670 THR A N 1
ATOM 4879 C CA . THR A 1 670 ? 12.370 18.683 -31.309 1.00 95.31 670 THR A CA 1
ATOM 4880 C C . THR A 1 670 ? 12.769 17.517 -32.209 1.00 95.31 670 THR A C 1
ATOM 4882 O O . THR A 1 670 ? 13.745 17.605 -32.960 1.00 95.31 670 THR A O 1
ATOM 4885 N N . HIS A 1 671 ? 12.035 16.406 -32.112 1.00 94.62 671 HIS A N 1
ATOM 4886 C CA . HIS A 1 671 ? 12.219 15.238 -32.968 1.00 94.62 671 HIS A CA 1
ATOM 4887 C C . HIS A 1 671 ? 11.202 15.258 -34.113 1.00 94.62 671 HIS A C 1
ATOM 4889 O O . HIS A 1 671 ? 10.003 15.091 -33.887 1.00 94.62 671 HIS A O 1
ATOM 4895 N N . VAL A 1 672 ? 11.686 15.436 -35.342 1.00 95.62 672 VAL A N 1
ATOM 4896 C CA . VAL A 1 672 ? 10.881 15.548 -36.564 1.00 95.62 672 VAL A CA 1
ATOM 4897 C C . VAL A 1 672 ? 10.916 14.274 -37.416 1.00 95.62 672 VAL A C 1
ATOM 4899 O O . VAL A 1 672 ? 11.764 13.388 -37.257 1.00 95.62 672 VAL A O 1
ATOM 4902 N N . THR A 1 673 ? 9.972 14.164 -38.350 1.00 93.44 673 THR A N 1
ATOM 4903 C CA . THR A 1 673 ? 9.926 13.054 -39.313 1.00 93.44 673 THR A CA 1
ATOM 4904 C C . THR A 1 673 ? 11.110 13.102 -40.284 1.00 93.44 673 THR A C 1
ATOM 4906 O O . THR A 1 673 ? 11.743 14.143 -40.464 1.00 93.44 673 THR A O 1
ATOM 4909 N N . TYR A 1 674 ? 11.405 11.984 -40.958 1.00 91.56 674 TYR A N 1
ATOM 4910 C CA . TYR A 1 674 ? 12.452 11.969 -41.990 1.00 91.56 674 TYR A CA 1
ATOM 4911 C C . TYR A 1 674 ? 12.133 12.939 -43.141 1.00 91.56 674 TYR A C 1
ATOM 4913 O O . TYR A 1 674 ? 13.010 13.661 -43.607 1.00 91.56 674 TYR A O 1
ATOM 4921 N N . ALA A 1 675 ? 10.867 12.987 -43.572 1.00 93.25 675 ALA A N 1
ATOM 4922 C CA . ALA A 1 675 ? 10.427 13.852 -44.665 1.00 93.25 675 ALA A CA 1
ATOM 4923 C C . ALA A 1 675 ? 10.561 15.344 -44.321 1.00 93.25 675 ALA A C 1
ATOM 4925 O O . ALA A 1 675 ? 10.930 16.141 -45.181 1.00 93.25 675 ALA A O 1
ATOM 4926 N N . ASP A 1 676 ? 10.290 15.715 -43.070 1.00 95.88 676 ASP A N 1
ATOM 4927 C CA . ASP A 1 676 ? 10.457 17.092 -42.606 1.00 95.88 676 ASP A CA 1
ATOM 4928 C C . ASP A 1 676 ? 11.935 17.437 -42.408 1.00 95.88 676 ASP A C 1
ATOM 4930 O O . ASP A 1 676 ? 12.372 18.508 -42.817 1.00 95.88 676 ASP A O 1
ATOM 4934 N N . GLY A 1 677 ? 12.738 16.502 -41.890 1.00 94.38 677 GLY A N 1
ATOM 4935 C CA . GLY A 1 677 ? 14.189 16.664 -41.789 1.00 94.38 677 GLY A CA 1
ATOM 4936 C C . GLY A 1 677 ? 14.863 16.939 -43.138 1.00 94.38 677 GLY A C 1
ATOM 4937 O O . GLY A 1 677 ? 15.705 17.830 -43.219 1.00 94.38 677 GLY A O 1
ATOM 4938 N N . LEU A 1 678 ? 14.444 16.259 -44.214 1.00 93.94 678 LEU A N 1
ATOM 4939 C CA . LEU A 1 678 ? 14.941 16.534 -45.571 1.00 93.94 678 LEU A CA 1
ATOM 4940 C C . LEU A 1 678 ? 14.628 17.965 -46.030 1.00 93.94 678 LEU A C 1
ATOM 4942 O O . LEU A 1 678 ? 15.498 18.631 -46.580 1.00 93.94 678 LEU A O 1
ATOM 4946 N N . LYS A 1 679 ? 13.424 18.476 -45.751 1.00 96.31 679 LYS A N 1
ATOM 4947 C CA . LYS A 1 679 ? 13.063 19.868 -46.073 1.00 96.31 679 LYS A CA 1
ATOM 4948 C C . LYS A 1 679 ? 13.880 20.875 -45.262 1.00 96.31 679 LYS A C 1
ATOM 4950 O O . LYS A 1 679 ? 14.243 21.929 -45.776 1.00 96.31 679 LYS A O 1
ATOM 4955 N N . ILE A 1 680 ? 14.207 20.548 -44.010 1.00 96.31 680 ILE A N 1
ATOM 4956 C CA . ILE A 1 680 ? 15.107 21.365 -43.186 1.00 96.31 680 ILE A CA 1
ATOM 4957 C C . ILE A 1 680 ? 16.526 21.356 -43.782 1.00 96.31 680 ILE A C 1
ATOM 4959 O O . ILE A 1 680 ? 17.147 22.412 -43.868 1.00 96.31 680 ILE A O 1
ATOM 4963 N N . GLN A 1 681 ? 17.029 20.208 -44.251 1.00 94.06 681 GLN A N 1
ATOM 4964 C CA . GLN A 1 681 ? 18.319 20.128 -44.954 1.00 94.06 681 GLN A CA 1
ATOM 4965 C C . GLN A 1 681 ? 18.315 20.931 -46.265 1.00 94.06 681 GLN A C 1
ATOM 4967 O O . GLN A 1 681 ? 19.261 21.671 -46.534 1.00 94.06 681 GLN A O 1
ATOM 4972 N N . GLU A 1 682 ? 17.248 20.838 -47.063 1.00 94.62 682 GLU A N 1
ATOM 4973 C CA . GLU A 1 682 ? 17.059 21.647 -48.274 1.00 94.62 682 GLU A CA 1
ATOM 4974 C C . GLU A 1 682 ? 17.089 23.146 -47.954 1.00 94.62 682 GLU A C 1
ATOM 4976 O O . GLU A 1 682 ? 17.784 23.906 -48.631 1.00 94.62 682 GLU A O 1
ATOM 4981 N N . TYR A 1 683 ? 16.410 23.571 -46.883 1.00 96.12 683 TYR A N 1
ATOM 4982 C CA . TYR A 1 683 ? 16.461 24.952 -46.414 1.00 96.12 683 TYR A CA 1
ATOM 4983 C C . TYR A 1 683 ? 17.882 25.377 -46.032 1.00 96.12 683 TYR A C 1
ATOM 4985 O O . TYR A 1 683 ? 18.335 26.420 -46.504 1.00 96.12 683 TYR A O 1
ATOM 4993 N N . ILE A 1 684 ? 18.602 24.570 -45.242 1.00 94.06 684 ILE A N 1
ATOM 4994 C CA . ILE A 1 684 ? 19.992 24.853 -44.846 1.00 94.06 684 ILE A CA 1
ATOM 4995 C C . ILE A 1 684 ? 20.881 25.067 -46.080 1.00 94.06 684 ILE A C 1
ATOM 4997 O O . ILE A 1 684 ? 21.693 25.986 -46.084 1.00 94.06 684 ILE A O 1
ATOM 5001 N N . ASN A 1 685 ? 20.692 24.277 -47.140 1.00 92.25 685 ASN A N 1
ATOM 5002 C CA . ASN A 1 685 ? 21.449 24.400 -48.391 1.00 92.25 685 ASN A CA 1
ATOM 5003 C C . ASN A 1 685 ? 21.006 25.573 -49.282 1.00 92.25 685 ASN A C 1
ATOM 5005 O O . ASN A 1 685 ? 21.752 25.990 -50.165 1.00 92.25 685 ASN A O 1
ATOM 5009 N N . SER A 1 686 ? 19.797 26.101 -49.080 1.00 93.31 686 SER A N 1
ATOM 5010 C CA . SER A 1 686 ? 19.225 27.167 -49.913 1.00 93.31 686 SER A CA 1
ATOM 5011 C C . SER A 1 686 ? 19.672 28.584 -49.530 1.00 93.31 686 SER A C 1
ATOM 5013 O O . SER A 1 686 ? 19.455 29.520 -50.298 1.00 93.31 686 SER A O 1
ATOM 5015 N N . THR A 1 687 ? 20.279 28.767 -48.352 1.00 92.81 687 THR A N 1
ATOM 5016 C CA . THR A 1 687 ? 20.672 30.080 -47.818 1.00 92.81 687 THR A CA 1
ATOM 5017 C C . THR A 1 687 ? 22.045 30.035 -47.153 1.00 92.81 687 THR A C 1
ATOM 5019 O O . THR A 1 687 ? 22.450 29.024 -46.592 1.00 92.81 687 THR A O 1
ATOM 5022 N N . THR A 1 688 ? 22.772 31.153 -47.182 1.00 88.50 688 THR A N 1
ATOM 5023 C CA . THR A 1 688 ? 24.083 31.292 -46.527 1.00 88.50 688 THR A CA 1
ATOM 5024 C C . THR A 1 688 ? 23.981 31.597 -45.030 1.00 88.50 688 THR A C 1
ATOM 5026 O O . THR A 1 688 ? 24.964 31.444 -44.306 1.00 88.50 688 THR A O 1
ATOM 5029 N N . THR A 1 689 ? 22.805 32.007 -44.546 1.00 93.44 689 THR A N 1
ATOM 5030 C CA . THR A 1 689 ? 22.543 32.319 -43.130 1.00 93.44 689 THR A CA 1
ATOM 5031 C C . THR A 1 689 ? 21.269 31.619 -42.636 1.00 93.44 689 THR A C 1
ATOM 5033 O O . THR A 1 689 ? 20.280 32.291 -42.328 1.00 93.44 689 THR A O 1
ATOM 5036 N N . PRO A 1 690 ? 21.240 30.275 -42.598 1.00 95.56 690 PRO A N 1
ATOM 5037 C CA . PRO A 1 690 ? 20.078 29.530 -42.124 1.00 95.56 690 PRO A CA 1
ATOM 5038 C C . PRO A 1 690 ? 19.828 29.800 -40.638 1.00 95.56 690 PRO A C 1
ATOM 5040 O O . PRO A 1 690 ? 20.755 29.798 -39.825 1.00 95.56 690 PRO A O 1
ATOM 5043 N N . THR A 1 691 ? 18.567 30.016 -40.274 1.00 97.50 691 THR A N 1
ATOM 5044 C CA . THR A 1 691 ? 18.145 30.225 -38.885 1.00 97.50 691 THR A CA 1
ATOM 5045 C C . THR A 1 691 ? 16.910 29.395 -38.558 1.00 97.50 691 THR A C 1
ATOM 5047 O O . THR A 1 691 ? 16.136 29.032 -39.445 1.00 97.50 691 THR A O 1
ATOM 5050 N N . ALA A 1 692 ? 16.731 29.068 -37.281 1.00 97.38 692 ALA A N 1
ATOM 5051 C CA . ALA A 1 692 ? 15.551 28.375 -36.784 1.00 97.38 692 ALA A CA 1
ATOM 5052 C C . ALA A 1 692 ? 15.290 28.687 -35.307 1.00 97.38 692 ALA A C 1
ATOM 5054 O O . ALA A 1 692 ? 16.143 29.231 -34.606 1.00 97.38 692 ALA A O 1
ATOM 5055 N N . THR A 1 693 ? 14.110 28.309 -34.832 1.00 96.94 693 THR A N 1
ATOM 5056 C CA . THR A 1 693 ? 13.751 28.253 -33.415 1.00 96.94 693 THR A CA 1
ATOM 5057 C C . THR A 1 693 ? 12.844 27.051 -33.141 1.00 96.94 693 THR A C 1
ATOM 5059 O O . THR A 1 693 ? 12.401 26.376 -34.075 1.00 96.94 693 THR A O 1
ATOM 5062 N N . ILE A 1 694 ? 12.577 26.764 -31.867 1.00 96.38 694 ILE A N 1
ATOM 5063 C CA . ILE A 1 694 ? 11.663 25.700 -31.438 1.00 96.38 694 ILE A CA 1
ATOM 5064 C C . ILE A 1 694 ? 10.539 26.335 -30.625 1.00 96.38 694 ILE A C 1
ATOM 5066 O O . ILE A 1 694 ? 10.786 27.000 -29.623 1.00 96.38 694 ILE A O 1
ATOM 5070 N N . VAL A 1 695 ? 9.299 26.106 -31.051 1.00 95.56 695 VAL A N 1
ATOM 5071 C CA . VAL A 1 695 ? 8.094 26.566 -30.360 1.00 95.56 695 VAL A CA 1
ATOM 5072 C C . VAL A 1 695 ? 7.450 25.390 -29.635 1.00 95.56 695 VAL A C 1
ATOM 5074 O O . VAL A 1 695 ? 6.948 24.450 -30.256 1.00 95.56 695 VAL A O 1
ATOM 5077 N N . PHE A 1 696 ? 7.449 25.459 -28.309 1.00 94.81 696 PHE A N 1
ATOM 5078 C CA . PHE A 1 696 ? 6.853 24.460 -27.428 1.00 94.81 696 PHE A CA 1
ATOM 5079 C C . PHE A 1 696 ? 5.346 24.685 -27.278 1.00 94.81 696 PHE A C 1
ATOM 5081 O O . PHE A 1 696 ? 4.904 25.778 -26.930 1.00 94.81 696 PHE A O 1
ATOM 5088 N N . LYS A 1 697 ? 4.548 23.656 -27.583 1.00 93.44 697 LYS A N 1
ATOM 5089 C CA . LYS A 1 697 ? 3.073 23.714 -27.599 1.00 93.44 697 LYS A CA 1
ATOM 5090 C C . LYS A 1 697 ? 2.432 22.789 -26.552 1.00 93.44 697 LYS A C 1
ATOM 5092 O O . LYS A 1 697 ? 1.211 22.674 -26.513 1.00 93.44 697 LYS A O 1
ATOM 5097 N N . GLY A 1 698 ? 3.235 22.140 -25.709 1.00 93.12 698 GLY A N 1
ATOM 5098 C CA . GLY A 1 698 ? 2.773 21.238 -24.661 1.00 93.12 698 GLY A CA 1
ATOM 5099 C C . GLY A 1 698 ? 2.076 19.985 -25.190 1.00 93.12 698 GLY A C 1
ATOM 5100 O O . GLY A 1 698 ? 2.317 19.510 -26.304 1.00 93.12 698 GLY A O 1
ATOM 5101 N N . THR A 1 699 ? 1.197 19.429 -24.360 1.00 94.75 699 THR A N 1
ATOM 5102 C CA . THR A 1 699 ? 0.417 18.232 -24.691 1.00 94.75 699 THR A CA 1
ATOM 5103 C C . THR A 1 699 ? -0.803 18.587 -25.530 1.00 94.75 699 THR A C 1
ATOM 5105 O O . THR A 1 699 ? -1.619 19.417 -25.142 1.00 94.75 699 THR A O 1
ATOM 5108 N N . THR A 1 700 ? -0.956 17.904 -26.658 1.00 94.25 700 THR A N 1
ATOM 5109 C CA . THR A 1 700 ? -2.111 18.008 -27.556 1.00 94.25 700 THR A CA 1
ATOM 5110 C C . THR A 1 700 ? -2.737 16.630 -27.737 1.00 94.25 700 THR A C 1
ATOM 5112 O O . THR A 1 700 ? -2.026 15.627 -27.711 1.00 94.25 700 THR A O 1
ATOM 5115 N N . ILE A 1 701 ? -4.059 16.569 -27.888 1.00 92.44 701 ILE A N 1
ATOM 5116 C CA . ILE A 1 701 ? -4.826 15.328 -28.069 1.00 92.44 701 ILE A CA 1
ATOM 5117 C C . ILE A 1 701 ? -5.708 15.494 -29.308 1.00 92.44 701 ILE A C 1
ATOM 5119 O O . ILE A 1 701 ? -6.229 16.585 -29.545 1.00 92.44 701 ILE A O 1
ATOM 5123 N N . GLY A 1 702 ? -5.860 14.426 -30.091 1.00 91.38 702 GLY A N 1
ATOM 5124 C CA . GLY A 1 702 ? -6.728 14.389 -31.268 1.00 91.38 702 GLY A CA 1
ATOM 5125 C C . GLY A 1 702 ? -6.001 14.219 -32.605 1.00 91.38 702 GLY A C 1
ATOM 5126 O O . GLY A 1 702 ? -6.531 14.653 -33.628 1.00 91.38 702 GLY A O 1
ATOM 5127 N N . ASP A 1 703 ? -4.804 13.611 -32.642 1.00 88.31 703 ASP A N 1
ATOM 5128 C CA . ASP A 1 703 ? -4.201 13.196 -33.920 1.00 88.31 703 ASP A CA 1
ATOM 5129 C C . ASP A 1 703 ? -5.065 12.104 -34.570 1.00 88.31 703 ASP A C 1
ATOM 5131 O O . ASP A 1 703 ? -5.038 10.936 -34.183 1.00 88.31 703 ASP A O 1
ATOM 5135 N N . ASN A 1 704 ? -5.825 12.500 -35.589 1.00 89.88 704 ASN A N 1
ATOM 5136 C CA . ASN A 1 704 ? -6.771 11.651 -36.311 1.00 89.88 704 ASN A CA 1
ATOM 5137 C C . ASN A 1 704 ? -6.120 10.538 -37.149 1.00 89.88 704 ASN A C 1
ATOM 5139 O O . ASN A 1 704 ? -6.832 9.733 -37.746 1.00 89.88 704 ASN A O 1
ATOM 5143 N N . ARG A 1 705 ? -4.786 10.483 -37.218 1.00 87.00 705 ARG A N 1
ATOM 5144 C CA . ARG A 1 705 ? -4.064 9.376 -37.854 1.00 87.00 705 ARG A CA 1
ATOM 5145 C C . ARG A 1 705 ? -3.821 8.213 -36.899 1.00 87.00 705 ARG A C 1
ATOM 5147 O O . ARG A 1 705 ? -3.461 7.139 -37.369 1.00 87.00 705 ARG A O 1
ATOM 5154 N N . ALA A 1 706 ? -3.967 8.406 -35.589 1.00 90.50 706 ALA A N 1
ATOM 5155 C CA . ALA A 1 706 ? -3.744 7.346 -34.615 1.00 90.50 706 ALA A CA 1
ATOM 5156 C C . ALA A 1 706 ? -4.875 6.289 -34.635 1.00 90.50 706 ALA A C 1
ATOM 5158 O O . ALA A 1 706 ? -6.040 6.656 -34.790 1.00 90.50 706 ALA A O 1
ATOM 5159 N N . PRO A 1 707 ? -4.560 4.992 -34.430 1.00 93.38 707 PRO A N 1
ATOM 5160 C CA . PRO A 1 707 ? -3.221 4.435 -34.220 1.00 93.38 707 PRO A CA 1
ATOM 5161 C C . PRO A 1 707 ? -2.463 4.172 -35.536 1.00 93.38 707 PRO A C 1
ATOM 5163 O O . PRO A 1 707 ? -2.990 3.575 -36.472 1.00 93.38 707 PRO A O 1
ATOM 5166 N N . VAL A 1 708 ? -1.175 4.530 -35.575 1.00 92.56 708 VAL A N 1
ATOM 5167 C CA . VAL A 1 708 ? -0.239 4.152 -36.650 1.00 92.56 708 VAL A CA 1
ATOM 5168 C C . VAL A 1 708 ? 0.799 3.195 -36.085 1.00 92.56 708 VAL A C 1
ATOM 5170 O O . VAL A 1 708 ? 1.379 3.465 -35.033 1.00 92.56 708 VAL A O 1
ATOM 5173 N N . VAL A 1 709 ? 1.077 2.086 -36.775 1.00 93.25 709 VAL A N 1
ATOM 5174 C CA . VAL A 1 709 ? 2.129 1.158 -36.333 1.00 93.25 709 VAL A CA 1
ATOM 5175 C C . VAL A 1 709 ? 3.490 1.842 -36.421 1.00 93.25 709 VAL A C 1
ATOM 5177 O O . VAL A 1 709 ? 3.880 2.314 -37.491 1.00 93.25 709 VAL A O 1
ATOM 5180 N N . ALA A 1 710 ? 4.225 1.856 -35.314 1.00 91.38 710 ALA A N 1
ATOM 5181 C CA . ALA A 1 710 ? 5.505 2.535 -35.211 1.00 91.38 710 ALA A CA 1
ATOM 5182 C C . ALA A 1 710 ? 6.532 1.975 -36.210 1.00 91.38 710 ALA A C 1
ATOM 5184 O O . ALA A 1 710 ? 6.583 0.765 -36.464 1.00 91.38 710 ALA A O 1
ATOM 5185 N N . GLY A 1 711 ? 7.384 2.844 -36.757 1.00 89.81 711 GLY A N 1
ATOM 5186 C CA . GLY A 1 711 ? 8.413 2.464 -37.728 1.00 89.81 711 GLY A CA 1
ATOM 5187 C C . GLY A 1 711 ? 9.402 1.434 -37.178 1.00 89.81 711 GLY A C 1
ATOM 5188 O O . GLY A 1 711 ? 9.761 0.490 -37.878 1.00 89.81 711 GLY A O 1
ATOM 5189 N N . PHE A 1 712 ? 9.762 1.550 -35.897 1.00 89.06 712 PHE A N 1
ATOM 5190 C CA . PHE A 1 712 ? 10.632 0.588 -35.218 1.00 89.06 712 PHE A CA 1
ATOM 5191 C C . PHE A 1 712 ? 9.938 -0.740 -34.891 1.00 89.06 712 PHE A C 1
ATOM 5193 O O . PHE A 1 712 ? 10.631 -1.722 -34.641 1.00 89.06 712 PHE A O 1
ATOM 5200 N N . SER A 1 713 ? 8.599 -0.805 -34.860 1.00 93.25 713 SER A N 1
ATOM 5201 C CA . SER A 1 713 ? 7.891 -2.029 -34.468 1.00 93.25 713 SER A CA 1
ATOM 5202 C C . SER A 1 713 ? 8.234 -3.144 -35.448 1.00 93.25 713 SER A C 1
ATOM 5204 O O . SER A 1 713 ? 7.990 -3.014 -36.653 1.00 93.25 713 SER A O 1
ATOM 5206 N N . SER A 1 714 ? 8.790 -4.236 -34.932 1.00 94.38 714 SER A N 1
ATOM 5207 C CA . SER A 1 714 ? 9.167 -5.406 -35.717 1.00 94.38 714 SER A CA 1
ATOM 5208 C C . SER A 1 714 ? 7.974 -5.999 -36.466 1.00 94.38 714 SER A C 1
ATOM 5210 O O . SER A 1 714 ? 6.827 -5.927 -36.017 1.00 94.38 714 SER A O 1
ATOM 5212 N N . ARG A 1 715 ? 8.254 -6.581 -37.633 1.00 94.12 715 ARG A N 1
ATOM 5213 C CA . ARG A 1 715 ? 7.269 -7.100 -38.585 1.00 94.12 715 ARG A CA 1
ATOM 5214 C C . ARG A 1 715 ? 7.487 -8.582 -38.836 1.00 94.12 715 ARG A C 1
ATOM 5216 O O . ARG A 1 715 ? 8.624 -9.057 -38.872 1.00 94.12 715 ARG A O 1
ATOM 5223 N N . GLY A 1 716 ? 6.380 -9.284 -39.045 1.00 93.19 716 GLY A N 1
ATOM 5224 C CA . GLY A 1 716 ? 6.397 -10.654 -39.524 1.00 93.19 716 GLY A CA 1
ATOM 5225 C C . GLY A 1 716 ? 6.857 -10.784 -40.985 1.00 93.19 716 GLY A C 1
ATOM 5226 O O . GLY A 1 716 ? 7.397 -9.834 -41.567 1.00 93.19 716 GLY A O 1
ATOM 5227 N N . PRO A 1 717 ? 6.634 -11.957 -41.594 1.00 94.12 717 PRO A N 1
ATOM 5228 C CA . PRO A 1 717 ? 5.975 -13.130 -41.001 1.00 94.12 717 PRO A CA 1
ATOM 5229 C C . PRO A 1 717 ? 6.834 -13.795 -39.909 1.00 94.12 717 PRO A C 1
ATOM 5231 O O . PRO A 1 717 ? 7.998 -13.428 -39.726 1.00 94.12 717 PRO A O 1
ATOM 5234 N N . SER A 1 718 ? 6.254 -14.745 -39.167 1.00 92.69 718 SER A N 1
ATOM 5235 C CA . SER A 1 718 ? 7.020 -15.598 -38.247 1.00 92.69 718 SER A CA 1
ATOM 5236 C C . SER A 1 718 ? 8.152 -16.296 -39.008 1.00 92.69 718 SER A C 1
ATOM 5238 O O . SER A 1 718 ? 7.968 -16.770 -40.131 1.00 92.69 718 SER A O 1
ATOM 5240 N N . TYR A 1 719 ? 9.330 -16.333 -38.393 1.00 90.44 719 TYR A N 1
ATOM 5241 C CA . TYR A 1 719 ? 10.504 -17.006 -38.926 1.00 90.44 719 TYR A CA 1
ATOM 5242 C C . TYR A 1 719 ? 10.343 -18.528 -38.855 1.00 90.44 719 TYR A C 1
ATOM 5244 O O . TYR A 1 719 ? 10.592 -19.219 -39.842 1.00 90.44 719 TYR A O 1
ATOM 5252 N N . ALA A 1 720 ? 9.906 -19.050 -37.707 1.00 88.06 720 ALA A N 1
ATOM 5253 C CA . ALA A 1 720 ? 9.796 -20.489 -37.473 1.00 88.06 720 ALA A CA 1
ATOM 5254 C C . ALA A 1 720 ? 8.493 -21.100 -38.019 1.00 88.06 720 ALA A C 1
ATOM 5256 O O . ALA A 1 720 ? 8.481 -22.264 -38.416 1.00 88.06 720 ALA A O 1
ATOM 5257 N N . SER A 1 721 ? 7.407 -20.324 -38.100 1.00 91.12 721 SER A N 1
ATOM 5258 C CA . SER A 1 721 ? 6.127 -20.770 -38.660 1.00 91.12 721 SER A CA 1
ATOM 5259 C C . SER A 1 721 ? 5.493 -19.704 -39.564 1.00 91.12 721 SER A C 1
ATOM 5261 O O . SER A 1 721 ? 4.508 -19.069 -39.188 1.00 91.12 721 SER A O 1
ATOM 5263 N N . PRO A 1 722 ? 5.983 -19.524 -40.808 1.00 88.88 722 PRO A N 1
ATOM 5264 C CA . PRO A 1 722 ? 5.515 -18.460 -41.707 1.00 88.88 722 PRO A CA 1
ATOM 5265 C C . PRO A 1 722 ? 4.019 -18.505 -42.058 1.00 88.88 722 PRO A C 1
ATOM 5267 O O . PRO A 1 722 ? 3.484 -17.539 -42.596 1.00 88.88 722 PRO A O 1
ATOM 5270 N N . ARG A 1 723 ? 3.343 -19.632 -41.792 1.00 91.50 723 ARG A N 1
ATOM 5271 C CA . ARG A 1 723 ? 1.898 -19.810 -42.010 1.00 91.50 723 ARG A CA 1
ATOM 5272 C C . ARG A 1 723 ? 1.041 -19.268 -40.863 1.00 91.50 723 ARG A C 1
ATOM 5274 O O . ARG A 1 723 ? -0.168 -19.156 -41.035 1.00 91.50 723 ARG A O 1
ATOM 5281 N N . ILE A 1 724 ? 1.643 -18.956 -39.717 1.00 92.69 724 ILE A N 1
ATOM 5282 C CA . ILE A 1 724 ? 0.974 -18.353 -38.564 1.00 92.69 724 ILE A CA 1
ATOM 5283 C C . ILE A 1 724 ? 1.307 -16.862 -38.568 1.00 92.69 724 ILE A C 1
ATOM 5285 O O . ILE A 1 724 ? 2.473 -16.462 -38.592 1.00 92.69 724 ILE A O 1
ATOM 5289 N N . LEU A 1 725 ? 0.262 -16.034 -38.610 1.00 94.75 725 LEU A N 1
ATOM 5290 C CA . LEU A 1 725 ? 0.410 -14.587 -38.686 1.00 94.75 725 LEU A CA 1
ATOM 5291 C C . LEU A 1 725 ? 1.030 -14.058 -37.389 1.00 94.75 725 LEU A C 1
ATOM 5293 O O . LEU A 1 725 ? 0.558 -14.379 -36.305 1.00 94.75 725 LEU A O 1
ATOM 5297 N N . LYS A 1 726 ? 2.064 -13.225 -37.521 1.00 94.69 726 LYS A N 1
ATOM 5298 C CA . LYS A 1 726 ? 2.692 -12.493 -36.416 1.00 94.69 726 LYS A CA 1
ATOM 5299 C C . LYS A 1 726 ? 3.078 -11.073 -36.874 1.00 94.69 726 LYS A C 1
ATOM 5301 O O . LYS A 1 726 ? 3.474 -10.921 -38.036 1.00 94.69 726 LYS A O 1
ATOM 5306 N N . PRO A 1 727 ? 3.036 -10.039 -36.007 1.00 95.69 727 PRO A N 1
ATOM 5307 C CA . PRO A 1 727 ? 2.498 -10.054 -34.638 1.00 95.69 727 PRO A CA 1
ATOM 5308 C C . PRO A 1 727 ? 0.984 -10.315 -34.628 1.00 95.69 727 PRO A C 1
ATOM 5310 O O . PRO A 1 727 ? 0.333 -10.153 -35.658 1.00 95.69 727 PRO A O 1
ATOM 5313 N N . ASP A 1 728 ? 0.435 -10.726 -33.488 1.00 97.19 728 ASP A N 1
ATOM 5314 C CA . ASP A 1 728 ? -0.993 -11.057 -33.369 1.00 97.19 728 ASP A CA 1
ATOM 5315 C C . ASP A 1 728 ? -1.857 -9.798 -33.251 1.00 97.19 728 ASP A C 1
ATOM 5317 O O . ASP A 1 728 ? -2.962 -9.739 -33.786 1.00 97.19 728 ASP A O 1
ATOM 5321 N N . ILE A 1 729 ? -1.348 -8.777 -32.554 1.00 96.94 729 ILE A N 1
ATOM 5322 C CA . ILE A 1 729 ? -2.064 -7.526 -32.289 1.00 96.94 729 ILE A CA 1
ATOM 5323 C C . ILE A 1 729 ? -1.089 -6.349 -32.149 1.00 96.94 729 ILE A C 1
ATOM 5325 O O . ILE A 1 729 ? 0.116 -6.532 -31.968 1.00 96.94 729 ILE A O 1
ATOM 5329 N N . ILE A 1 730 ? -1.607 -5.123 -32.234 1.00 95.62 730 ILE A N 1
ATOM 5330 C CA . ILE A 1 730 ? -0.885 -3.891 -31.894 1.00 95.62 730 ILE A CA 1
ATOM 5331 C C . ILE A 1 730 ? -1.479 -3.255 -30.634 1.00 95.62 730 ILE A C 1
ATOM 5333 O O . ILE A 1 730 ? -2.683 -3.344 -30.404 1.00 95.62 730 ILE A O 1
ATOM 5337 N N . GLY A 1 731 ? -0.644 -2.585 -29.843 1.00 93.19 731 GLY A N 1
ATOM 5338 C CA . GLY A 1 731 ? -1.070 -1.795 -28.690 1.00 93.19 731 GLY A CA 1
ATOM 5339 C C . GLY A 1 731 ? -0.315 -0.465 -28.578 1.00 93.19 731 GLY A C 1
ATOM 5340 O O . GLY A 1 731 ? 0.720 -0.289 -29.232 1.00 93.19 731 GLY A O 1
ATOM 5341 N N . PRO A 1 732 ? -0.805 0.477 -27.747 1.00 95.50 732 PRO A N 1
ATOM 5342 C CA . PRO A 1 732 ? -0.108 1.726 -27.450 1.00 95.50 732 PRO A CA 1
ATOM 5343 C C . PRO A 1 732 ? 1.327 1.469 -26.974 1.00 95.50 732 PRO A C 1
ATOM 5345 O O . PRO A 1 732 ? 1.543 0.865 -25.928 1.00 95.50 732 PRO A O 1
ATOM 5348 N N . GLY A 1 733 ? 2.310 1.929 -27.747 1.00 92.31 733 GLY A N 1
ATOM 5349 C CA . GLY A 1 733 ? 3.730 1.687 -27.464 1.00 92.31 733 GLY A CA 1
ATOM 5350 C C . GLY A 1 733 ? 4.643 2.841 -27.864 1.00 92.31 733 GLY A C 1
ATOM 5351 O O . GLY A 1 733 ? 5.855 2.671 -27.935 1.00 92.31 733 GLY A O 1
ATOM 5352 N N . VAL A 1 734 ? 4.086 4.013 -28.168 1.00 91.81 734 VAL A N 1
ATOM 5353 C CA . VAL A 1 734 ? 4.855 5.216 -28.506 1.00 91.81 734 VAL A CA 1
ATOM 5354 C C . VAL A 1 734 ? 4.512 6.306 -27.505 1.00 91.81 734 VAL A C 1
ATOM 5356 O O . VAL A 1 734 ? 3.338 6.620 -27.319 1.00 91.81 734 VAL A O 1
ATOM 5359 N N . ASN A 1 735 ? 5.545 6.882 -26.885 1.00 92.06 735 ASN A N 1
ATOM 5360 C CA . ASN A 1 735 ? 5.437 7.999 -25.948 1.00 92.06 735 ASN A CA 1
ATOM 5361 C C . ASN A 1 735 ? 4.500 7.692 -24.763 1.00 92.06 735 ASN A C 1
ATOM 5363 O O . ASN A 1 735 ? 3.630 8.496 -24.433 1.00 92.06 735 ASN A O 1
ATOM 5367 N N . ILE A 1 736 ? 4.656 6.526 -24.125 1.00 93.62 736 ILE A N 1
ATOM 5368 C CA . ILE A 1 736 ? 3.845 6.085 -22.978 1.00 93.62 736 ILE A CA 1
ATOM 5369 C C . ILE A 1 736 ? 4.425 6.642 -21.676 1.00 93.62 736 ILE A C 1
ATOM 5371 O O . ILE A 1 736 ? 5.617 6.487 -21.413 1.00 93.62 736 ILE A O 1
ATOM 5375 N N . LEU A 1 737 ? 3.568 7.277 -20.869 1.00 92.56 737 LEU A N 1
ATOM 5376 C CA . LEU A 1 737 ? 3.914 7.805 -19.546 1.00 92.56 737 LEU A CA 1
ATOM 5377 C C . LEU A 1 737 ? 3.653 6.718 -18.497 1.00 92.56 737 LEU A C 1
ATOM 5379 O O . LEU A 1 737 ? 2.519 6.255 -18.394 1.00 92.56 737 LEU A O 1
ATOM 5383 N N . ALA A 1 738 ? 4.666 6.340 -17.722 1.00 90.56 738 ALA A N 1
ATOM 5384 C CA . ALA A 1 738 ? 4.518 5.404 -16.605 1.00 90.56 738 ALA A CA 1
ATOM 5385 C C . ALA A 1 738 ? 5.578 5.669 -15.523 1.00 90.56 738 ALA A C 1
ATOM 5387 O O . ALA A 1 738 ? 6.421 6.558 -15.686 1.00 90.56 738 ALA A O 1
ATOM 5388 N N . ALA A 1 739 ? 5.502 4.948 -14.402 1.00 88.88 739 ALA A N 1
ATOM 5389 C CA . ALA A 1 739 ? 6.356 5.189 -13.239 1.00 88.88 739 ALA A CA 1
ATOM 5390 C C . ALA A 1 739 ? 7.844 4.957 -13.555 1.00 88.88 739 ALA A C 1
ATOM 5392 O O . ALA A 1 739 ? 8.192 4.092 -14.365 1.00 88.88 739 ALA A O 1
ATOM 5393 N N . TRP A 1 740 ? 8.721 5.721 -12.901 1.00 84.75 740 TRP A N 1
ATOM 5394 C CA . TRP A 1 740 ? 10.166 5.692 -13.116 1.00 84.75 740 TRP A CA 1
ATOM 5395 C C . TRP A 1 740 ? 10.957 5.865 -11.803 1.00 84.75 740 TRP A C 1
ATOM 5397 O O . TRP A 1 740 ? 10.550 6.666 -10.957 1.00 84.75 740 TRP A O 1
ATOM 5407 N N . PRO A 1 741 ? 12.087 5.155 -11.602 1.00 75.62 741 PRO A N 1
ATOM 5408 C CA . PRO A 1 741 ? 12.921 5.320 -10.413 1.00 75.62 741 PRO A CA 1
ATOM 5409 C C . PRO A 1 741 ? 13.636 6.680 -10.385 1.00 75.62 741 PRO A C 1
ATOM 5411 O O . PRO A 1 741 ? 14.383 7.023 -11.300 1.00 75.62 741 PRO A O 1
ATOM 5414 N N . VAL A 1 742 ? 13.482 7.418 -9.281 1.00 60.91 742 VAL A N 1
ATOM 5415 C CA . VAL A 1 742 ? 14.039 8.777 -9.089 1.00 60.91 742 VAL A CA 1
ATOM 5416 C C . VAL A 1 742 ? 15.578 8.804 -9.102 1.00 60.91 742 VAL A C 1
ATOM 5418 O O . VAL A 1 742 ? 16.184 9.813 -9.442 1.00 60.91 742 VAL A O 1
ATOM 5421 N N . SER A 1 743 ? 16.248 7.695 -8.772 1.00 48.06 743 SER A N 1
ATOM 5422 C CA . SER A 1 743 ? 17.714 7.627 -8.646 1.00 48.06 743 SER A CA 1
ATOM 5423 C C . SER A 1 743 ? 18.489 7.625 -9.974 1.00 48.06 743 SER A C 1
ATOM 5425 O O . SER A 1 743 ? 19.718 7.586 -9.951 1.00 48.06 743 SER A O 1
ATOM 5427 N N . LEU A 1 744 ? 17.809 7.614 -11.126 1.00 48.84 744 LEU A N 1
ATOM 5428 C CA . LEU A 1 744 ? 18.433 7.428 -12.446 1.00 48.84 744 LEU A CA 1
ATOM 5429 C C . LEU A 1 744 ? 18.597 8.722 -13.258 1.00 48.84 744 LEU A C 1
ATOM 5431 O O . LEU A 1 744 ? 19.230 8.703 -14.312 1.00 48.84 744 LEU A O 1
ATOM 5435 N N . GLU A 1 745 ? 18.086 9.852 -12.767 1.00 46.41 745 GLU A N 1
ATOM 5436 C CA . GLU A 1 745 ? 18.045 11.134 -13.488 1.00 46.41 745 GLU A CA 1
ATOM 5437 C C . GLU A 1 745 ? 19.191 12.102 -13.129 1.00 46.41 745 GLU A C 1
ATOM 5439 O O . GLU A 1 745 ? 19.060 13.310 -13.281 1.00 46.41 745 GLU A O 1
ATOM 5444 N N . ASN A 1 746 ? 20.367 11.606 -12.725 1.00 37.56 746 ASN A N 1
ATOM 5445 C CA . ASN A 1 746 ? 21.513 12.457 -12.339 1.00 37.56 746 ASN A CA 1
ATOM 5446 C C . ASN A 1 746 ? 22.047 13.409 -13.441 1.00 37.56 746 ASN A C 1
ATOM 5448 O O . ASN A 1 746 ? 22.902 14.241 -13.151 1.00 37.56 746 ASN A O 1
ATOM 5452 N N . ASN A 1 747 ? 21.573 13.311 -14.691 1.00 42.00 747 ASN A N 1
ATOM 5453 C CA . ASN A 1 747 ? 22.057 14.119 -15.822 1.00 42.00 747 ASN A CA 1
ATOM 5454 C C . ASN A 1 747 ? 21.055 15.175 -16.335 1.00 42.00 747 ASN A C 1
ATOM 5456 O O . ASN A 1 747 ? 21.393 15.962 -17.223 1.00 42.00 747 ASN A O 1
ATOM 5460 N N . THR A 1 748 ? 19.847 15.233 -15.775 1.00 45.19 748 THR A N 1
ATOM 5461 C CA . THR A 1 748 ? 18.844 16.281 -16.016 1.00 45.19 748 THR A CA 1
ATOM 5462 C C . THR A 1 748 ? 18.478 16.855 -14.653 1.00 45.19 748 THR A C 1
ATOM 5464 O O . THR A 1 748 ? 18.072 16.097 -13.788 1.00 45.19 748 THR A O 1
ATOM 5467 N N . ASN A 1 749 ? 18.643 18.159 -14.413 1.00 40.84 749 ASN A N 1
ATOM 5468 C CA . ASN A 1 749 ? 18.397 18.818 -13.110 1.00 40.84 749 ASN A CA 1
ATOM 5469 C C . ASN A 1 749 ? 16.905 18.835 -12.672 1.00 40.84 749 ASN A C 1
ATOM 5471 O O . ASN A 1 749 ? 16.416 19.826 -12.134 1.00 40.84 749 ASN A O 1
ATOM 5475 N N . THR A 1 750 ? 16.146 17.776 -12.932 1.00 51.72 750 THR A N 1
ATOM 5476 C CA . THR A 1 750 ? 14.696 17.698 -12.770 1.00 51.72 750 THR A CA 1
ATOM 5477 C C . THR A 1 750 ? 14.327 16.273 -12.362 1.00 51.72 750 THR A C 1
ATOM 5479 O O . THR A 1 750 ? 14.342 15.400 -13.217 1.00 51.72 750 THR A O 1
ATOM 5482 N N . ASN A 1 751 ? 14.008 16.057 -11.079 1.00 58.28 751 ASN A N 1
ATOM 5483 C CA . ASN A 1 751 ? 13.576 14.762 -10.537 1.00 58.28 751 ASN A CA 1
ATOM 5484 C C . ASN A 1 751 ? 12.106 14.494 -10.906 1.00 58.28 751 ASN A C 1
ATOM 5486 O O . ASN A 1 751 ? 11.208 15.091 -10.305 1.00 58.28 751 ASN A O 1
ATOM 5490 N N . SER A 1 752 ? 11.847 13.598 -11.853 1.00 68.81 752 SER A N 1
ATOM 5491 C CA . SER A 1 752 ? 10.515 13.093 -12.185 1.00 68.81 752 SER A CA 1
ATOM 5492 C C . SER A 1 752 ? 10.324 11.664 -11.665 1.00 68.81 752 SER A C 1
ATOM 5494 O O . SER A 1 752 ? 11.188 10.804 -11.801 1.00 68.81 752 SER A O 1
ATOM 5496 N N . THR A 1 753 ? 9.157 11.378 -11.083 1.00 80.75 753 THR A N 1
ATOM 5497 C CA . THR A 1 753 ? 8.736 10.010 -10.709 1.00 80.75 753 THR A CA 1
ATOM 5498 C C . THR A 1 753 ? 8.074 9.259 -11.871 1.00 80.75 753 THR A C 1
ATOM 5500 O O . THR A 1 753 ? 7.677 8.102 -11.724 1.00 80.75 753 THR A O 1
ATOM 5503 N N . PHE A 1 754 ? 7.954 9.909 -13.033 1.00 85.44 754 PHE A N 1
ATOM 5504 C CA . PHE A 1 754 ? 7.380 9.365 -14.260 1.00 85.44 754 PHE A CA 1
ATOM 5505 C C . PHE A 1 754 ? 8.282 9.649 -15.456 1.00 85.44 754 PHE A C 1
ATOM 5507 O O . PHE A 1 754 ? 8.879 10.719 -15.556 1.00 85.44 754 PHE A O 1
ATOM 5514 N N . ASN A 1 755 ? 8.317 8.721 -16.408 1.00 86.12 755 ASN A N 1
ATOM 5515 C CA . ASN A 1 755 ? 9.078 8.888 -17.640 1.00 86.12 755 ASN A CA 1
ATOM 5516 C C . ASN A 1 755 ? 8.246 8.509 -18.871 1.00 86.12 755 ASN A C 1
ATOM 5518 O O . ASN A 1 755 ? 7.279 7.744 -18.785 1.00 86.12 755 ASN A O 1
ATOM 5522 N N . MET A 1 756 ? 8.628 9.058 -20.024 1.00 85.75 756 MET A N 1
ATOM 5523 C CA . MET A 1 756 ? 7.986 8.838 -21.310 1.00 85.75 756 MET A CA 1
ATOM 5524 C C . MET A 1 756 ? 8.900 8.028 -22.224 1.00 85.75 756 MET A C 1
ATOM 5526 O O . MET A 1 756 ? 10.003 8.455 -22.554 1.00 85.75 756 MET A O 1
ATOM 5530 N N . ILE A 1 757 ? 8.438 6.842 -22.625 1.00 82.94 757 ILE A N 1
ATOM 5531 C CA . ILE A 1 757 ? 9.241 5.886 -23.399 1.00 82.94 757 ILE A CA 1
ATOM 5532 C C . ILE A 1 757 ? 8.439 5.373 -24.595 1.00 82.94 757 ILE A C 1
ATOM 5534 O O . ILE A 1 757 ? 7.214 5.248 -24.540 1.00 82.94 757 ILE A O 1
ATOM 5538 N N . ALA A 1 758 ? 9.140 5.078 -25.689 1.00 77.44 758 ALA A N 1
ATOM 5539 C CA . ALA A 1 758 ? 8.598 4.392 -26.853 1.00 77.44 758 ALA A CA 1
ATOM 5540 C C . ALA A 1 758 ? 9.305 3.046 -27.071 1.00 77.44 758 ALA A C 1
ATOM 5542 O O . ALA A 1 758 ? 10.519 2.921 -26.911 1.00 77.44 758 ALA A O 1
ATOM 5543 N N . GLY A 1 759 ? 8.538 2.040 -27.469 1.00 67.56 759 GLY A N 1
ATOM 5544 C CA . GLY A 1 759 ? 9.003 0.693 -27.748 1.00 67.56 759 GLY A CA 1
ATOM 5545 C C . GLY A 1 759 ? 7.849 -0.304 -27.706 1.00 67.56 759 GLY A C 1
ATOM 5546 O O . GLY A 1 759 ? 6.882 -0.128 -26.972 1.00 67.56 759 GLY A O 1
ATOM 5547 N N . THR A 1 760 ? 7.984 -1.420 -28.420 1.00 45.19 760 THR A N 1
ATOM 5548 C CA . THR A 1 760 ? 7.530 -2.682 -27.834 1.00 45.19 760 THR A CA 1
ATOM 5549 C C . THR A 1 760 ? 8.511 -2.902 -26.679 1.00 45.19 760 THR A C 1
ATOM 5551 O O . THR A 1 760 ? 9.720 -2.896 -26.938 1.00 45.19 760 THR A O 1
ATOM 5554 N N . PRO A 1 761 ? 8.083 -2.881 -25.410 1.00 39.38 761 PRO A N 1
ATOM 5555 C CA . PRO A 1 761 ? 9.018 -2.750 -24.299 1.00 39.38 761 PRO A CA 1
ATOM 5556 C C . PRO A 1 761 ? 10.070 -3.868 -24.399 1.00 39.38 761 PRO A C 1
ATOM 5558 O O . PRO A 1 761 ? 9.750 -5.050 -24.560 1.00 39.38 761 PRO A O 1
ATOM 5561 N N . ARG A 1 762 ? 11.332 -3.449 -24.510 1.00 32.25 762 ARG A N 1
ATOM 5562 C CA . ARG A 1 762 ? 12.504 -4.293 -24.735 1.00 32.25 762 ARG A CA 1
ATOM 5563 C C . ARG A 1 762 ? 13.534 -3.867 -23.706 1.00 32.25 762 ARG A C 1
ATOM 5565 O O . ARG A 1 762 ? 13.996 -2.727 -23.744 1.00 32.25 762 ARG A O 1
ATOM 5572 N N . GLY A 1 763 ? 13.939 -4.809 -22.858 1.00 29.19 763 GLY A N 1
ATOM 5573 C CA . GLY A 1 763 ? 15.126 -4.667 -22.022 1.00 29.19 763 GLY A CA 1
ATOM 5574 C C . GLY A 1 763 ? 16.306 -4.166 -22.858 1.00 29.19 763 GLY A C 1
ATOM 5575 O O . GLY A 1 763 ? 16.616 -4.709 -23.923 1.00 29.19 763 GLY A O 1
ATOM 5576 N N . THR A 1 764 ? 16.915 -3.081 -22.395 1.00 25.06 764 THR A N 1
ATOM 5577 C CA . THR A 1 764 ? 18.039 -2.383 -23.019 1.00 25.06 764 THR A CA 1
ATOM 5578 C C . THR A 1 764 ? 19.097 -3.356 -23.544 1.00 25.06 764 THR A C 1
ATOM 5580 O O . THR A 1 764 ? 19.786 -4.016 -22.768 1.00 25.06 764 THR A O 1
ATOM 5583 N N . LYS A 1 765 ? 19.283 -3.407 -24.867 1.00 27.38 765 LYS A N 1
ATOM 5584 C CA . LYS A 1 765 ? 20.573 -3.776 -25.452 1.00 27.38 765 LYS A CA 1
ATOM 5585 C C . LYS A 1 765 ? 21.182 -2.535 -26.075 1.00 27.38 765 LYS A C 1
ATOM 5587 O O . LYS A 1 765 ? 20.647 -1.993 -27.038 1.00 27.38 765 LYS A O 1
ATOM 5592 N N . HIS A 1 766 ? 22.315 -2.137 -25.506 1.00 25.83 766 HIS A N 1
ATOM 5593 C CA . HIS A 1 766 ? 23.374 -1.418 -26.193 1.00 25.83 766 HIS A CA 1
ATOM 5594 C C . HIS A 1 766 ? 23.505 -1.935 -27.634 1.00 25.83 766 HIS A C 1
ATOM 5596 O O . HIS A 1 766 ? 23.949 -3.062 -27.851 1.00 25.83 766 HIS A O 1
ATOM 5602 N N . HIS A 1 767 ? 23.140 -1.120 -28.622 1.00 23.06 767 HIS A N 1
ATOM 5603 C CA . HIS A 1 767 ? 23.740 -1.239 -29.944 1.00 23.06 767 HIS A CA 1
ATOM 5604 C C . HIS A 1 767 ? 25.015 -0.396 -29.938 1.00 23.06 767 HIS A C 1
ATOM 5606 O O . HIS A 1 767 ? 25.037 0.745 -30.372 1.00 23.06 767 HIS A O 1
ATOM 5612 N N . GLY A 1 768 ? 26.065 -0.985 -29.373 1.00 22.72 768 GLY A N 1
ATOM 5613 C CA . GLY A 1 768 ? 27.453 -0.592 -29.556 1.00 22.72 768 GLY A CA 1
ATOM 5614 C C . GLY A 1 768 ? 28.269 -1.879 -29.652 1.00 22.72 768 GLY A C 1
ATOM 5615 O O . GLY A 1 768 ? 28.232 -2.680 -28.724 1.00 22.72 768 GLY A O 1
ATOM 5616 N N . MET A 1 769 ? 28.957 -2.061 -30.783 1.00 18.73 769 MET A N 1
ATOM 5617 C CA . MET A 1 769 ? 29.716 -3.240 -31.245 1.00 18.73 769 MET A CA 1
ATOM 5618 C C . MET A 1 769 ? 28.916 -4.305 -32.021 1.00 18.73 769 MET A C 1
ATOM 5620 O O . MET A 1 769 ? 28.670 -5.416 -31.551 1.00 18.73 769 MET A O 1
ATOM 5624 N N . ARG A 1 770 ? 28.574 -3.999 -33.273 1.00 21.66 770 ARG A N 1
ATOM 5625 C CA . ARG A 1 770 ? 29.479 -4.197 -34.420 1.00 21.66 770 ARG A CA 1
ATOM 5626 C C . ARG A 1 770 ? 29.224 -3.123 -35.462 1.00 21.66 770 ARG A C 1
ATOM 5628 O O . ARG A 1 770 ? 28.048 -2.711 -35.559 1.00 21.66 770 ARG A O 1
#

pLDDT: mean 87.92, std 12.1, range [18.73, 98.56]

InterPro domains:
  IPR000209 Peptidase S8/S53 domain [PF00082] (20-386)
  IPR000209 Peptidase S8/S53 domain [PF00082] (425-760)
  IPR003137 PA domain [PF02225] (184-271)
  IPR003137 PA domain [PF02225] (608-680)
  IPR015500 Peptidase S8, subtilisin-related [PR00723] (22-35)
  IPR015500 Peptidase S8, subtilisin-related [PR00723] (349-365)
  IPR036852 Peptidase S8/S53 domain superfamily [G3DSA:3.40.50.200] (2-409)
  IPR036852 Peptidase S8/S53 domain superfamily [G3DSA:3.40.50.200] (410-761)
  IPR036852 Peptidase S8/S53 domain superfamily [SSF52743] (13-414)
  IPR036852 Peptidase S8/S53 domain superfamily [SSF52743] (413-760)
  IPR045051 Subtilisin-like protease [PTHR10795] (3-414)
  IPR046450 PA domain superfamily [SSF52025] (177-280)

Secondary structure (DSSP, 8-state):
----SSEEEEEESS--S-----SSSHHHHHHHHHHPPPEEEEEETTEEEEEE--SSTTS-EEEEE-B-SS-B-HHHHHHHHHHHHHTT-SEEEE----S---GGG-HHHHHHHHHHHTT-EEEEE--S--SSTT------TTSEEEEEE--SEEEEEEEEETT--EEEEE-S---TT---PPEEEE-GGG-TT-TTGGGT-HHHHTTS--TTSEEEEESBSB-HHHHHHHHHHTT-SEEEEE--GGGTT-------SS-EEEE-HHHHHHHHHHHHH-SS-EEEEEEEEEEE--TT-SBB-TTS---S-SS-TTS-SS-EEEE-SSEEEE-SS---S-TT----EEEE-SHHHHHHHHHHHHHHHHHH-TT--HHHHHHHHHHT-B-B-TTSSBPB-TTSSBPPHHHHTT-B--SSEEEEEE--TT---S--SSSHHHHHHHHHHPPPEEEEEETTEEEEEE--SSTTS-EEEEE-EETTEE-HHHHHHHHHHHHHTT-SEEEE----S---GGG-HHHHHHHHHHHTT-EEEEE--S--SSTT--S---TTSEEEEEE--SEEEEEEEEETT--EEEEE-S---TT-----EEEE-HHHH-S-TTGGGT-TT---S--TTSEEEEESSSS-HHHHHHHHHHTT-SEEEEEPPGGGTT-------SS-EEEE-HHHHHHHHHHHHH-SS-EEEEEEEEEEE--TT-S-B-TTS---S-SS-TTS-SS-EEEE-SSEEEE--GGG-TTSS---SEEEE-SS----------

Sequence (770 aa):
MPCNNKLIGARVFPNSGIDPWDEDGHGTHTASTAAGRFVQGANIFGNANGTATGVAPLAHVAVYKACSADFCSGSDILAAMDMAIEDGVDILSISLGSLSNAFYGNSVALGAFSALKRGIFVSCSGGNSGPYSFSMSNEAPWILTVGASTINRKIQATVVLGNNQEFDGESALQPNDFPPTLLPLAYPGSNASDSDAKYCTPASLNNTNVMGKIVLCEAGKITRADKGIAVKAAGGAAMIFMNREAMANTTLVEAYVLPTTYVGYADGLKIKEYIDSTPNPTATIVFKGTIIGDDRAPVVASFSSRGPSYASPGILKPDIIGPGVNILAAWHISLDNNTNTNSRFNMISGTSMSCPHLSGVAALLKSVHPDWSPAAIKSAIMTTADVLNLGSNLIEDETYLPANVFATGAGHCNNKLIGARYFRYTGNDPWDENGHGTHTASTAAGRFVPGANIFGNANGTAVGVAPLAHVAIYKTCSAIGCSGSDVLAAIDMAIEDGVDVLSISLGSRARQFYEDIIALGAFSAMERGIFVSCSAGNSGPNTFSISNDAPWILTVGASTIDRKIKATAVLGNNQEFDGESAFQPSDFPPTLLPLIYPGINDSDILAQYCYPTSLNTNVIGKIVLCESGITRAVDKGIAVKAAGGAAMIIMNPKSWANTTFAEAHVLPVTHVTYADGLKIQEYINSTTTPTATIVFKGTTIGDNRAPVVAGFSSRGPSYASPRILKPDIIGPGVNILAAWPVSLENNTNTNSTFNMIAGTPRGTKHHGMR

Radius of gyration: 33.17 Å; chains: 1; bounding box: 74×65×94 Å

Foldseek 3Di:
DDADQAANAAEEPPPPVDDRDDPQFLQQFLQQQQANAWDAQFAQQSFPHGTRGHLQPNDHDHYYHQDDPPDRDLVSLLVSLVVCVVVPDQEAQEADWDQDDALVPGSLSVSLVVCLVSLHAAFYEQFQADDDESFGTPQHPRYQYAWAWAAQKAQWKWKQKPVRDIFIFGESHDDPPFDQDWFFEDQLCVPPVDNCRLQQALVSLPPPQQARHEYEHEDDDDDPQNSLVSSVVSRHQEYEYEYDPLQAAAHAYADHPHHYTYGGHVVSVVLVVQPVVDPGIIIGMDGDGMDGDNQLPTAGGSRTHFDDRPNCNPDAPNQFYEHFGQDKGFGPQRPDPDPVDPNRIGTGGGSSSRSSNLSSLLVLQCVLPVPDGNVRSSCVQLVPADQATSNRHGHHYSNRHRDDCRRGNSHYGDQAAVAAEEQDPPDDGSDDPPFLQQFQQQQAANAWDAQAAQVNFPHGTRGHPHPPDHDHHYHQADPVGGDLVSVLVSLVSCVVVPDQEAEELAFDQADALVPRSVSVSLVVCVVSNHAAEYEQFQADDDESRGTNQHPRYQYAFAWAAQKAQWKWKAKPVRDIFTFAARDDDPPFDQDWFFEDQCCVPFPDNCSLQLAQPRVPDQQAAYEYEHEDDDDDPQNSLVSSVVSNHQEYEYEYDPLQAAAHAHFYHQHHYGYGGNVVSVVLVVQVVVDPGIIIGMDGDGMDGGNVVPTDGTSSTHAYDRPNCNVDRPNPYYDHFGQDKGAGDQVNPPSHPDRHRIGTHGDSRHIDDDPDDD